Protein 8BVE (pdb70)

Foldseek 3Di:
DAALVVQQVVLLVLQDAFDKDKDFLVVQAQFFFAAWDWFAFAPPNAKWFQAWAKFAALVLQVCQKAFADEEFEAPDDDAAADDHRHIYTYHHNTGRHPPTFEGQHCVQWPNDPGIIHGNHTDRGNYRMDGTRNVHHGGDTLDHGGDGQHPVSSVSCVSSPHRIGIGRAQFEEEEEEEFPQEDDPVDDRDPSHDYQPALVVLQVVCVVLGHNYDRPYYQDDFLVSSLVVVVVVVVRGLEYEYEPCWDDPRNPSVVVSQVVFWPKAQQFYQAPPQRGWIWTQGHPSGRIYIYGYSPRVNRVVCCLSRVSSSSCSNSVDDDDRFDKDKAFEAAKDFAAAQGKYWFFWAWDADPVPRGIHIYTQRVRVVVSVPRGQWTFIHDNHDGMDHGGDITIIGGNDD/DAALVVQQVVQQVLFDFDDKDKFFLVVQAQFFFAAFDFFPAAVVNAKWQQAWAKFAALVQQCQCVVCAKAFADEEFEAPDDDAAADDHRHIHTYHHNTHHHHPTFEGQHCVQWPNDPGIIGGNDGDHGNYRMCGTRNPHDGGHGLDHGGDGQHPVSSVSCVSRPNRIGIGRAQFEEEEEEEAPQEDDPVDDRDPSHDYQPALVVLQVVCVVLRHNYDRPYYQDDFLVSSLVVVVVVVVPGLEYEYEPCWDDPRNVSVVVSLVVFWAKAQQFYQAPPQRGWIWTQGHPSGRIYTYGYSDRLNRVVCCLSRVSLSSCVSSVHDDSHFDKDKAFEAAKDFDAAQGKYWFFWAWDQDPVPRGIYIYGFVSCTSPDDGQWTFTHDNHGTMDHGGDITIIGGND

Structure (mmCIF, N/CA/C/O backbone):
data_8BVE
#
_entry.id   8BVE
#
_cell.length_a   94.443
_cell.length_b   94.443
_cell.length_c   230.564
_cell.angle_alpha   90.00
_cell.angle_beta   90.00
_cell.angle_gamma   90.00
#
_symmetry.space_group_name_H-M   'P 43 21 2'
#
loop_
_entity.id
_entity.type
_entity.pdbx_description
1 polymer 'Molybdopterin molybdenumtransferase'
2 non-polymer 'SODIUM ION'
3 non-polymer 'CITRIC ACID'
4 water water
#
loop_
_atom_site.group_PDB
_atom_site.id
_atom_site.type_symbol
_atom_site.label_atom_id
_atom_site.label_alt_id
_atom_site.label_comp_id
_atom_site.label_asym_id
_atom_site.label_entity_id
_atom_site.label_seq_id
_atom_site.pdbx_PDB_ins_code
_atom_site.Cartn_x
_atom_site.Cartn_y
_atom_site.Cartn_z
_atom_site.occupancy
_atom_site.B_iso_or_equiv
_atom_site.auth_seq_id
_atom_site.auth_comp_id
_atom_site.auth_asym_id
_atom_site.auth_atom_id
_atom_site.pdbx_PDB_model_num
ATOM 1 N N . MET A 1 1 ? 5.984 13.016 25.899 1.00 59.54 1 MET A N 1
ATOM 2 C CA . MET A 1 1 ? 6.727 13.809 26.871 1.00 58.23 1 MET A CA 1
ATOM 3 C C . MET A 1 1 ? 6.194 15.237 26.915 1.00 58.77 1 MET A C 1
ATOM 4 O O . MET A 1 1 ? 6.058 15.890 25.882 1.00 58.94 1 MET A O 1
ATOM 6 N N . ARG A 1 2 ? 5.886 15.716 28.115 1.00 55.96 2 ARG A N 1
ATOM 7 C CA . ARG A 1 2 ? 5.458 17.090 28.313 1.00 54.94 2 ARG A CA 1
ATOM 8 C C . ARG A 1 2 ? 6.531 17.852 29.079 1.00 53.19 2 ARG A C 1
ATOM 9 O O . ARG A 1 2 ? 7.380 17.268 29.757 1.00 53.96 2 ARG A O 1
ATOM 17 N N . SER A 1 3 ? 6.494 19.170 28.948 1.00 53.89 3 SER A N 1
ATOM 18 C CA . SER A 1 3 ? 7.480 20.019 29.586 1.00 51.26 3 SER A CA 1
ATOM 19 C C . SER A 1 3 ? 7.221 20.135 31.085 1.00 50.84 3 SER A C 1
ATOM 20 O O . SER A 1 3 ? 6.156 19.774 31.597 1.00 46.55 3 SER A O 1
ATOM 23 N N . VAL A 1 4 ? 8.223 20.673 31.785 1.00 49.59 4 VAL A N 1
ATOM 24 C CA . VAL A 1 4 ? 8.078 20.974 33.206 1.00 50.07 4 VAL A CA 1
ATOM 25 C C . VAL A 1 4 ? 6.953 21.979 33.425 1.00 50.36 4 VAL A C 1
ATOM 26 O O . VAL A 1 4 ? 6.116 21.816 34.324 1.00 45.93 4 VAL A O 1
ATOM 30 N N . GLU A 1 5 ? 6.906 23.023 32.591 1.00 48.55 5 GLU A N 1
ATOM 31 C CA . GLU A 1 5 ? 5.868 24.042 32.713 1.00 51.24 5 GLU A CA 1
ATOM 32 C C . GLU A 1 5 ? 4.476 23.439 32.557 1.00 49.34 5 GLU A C 1
ATOM 33 O O . GLU A 1 5 ? 3.568 23.745 33.339 1.00 48.25 5 GLU A O 1
ATOM 39 N N . GLN A 1 6 ? 4.296 22.561 31.566 1.00 50.16 6 GLN A N 1
ATOM 40 C CA . GLN A 1 6 ? 2.985 21.961 31.339 1.00 48.71 6 GLN A CA 1
ATOM 41 C C . GLN A 1 6 ? 2.565 21.079 32.511 1.00 48.95 6 GLN A C 1
ATOM 42 O O . GLN A 1 6 ? 1.406 21.121 32.940 1.00 48.11 6 GLN A O 1
ATOM 48 N N . GLN A 1 7 ? 3.491 20.283 33.054 1.00 48.19 7 GLN A N 1
ATOM 49 C CA . GLN A 1 7 ? 3.147 19.438 34.195 1.00 47.03 7 GLN A CA 1
ATOM 50 C C . GLN A 1 7 ? 2.862 20.275 35.437 1.00 45.42 7 GLN A C 1
ATOM 51 O O . GLN A 1 7 ? 1.912 19.995 36.177 1.00 42.87 7 GLN A O 1
ATOM 57 N N . LEU A 1 8 ? 3.671 21.311 35.676 1.00 45.51 8 LEU A N 1
ATOM 58 C CA . LEU A 1 8 ? 3.437 22.181 36.823 1.00 45.92 8 LEU A CA 1
ATOM 59 C C . LEU A 1 8 ? 2.097 22.892 36.698 1.00 47.19 8 LEU A C 1
ATOM 60 O O . LEU A 1 8 ? 1.373 23.060 37.687 1.00 44.11 8 LEU A O 1
ATOM 65 N N . SER A 1 9 ? 1.746 23.301 35.478 1.00 46.13 9 SER A N 1
ATOM 66 C CA . SER A 1 9 ? 0.445 23.912 35.239 1.00 48.59 9 SER A CA 1
ATOM 67 C C . SER A 1 9 ? -0.684 22.930 35.540 1.00 47.68 9 SER A C 1
ATOM 68 O O . SER A 1 9 ? -1.702 23.304 36.139 1.00 46.02 9 SER A O 1
ATOM 71 N N . ILE A 1 10 ? -0.508 21.662 35.156 1.00 44.46 10 ILE A N 1
ATOM 72 C CA . ILE A 1 10 ? -1.548 20.656 35.370 1.00 44.74 10 ILE A CA 1
ATOM 73 C C . ILE A 1 10 ? -1.800 20.453 36.862 1.00 44.58 10 ILE A C 1
ATOM 74 O O . ILE A 1 10 ? -2.945 20.506 37.327 1.00 42.92 10 ILE A O 1
ATOM 79 N N . VAL A 1 11 ? -0.734 20.232 37.638 1.00 38.61 11 VAL A N 1
ATOM 80 C CA . VAL A 1 11 ? -0.927 19.904 39.049 1.00 42.27 11 VAL A CA 1
ATOM 81 C C . VAL A 1 11 ? -1.421 21.116 39.829 1.00 43.37 11 VAL A C 1
ATOM 82 O O . VAL A 1 11 ? -2.216 20.974 40.766 1.00 38.38 11 VAL A O 1
ATOM 86 N N . THR A 1 12 ? -0.984 22.322 39.452 1.00 43.28 12 THR A N 1
ATOM 87 C CA . THR A 1 12 ? -1.384 23.518 40.183 1.00 44.84 12 THR A CA 1
ATOM 88 C C . THR A 1 12 ? -2.879 23.771 40.043 1.00 45.97 12 THR A C 1
ATOM 89 O O . THR A 1 12 ? -3.549 24.118 41.023 1.00 45.29 12 THR A O 1
ATOM 93 N N . GLU A 1 13 ? -3.421 23.581 38.838 1.00 46.43 13 GLU A N 1
ATOM 94 C CA . GLU A 1 13 ? -4.844 23.797 38.604 1.00 50.67 13 GLU A CA 1
ATOM 95 C C . GLU A 1 13 ? -5.710 22.781 39.341 1.00 49.28 13 GLU A C 1
ATOM 96 O O . GLU A 1 13 ? -6.883 23.060 39.610 1.00 51.36 13 GLU A O 1
ATOM 102 N N . ALA A 1 14 ? -5.163 21.618 39.677 1.00 44.65 14 ALA A N 1
ATOM 103 C CA . ALA A 1 14 ? -5.911 20.574 40.361 1.00 46.49 14 ALA A CA 1
ATOM 104 C C . ALA A 1 14 ? -5.834 20.684 41.876 1.00 44.96 14 ALA A C 1
ATOM 105 O O . ALA A 1 14 ? -6.504 19.912 42.569 1.00 42.88 14 ALA A O 1
ATOM 107 N N . ALA A 1 15 ? -5.047 21.622 42.403 1.00 43.35 15 ALA A N 1
ATOM 108 C CA . ALA A 1 15 ? -4.870 21.727 43.845 1.00 43.87 15 ALA A CA 1
ATOM 109 C C . ALA A 1 15 ? -6.211 21.956 44.529 1.00 46.22 15 ALA A C 1
ATOM 110 O O . ALA A 1 15 ? -7.028 22.765 44.079 1.00 47.35 15 ALA A O 1
ATOM 112 N N . VAL A 1 16 ? -6.435 21.237 45.623 1.00 42.36 16 VAL A N 1
ATOM 113 C CA . VAL A 1 16 ? -7.698 21.281 46.350 1.00 43.42 16 VAL A CA 1
ATOM 114 C C . VAL A 1 16 ? -7.527 22.226 47.529 1.00 44.11 16 VAL A C 1
ATOM 115 O O . VAL A 1 16 ? -6.632 22.037 48.361 1.00 43.75 16 VAL A O 1
ATOM 119 N N . ALA A 1 17 ? -8.368 23.253 47.592 1.00 42.56 17 ALA A N 1
ATOM 120 C CA . ALA A 1 17 ? -8.341 24.174 48.721 1.00 44.60 17 ALA A CA 1
ATOM 121 C C . ALA A 1 17 ? -9.025 23.526 49.920 1.00 43.73 17 ALA A C 1
ATOM 122 O O . ALA A 1 17 ? -10.188 23.121 49.810 1.00 42.34 17 ALA A O 1
ATOM 124 N N . PRO A 1 18 ? -8.359 23.416 51.066 1.00 43.34 18 PRO A N 1
ATOM 125 C CA . PRO A 1 18 ? -8.998 22.784 52.228 1.00 41.74 18 PRO A CA 1
ATOM 126 C C . PRO A 1 18 ? -10.183 23.590 52.738 1.00 41.06 18 PRO A C 1
ATOM 127 O O . PRO A 1 18 ? -10.181 24.821 52.709 1.00 43.38 18 PRO A O 1
ATOM 131 N N . GLU A 1 19 ? -11.201 22.874 53.212 1.00 43.29 19 GLU A N 1
ATOM 132 C CA . GLU A 1 19 ? -12.349 23.518 53.832 1.00 43.98 19 GLU A CA 1
ATOM 133 C C . GLU A 1 19 ? -11.962 24.069 55.204 1.00 41.00 19 GLU A C 1
ATOM 134 O O . GLU A 1 19 ? -11.184 23.439 55.928 1.00 35.57 19 GLU A O 1
ATOM 140 N N . PRO A 1 20 ? -12.509 25.216 55.600 1.00 41.61 20 PRO A N 1
ATOM 141 C CA . PRO A 1 20 ? -12.197 25.765 56.925 1.00 39.78 20 PRO A CA 1
ATOM 142 C C . PRO A 1 20 ? -12.582 24.803 58.040 1.00 41.22 20 PRO A C 1
ATOM 143 O O . PRO A 1 20 ? -13.539 24.034 57.927 1.00 41.51 20 PRO A O 1
ATOM 147 N N . VAL A 1 21 ? -11.823 24.857 59.133 1.00 38.82 21 VAL A N 1
ATOM 148 C CA . VAL A 1 21 ? -12.096 24.046 60.312 1.00 39.79 21 VAL A CA 1
ATOM 149 C C . VAL A 1 21 ? -12.024 24.932 61.548 1.00 40.32 21 VAL A C 1
ATOM 150 O O . VAL A 1 21 ? -11.243 25.889 61.611 1.00 38.00 21 VAL A O 1
ATOM 154 N N . ARG A 1 22 ? -12.853 24.603 62.536 1.00 39.61 22 ARG A N 1
ATOM 155 C CA . ARG A 1 22 ? -12.882 25.286 63.824 1.00 42.09 22 ARG A CA 1
ATOM 156 C C . ARG A 1 22 ? -12.002 24.514 64.803 1.00 41.84 22 ARG A C 1
ATOM 157 O O . ARG A 1 22 ? -12.275 23.346 65.098 1.00 43.41 22 ARG A O 1
ATOM 165 N N . ILE A 1 23 ? -10.954 25.167 65.307 1.00 38.49 23 ILE A N 1
ATOM 166 C CA . ILE A 1 23 ? -9.953 24.517 66.144 1.00 42.01 23 ILE A CA 1
ATOM 167 C C . ILE A 1 23 ? -9.657 25.389 67.356 1.00 41.35 23 ILE A C 1
ATOM 168 O O . ILE A 1 23 ? -9.913 26.596 67.363 1.00 38.45 23 ILE A O 1
ATOM 173 N N . ALA A 1 24 ? -9.090 24.754 68.385 1.00 40.92 24 ALA A N 1
ATOM 174 C CA . ALA A 1 24 ? -8.618 25.479 69.560 1.00 41.94 24 ALA A CA 1
ATOM 175 C C . ALA A 1 24 ? -7.611 26.548 69.150 1.00 37.67 24 ALA A C 1
ATOM 176 O O . ALA A 1 24 ? -6.798 26.340 68.245 1.00 36.02 24 ALA A O 1
ATOM 178 N N . ILE A 1 25 ? -7.659 27.701 69.827 1.00 36.07 25 ILE A N 1
ATOM 179 C CA . ILE A 1 25 ? -6.891 28.852 69.347 1.00 38.62 25 ILE A CA 1
ATOM 180 C C . ILE A 1 25 ? -5.390 28.592 69.415 1.00 35.22 25 ILE A C 1
ATOM 181 O O . ILE A 1 25 ? -4.641 29.049 68.543 1.00 38.11 25 ILE A O 1
ATOM 186 N N . ALA A 1 26 ? -4.923 27.833 70.412 1.00 37.90 26 ALA A N 1
ATOM 187 C CA . ALA A 1 26 ? -3.487 27.565 70.498 1.00 38.03 26 ALA A CA 1
ATOM 188 C C . ALA A 1 26 ? -2.988 26.795 69.281 1.00 38.91 26 ALA A C 1
ATOM 189 O O . ALA A 1 26 ? -1.845 26.989 68.843 1.00 38.84 26 ALA A O 1
ATOM 191 N N . GLU A 1 27 ? -3.834 25.937 68.713 1.00 38.38 27 GLU A N 1
ATOM 192 C CA . GLU A 1 27 ? -3.469 25.147 67.545 1.00 39.18 27 GLU A CA 1
ATOM 193 C C . GLU A 1 27 ? -3.569 25.932 66.248 1.00 37.96 27 GLU A C 1
ATOM 194 O O . GLU A 1 27 ? -3.222 25.393 65.192 1.00 37.88 27 GLU A O 1
ATOM 200 N N . ALA A 1 28 ? -4.030 27.181 66.296 1.00 32.61 28 ALA A N 1
ATOM 201 C CA . ALA A 1 28 ? -4.215 27.980 65.092 1.00 36.62 28 ALA A CA 1
ATOM 202 C C . ALA A 1 28 ? -2.999 28.819 64.728 1.00 33.65 28 ALA A C 1
ATOM 203 O O . ALA A 1 28 ? -3.064 29.578 63.756 1.00 34.54 28 ALA A O 1
ATOM 205 N N . LEU A 1 29 ? -1.892 28.682 65.457 1.00 35.85 29 LEU A N 1
ATOM 206 C CA . LEU A 1 29 ? -0.731 29.539 65.244 1.00 34.16 29 LEU A CA 1
ATOM 207 C C . LEU A 1 29 ? -0.186 29.407 63.825 1.00 36.22 29 LEU A C 1
ATOM 208 O O . LEU A 1 29 ? 0.101 28.301 63.355 1.00 34.82 29 LEU A O 1
ATOM 213 N N . GLY A 1 30 ? -0.025 30.546 63.149 1.00 36.41 30 GLY A N 1
ATOM 214 C CA . GLY A 1 30 ? 0.511 30.560 61.803 1.00 33.25 30 GLY A CA 1
ATOM 215 C C . GLY A 1 30 ? -0.481 30.227 60.710 1.00 38.29 30 GLY A C 1
ATOM 216 O O . GLY A 1 30 ? -0.098 30.208 59.533 1.00 39.10 30 GLY A O 1
ATOM 217 N N . LEU A 1 31 ? -1.733 29.952 61.052 1.00 34.43 31 LEU A N 1
ATOM 218 C CA . LEU A 1 31 ? -2.762 29.670 60.064 1.00 36.01 31 LEU A CA 1
ATOM 219 C C . LEU A 1 31 ? -3.567 30.930 59.763 1.00 36.56 31 LEU A C 1
ATOM 220 O O . LEU A 1 31 ? -3.652 31.854 60.575 1.00 33.49 31 LEU A O 1
ATOM 225 N N . MET A 1 32 ? -4.165 30.949 58.575 1.00 33.74 32 MET A N 1
ATOM 226 C CA . MET A 1 32 ? -4.999 32.062 58.151 1.00 38.31 32 MET A CA 1
ATOM 227 C C . MET A 1 32 ? -6.382 31.947 58.781 1.00 37.19 32 MET A C 1
ATOM 228 O O . MET A 1 32 ? -7.032 30.903 58.684 1.00 36.59 32 MET A O 1
ATOM 233 N N . CYS A 1 33 ? -6.837 33.030 59.403 1.00 37.32 33 CYS A N 1
ATOM 234 C CA . CYS A 1 33 ? -8.162 33.059 60.006 1.00 37.44 33 CYS A CA 1
ATOM 235 C C . CYS A 1 33 ? -9.246 33.071 58.932 1.00 39.05 33 CYS A C 1
ATOM 236 O O . CYS A 1 33 ? -9.143 33.788 57.933 1.00 39.99 33 CYS A O 1
ATOM 239 N N . ALA A 1 34 ? -10.292 32.271 59.139 1.00 37.50 34 ALA A N 1
ATOM 240 C CA . ALA A 1 34 ? -11.360 32.120 58.157 1.00 37.25 34 ALA A CA 1
ATOM 241 C C . ALA A 1 34 ? -12.661 32.808 58.562 1.00 41.05 34 ALA A C 1
ATOM 242 O O . ALA A 1 34 ? -13.673 32.634 57.878 1.00 40.23 34 ALA A O 1
ATOM 244 N N . GLU A 1 35 ? -12.666 33.586 59.644 1.00 39.59 35 GLU A N 1
ATOM 245 C CA . GLU A 1 35 ? -13.883 34.247 60.095 1.00 42.47 35 GLU A CA 1
ATOM 246 C C . GLU A 1 35 ? -13.541 35.579 60.747 1.00 42.78 35 GLU A C 1
ATOM 247 O O . GLU A 1 35 ? -12.440 35.771 61.263 1.00 42.64 35 GLU A O 1
ATOM 253 N N . GLU A 1 36 ? -14.501 36.497 60.722 1.00 45.35 36 GLU A N 1
ATOM 254 C CA . GLU A 1 36 ? -14.393 37.713 61.514 1.00 46.56 36 GLU A CA 1
ATOM 255 C C . GLU A 1 36 ? -14.774 37.419 62.960 1.00 46.11 36 GLU A C 1
ATOM 256 O O . GLU A 1 36 ? -15.795 36.775 63.220 1.00 49.95 36 GLU A O 1
ATOM 262 N N . VAL A 1 37 ? -13.929 37.840 63.895 1.00 44.63 37 VAL A N 1
ATOM 263 C CA . VAL A 1 37 ? -14.155 37.646 65.325 1.00 47.07 37 VAL A CA 1
ATOM 264 C C . VAL A 1 37 ? -14.389 39.019 65.945 1.00 49.99 37 VAL A C 1
ATOM 265 O O . VAL A 1 37 ? -13.495 39.874 65.941 1.00 48.79 37 VAL A O 1
ATOM 269 N N . GLN A 1 38 ? -15.592 39.241 66.460 1.00 49.60 38 GLN A N 1
ATOM 270 C CA . GLN A 1 38 ? -15.943 40.485 67.130 1.00 52.57 38 GLN A CA 1
ATOM 271 C C . GLN A 1 38 ? -15.992 40.298 68.640 1.00 53.02 38 GLN A C 1
A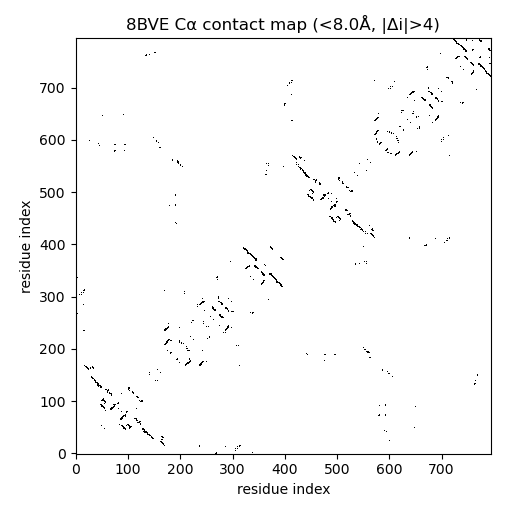TOM 272 O O . GLN A 1 38 ? -16.342 39.222 69.135 1.00 53.26 38 GLN A O 1
ATOM 278 N N . ALA A 1 39 ? -15.604 41.344 69.363 1.00 50.96 39 ALA A N 1
ATOM 279 C CA . ALA A 1 39 ? -15.793 41.372 70.804 1.00 53.85 39 ALA A CA 1
ATOM 280 C C . ALA A 1 39 ? -17.271 41.523 71.142 1.00 56.57 39 ALA A C 1
ATOM 281 O O . ALA A 1 39 ? -17.990 42.305 70.513 1.00 55.70 39 ALA A O 1
ATOM 283 N N . SER A 1 40 ? -17.730 40.766 72.139 1.00 55.27 40 SER A N 1
ATOM 284 C CA . SER A 1 40 ? -19.090 40.928 72.641 1.00 57.78 40 SER A CA 1
ATOM 285 C C . SER A 1 40 ? -19.167 41.664 73.973 1.00 59.69 40 SER A C 1
ATOM 286 O O . SER A 1 40 ? -20.258 42.097 74.355 1.00 60.58 40 SER A O 1
ATOM 289 N N . ARG A 1 41 ? -18.053 41.812 74.687 1.00 58.69 41 ARG A N 1
ATOM 290 C CA . ARG A 1 41 ? -18.027 42.482 75.979 1.00 59.34 41 ARG A CA 1
ATOM 291 C C . ARG A 1 41 ? -16.962 43.569 76.001 1.00 57.19 41 ARG A C 1
ATOM 292 O O . ARG A 1 41 ? -15.904 43.437 75.379 1.00 55.03 41 ARG A O 1
ATOM 300 N N . ALA A 1 42 ? -17.244 44.646 76.729 1.00 56.87 42 ALA A N 1
ATOM 301 C CA . ALA A 1 42 ? -16.239 45.684 76.904 1.00 56.59 42 ALA A CA 1
ATOM 302 C C . ALA A 1 42 ? -15.074 45.135 77.721 1.00 55.43 42 ALA A C 1
ATOM 303 O O . ALA A 1 42 ? -15.267 44.365 78.665 1.00 54.97 42 ALA A O 1
ATOM 305 N N . LEU A 1 43 ? -13.861 45.551 77.367 1.00 54.76 43 LEU A N 1
ATOM 306 C CA . LEU A 1 43 ? -12.647 45.126 78.059 1.00 55.91 43 LEU A CA 1
ATOM 307 C C . LEU A 1 43 ? -11.870 46.326 78.579 1.00 55.36 43 LEU A C 1
ATOM 308 O O . LEU A 1 43 ? -11.559 47.240 77.796 1.00 55.41 43 LEU A O 1
ATOM 313 N N . PRO A 1 44 ? -11.563 46.395 79.879 1.00 55.52 44 PRO A N 1
ATOM 314 C CA . PRO A 1 44 ? -11.989 45.476 80.945 1.00 54.80 44 PRO A CA 1
ATOM 315 C C . PRO A 1 44 ? -13.464 45.670 81.262 1.00 54.12 44 PRO A C 1
ATOM 316 O O . PRO A 1 44 ? -14.040 46.682 80.880 1.00 53.32 44 PRO A O 1
ATOM 320 N N . GLY A 1 45 ? -14.111 44.713 81.918 1.00 52.56 45 GLY A N 1
ATOM 321 C CA . GLY A 1 45 ? -15.508 44.845 82.276 1.00 52.47 45 GLY A CA 1
ATOM 322 C C . GLY A 1 45 ? -15.790 45.752 83.449 1.00 52.45 45 GLY A C 1
ATOM 323 O O . GLY A 1 45 ? -16.949 45.900 83.844 1.00 53.99 45 GLY A O 1
ATOM 324 N N . PHE A 1 46 ? -14.756 46.375 84.012 1.00 51.30 46 PHE A N 1
ATOM 325 C CA . PHE A 1 46 ? -14.876 47.171 85.224 1.00 51.12 46 PHE A CA 1
ATOM 326 C C . PHE A 1 46 ? -13.654 48.076 85.325 1.00 51.15 46 PHE A C 1
ATOM 327 O O . PHE A 1 46 ? -12.566 47.719 84.866 1.00 49.70 46 PHE A O 1
ATOM 335 N N . ALA A 1 47 ? -13.835 49.238 85.946 1.00 50.22 47 ALA A N 1
ATOM 336 C CA . ALA A 1 47 ? -12.706 50.132 86.177 1.00 51.29 47 ALA A CA 1
ATOM 337 C C . ALA A 1 47 ? -11.725 49.478 87.143 1.00 49.79 47 ALA A C 1
ATOM 338 O O . ALA A 1 47 ? -12.118 49.025 88.222 1.00 49.63 47 ALA A O 1
ATOM 340 N N . GLN A 1 48 ? -10.453 49.403 86.757 1.00 47.54 48 GLN A N 1
ATOM 341 C CA . GLN A 1 48 ? -9.454 48.766 87.604 1.00 49.34 48 GLN A CA 1
ATOM 342 C C . GLN A 1 48 ? -8.285 49.709 87.838 1.00 48.96 48 GLN A C 1
ATOM 343 O O . GLN A 1 48 ? -7.940 50.530 86.983 1.00 49.36 48 GLN A O 1
ATOM 349 N N . ALA A 1 49 ? -7.659 49.557 89.002 1.00 47.63 49 ALA A N 1
ATOM 350 C CA . ALA A 1 49 ? -6.429 50.280 89.286 1.00 47.89 49 ALA A CA 1
ATOM 351 C C . ALA A 1 49 ? -5.319 49.807 88.359 1.00 48.09 49 ALA A C 1
ATOM 352 O O . ALA A 1 49 ? -5.118 48.603 88.172 1.00 47.39 49 ALA A O 1
ATOM 354 N N . ALA A 1 50 ? -4.611 50.760 87.760 1.00 47.61 50 ALA A N 1
ATOM 355 C CA . ALA A 1 50 ? -3.491 50.442 86.889 1.00 48.57 50 ALA A CA 1
ATOM 356 C C . ALA A 1 50 ? -2.181 50.281 87.649 1.00 47.32 50 ALA A C 1
ATOM 357 O O . ALA A 1 50 ? -1.194 49.828 87.062 1.00 47.71 50 ALA A O 1
ATOM 359 N N . ILE A 1 51 ? -2.153 50.627 88.937 1.00 45.72 51 ILE A N 1
ATOM 360 C CA . ILE A 1 51 ? -0.933 50.605 89.736 1.00 48.06 51 ILE A CA 1
ATOM 361 C C . ILE A 1 51 ? -1.324 50.374 91.191 1.00 46.73 51 ILE A C 1
ATOM 362 O O . ILE A 1 51 ? -2.487 50.529 91.574 1.00 47.28 51 ILE A O 1
ATOM 367 N N . ASP A 1 52 ? -0.339 50.000 92.009 1.00 47.04 52 ASP A N 1
ATOM 368 C CA . ASP A 1 52 ? -0.525 49.983 93.454 1.00 47.98 52 ASP A CA 1
ATOM 369 C C . ASP A 1 52 ? -0.676 51.416 93.953 1.00 48.75 52 ASP A C 1
ATOM 370 O O . ASP A 1 52 ? 0.081 52.303 93.548 1.00 47.83 52 ASP A O 1
ATOM 375 N N . GLY A 1 53 ? -1.656 51.651 94.820 1.00 46.62 53 GLY A N 1
ATOM 376 C CA . GLY A 1 53 ? -1.824 52.991 95.363 1.00 47.07 53 GLY A CA 1
ATOM 377 C C . GLY A 1 53 ? -3.125 53.140 96.118 1.00 47.97 53 GLY A C 1
ATOM 378 O O . GLY A 1 53 ? -3.614 52.190 96.741 1.00 48.38 53 GLY A O 1
ATOM 379 N N . TYR A 1 54 ? -3.693 54.342 96.036 1.00 47.05 54 TYR A N 1
ATOM 380 C CA . TYR A 1 54 ? -4.902 54.691 96.772 1.00 48.05 54 TYR A CA 1
ATOM 381 C C . TYR A 1 54 ? -5.961 55.163 95.789 1.00 47.19 54 TYR A C 1
ATOM 382 O O . TYR A 1 54 ? -5.768 56.170 95.098 1.00 46.44 54 TYR A O 1
ATOM 391 N N . ALA A 1 55 ? -7.072 54.435 95.725 1.00 46.80 55 ALA A N 1
ATOM 392 C CA . ALA A 1 55 ? -8.220 54.895 94.962 1.00 48.69 55 ALA A CA 1
ATOM 393 C C . ALA A 1 55 ? -8.862 56.074 95.681 1.00 47.97 55 ALA A C 1
ATOM 394 O O . ALA A 1 55 ? -9.186 55.990 96.871 1.00 48.93 55 ALA A O 1
ATOM 396 N N . VAL A 1 56 ? -9.011 57.187 94.966 1.00 49.30 56 VAL A N 1
ATOM 397 C CA . VAL A 1 56 ? -9.538 58.429 95.518 1.00 51.19 56 VAL A CA 1
ATOM 398 C C . VAL A 1 56 ? -10.400 59.105 94.460 1.00 52.46 56 VAL A C 1
ATOM 399 O O . VAL A 1 56 ? -10.479 58.666 93.312 1.00 52.05 56 VAL A O 1
ATOM 403 N N . ARG A 1 57 ? -11.045 60.195 94.863 1.00 54.25 57 ARG A N 1
ATOM 404 C CA . ARG A 1 57 ? -11.480 61.209 93.915 1.00 56.29 57 ARG A CA 1
ATOM 405 C C . ARG A 1 57 ? -10.343 62.204 93.731 1.00 56.18 57 ARG A C 1
ATOM 406 O O . ARG A 1 57 ? -9.752 62.660 94.714 1.00 54.92 57 ARG A O 1
ATOM 414 N N . ALA A 1 58 ? -10.024 62.515 92.472 1.00 57.16 58 ALA A N 1
ATOM 415 C CA . ALA A 1 58 ? -8.908 63.412 92.187 1.00 57.24 58 ALA A CA 1
ATOM 416 C C . ALA A 1 58 ? -9.042 64.735 92.930 1.00 57.72 58 ALA A C 1
ATOM 417 O O . ALA A 1 58 ? -8.046 65.287 93.416 1.00 57.30 58 ALA A O 1
ATOM 419 N N . VAL A 1 59 ? -10.270 65.254 93.042 1.00 59.40 59 VAL A N 1
ATOM 420 C CA . VAL A 1 59 ? -10.481 66.540 93.704 1.00 58.60 59 VAL A CA 1
ATOM 421 C C . VAL A 1 59 ? -10.056 66.482 95.165 1.00 57.31 59 VAL A C 1
ATOM 422 O O . VAL A 1 59 ? -9.652 67.500 95.741 1.00 57.14 59 VAL A O 1
ATOM 426 N N . ASP A 1 60 ? -10.110 65.300 95.783 1.00 57.35 60 ASP A N 1
ATOM 427 C CA . ASP A 1 60 ? -9.752 65.166 97.189 1.00 56.75 60 ASP A CA 1
ATOM 428 C C . ASP A 1 60 ? -8.247 65.184 97.428 1.00 55.11 60 ASP A C 1
ATOM 429 O O . ASP A 1 60 ? -7.822 65.288 98.584 1.00 53.56 60 ASP A O 1
ATOM 434 N N . VAL A 1 61 ? -7.432 65.088 96.379 1.00 55.48 61 VAL A N 1
ATOM 435 C CA . VAL A 1 61 ? -5.983 65.150 96.540 1.00 54.25 61 VAL A CA 1
ATOM 436 C C . VAL A 1 61 ? -5.432 66.308 95.715 1.00 56.84 61 VAL A C 1
ATOM 437 O O . VAL A 1 61 ? -4.292 66.261 95.240 1.00 56.35 61 VAL A O 1
ATOM 441 N N . GLY A 1 62 ? -6.233 67.360 95.554 1.00 56.49 62 GLY A N 1
ATOM 442 C CA . GLY A 1 62 ? -5.787 68.560 94.874 1.00 58.81 62 GLY A CA 1
ATOM 443 C C . GLY A 1 62 ? -5.860 68.517 93.366 1.00 60.24 62 GLY A C 1
ATOM 444 O O . GLY A 1 62 ? -5.274 69.386 92.710 1.0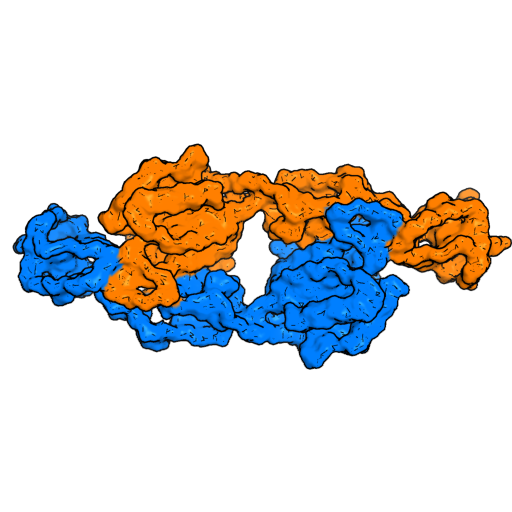0 64.83 62 GLY A O 1
ATOM 445 N N . GLY A 1 63 ? -6.567 67.547 92.794 1.00 59.84 63 GLY A N 1
ATOM 446 C CA . GLY A 1 63 ? -6.620 67.379 91.352 1.00 61.82 63 GLY A CA 1
ATOM 447 C C . GLY A 1 63 ? -7.332 68.498 90.620 1.00 66.65 63 GLY A C 1
ATOM 448 O O . GLY A 1 63 ? -7.316 68.543 89.389 1.00 70.56 63 GLY A O 1
ATOM 449 N N . LYS A 1 78 ? -3.954 68.202 103.160 1.00 79.78 78 LYS A N 1
ATOM 450 C CA . LYS A 1 78 ? -5.140 67.557 103.707 1.00 78.36 78 LYS A CA 1
ATOM 451 C C . LYS A 1 78 ? -5.049 66.043 103.534 1.00 78.68 78 LYS A C 1
ATOM 452 O O . LYS A 1 78 ? -5.058 65.536 102.412 1.00 85.13 78 LYS A O 1
ATOM 454 N N . SER A 1 79 ? -4.957 65.329 104.652 1.00 71.38 79 SER A N 1
ATOM 455 C CA . SER A 1 79 ? -4.808 63.881 104.647 1.00 66.72 79 SER A CA 1
ATOM 456 C C . SER A 1 79 ? -6.169 63.191 104.614 1.00 64.60 79 SER A C 1
ATOM 457 O O . SER A 1 79 ? -7.175 63.729 105.086 1.00 64.81 79 SER A O 1
ATOM 460 N N . LEU A 1 80 ? -6.193 61.989 104.032 1.00 62.81 80 LEU A N 1
ATOM 461 C CA . LEU A 1 80 ? -7.422 61.232 103.893 1.00 60.94 80 LEU A CA 1
ATOM 462 C C . LEU A 1 80 ? -7.353 59.930 104.683 1.00 61.43 80 LEU A C 1
ATOM 463 O O . LEU A 1 80 ? -6.312 59.264 104.693 1.00 60.90 80 LEU A O 1
ATOM 468 N N . PRO A 1 81 ? -8.435 59.545 105.355 1.00 60.07 81 PRO A N 1
ATOM 469 C CA . PRO A 1 81 ? -8.440 58.254 106.048 1.00 59.94 81 PRO A CA 1
ATOM 470 C C . PRO A 1 81 ? -8.455 57.109 105.050 1.00 57.98 81 PRO A C 1
ATOM 471 O O . PRO A 1 81 ? -9.122 57.168 104.014 1.00 56.37 81 PRO A O 1
ATOM 475 N N . VAL A 1 82 ? -7.693 56.068 105.366 1.00 59.27 82 VAL A N 1
ATOM 476 C CA . VAL A 1 82 ? -7.676 54.842 104.578 1.00 57.90 82 VAL A CA 1
ATOM 477 C C . VAL A 1 82 ? -8.698 53.893 105.195 1.00 57.72 82 VAL A C 1
ATOM 478 O O . VAL A 1 82 ? -8.542 53.461 106.340 1.00 59.65 82 VAL A O 1
ATOM 482 N N . VAL A 1 83 ? -9.762 53.591 104.452 1.00 56.28 83 VAL A N 1
ATOM 483 C CA . VAL A 1 83 ? -10.891 52.836 104.982 1.00 57.39 83 VAL A CA 1
ATOM 484 C C . VAL A 1 83 ? -10.995 51.450 104.358 1.00 59.50 83 VAL A C 1
ATOM 485 O O . VAL A 1 83 ? -12.008 50.766 104.545 1.00 62.65 83 VAL A O 1
ATOM 489 N N . GLY A 1 84 ? -9.978 51.010 103.629 1.00 58.92 84 GLY A N 1
ATOM 490 C CA . GLY A 1 84 ? -10.008 49.664 103.087 1.00 60.23 84 GLY A CA 1
ATOM 491 C C . GLY A 1 84 ? -8.818 49.398 102.196 1.00 59.62 84 GLY A C 1
ATOM 492 O O . GLY A 1 84 ? -8.057 50.304 101.838 1.00 57.72 84 GLY A O 1
ATOM 493 N N . GLU A 1 85 ? -8.673 48.123 101.840 1.00 61.62 85 GLU A N 1
ATOM 494 C CA . GLU A 1 85 ? -7.641 47.663 100.922 1.00 58.20 85 GLU A CA 1
ATOM 495 C C . GLU A 1 85 ? -8.245 46.614 100.002 1.00 56.97 85 GLU A C 1
ATOM 496 O O . GLU A 1 85 ? -8.877 45.664 100.473 1.00 59.77 85 GLU A O 1
ATOM 502 N N . VAL A 1 86 ? -8.059 46.793 98.696 1.00 52.93 86 VAL A N 1
ATOM 503 C CA . VAL A 1 86 ? -8.641 45.925 97.679 1.00 52.89 86 VAL A CA 1
ATOM 504 C C . VAL A 1 86 ? -7.507 45.311 96.871 1.00 51.84 86 VAL A C 1
ATOM 505 O O . VAL A 1 86 ? -6.671 46.033 96.317 1.00 51.21 86 VAL A O 1
ATOM 509 N N . ALA A 1 87 ? -7.491 43.986 96.788 1.00 47.29 87 ALA A N 1
ATOM 510 C CA . ALA A 1 87 ? -6.502 43.271 95.998 1.00 48.97 87 ALA A CA 1
ATOM 511 C C . ALA A 1 87 ? -7.097 42.822 94.672 1.00 48.59 87 ALA A C 1
ATOM 512 O O . ALA A 1 87 ? -8.317 42.799 94.484 1.00 48.27 87 ALA A O 1
ATOM 514 N N . ALA A 1 88 ? -6.208 42.473 93.744 1.00 47.57 88 ALA A N 1
ATOM 515 C CA . ALA A 1 88 ? -6.637 41.943 92.459 1.00 47.83 88 ALA A CA 1
ATOM 516 C C . ALA A 1 88 ? -7.475 40.690 92.668 1.00 47.07 88 ALA A C 1
ATOM 517 O O . ALA A 1 88 ? -7.170 39.855 93.523 1.00 46.64 88 ALA A O 1
ATOM 519 N N . GLY A 1 89 ? -8.549 40.571 91.892 1.00 46.32 89 GLY A N 1
ATOM 520 C CA . GLY A 1 89 ? -9.449 39.444 92.014 1.00 47.78 89 GLY A CA 1
ATOM 521 C C . GLY A 1 89 ? -10.591 39.626 92.992 1.00 50.42 89 GLY A C 1
ATOM 522 O O . GLY A 1 89 ? -11.419 38.715 93.126 1.00 51.18 89 GLY A O 1
ATOM 523 N N . SER A 1 90 ? -10.658 40.755 93.691 1.00 49.69 90 SER A N 1
ATOM 524 C CA . SER A 1 90 ? -11.789 40.997 94.576 1.00 52.84 90 SER A CA 1
ATOM 525 C C . SER A 1 90 ? -13.067 41.042 93.755 1.00 54.27 90 SER A C 1
ATOM 526 O O . SER A 1 90 ? -13.142 41.742 92.741 1.00 51.67 90 SER A O 1
ATOM 529 N N . GLN A 1 91 ? -14.069 40.283 94.188 1.00 55.56 91 GLN A N 1
ATOM 530 C CA . GLN A 1 91 ? -15.333 40.211 93.478 1.00 58.79 91 GLN A CA 1
ATOM 531 C C . GLN A 1 91 ? -16.453 40.969 94.172 1.00 58.26 91 GLN A C 1
ATOM 532 O O . GLN A 1 91 ? -17.603 40.888 93.728 1.00 63.17 91 GLN A O 1
ATOM 538 N N . GLN A 1 92 ? -16.166 41.676 95.261 1.00 59.44 92 GLN A N 1
ATOM 539 C CA . GLN A 1 92 ? -17.302 42.385 95.818 1.00 60.14 92 GLN A CA 1
ATOM 540 C C . GLN A 1 92 ? -17.168 43.888 95.605 1.00 58.47 92 GLN A C 1
ATOM 541 O O . GLN A 1 92 ? -16.084 44.453 95.799 1.00 56.58 92 GLN A O 1
ATOM 547 N N . PRO A 1 93 ? -18.253 44.557 95.224 1.00 57.30 93 PRO A N 1
ATOM 548 C CA . PRO A 1 93 ? -18.208 46.014 95.078 1.00 55.77 93 PRO A CA 1
ATOM 549 C C . PRO A 1 93 ? -17.960 46.698 96.413 1.00 55.39 93 PRO A C 1
ATOM 550 O O . PRO A 1 93 ? -18.310 46.189 97.481 1.00 54.53 93 PRO A O 1
ATOM 554 N N . LEU A 1 94 ? -17.309 47.854 96.335 1.00 55.91 94 LEU A N 1
ATOM 555 C CA . LEU A 1 94 ? -16.946 48.661 97.487 1.00 56.97 94 LEU A CA 1
ATOM 556 C C . LEU A 1 94 ? -17.243 50.115 97.152 1.00 59.03 94 LEU A C 1
ATOM 557 O O . LEU A 1 94 ? -16.977 50.568 96.036 1.00 59.98 94 LEU A O 1
ATOM 562 N N . ARG A 1 95 ? -17.824 50.832 98.103 1.00 56.07 95 ARG A N 1
ATOM 563 C CA . ARG A 1 95 ? -18.244 52.209 97.890 1.00 59.47 95 ARG A CA 1
ATOM 564 C C . ARG A 1 95 ? -17.324 53.144 98.664 1.00 58.54 95 ARG A C 1
ATOM 565 O O . ARG A 1 95 ? -17.167 53.002 99.882 1.00 57.82 95 ARG A O 1
ATOM 573 N N . LEU A 1 96 ? -16.734 54.102 97.954 1.00 60.32 96 LEU A N 1
ATOM 574 C CA . LEU A 1 96 ? -15.863 55.109 98.545 1.00 61.50 96 LEU A CA 1
ATOM 575 C C . LEU A 1 96 ? -16.705 56.314 98.946 1.00 63.60 96 LEU A C 1
ATOM 576 O O . LEU A 1 96 ? -17.437 56.869 98.119 1.00 62.62 96 LEU A O 1
ATOM 581 N N . GLN A 1 97 ? -16.616 56.704 100.210 1.00 67.09 97 GLN A N 1
ATOM 582 C CA . GLN A 1 97 ? -17.297 57.900 100.687 1.00 67.66 97 GLN A CA 1
ATOM 583 C C . GLN A 1 97 ? -16.436 59.131 100.420 1.00 71.84 97 GLN A C 1
ATOM 584 O O . GLN A 1 97 ? -15.233 59.012 100.162 1.00 66.71 97 GLN A O 1
ATOM 590 N N . PRO A 1 98 ? -17.025 60.330 100.461 1.00 69.18 98 PRO A N 1
ATOM 591 C CA . PRO A 1 98 ? -16.232 61.552 100.278 1.00 66.30 98 PRO A CA 1
ATOM 592 C C . PRO A 1 98 ? -15.047 61.645 101.229 1.00 63.42 98 PRO A C 1
ATOM 593 O O . PRO A 1 98 ? -15.109 61.200 102.378 1.00 61.78 98 PRO A O 1
ATOM 597 N N . LYS A 1 99 ? -13.948 62.208 100.719 1.00 62.51 99 LYS A N 1
ATOM 598 C CA . LYS A 1 99 ? -12.755 62.501 101.518 1.00 60.49 99 LYS A CA 1
ATOM 599 C C . LYS A 1 99 ? -12.204 61.239 102.175 1.00 58.21 99 LYS A C 1
ATOM 600 O O . LYS A 1 99 ? -11.727 61.261 103.312 1.00 57.61 99 LYS A O 1
ATOM 606 N N . GLN A 1 100 ? -12.289 60.124 101.458 1.00 56.34 100 GLN A N 1
ATOM 607 C CA . GLN A 1 100 ? -11.753 58.853 101.911 1.00 57.63 100 GLN A CA 1
ATOM 608 C C . GLN A 1 100 ? -10.855 58.274 100.831 1.00 52.85 100 GLN A C 1
ATOM 609 O O . GLN A 1 100 ? -10.948 58.636 99.655 1.00 51.63 100 GLN A O 1
ATOM 615 N N . ALA A 1 101 ? -9.993 57.354 101.244 1.00 52.00 101 ALA A N 1
ATOM 616 C CA . ALA A 1 101 ? -9.103 56.656 100.333 1.00 52.75 101 ALA A CA 1
ATOM 617 C C . ALA A 1 101 ? -9.150 55.167 100.636 1.00 51.35 101 ALA A C 1
ATOM 618 O O . ALA A 1 101 ? -9.371 54.756 101.777 1.00 52.59 101 ALA A O 1
ATOM 620 N N . VAL A 1 102 ? -8.953 54.363 99.596 1.00 49.94 102 VAL A N 1
ATOM 621 C CA . VAL A 1 102 ? -8.908 52.912 99.717 1.00 52.09 102 VAL A CA 1
ATOM 622 C C . VAL A 1 102 ? -7.666 52.420 98.988 1.00 50.50 102 VAL A C 1
ATOM 623 O O . VAL A 1 102 ? -7.462 52.747 97.813 1.00 48.98 102 VAL A O 1
ATOM 627 N N . MET A 1 103 ? -6.831 51.657 99.688 1.00 50.97 103 MET A N 1
ATOM 628 C CA . MET A 1 103 ? -5.649 51.074 99.067 1.00 51.58 103 MET A CA 1
ATOM 629 C C . MET A 1 103 ? -6.060 50.049 98.021 1.00 50.01 103 MET A C 1
ATOM 630 O O . MET A 1 103 ? -6.975 49.248 98.237 1.00 50.89 103 MET A O 1
ATOM 635 N N . VAL A 1 104 ? -5.384 50.081 96.876 1.00 45.11 104 VAL A N 1
ATOM 636 C CA . VAL A 1 104 ? -5.686 49.175 95.777 1.00 47.41 104 VAL A CA 1
ATOM 637 C C . VAL A 1 104 ? -4.389 48.572 95.261 1.00 49.96 104 VAL A C 1
ATOM 638 O O . VAL A 1 104 ? -3.333 49.216 95.263 1.00 46.21 104 VAL A O 1
ATOM 642 N N . HIS A 1 105 ? -4.472 47.319 94.828 1.00 45.82 105 HIS A N 1
ATOM 643 C CA . HIS A 1 105 ? -3.383 46.675 94.115 1.00 48.87 105 HIS A CA 1
ATOM 644 C C . HIS A 1 105 ? -3.629 46.794 92.620 1.00 47.45 105 HIS A C 1
ATOM 645 O O . HIS A 1 105 ? -4.766 46.957 92.171 1.00 45.74 105 HIS A O 1
ATOM 652 N N . THR A 1 106 ? -2.546 46.704 91.850 1.00 46.30 106 THR A N 1
ATOM 653 C CA . THR A 1 106 ? -2.661 46.703 90.397 1.00 47.39 106 THR A CA 1
ATOM 654 C C . THR A 1 106 ? -3.663 45.643 89.961 1.00 45.25 106 THR A C 1
ATOM 655 O O . THR A 1 106 ? -3.594 44.492 90.398 1.00 45.03 106 THR A O 1
ATOM 659 N N . GLY A 1 107 ? -4.616 46.047 89.123 1.00 46.17 107 GLY A N 1
ATOM 660 C CA . GLY A 1 107 ? -5.643 45.153 88.638 1.00 46.32 107 GLY A CA 1
ATOM 661 C C . GLY A 1 107 ? -6.864 45.027 89.525 1.00 46.61 107 GLY A C 1
ATOM 662 O O . GLY A 1 107 ? -7.851 44.408 89.105 1.00 46.82 107 GLY A O 1
ATOM 663 N N . ALA A 1 108 ? -6.831 45.584 90.734 1.00 46.49 108 ALA A N 1
ATOM 664 C CA . ALA A 1 108 ? -7.976 45.502 91.623 1.00 47.75 108 ALA A CA 1
ATOM 665 C C . ALA A 1 108 ? -9.139 46.325 91.070 1.00 47.04 108 ALA A C 1
ATOM 666 O O . ALA A 1 108 ? -8.929 47.347 90.411 1.00 46.55 108 ALA A O 1
ATOM 668 N N . PRO A 1 109 ? -10.376 45.897 91.318 1.00 47.31 109 PRO A N 1
ATOM 669 C CA . PRO A 1 109 ? -11.526 46.706 90.896 1.00 48.01 109 PRO A CA 1
ATOM 670 C C . PRO A 1 109 ? -11.557 48.020 91.663 1.00 49.81 109 PRO A C 1
ATOM 671 O O . PRO A 1 109 ? -11.443 48.040 92.891 1.00 48.13 109 PRO A O 1
ATOM 675 N N . LEU A 1 110 ? -11.678 49.117 90.923 1.00 49.25 110 LEU A N 1
ATOM 676 C CA . LEU A 1 110 ? -11.747 50.432 91.544 1.00 49.78 110 LEU A CA 1
ATOM 677 C C . LEU A 1 110 ? -13.026 50.554 92.362 1.00 51.51 110 LEU A C 1
ATOM 678 O O . LEU A 1 110 ? -14.099 50.181 91.877 1.00 51.40 110 LEU A O 1
ATOM 683 N N . PRO A 1 111 ? -12.961 51.061 93.592 1.00 53.54 111 PRO A N 1
ATOM 684 C CA . PRO A 1 111 ? -14.199 51.337 94.329 1.00 56.65 111 PRO A CA 1
ATOM 685 C C . PRO A 1 111 ? -15.087 52.314 93.574 1.00 57.64 111 PRO A C 1
ATOM 686 O O . PRO A 1 111 ? -14.611 53.259 92.940 1.00 55.60 111 PRO A O 1
ATOM 690 N N . MET A 1 112 ? -16.392 52.062 93.643 1.00 57.84 112 MET A N 1
ATOM 691 C CA . MET A 1 112 ? -17.367 52.985 93.085 1.00 62.18 112 MET A CA 1
ATOM 692 C C . MET A 1 112 ? -17.214 54.364 93.715 1.00 62.43 112 MET A C 1
ATOM 693 O O . MET A 1 112 ? -16.989 54.490 94.923 1.00 58.44 112 MET A O 1
ATOM 698 N N . LEU A 1 113 ? -17.366 55.396 92.883 1.00 60.56 113 LEU A N 1
ATOM 699 C CA . LEU A 1 113 ? -17.292 56.829 93.188 1.00 60.97 113 LEU A CA 1
ATOM 700 C C . LEU A 1 113 ? -15.843 57.307 93.308 1.00 59.37 113 LEU A C 1
ATOM 701 O O . LEU A 1 113 ? -15.623 58.499 93.550 1.00 59.96 113 LEU A O 1
ATOM 706 N N . ALA A 1 114 ? -14.853 56.433 93.144 1.00 58.19 114 ALA A N 1
ATOM 707 C CA . ALA A 1 114 ? -13.476 56.865 92.958 1.00 56.97 114 ALA A CA 1
ATOM 708 C C . ALA A 1 114 ? -13.224 57.103 91.476 1.00 56.44 114 ALA A C 1
ATOM 709 O O . ALA A 1 114 ? -13.872 56.499 90.618 1.0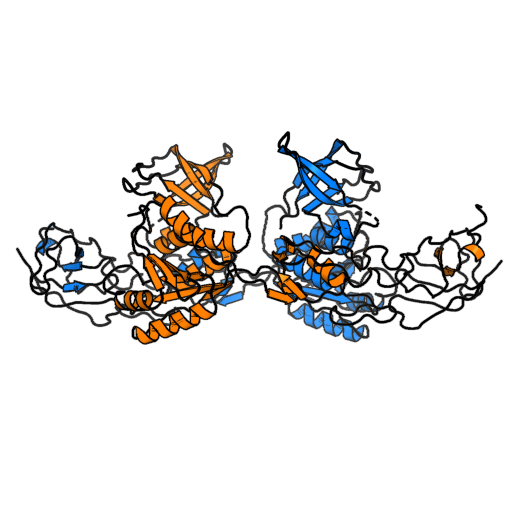0 56.44 114 ALA A O 1
ATOM 711 N N . ASP A 1 115 ? -12.269 57.983 91.173 1.00 53.74 115 ASP A N 1
ATOM 712 C CA . ASP A 1 115 ? -11.953 58.254 89.778 1.00 54.67 115 ASP A CA 1
ATOM 713 C C . ASP A 1 115 ? -10.463 58.293 89.471 1.00 54.18 115 ASP A C 1
ATOM 714 O O . ASP A 1 115 ? -10.097 58.564 88.323 1.00 53.71 115 ASP A O 1
ATOM 719 N N . ALA A 1 116 ? -9.596 58.013 90.439 1.00 53.68 116 ALA A N 1
ATOM 720 C CA . ALA A 1 116 ? -8.163 58.060 90.197 1.00 51.48 116 ALA A CA 1
ATOM 721 C C . ALA A 1 11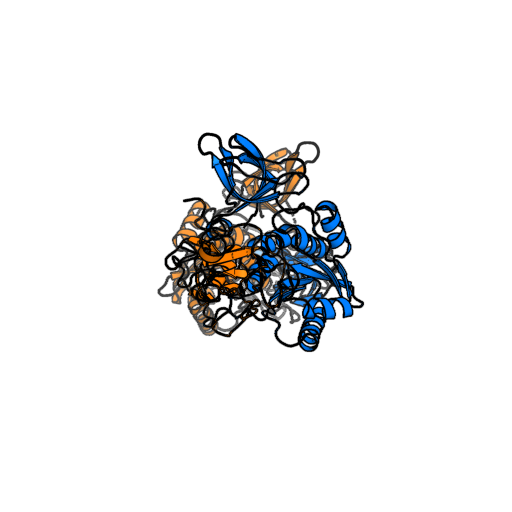6 ? -7.468 57.171 91.214 1.00 49.03 116 ALA A C 1
ATOM 722 O O . ALA A 1 116 ? -8.041 56.804 92.243 1.00 48.15 116 ALA A O 1
ATOM 724 N N . VAL A 1 117 ? -6.219 56.833 90.911 1.00 47.29 117 VAL A N 1
ATOM 725 C CA . VAL A 1 117 ? -5.368 56.084 91.824 1.00 46.76 117 VAL A CA 1
ATOM 726 C C . VAL A 1 117 ? -4.120 56.915 92.071 1.00 46.66 117 VAL A C 1
ATOM 727 O O . VAL A 1 117 ? -3.380 57.231 91.131 1.00 43.63 117 VAL A O 1
ATOM 731 N N . LEU A 1 118 ? -3.905 57.287 93.323 1.00 46.26 118 LEU A N 1
ATOM 732 C CA . LEU A 1 118 ? -2.673 57.951 93.711 1.00 46.68 118 LEU A CA 1
ATOM 733 C C . LEU A 1 118 ? -1.586 56.899 93.896 1.00 46.02 118 LEU A C 1
ATOM 734 O O . LEU A 1 118 ? -1.737 56.017 94.746 1.00 45.61 118 LEU A O 1
ATOM 739 N N . PRO A 1 119 ? -0.496 56.946 93.129 1.00 47.00 119 PRO A N 1
ATOM 740 C CA . PRO A 1 119 ? 0.548 55.922 93.270 1.00 48.61 119 PRO A CA 1
ATOM 741 C C . PRO A 1 119 ? 1.119 55.885 94.681 1.00 48.43 119 PRO A C 1
ATOM 742 O O . PRO A 1 119 ? 1.208 56.908 95.364 1.00 48.83 119 PRO A O 1
ATOM 746 N N . MET A 1 120 ? 1.483 54.674 95.117 1.00 49.08 120 MET A N 1
ATOM 747 C CA . MET A 1 120 ? 2.117 54.495 96.423 1.00 53.11 120 MET A CA 1
ATOM 748 C C . MET A 1 120 ? 3.289 55.452 96.609 1.00 54.05 120 MET A C 1
ATOM 749 O O . MET A 1 120 ? 3.433 56.075 97.666 1.00 55.89 120 MET A O 1
ATOM 754 N N . ALA A 1 121 ? 4.135 55.588 95.584 1.00 52.65 121 ALA A N 1
ATOM 755 C CA . ALA A 1 121 ? 5.332 56.415 95.702 1.00 56.05 121 ALA A CA 1
ATOM 756 C C . ALA A 1 121 ? 5.014 57.903 95.766 1.00 53.29 121 ALA A C 1
ATOM 757 O O . ALA A 1 121 ? 5.881 58.690 96.156 1.00 52.00 121 ALA A O 1
ATOM 759 N N . TRP A 1 122 ? 3.801 58.306 95.388 1.00 52.46 122 TRP A N 1
ATOM 760 C CA . TRP A 1 122 ? 3.375 59.696 95.463 1.00 52.16 122 TRP A CA 1
ATOM 761 C C . TRP A 1 122 ? 2.590 59.987 96.737 1.00 52.28 122 TRP A C 1
ATOM 762 O O . TRP A 1 122 ? 1.753 60.897 96.751 1.00 52.83 122 TRP A O 1
ATOM 773 N N . SER A 1 123 ? 2.818 59.210 97.794 1.00 53.45 123 SER A N 1
ATOM 774 C CA . SER A 1 123 ? 2.127 59.382 99.064 1.00 56.24 123 SER A CA 1
ATOM 775 C C . SER A 1 123 ? 3.111 59.145 100.201 1.00 57.54 123 SER A C 1
ATOM 776 O O . SER A 1 123 ? 4.252 58.730 99.986 1.00 57.25 123 SER A O 1
ATOM 779 N N . ASP A 1 124 ? 2.653 59.400 101.427 1.00 57.99 124 ASP A N 1
ATOM 780 C CA . ASP A 1 124 ? 3.433 59.055 102.611 1.00 60.78 124 ASP A CA 1
ATOM 781 C C . ASP A 1 124 ? 3.265 57.592 103.015 1.00 63.57 124 ASP A C 1
ATOM 782 O O . ASP A 1 124 ? 3.777 57.192 104.066 1.00 63.96 124 ASP A O 1
ATOM 787 N N . ARG A 1 125 ? 2.550 56.806 102.206 1.00 66.29 125 ARG A N 1
ATOM 788 C CA . ARG A 1 125 ? 2.347 55.371 102.407 1.00 64.90 125 ARG A CA 1
ATOM 789 C C . ARG A 1 125 ? 1.605 55.059 103.705 1.00 69.06 125 ARG A C 1
ATOM 790 O O . ARG A 1 125 ? 1.712 53.946 104.232 1.00 65.53 125 ARG A O 1
ATOM 798 N N . GLY A 1 126 ? 0.838 56.018 104.220 1.00 65.89 126 GLY A N 1
ATOM 799 C CA . GLY A 1 126 ? 0.115 55.786 105.458 1.00 67.84 126 GLY A CA 1
ATOM 800 C C . GLY A 1 126 ? -0.914 54.677 105.308 1.00 69.38 126 GLY A C 1
ATOM 801 O O . GLY A 1 126 ? -1.595 54.564 104.286 1.00 67.09 126 GLY A O 1
ATOM 802 N N . ARG A 1 127 ? -1.008 53.838 106.338 1.00 73.45 127 ARG A N 1
ATOM 803 C CA . ARG A 1 127 ? -1.955 52.731 106.348 1.00 71.66 127 ARG A CA 1
ATOM 804 C C . ARG A 1 127 ? -3.318 53.130 106.899 1.00 68.67 127 ARG A C 1
ATOM 805 O O . ARG A 1 127 ? -4.334 52.567 106.478 1.00 73.07 127 ARG A O 1
ATOM 809 N N . LYS A 1 128 ? -3.362 54.068 107.846 1.00 68.14 128 LYS A N 1
ATOM 810 C CA . LYS A 1 128 ? -4.609 54.559 108.423 1.00 66.79 128 LYS A CA 1
ATOM 811 C C . LYS A 1 128 ? -5.003 55.931 107.894 1.00 65.82 128 LYS A C 1
ATOM 812 O O . LYS A 1 128 ? -6.193 56.196 107.692 1.00 63.46 128 LYS A O 1
ATOM 814 N N . ARG A 1 129 ? -4.030 56.811 107.669 1.00 64.82 129 ARG A N 1
ATOM 815 C CA . ARG A 1 129 ? -4.243 58.091 107.012 1.00 62.76 129 ARG A CA 1
ATOM 816 C C . ARG A 1 129 ? -3.145 58.288 105.979 1.00 62.30 129 ARG A C 1
ATOM 817 O O . ARG A 1 129 ? -1.972 58.019 106.256 1.00 65.20 129 ARG A O 1
ATOM 825 N N . VAL A 1 130 ? -3.521 58.752 104.790 1.00 62.00 130 VAL A N 1
ATOM 826 C CA . VAL A 1 130 ? -2.591 58.898 103.677 1.00 60.64 130 VAL A CA 1
ATOM 827 C C . VAL A 1 130 ? -2.517 60.368 103.288 1.00 58.84 130 VAL A C 1
ATOM 828 O O . VAL A 1 130 ? -3.546 61.047 103.183 1.00 59.28 130 VAL A O 1
ATOM 832 N N . THR A 1 131 ? -1.300 60.857 103.084 1.00 56.97 131 THR A N 1
ATOM 833 C CA . THR A 1 131 ? -1.059 62.218 102.629 1.00 56.12 131 THR A CA 1
ATOM 834 C C . THR A 1 131 ? -0.508 62.158 101.212 1.00 55.03 131 THR A C 1
ATOM 835 O O . THR A 1 131 ? 0.501 61.488 100.960 1.00 55.47 131 THR A O 1
ATOM 839 N N . ALA A 1 132 ? -1.172 62.849 100.293 1.00 52.79 132 ALA A N 1
ATOM 840 C CA . ALA A 1 132 ? -0.719 62.894 98.912 1.00 53.76 132 ALA A CA 1
ATOM 841 C C . ALA A 1 132 ? 0.434 63.878 98.798 1.00 54.74 132 ALA A C 1
ATOM 842 O O . ALA A 1 132 ? 0.342 65.010 99.281 1.00 54.27 132 ALA A O 1
ATOM 844 N N . GLN A 1 133 ? 1.532 63.442 98.177 1.00 53.00 133 GLN A N 1
ATOM 845 C CA . GLN A 1 133 ? 2.658 64.344 97.993 1.00 54.57 133 GLN A CA 1
ATOM 846 C C . GLN A 1 133 ? 2.482 65.223 96.765 1.00 54.77 133 GLN A C 1
ATOM 847 O O . GLN A 1 133 ? 3.048 66.319 96.711 1.00 55.05 133 GLN A O 1
ATOM 849 N N . ARG A 1 134 ? 1.692 64.775 95.799 1.00 54.67 134 ARG A N 1
ATOM 850 C CA . ARG A 1 134 ? 1.345 65.558 94.624 1.00 54.69 134 ARG A CA 1
ATOM 851 C C . ARG A 1 134 ? -0.034 65.100 94.156 1.00 53.90 134 ARG A C 1
ATOM 852 O O . ARG A 1 134 ? -0.471 64.003 94.502 1.00 53.61 134 ARG A O 1
ATOM 860 N N . PRO A 1 135 ? -0.738 65.940 93.406 1.00 53.81 135 PRO A N 1
ATOM 861 C CA . PRO A 1 135 ? -2.082 65.557 92.948 1.00 53.83 135 PRO A CA 1
ATOM 862 C C . PRO A 1 135 ? -2.070 64.598 91.768 1.00 54.85 135 PRO A C 1
ATOM 863 O O . PRO A 1 135 ? -1.108 64.507 91.003 1.00 54.08 135 PRO A O 1
ATOM 867 N N . VAL A 1 136 ? -3.165 63.849 91.653 1.00 53.38 136 VAL A N 1
ATOM 868 C CA . VAL A 1 136 ? -3.483 63.090 90.452 1.00 55.72 136 VAL A CA 1
ATOM 869 C C . VAL A 1 136 ? -4.808 63.616 89.924 1.00 57.73 136 VAL A C 1
ATOM 870 O O . VAL A 1 136 ? -5.660 64.082 90.688 1.00 57.75 136 VAL A O 1
ATOM 874 N N . ARG A 1 137 ? -4.961 63.579 88.606 1.00 58.31 137 ARG A N 1
ATOM 875 C CA . ARG A 1 137 ? -6.163 64.075 87.958 1.00 61.87 137 ARG A CA 1
ATOM 876 C C . ARG A 1 137 ? -7.157 62.942 87.723 1.00 59.78 137 ARG A C 1
ATOM 877 O O . ARG A 1 137 ? -6.815 61.756 87.775 1.00 57.65 137 ARG A O 1
ATOM 885 N N . SER A 1 138 ? -8.402 63.327 87.450 1.00 59.76 138 SER A N 1
ATOM 886 C CA . SER A 1 138 ? -9.463 62.349 87.254 1.00 59.19 138 SER A CA 1
ATOM 887 C C . SER A 1 138 ? -9.115 61.418 86.101 1.00 57.89 138 SER A C 1
ATOM 888 O O . SER A 1 138 ? -8.773 61.869 85.005 1.00 58.69 138 SER A O 1
ATOM 891 N N . GLY A 1 139 ? -9.191 60.113 86.360 1.00 56.61 139 GLY A N 1
ATOM 892 C CA . GLY A 1 139 ? -8.860 59.113 85.371 1.00 55.71 139 GLY A CA 1
ATOM 893 C C . GLY A 1 139 ? -7.424 58.632 85.394 1.00 54.01 139 GLY A C 1
ATOM 894 O O . GLY A 1 139 ? -7.124 57.607 84.769 1.00 53.76 139 GLY A O 1
ATOM 895 N N . GLU A 1 140 ? -6.529 59.330 86.090 1.00 53.60 140 GLU A N 1
ATOM 896 C CA . GLU A 1 140 ? -5.121 58.959 86.063 1.00 53.07 140 GLU A CA 1
ATOM 897 C C . GLU A 1 140 ? -4.894 57.637 86.787 1.00 50.78 140 GLU A C 1
ATOM 898 O O . GLU A 1 140 ? -5.434 57.403 87.873 1.00 49.89 140 GLU A O 1
ATOM 904 N N . PHE A 1 141 ? -4.078 56.777 86.173 1.00 49.98 141 PHE A N 1
ATOM 905 C CA . PHE A 1 141 ? -3.725 55.467 86.725 1.00 49.78 141 PHE A CA 1
ATOM 906 C C . PHE A 1 141 ? -4.952 54.578 86.900 1.00 49.66 141 PHE A C 1
ATOM 907 O O . PHE A 1 141 ? -4.967 53.670 87.737 1.00 47.21 141 PHE A O 1
ATOM 915 N N . VAL A 1 142 ? -5.988 54.824 86.103 1.00 50.19 142 VAL A N 1
ATOM 916 C CA . VAL A 1 142 ? -7.199 54.014 86.102 1.00 50.22 142 VAL A CA 1
ATOM 917 C C . VAL A 1 142 ? -7.396 53.444 84.708 1.00 52.44 142 VAL A C 1
ATOM 918 O O . VAL A 1 142 ? -7.309 54.177 83.716 1.00 52.64 142 VAL A O 1
ATOM 922 N N . ARG A 1 143 ? -7.651 52.139 84.633 1.00 51.88 143 ARG A N 1
ATOM 923 C CA . ARG A 1 143 ? -8.061 51.486 83.394 1.00 54.28 143 ARG A CA 1
ATOM 924 C C . ARG A 1 143 ? -9.582 51.405 83.427 1.00 54.02 143 ARG A C 1
ATOM 925 O O . ARG A 1 143 ? -10.154 50.574 84.136 1.00 52.09 143 ARG A O 1
ATOM 933 N N . LYS A 1 144 ? -10.233 52.287 82.675 1.00 55.09 144 LYS A N 1
ATOM 934 C CA . LYS A 1 144 ? -11.684 52.365 82.694 1.00 55.95 144 LYS A CA 1
ATOM 935 C C . LYS A 1 144 ? -12.297 51.214 81.902 1.00 56.02 144 LYS A C 1
ATOM 936 O O . LYS A 1 144 ? -11.654 50.597 81.046 1.00 55.54 144 LYS A O 1
ATOM 942 N N . GLU A 1 145 ? -13.562 50.929 82.202 1.00 54.39 145 GLU A N 1
ATOM 943 C CA . GLU A 1 145 ? -14.281 49.879 81.494 1.00 55.38 145 GLU A CA 1
ATOM 944 C C . GLU A 1 145 ? -14.325 50.187 80.001 1.00 56.39 145 GLU A C 1
ATOM 945 O O . GLU A 1 145 ? -14.712 51.285 79.594 1.00 56.23 145 GLU A O 1
ATOM 951 N N . GLY A 1 146 ? -13.906 49.220 79.186 1.00 56.01 146 GLY A N 1
ATOM 952 C CA . GLY A 1 146 ? -13.905 49.405 77.748 1.00 58.01 146 GLY A CA 1
ATOM 953 C C . GLY A 1 146 ? -12.697 50.121 77.185 1.00 59.31 146 GLY A C 1
ATOM 954 O O . GLY A 1 146 ? -12.681 50.419 75.984 1.00 59.72 146 GLY A O 1
ATOM 955 N N . ASP A 1 147 ? -11.686 50.409 78.013 1.00 57.98 147 ASP A N 1
ATOM 956 C CA . ASP A 1 147 ? -10.479 51.073 77.525 1.00 60.22 147 ASP A CA 1
ATOM 957 C C . ASP A 1 147 ? -9.746 50.214 76.498 1.00 62.15 147 ASP A C 1
ATOM 958 O O . ASP A 1 147 ? -9.204 50.734 75.516 1.00 67.27 147 ASP A O 1
ATOM 963 N N . ASP A 1 148 ? -9.721 48.897 76.708 1.00 61.45 148 ASP A N 1
ATOM 964 C CA . ASP A 1 148 ? -8.984 47.989 75.835 1.00 63.36 148 ASP A CA 1
ATOM 965 C C . ASP A 1 148 ? -9.797 47.521 74.633 1.00 61.89 148 ASP A C 1
ATOM 966 O O . ASP A 1 148 ? -9.268 47.460 73.518 1.00 63.54 148 ASP A O 1
ATOM 971 N N . ILE A 1 149 ? -11.061 47.159 74.840 1.00 58.64 149 ILE A N 1
ATOM 972 C CA . ILE A 1 149 ? -11.900 46.616 73.777 1.00 57.77 149 ILE A CA 1
ATOM 973 C C . ILE A 1 149 ? -13.350 46.991 74.054 1.00 57.23 149 ILE A C 1
ATOM 974 O O . ILE A 1 149 ? -13.808 46.943 75.200 1.00 56.85 149 ILE A O 1
ATOM 979 N N . GLN A 1 150 ? -14.075 47.381 72.994 1.00 55.94 150 GLN A N 1
ATOM 980 C CA . GLN A 1 150 ? -15.497 47.674 73.089 1.00 57.28 150 GLN A CA 1
ATOM 981 C C . GLN A 1 150 ? -16.317 46.629 72.331 1.00 57.19 150 GLN A C 1
ATOM 982 O O . GLN A 1 150 ? -15.815 46.003 71.392 1.00 55.24 150 GLN A O 1
ATOM 988 N N . PRO A 1 151 ? -17.580 46.417 72.710 1.00 56.72 151 PRO A N 1
ATOM 989 C CA . PRO A 1 151 ? -18.431 45.499 71.942 1.00 55.97 151 PRO A CA 1
ATOM 990 C C . PRO A 1 151 ? -18.516 45.923 70.483 1.00 56.44 151 PRO A C 1
ATOM 991 O O . PRO A 1 151 ? -18.600 47.111 70.167 1.00 58.11 151 PRO A O 1
ATOM 995 N N . GLY A 1 152 ? -18.455 44.941 69.585 1.00 56.19 152 GLY A N 1
ATOM 996 C CA . GLY A 1 152 ? -18.463 45.213 68.167 1.00 55.36 152 GLY A CA 1
ATOM 997 C C . GLY A 1 152 ? -17.097 45.445 67.555 1.00 56.34 152 GLY A C 1
ATOM 998 O O . GLY A 1 152 ? -16.973 45.422 66.326 1.00 60.29 152 GLY A O 1
ATOM 999 N N . ASP A 1 153 ? -16.077 45.696 68.373 1.00 54.96 153 ASP A N 1
ATOM 1000 C CA . ASP A 1 153 ? -14.723 45.832 67.855 1.00 56.47 153 ASP A CA 1
ATOM 1001 C C . ASP A 1 153 ? -14.273 44.543 67.183 1.00 56.12 153 ASP A C 1
ATOM 1002 O O . ASP A 1 153 ? -14.510 43.441 67.685 1.00 53.55 153 ASP A O 1
ATOM 1007 N N . ILE A 1 154 ? -13.612 44.691 66.040 1.00 55.57 154 ILE A N 1
ATOM 1008 C CA . ILE A 1 154 ? -13.067 43.555 65.310 1.00 54.76 154 ILE A CA 1
ATOM 1009 C C . ILE A 1 154 ? -11.769 43.142 65.994 1.00 53.88 154 ILE A C 1
ATOM 1010 O O . ILE A 1 154 ? -10.776 43.874 65.955 1.00 55.64 154 ILE A O 1
ATOM 1015 N N . ALA A 1 155 ? -11.774 41.969 66.627 1.00 52.01 155 ALA A N 1
ATOM 1016 C CA . ALA A 1 155 ? -10.549 41.465 67.234 1.00 50.88 155 ALA A CA 1
ATOM 1017 C C . ALA A 1 155 ? -9.623 40.872 66.180 1.00 50.41 155 ALA A C 1
ATOM 1018 O O . ALA A 1 155 ? -8.425 41.173 66.154 1.00 52.47 155 ALA A O 1
ATOM 1020 N N . VAL A 1 156 ? -10.158 40.016 65.310 1.00 49.22 156 VAL A N 1
ATOM 1021 C CA . VAL A 1 156 ? -9.395 39.415 64.221 1.00 47.30 156 VAL A CA 1
ATOM 1022 C C . VAL A 1 156 ? -10.252 39.442 62.963 1.00 47.71 156 VAL A C 1
ATOM 1023 O O . VAL A 1 156 ? -11.435 39.086 63.000 1.00 45.90 156 VAL A O 1
ATOM 1027 N N . SER A 1 157 ? -9.662 39.873 61.854 1.00 47.88 157 SER A N 1
ATOM 1028 C CA . SER A 1 157 ? -10.348 39.886 60.573 1.00 48.20 157 SER A CA 1
ATOM 1029 C C . SER A 1 157 ? -10.130 38.574 59.830 1.00 45.89 157 SER A C 1
ATOM 1030 O O . SER A 1 157 ? -9.102 37.909 59.988 1.00 42.08 157 SER A O 1
ATOM 1033 N N . ALA A 1 158 ? -11.116 38.207 59.012 1.00 45.11 158 ALA A N 1
ATOM 1034 C CA . ALA A 1 158 ? -10.959 37.060 58.130 1.00 43.78 158 ALA A CA 1
ATOM 1035 C C . ALA A 1 158 ? -9.809 37.313 57.163 1.00 43.01 158 ALA A C 1
ATOM 1036 O O . ALA A 1 158 ? -9.676 38.404 56.606 1.00 43.36 158 ALA A O 1
ATOM 1038 N N . GLY A 1 159 ? -8.965 36.302 56.971 1.00 42.30 159 GLY A N 1
ATOM 1039 C CA . GLY A 1 159 ? -7.811 36.445 56.111 1.00 41.94 159 GLY A CA 1
ATOM 1040 C C . GLY A 1 159 ? -6.531 36.836 56.817 1.00 42.38 159 GLY A C 1
ATOM 1041 O O . GLY A 1 159 ? -5.467 36.837 56.181 1.00 44.05 159 GLY A O 1
ATOM 1042 N N . ALA A 1 160 ? -6.596 37.187 58.097 1.00 39.32 160 ALA A N 1
ATOM 1043 C CA . ALA A 1 160 ? -5.397 37.509 58.856 1.00 43.81 160 ALA A CA 1
ATOM 1044 C C . ALA A 1 160 ? -4.687 36.231 59.280 1.00 40.76 160 ALA A C 1
ATOM 1045 O O . ALA A 1 160 ? -5.329 35.242 59.642 1.00 37.97 160 ALA A O 1
ATOM 1047 N N . VAL A 1 161 ? -3.360 36.244 59.207 1.00 40.69 161 VAL A N 1
ATOM 1048 C CA . VAL A 1 161 ? -2.559 35.149 59.748 1.00 38.29 161 VAL A CA 1
ATOM 1049 C C . VAL A 1 161 ? -2.520 35.286 61.264 1.00 36.50 161 VAL A C 1
ATOM 1050 O O . VAL A 1 161 ? -2.279 36.376 61.793 1.00 39.62 161 VAL A O 1
ATOM 1054 N N . LEU A 1 162 ? -2.753 34.184 61.967 1.00 37.61 162 LEU A N 1
ATOM 1055 C CA . LEU A 1 162 ? -2.876 34.210 63.422 1.00 37.68 162 LEU A CA 1
ATOM 1056 C C . LEU A 1 162 ? -1.496 34.016 64.040 1.00 36.48 162 LEU A C 1
ATOM 1057 O O . LEU A 1 162 ? -1.020 32.887 64.183 1.00 38.50 162 LEU A O 1
ATOM 1062 N N . GLY A 1 163 ? -0.864 35.121 64.432 1.00 34.00 163 GLY A N 1
ATOM 1063 C CA . GLY A 1 163 ? 0.382 35.079 65.160 1.00 33.23 163 GLY A CA 1
ATOM 1064 C C . GLY A 1 163 ? 0.110 35.149 66.650 1.00 33.30 163 GLY A C 1
ATOM 1065 O O . GLY A 1 163 ? -1.046 35.155 67.085 1.00 33.91 163 GLY A O 1
ATOM 1066 N N . PRO A 1 164 ? 1.169 35.209 67.464 1.00 33.30 164 PRO A N 1
ATOM 1067 C CA . PRO A 1 164 ? 0.960 35.224 68.924 1.00 34.73 164 PRO A CA 1
ATOM 1068 C C . PRO A 1 164 ? 0.084 36.368 69.417 1.00 35.33 164 PRO A C 1
ATOM 1069 O O . PRO A 1 164 ? -0.736 36.153 70.318 1.00 34.92 164 PRO A O 1
ATOM 1073 N N . ALA A 1 165 ? 0.222 37.571 68.853 1.00 36.15 165 ALA A N 1
ATOM 1074 C CA . ALA A 1 165 ? -0.609 38.687 69.303 1.00 38.98 165 ALA A CA 1
ATOM 1075 C C . ALA A 1 165 ? -2.083 38.446 68.996 1.00 37.37 165 ALA A C 1
ATOM 1076 O O . ALA A 1 165 ? -2.952 38.773 69.812 1.00 37.07 165 ALA A O 1
ATOM 1078 N N . GLN A 1 166 ? -2.382 37.874 67.826 1.00 37.37 166 GLN A N 1
ATOM 1079 C CA . GLN A 1 166 ? -3.768 37.581 67.474 1.00 37.32 166 GLN A CA 1
ATOM 1080 C C . GLN A 1 166 ? -4.342 36.467 68.341 1.00 34.73 166 GLN A C 1
ATOM 1081 O O . GLN A 1 166 ? -5.535 36.489 68.661 1.00 36.33 166 GLN A O 1
ATOM 1087 N N . ILE A 1 167 ? -3.523 35.479 68.713 1.00 37.11 167 ILE A N 1
ATOM 1088 C CA . ILE A 1 167 ? -3.977 34.459 69.655 1.00 35.02 167 ILE A CA 1
ATOM 1089 C C . ILE A 1 167 ? -4.308 35.102 70.997 1.00 36.15 167 ILE A C 1
ATOM 1090 O O . ILE A 1 167 ? -5.312 34.764 71.635 1.00 35.11 167 ILE A O 1
ATOM 1095 N N . GLY A 1 168 ? -3.475 36.045 71.442 1.00 33.40 168 GLY A N 1
ATOM 1096 C CA . GLY A 1 168 ? -3.789 36.764 72.665 1.00 36.67 168 GLY A CA 1
ATOM 1097 C C . GLY A 1 168 ? -5.092 37.534 72.566 1.00 35.01 168 GLY A C 1
ATOM 1098 O O . GLY A 1 168 ? -5.896 37.529 73.500 1.00 35.27 168 GLY A O 1
ATOM 1099 N N . LEU A 1 169 ? -5.335 38.178 71.419 1.00 33.71 169 LEU A N 1
ATOM 1100 C CA . LEU A 1 169 ? -6.589 38.902 71.226 1.00 37.27 169 LEU A CA 1
ATOM 1101 C C . LEU A 1 169 ? -7.789 37.962 71.273 1.00 38.40 169 LEU A C 1
ATOM 1102 O O . LEU A 1 169 ? -8.817 38.291 71.877 1.00 37.30 169 LEU A O 1
ATOM 1107 N N . LEU A 1 170 ? -7.683 36.791 70.633 1.00 35.29 170 LEU A N 1
ATOM 1108 C CA . LEU A 1 170 ? -8.775 35.821 70.686 1.00 36.46 170 LEU A CA 1
ATOM 1109 C C . LEU A 1 170 ? -9.068 35.409 72.122 1.00 37.49 170 LEU A C 1
ATOM 1110 O O . LEU A 1 170 ? -10.234 35.274 72.510 1.00 38.46 170 LEU A O 1
ATOM 1115 N N . ALA A 1 171 ? -8.020 35.183 72.920 1.00 36.46 171 ALA A N 1
ATOM 1116 C CA . ALA A 1 171 ? -8.227 34.852 74.325 1.00 39.30 171 ALA A CA 1
ATOM 1117 C C . ALA A 1 171 ? -8.819 36.025 75.101 1.00 38.16 171 ALA A C 1
ATOM 1118 O O . ALA A 1 171 ? -9.608 35.812 76.030 1.00 37.89 171 ALA A O 1
ATOM 1120 N N . ALA A 1 172 ? -8.457 37.263 74.735 1.00 35.44 172 ALA A N 1
ATOM 1121 C CA . ALA A 1 172 ? -8.946 38.434 75.461 1.00 40.27 172 ALA A CA 1
ATOM 1122 C C . ALA A 1 172 ? -10.447 38.636 75.281 1.00 39.47 172 ALA A C 1
ATOM 1123 O O . ALA A 1 172 ? -11.098 39.227 76.150 1.00 39.04 172 ALA A O 1
ATOM 1125 N N . VAL A 1 173 ? -11.014 38.178 74.165 1.00 38.96 173 VAL A N 1
ATOM 1126 C CA . VAL A 1 173 ? -12.454 38.258 73.952 1.00 42.13 173 VAL A CA 1
ATOM 1127 C C . VAL A 1 173 ? -13.143 36.940 74.283 1.00 43.83 173 VAL A C 1
ATOM 1128 O O . VAL A 1 173 ? -14.314 36.756 73.946 1.00 44.28 173 VAL A O 1
ATOM 1132 N N . GLY A 1 174 ? -12.436 36.012 74.928 1.00 42.41 174 GLY A N 1
ATOM 1133 C CA . GLY A 1 174 ? -13.064 34.803 75.416 1.00 43.96 174 GLY A CA 1
ATOM 1134 C C . GLY A 1 174 ? -13.358 33.751 74.374 1.00 43.56 174 GLY A C 1
ATOM 1135 O O . GLY A 1 174 ? -14.248 32.925 74.585 1.00 42.82 174 GLY A O 1
ATOM 1136 N N . ARG A 1 175 ? -12.636 33.744 73.259 1.00 41.56 175 ARG A N 1
ATOM 1137 C CA . ARG A 1 175 ? -12.842 32.752 72.208 1.00 43.91 175 ARG A CA 1
ATOM 1138 C C . ARG A 1 175 ? -11.877 31.588 72.418 1.00 42.76 175 ARG A C 1
ATOM 1139 O O . ARG A 1 175 ? -10.656 31.758 72.329 1.00 40.95 175 ARG A O 1
ATOM 1147 N N . SER A 1 176 ? -12.426 30.408 72.716 1.00 42.14 176 SER A N 1
ATOM 1148 C CA . SER A 1 176 ? -11.608 29.209 72.861 1.00 42.75 176 SER A CA 1
ATOM 1149 C C . SER A 1 176 ? -11.293 28.550 71.526 1.00 41.47 176 SER A C 1
ATOM 1150 O O . SER A 1 176 ? -10.314 27.803 71.439 1.00 41.15 176 SER A O 1
ATOM 1153 N N . LYS A 1 177 ? -12.109 28.784 70.499 1.00 41.04 177 LYS A N 1
ATOM 1154 C CA . LYS A 1 177 ? -11.899 28.180 69.192 1.00 40.63 177 LYS A CA 1
ATOM 1155 C C . LYS A 1 177 ? -12.095 29.231 68.110 1.00 40.43 177 LYS A C 1
ATOM 1156 O O . LYS A 1 177 ? -12.775 30.241 68.309 1.00 40.71 177 LYS A O 1
ATOM 1162 N N . VAL A 1 178 ? -11.486 28.983 66.956 1.00 40.67 178 VAL A N 1
ATOM 1163 C CA . VAL A 1 178 ? -11.538 29.918 65.841 1.00 38.53 178 VAL A CA 1
ATOM 1164 C C . VAL A 1 178 ? -11.534 29.120 64.544 1.00 40.64 178 VAL A C 1
ATOM 1165 O O . VAL A 1 178 ? -10.897 28.066 64.447 1.00 37.92 178 VAL A O 1
ATOM 1169 N N . LEU A 1 179 ? -12.263 29.622 63.553 1.00 40.05 179 LEU A N 1
ATOM 1170 C CA . LEU A 1 179 ? -12.291 29.010 62.233 1.00 41.14 179 LEU A CA 1
ATOM 1171 C C . LEU A 1 179 ? -11.066 29.443 61.432 1.00 39.76 179 LEU A C 1
ATOM 1172 O O . LEU A 1 179 ? -10.787 30.640 61.301 1.00 35.84 179 LEU A O 1
ATOM 1177 N N . VAL A 1 180 ? -10.325 28.464 60.909 1.00 36.07 180 VAL A N 1
ATOM 1178 C CA . VAL A 1 180 ? -9.103 28.726 60.162 1.00 35.18 180 VAL A CA 1
ATOM 1179 C C . VAL A 1 180 ? -9.129 27.932 58.864 1.00 36.44 180 VAL A C 1
ATOM 1180 O O . VAL A 1 180 ? -9.891 26.979 58.704 1.00 37.01 180 VAL A O 1
ATOM 1184 N N . TYR A 1 181 ? -8.273 28.343 57.931 1.00 36.99 181 TYR A N 1
ATOM 1185 C CA . TYR A 1 181 ? -7.987 27.551 56.746 1.00 36.44 181 TYR A CA 1
ATOM 1186 C C . TYR A 1 181 ? -6.857 26.590 57.097 1.00 36.92 181 TYR A C 1
ATOM 1187 O O . TYR A 1 181 ? -5.725 27.051 57.314 1.00 37.22 181 TYR A O 1
ATOM 1196 N N . PRO A 1 182 ? -7.110 25.292 57.185 1.00 35.22 182 PRO A N 1
ATOM 1197 C CA . PRO A 1 182 ? -6.082 24.366 57.671 1.00 35.53 182 PRO A CA 1
ATOM 1198 C C . PRO A 1 182 ? -5.016 24.077 56.626 1.00 35.99 182 PRO A C 1
ATOM 1199 O O . PRO A 1 182 ? -5.173 24.338 55.432 1.00 36.36 182 PRO A O 1
ATOM 1203 N N . ARG A 1 183 ? -3.916 23.519 57.109 1.00 33.98 183 ARG A N 1
ATOM 1204 C CA . ARG A 1 183 ? -2.877 23.043 56.212 1.00 34.59 183 ARG A CA 1
ATOM 1205 C C . ARG A 1 183 ? -3.415 21.881 55.381 1.00 34.66 183 ARG A C 1
ATOM 1206 O O . ARG A 1 183 ? -4.191 21.062 55.888 1.00 35.29 183 ARG A O 1
ATOM 1214 N N . PRO A 1 184 ? -3.031 21.784 54.110 1.00 34.81 184 PRO A N 1
ATOM 1215 C CA . PRO A 1 184 ? -3.475 20.647 53.296 1.00 34.81 184 PRO A CA 1
ATOM 1216 C C . PRO A 1 184 ? -2.929 19.342 53.849 1.00 34.33 184 PRO A C 1
ATOM 1217 O O . PRO A 1 184 ? -1.764 19.253 54.237 1.00 32.20 184 PRO A O 1
ATOM 1221 N N . ARG A 1 185 ? -3.787 18.327 53.884 1.00 32.28 185 ARG A N 1
ATOM 1222 C CA . ARG A 1 185 ? -3.421 17.024 54.418 1.00 33.08 185 ARG A CA 1
ATOM 1223 C C . ARG A 1 185 ? -2.776 16.174 53.332 1.00 30.26 185 ARG A C 1
ATOM 1224 O O . ARG A 1 185 ? -3.352 15.985 52.257 1.00 32.81 185 ARG A O 1
ATOM 1232 N N . MET A 1 186 ? -1.588 15.658 53.615 1.00 29.88 186 MET A N 1
ATOM 1233 C CA . MET A 1 186 ? -0.847 14.854 52.657 1.00 30.01 186 MET A CA 1
ATOM 1234 C C . MET A 1 186 ? -0.582 13.471 53.231 1.00 31.58 186 MET A C 1
ATOM 1235 O O . MET A 1 186 ? -0.105 13.335 54.364 1.00 31.62 186 MET A O 1
ATOM 1240 N N . SER A 1 187 ? -0.894 12.452 52.443 1.00 28.47 187 SER A N 1
ATOM 1241 C CA . SER A 1 187 ? -0.596 11.071 52.777 1.00 29.97 187 SER A CA 1
ATOM 1242 C C . SER A 1 187 ? 0.566 10.614 51.909 1.00 29.49 187 SER A C 1
ATOM 1243 O O . SER A 1 187 ? 0.560 10.839 50.693 1.00 28.16 187 SER A O 1
ATOM 1246 N N . VAL A 1 188 ? 1.584 10.027 52.537 1.00 27.05 188 VAL A N 1
ATOM 1247 C CA . VAL A 1 188 ? 2.770 9.542 51.834 1.00 28.74 188 VAL A CA 1
ATOM 1248 C C . VAL A 1 188 ? 2.773 8.018 51.909 1.00 30.66 188 VAL A C 1
ATOM 1249 O O . VAL A 1 188 ? 2.756 7.443 53.005 1.00 30.67 188 VAL A O 1
ATOM 1253 N N . ILE A 1 189 ? 2.811 7.366 50.748 1.00 30.10 189 ILE A N 1
ATOM 1254 C CA . ILE A 1 189 ? 2.711 5.913 50.647 1.00 28.49 189 ILE A CA 1
ATOM 1255 C C . ILE A 1 189 ? 3.889 5.385 49.835 1.00 31.33 189 ILE A C 1
ATOM 1256 O O . ILE A 1 189 ? 4.263 5.968 48.811 1.00 32.60 189 ILE A O 1
ATOM 1261 N N . SER A 1 190 ? 4.456 4.266 50.285 1.00 29.25 190 SER A N 1
ATOM 1262 C CA . SER A 1 190 ? 5.500 3.543 49.565 1.00 33.55 190 SER A CA 1
ATOM 1263 C C . SER A 1 190 ? 4.986 2.172 49.162 1.00 32.58 190 SER A C 1
ATOM 1264 O O . SER A 1 190 ? 4.326 1.493 49.954 1.00 35.00 190 SER A O 1
ATOM 1267 N N . VAL A 1 191 ? 5.305 1.759 47.937 1.00 32.73 191 VAL A N 1
ATOM 1268 C CA . VAL A 1 191 ? 4.826 0.499 47.383 1.00 33.39 191 VAL A CA 1
ATOM 1269 C C . VAL A 1 191 ? 6.000 -0.273 46.795 1.00 36.48 191 VAL A C 1
ATOM 1270 O O . VAL A 1 191 ? 6.848 0.303 46.106 1.00 38.43 191 VAL A O 1
ATOM 1274 N N . GLY A 1 192 ? 6.033 -1.583 47.039 1.00 36.51 192 GLY A N 1
ATOM 1275 C CA . GLY A 1 192 ? 7.068 -2.422 46.468 1.00 38.28 192 GLY A CA 1
ATOM 1276 C C . GLY A 1 192 ? 7.355 -3.648 47.306 1.00 38.77 192 GLY A C 1
ATOM 1277 O O . GLY A 1 192 ? 7.564 -3.548 48.520 1.00 35.84 192 GLY A O 1
ATOM 1278 N N . ALA A 1 193 ? 7.366 -4.815 46.660 1.00 39.39 193 ALA A N 1
ATOM 1279 C CA . ALA A 1 193 ? 7.619 -6.061 47.369 1.00 39.85 193 ALA A CA 1
ATOM 1280 C C . ALA A 1 193 ? 8.991 -6.090 48.026 1.00 38.73 193 ALA A C 1
ATOM 1281 O O . ALA A 1 193 ? 9.188 -6.841 48.985 1.00 39.37 193 ALA A O 1
ATOM 1283 N N . GLU A 1 194 ? 9.937 -5.283 47.546 1.00 37.64 194 GLU A N 1
ATOM 1284 C CA . GLU A 1 194 ? 11.277 -5.273 48.114 1.00 40.93 194 GLU A CA 1
ATOM 1285 C C . GLU A 1 194 ? 11.386 -4.449 49.395 1.00 39.74 194 GLU A C 1
ATOM 1286 O O . GLU A 1 194 ? 12.386 -4.582 50.108 1.00 37.84 194 GLU A O 1
ATOM 1292 N N . LEU A 1 195 ? 10.386 -3.634 49.722 1.00 34.65 195 LEU A N 1
ATOM 1293 C CA . LEU A 1 195 ? 10.540 -2.643 50.779 1.00 36.35 195 LEU A CA 1
ATOM 1294 C C . LEU A 1 195 ? 10.357 -3.259 52.160 1.00 37.38 195 LEU A C 1
ATOM 1295 O O . LEU A 1 195 ? 9.468 -4.088 52.375 1.00 33.69 195 LEU A O 1
ATOM 1300 N N . VAL A 1 196 ? 11.220 -2.854 53.095 1.00 33.26 196 VAL A N 1
ATOM 1301 C CA . VAL A 1 196 ? 11.061 -3.162 54.509 1.00 36.61 196 VAL A CA 1
ATOM 1302 C C . VAL A 1 196 ? 11.257 -1.876 55.295 1.00 36.88 196 VAL A C 1
ATOM 1303 O O . VAL A 1 196 ? 11.970 -0.965 54.858 1.00 34.43 196 VAL A O 1
ATOM 1307 N N . ASP A 1 197 ? 10.619 -1.802 56.462 1.00 36.73 197 ASP A N 1
ATOM 1308 C CA . ASP A 1 197 ? 10.793 -0.636 57.313 1.00 40.28 197 ASP A CA 1
ATOM 1309 C C . ASP A 1 197 ? 12.190 -0.645 57.933 1.00 42.82 197 ASP A C 1
ATOM 1310 O O . ASP A 1 197 ? 12.901 -1.653 57.926 1.00 39.10 197 ASP A O 1
ATOM 1315 N N . ILE A 1 198 ? 12.574 0.504 58.493 1.00 42.23 198 ILE A N 1
ATOM 1316 C CA . ILE A 1 198 ? 13.966 0.725 58.878 1.00 42.08 198 ILE A CA 1
ATOM 1317 C C . ILE A 1 198 ? 14.346 0.120 60.217 1.00 46.46 198 ILE A C 1
ATOM 1318 O O . ILE A 1 198 ? 15.534 0.113 60.562 1.00 48.80 198 ILE A O 1
ATOM 1323 N N . ASP A 1 199 ? 13.390 -0.397 60.980 1.00 46.92 199 ASP A N 1
ATOM 1324 C CA . ASP A 1 199 ? 13.706 -1.121 62.205 1.00 52.66 199 ASP A CA 1
ATOM 1325 C C . ASP A 1 199 ? 13.925 -2.604 61.961 1.00 54.55 199 ASP A C 1
ATOM 1326 O O . ASP A 1 199 ? 14.247 -3.333 62.903 1.00 63.09 199 ASP A O 1
ATOM 1331 N N . ARG A 1 200 ? 13.766 -3.061 60.728 1.00 53.58 200 ARG A N 1
ATOM 1332 C CA . ARG A 1 200 ? 13.940 -4.462 60.389 1.00 55.88 200 ARG A CA 1
ATOM 1333 C C . ARG A 1 200 ? 15.344 -4.691 59.848 1.00 55.18 200 ARG A C 1
ATOM 1334 O O . ARG A 1 200 ? 16.038 -3.761 59.431 1.00 52.61 200 ARG A O 1
ATOM 1342 N N . GLN A 1 201 ? 15.749 -5.955 59.852 1.00 56.24 201 GLN A N 1
ATOM 1343 C CA . GLN A 1 201 ? 17.008 -6.365 59.257 1.00 57.21 201 GLN A CA 1
ATOM 1344 C C . GLN A 1 201 ? 16.694 -6.872 57.862 1.00 54.99 201 GLN A C 1
ATOM 1345 O O . GLN A 1 201 ? 16.033 -7.912 57.729 1.00 54.26 201 GLN A O 1
ATOM 1351 N N . PRO A 1 202 ? 17.104 -6.171 56.806 1.00 53.51 202 PRO A N 1
ATOM 1352 C CA . PRO A 1 202 ? 16.717 -6.584 55.451 1.00 51.86 202 PRO A CA 1
ATOM 1353 C C . PRO A 1 202 ? 17.261 -7.963 55.119 1.00 52.78 202 PRO A C 1
ATOM 1354 O O . PRO A 1 202 ? 18.439 -8.253 55.332 1.00 52.25 202 PRO A O 1
ATOM 1358 N N . GLY A 1 203 ? 16.383 -8.816 54.603 1.00 50.41 203 GLY A N 1
ATOM 1359 C CA . GLY A 1 203 ? 16.767 -10.116 54.107 1.00 53.07 203 GLY A CA 1
ATOM 1360 C C . GLY A 1 203 ? 17.162 -10.039 52.650 1.00 54.25 203 GLY A C 1
ATOM 1361 O O . GLY A 1 203 ? 17.432 -8.963 52.107 1.00 52.26 203 GLY A O 1
ATOM 1362 N N . LEU A 1 204 ? 17.187 -11.204 52.009 1.00 53.50 204 LEU A N 1
ATOM 1363 C CA . LEU A 1 204 ? 17.528 -11.272 50.594 1.00 56.08 204 LEU A CA 1
ATOM 1364 C C . LEU A 1 204 ? 16.532 -10.481 49.755 1.00 52.45 204 LEU A C 1
ATOM 1365 O O . LEU A 1 204 ? 15.315 -10.639 49.894 1.00 53.37 204 LEU A O 1
ATOM 1370 N N . GLY A 1 205 ? 17.055 -9.600 48.905 1.00 49.06 205 GLY A N 1
ATOM 1371 C CA . GLY A 1 205 ? 16.218 -8.834 48.009 1.00 48.35 205 GLY A CA 1
ATOM 1372 C C . GLY A 1 205 ? 15.508 -7.652 48.626 1.00 44.38 205 GLY A C 1
ATOM 1373 O O . GLY A 1 205 ? 14.768 -6.962 47.917 1.00 43.89 205 GLY A O 1
ATOM 1374 N N . GLN A 1 206 ? 15.732 -7.364 49.902 1.00 42.22 206 GLN A N 1
ATOM 1375 C CA . GLN A 1 206 ? 14.952 -6.349 50.591 1.00 45.92 206 GLN A CA 1
ATOM 1376 C C . GLN A 1 206 ? 15.739 -5.050 50.707 1.00 40.95 206 GLN A C 1
ATOM 1377 O O . GLN A 1 206 ? 16.959 -5.048 50.891 1.00 41.35 206 GLN A O 1
ATOM 1383 N N . VAL A 1 207 ? 15.005 -3.944 50.615 1.00 41.16 207 VAL A N 1
ATOM 1384 C CA . VAL A 1 207 ? 15.550 -2.595 50.528 1.00 38.17 207 VAL A CA 1
ATOM 1385 C C . VAL A 1 207 ? 14.820 -1.733 51.549 1.00 38.45 207 VAL A C 1
ATOM 1386 O O . VAL A 1 207 ? 13.600 -1.849 51.705 1.00 35.98 207 VAL A O 1
ATOM 1390 N N . TYR A 1 208 ? 15.561 -0.872 52.248 1.00 36.13 208 TYR A N 1
ATOM 1391 C CA . TYR A 1 208 ? 14.938 0.036 53.203 1.00 37.25 208 TYR A CA 1
ATOM 1392 C C . TYR A 1 208 ? 13.995 1.002 52.499 1.00 37.27 208 TYR A C 1
ATOM 1393 O O . TYR A 1 208 ? 14.301 1.518 51.420 1.00 36.96 208 TYR A O 1
ATOM 1402 N N . ASP A 1 209 ? 12.852 1.269 53.133 1.00 30.92 209 ASP A N 1
ATOM 1403 C CA . ASP A 1 209 ? 11.883 2.249 52.639 1.00 32.77 209 ASP A CA 1
ATOM 1404 C C . ASP A 1 209 ? 12.394 3.658 52.947 1.00 35.10 209 ASP A C 1
ATOM 1405 O O . ASP A 1 209 ? 12.074 4.251 53.980 1.00 32.39 209 ASP A O 1
ATOM 1410 N N . VAL A 1 210 ? 13.187 4.210 52.023 1.00 32.77 210 VAL A N 1
ATOM 1411 C CA . VAL A 1 210 ? 13.738 5.551 52.209 1.00 34.07 210 VAL A CA 1
ATOM 1412 C C . VAL A 1 210 ? 12.680 6.619 51.966 1.00 33.96 210 VAL A C 1
ATOM 1413 O O . VAL A 1 210 ? 12.591 7.605 52.710 1.00 31.44 210 VAL A O 1
ATOM 1417 N N . ASN A 1 211 ? 11.875 6.448 50.914 1.00 31.02 211 ASN A N 1
ATOM 1418 C CA . ASN A 1 211 ? 11.113 7.566 50.369 1.00 32.62 211 ASN A CA 1
ATOM 1419 C C . ASN A 1 211 ? 9.969 8.007 51.270 1.00 32.98 211 ASN A C 1
ATOM 1420 O O . ASN A 1 211 ? 9.630 9.196 51.289 1.00 32.55 211 ASN A O 1
ATOM 1425 N N . SER A 1 212 ? 9.322 7.087 51.983 1.00 28.97 212 SER A N 1
ATOM 1426 C CA . SER A 1 212 ? 8.217 7.539 52.821 1.00 33.90 212 SER A CA 1
ATOM 1427 C C . SER A 1 212 ? 8.715 8.481 53.912 1.00 31.02 212 SER A C 1
ATOM 1428 O O . SER A 1 212 ? 8.022 9.441 54.260 1.00 29.96 212 SER A O 1
ATOM 1431 N N . TYR A 1 213 ? 9.937 8.264 54.416 1.00 30.42 213 TYR A N 1
ATOM 1432 C CA . TYR A 1 213 ? 10.475 9.150 55.444 1.00 31.01 213 TYR A CA 1
ATOM 1433 C C . TYR A 1 213 ? 10.924 10.484 54.859 1.00 30.60 213 TYR A C 1
ATOM 1434 O O . TYR A 1 213 ? 10.607 11.545 55.405 1.00 30.87 213 TYR A O 1
ATOM 1443 N N . SER A 1 214 ? 11.666 10.454 53.749 1.00 29.36 214 SER A N 1
ATOM 1444 C CA . SER A 1 214 ? 12.202 11.696 53.197 1.00 33.46 214 SER A CA 1
ATOM 1445 C C . SER A 1 214 ? 11.094 12.570 52.625 1.00 32.79 214 SER A C 1
ATOM 1446 O O . SER A 1 214 ? 11.137 13.798 52.748 1.00 33.44 214 SER A O 1
ATOM 1449 N N . LEU A 1 215 ? 10.094 11.958 51.992 1.00 29.79 215 LEU A N 1
ATOM 1450 C CA . LEU A 1 215 ? 9.029 12.741 51.381 1.00 32.51 215 LEU A CA 1
ATOM 1451 C C . LEU A 1 215 ? 8.020 13.238 52.408 1.00 30.36 215 LEU A C 1
ATOM 1452 O O . LEU A 1 215 ? 7.454 14.324 52.233 1.00 31.02 215 LEU A O 1
ATOM 1457 N N . ALA A 1 216 ? 7.779 12.477 53.479 1.00 31.73 216 ALA A N 1
ATOM 1458 C CA . ALA A 1 216 ? 6.976 13.018 54.570 1.00 30.55 216 ALA A CA 1
ATOM 1459 C C . ALA A 1 216 ? 7.649 14.243 55.171 1.00 31.79 216 ALA A C 1
ATOM 1460 O O . ALA A 1 216 ? 6.996 15.267 55.402 1.00 31.61 216 ALA A O 1
ATOM 1462 N N . ALA A 1 217 ? 8.966 14.168 55.395 1.00 32.42 217 ALA A N 1
ATOM 1463 C CA . ALA A 1 217 ? 9.692 15.317 55.928 1.00 33.83 217 ALA A CA 1
ATOM 1464 C C . ALA A 1 217 ? 9.630 16.497 54.968 1.00 31.28 217 ALA A C 1
ATOM 1465 O O . ALA A 1 217 ? 9.423 17.639 55.389 1.00 32.05 217 ALA A O 1
ATOM 1467 N N . ALA A 1 218 ? 9.791 16.240 53.668 1.00 34.07 218 ALA A N 1
ATOM 1468 C CA . ALA A 1 218 ? 9.683 17.325 52.697 1.00 34.92 218 ALA A CA 1
ATOM 1469 C C . ALA A 1 218 ? 8.283 17.924 52.692 1.00 33.45 218 ALA A C 1
ATOM 1470 O O . ALA A 1 218 ? 8.124 19.137 52.520 1.00 33.85 218 ALA A O 1
ATOM 1472 N N . GLY A 1 219 ? 7.260 17.096 52.912 1.00 33.82 219 GLY A N 1
ATOM 1473 C CA . GLY A 1 219 ? 5.904 17.615 52.986 1.00 30.87 219 GLY A CA 1
ATOM 1474 C C . GLY A 1 219 ? 5.693 18.524 54.180 1.00 30.69 219 GLY A C 1
ATOM 1475 O O . GLY A 1 219 ? 4.993 19.536 54.082 1.00 31.78 219 GLY A O 1
ATOM 1476 N N . ARG A 1 220 ? 6.299 18.185 55.321 1.00 30.49 220 ARG A N 1
ATOM 1477 C CA . ARG A 1 220 ? 6.179 19.056 56.487 1.00 34.24 220 ARG A CA 1
ATOM 1478 C C . ARG A 1 220 ? 6.892 20.386 56.252 1.00 33.60 220 ARG A C 1
ATOM 1479 O O . ARG A 1 220 ? 6.335 21.451 56.548 1.00 32.55 220 ARG A O 1
ATOM 1487 N N . GLU A 1 221 ? 8.104 20.350 55.682 1.00 34.37 221 GLU A N 1
ATOM 1488 C CA . GLU A 1 221 ? 8.819 21.590 55.386 1.00 35.32 221 GLU A CA 1
ATOM 1489 C C . GLU A 1 221 ? 8.065 22.439 54.373 1.00 36.40 221 GLU A C 1
ATOM 1490 O O . GLU A 1 221 ? 8.149 23.671 54.411 1.00 35.25 221 GLU A O 1
ATOM 1496 N N . ALA A 1 222 ? 7.328 21.802 53.457 1.00 35.40 222 ALA A N 1
ATOM 1497 C CA . ALA A 1 222 ? 6.533 22.546 52.489 1.00 35.84 222 ALA A CA 1
ATOM 1498 C C . ALA A 1 222 ? 5.312 23.207 53.120 1.00 35.53 222 ALA A C 1
ATOM 1499 O O . ALA A 1 222 ? 4.742 24.124 52.517 1.00 33.72 222 ALA A O 1
ATOM 1501 N N . GLY A 1 223 ? 4.899 22.770 54.308 1.00 34.92 223 GLY A N 1
ATOM 1502 C CA . GLY A 1 223 ? 3.755 23.346 54.990 1.00 33.57 223 GLY A CA 1
ATOM 1503 C C . GLY A 1 223 ? 2.521 22.466 55.054 1.00 33.46 223 GLY A C 1
ATOM 1504 O O . GLY A 1 223 ? 1.463 22.945 55.478 1.00 35.97 223 GLY A O 1
ATOM 1505 N N . ALA A 1 224 ? 2.621 21.203 54.663 1.00 31.81 224 ALA A N 1
ATOM 1506 C CA . ALA A 1 224 ? 1.489 20.291 54.686 1.00 33.84 224 ALA A CA 1
ATOM 1507 C C . ALA A 1 224 ? 1.314 19.662 56.068 1.00 35.14 224 ALA A C 1
ATOM 1508 O O . ALA A 1 224 ? 2.217 19.665 56.910 1.00 32.16 224 ALA A O 1
ATOM 1510 N N . ASP A 1 225 ? 0.111 19.149 56.296 1.00 33.31 225 ASP A N 1
ATOM 1511 C CA . ASP A 1 225 ? -0.219 18.319 57.452 1.00 33.96 225 ASP A CA 1
ATOM 1512 C C . ASP A 1 225 ? -0.044 16.872 56.999 1.00 33.35 225 ASP A C 1
ATOM 1513 O O . ASP A 1 225 ? -0.900 16.318 56.301 1.00 31.13 225 ASP A O 1
ATOM 1518 N N . VAL A 1 226 ? 1.077 16.260 57.373 1.00 28.54 226 VAL A N 1
ATOM 1519 C CA . VAL A 1 226 ? 1.544 15.036 56.729 1.00 33.16 226 VAL A CA 1
ATOM 1520 C C . VAL A 1 226 ? 1.241 13.829 57.601 1.00 31.74 226 VAL A C 1
ATOM 1521 O O . VAL A 1 226 ? 1.548 13.821 58.799 1.00 31.12 226 VAL A O 1
ATOM 1525 N N . TYR A 1 227 ? 0.665 12.797 56.992 1.00 30.09 227 TYR A N 1
ATOM 1526 C CA . TYR A 1 227 ? 0.587 11.472 57.591 1.00 32.12 227 TYR A CA 1
ATOM 1527 C C . TYR A 1 227 ? 1.377 10.522 56.706 1.00 30.11 227 TYR A C 1
ATOM 1528 O O . TYR A 1 227 ? 1.056 10.358 55.523 1.00 31.08 227 TYR A O 1
ATOM 1537 N N . ARG A 1 228 ? 2.429 9.927 57.264 1.00 28.97 228 ARG A N 1
ATOM 1538 C CA . ARG A 1 228 ? 3.253 8.967 56.536 1.00 28.58 228 ARG A CA 1
ATOM 1539 C C . ARG A 1 228 ? 2.618 7.597 56.730 1.00 29.12 228 ARG A C 1
ATOM 1540 O O . ARG A 1 228 ? 2.739 6.991 57.799 1.00 26.44 228 ARG A O 1
ATOM 1548 N N . TYR A 1 229 ? 1.917 7.105 55.704 1.00 28.18 229 TYR A N 1
ATOM 1549 C CA . TYR A 1 229 ? 1.339 5.773 55.841 1.00 32.02 229 TYR A CA 1
ATOM 1550 C C . TYR A 1 229 ? 2.435 4.719 55.918 1.00 29.72 229 TYR A C 1
ATOM 1551 O O . TYR A 1 229 ? 2.309 3.735 56.659 1.00 28.61 229 TYR A O 1
ATOM 1560 N N . GLY A 1 230 ? 3.524 4.917 55.179 1.00 29.40 230 GLY A N 1
ATOM 1561 C CA . GLY A 1 230 ? 4.582 3.930 55.117 1.00 29.56 230 GLY A CA 1
ATOM 1562 C C . GLY A 1 230 ? 4.358 2.951 53.987 1.00 30.66 230 GLY A C 1
ATOM 1563 O O . GLY A 1 230 ? 3.806 3.325 52.946 1.00 30.51 230 GLY A O 1
ATOM 1564 N N . ILE A 1 231 ? 4.764 1.698 54.174 1.00 28.58 231 ILE A N 1
ATOM 1565 C CA . ILE A 1 231 ? 4.683 0.710 53.103 1.00 31.78 231 ILE A CA 1
ATOM 1566 C C . ILE A 1 231 ? 3.260 0.179 53.010 1.00 32.06 231 ILE A C 1
ATOM 1567 O O . ILE A 1 231 ? 2.694 -0.305 54.000 1.00 29.40 231 ILE A O 1
ATOM 1572 N N . ALA A 1 232 ? 2.690 0.239 51.812 1.00 28.85 232 ALA A N 1
ATOM 1573 C CA . ALA A 1 232 ? 1.409 -0.391 51.518 1.00 32.57 232 ALA A CA 1
ATOM 1574 C C . ALA A 1 232 ? 1.709 -1.729 50.859 1.00 34.91 232 ALA A C 1
ATOM 1575 O O . ALA A 1 232 ? 2.232 -1.774 49.741 1.00 34.05 232 ALA A O 1
ATOM 1577 N N . ALA A 1 233 ? 1.402 -2.813 51.563 1.00 32.38 233 ALA A N 1
ATOM 1578 C CA . ALA A 1 233 ? 1.722 -4.157 51.111 1.00 38.49 233 ALA A CA 1
ATOM 1579 C C . ALA A 1 233 ? 0.446 -4.953 50.867 1.00 38.62 233 ALA A C 1
ATOM 1580 O O . ALA A 1 233 ? -0.622 -4.642 51.405 1.00 37.81 233 ALA A O 1
ATOM 1582 N N . GLY A 1 234 ? 0.575 -5.982 50.037 1.00 39.33 234 GLY A N 1
ATOM 1583 C CA . GLY A 1 234 ? -0.494 -6.910 49.731 1.00 39.42 234 GLY A CA 1
ATOM 1584 C C . GLY A 1 234 ? -0.801 -6.947 48.247 1.00 42.04 234 GLY A C 1
ATOM 1585 O O . GLY A 1 234 ? -0.114 -6.340 47.419 1.00 42.49 234 GLY A O 1
ATOM 1586 N N . GLU A 1 235 ? -1.860 -7.680 47.913 1.00 40.46 235 GLU A N 1
ATOM 1587 C CA . GLU A 1 235 ? -2.357 -7.745 46.549 1.00 44.79 235 GLU A CA 1
ATOM 1588 C C . GLU A 1 235 ? -2.970 -6.403 46.146 1.00 44.01 235 GLU A C 1
ATOM 1589 O O . GLU A 1 235 ? -3.234 -5.554 47.001 1.00 42.82 235 GLU A O 1
ATOM 1595 N N . PRO A 1 236 ? -3.174 -6.171 44.839 1.00 45.65 236 PRO A N 1
ATOM 1596 C CA . PRO A 1 236 ? -3.723 -4.869 44.407 1.00 44.38 236 PRO A CA 1
ATOM 1597 C C . PRO A 1 236 ? -5.024 -4.463 45.093 1.00 41.53 236 PRO A C 1
ATOM 1598 O O . PRO A 1 236 ? -5.193 -3.282 45.417 1.00 41.61 236 PRO A O 1
ATOM 1602 N N . ARG A 1 237 ? -5.943 -5.400 45.340 1.00 44.31 237 ARG A N 1
ATOM 1603 C CA . ARG A 1 237 ? -7.195 -5.025 45.991 1.00 43.17 237 ARG A CA 1
ATOM 1604 C C . ARG A 1 237 ? -6.955 -4.527 47.414 1.00 40.81 237 ARG A C 1
ATOM 1605 O O . ARG A 1 237 ? -7.648 -3.613 47.875 1.00 37.49 237 ARG A O 1
ATOM 1609 N N . ARG A 1 238 ? -5.969 -5.093 48.117 1.00 40.37 238 ARG A N 1
ATOM 1610 C CA . ARG A 1 238 ? -5.631 -4.570 49.439 1.00 36.81 238 ARG A CA 1
ATOM 1611 C C . ARG A 1 238 ? -4.983 -3.192 49.339 1.00 38.73 238 ARG A C 1
ATOM 1612 O O . ARG A 1 238 ? -5.280 -2.305 50.150 1.00 34.24 238 ARG A O 1
ATOM 1620 N N . ILE A 1 239 ? -4.110 -2.987 48.346 1.00 35.14 239 ILE A N 1
ATOM 1621 C CA . ILE A 1 239 ? -3.508 -1.670 48.148 1.00 37.89 239 ILE A CA 1
ATOM 1622 C C . ILE A 1 239 ? -4.584 -0.630 47.866 1.00 34.98 239 ILE A C 1
ATOM 1623 O O . ILE A 1 239 ? -4.530 0.497 48.377 1.00 31.61 239 ILE A O 1
ATOM 1628 N N . LYS A 1 240 ? -5.568 -0.988 47.039 1.00 36.94 240 LYS A N 1
ATOM 1629 C CA . LYS A 1 240 ? -6.668 -0.076 46.746 1.00 38.32 240 LYS A CA 1
ATOM 1630 C C . LYS A 1 240 ? -7.426 0.288 48.015 1.00 37.54 240 LYS A C 1
ATOM 1631 O O . LYS A 1 240 ? -7.770 1.458 48.232 1.00 37.36 240 LYS A O 1
ATOM 1637 N N . GLU A 1 241 ? -7.695 -0.709 48.859 1.00 34.09 241 GLU A N 1
ATOM 1638 C CA . GLU A 1 241 ? -8.328 -0.467 50.149 1.00 38.06 241 GLU A CA 1
ATOM 1639 C C . GLU A 1 241 ? -7.548 0.560 50.958 1.00 34.67 241 GLU A C 1
ATOM 1640 O O . GLU A 1 241 ? -8.134 1.460 51.571 1.00 32.83 241 GLU A O 1
ATOM 1646 N N . ILE A 1 242 ? -6.217 0.435 50.967 1.00 32.50 242 ILE A N 1
ATOM 1647 C CA . ILE A 1 242 ? -5.375 1.357 51.720 1.00 31.33 242 ILE A CA 1
ATOM 1648 C C . ILE A 1 242 ? -5.450 2.754 51.123 1.00 34.06 242 ILE A C 1
ATOM 1649 O O . ILE A 1 242 ? -5.602 3.747 51.845 1.00 30.73 242 ILE A O 1
ATOM 1654 N N . ILE A 1 243 ? -5.329 2.855 49.796 1.00 33.01 243 ILE A N 1
ATOM 1655 C CA . ILE A 1 243 ? -5.371 4.164 49.153 1.00 33.92 243 ILE A CA 1
ATOM 1656 C C . ILE A 1 243 ? -6.721 4.830 49.390 1.00 34.35 243 ILE A C 1
ATOM 1657 O O . ILE A 1 243 ? -6.791 6.031 49.682 1.00 33.61 243 ILE A O 1
ATOM 1662 N N . GLU A 1 244 ? -7.812 4.056 49.312 1.00 33.74 244 GLU A N 1
ATOM 1663 C CA . GLU A 1 244 ? -9.138 4.631 49.517 1.00 37.43 244 GLU A CA 1
ATOM 1664 C C . GLU A 1 244 ? -9.284 5.199 50.922 1.00 34.33 244 GLU A C 1
ATOM 1665 O O . GLU A 1 244 ? -9.921 6.239 51.112 1.00 31.97 244 GLU A O 1
ATOM 1671 N N . SER A 1 245 ? -8.703 4.534 51.921 1.00 33.46 245 SER A N 1
ATOM 1672 C CA . SER A 1 245 ? -8.745 5.080 53.274 1.00 34.79 245 SER A CA 1
ATOM 1673 C C . SER A 1 245 ? -7.962 6.384 53.364 1.00 34.54 245 SER A C 1
ATOM 1674 O O . SER A 1 245 ? -8.365 7.308 54.079 1.00 31.36 245 SER A O 1
ATOM 1677 N N . GLN A 1 246 ? -6.846 6.481 52.638 1.00 31.52 246 GLN A N 1
ATOM 1678 C CA . GLN A 1 246 ? -6.070 7.716 52.658 1.00 33.22 246 GLN A CA 1
ATOM 1679 C C . GLN A 1 246 ? -6.793 8.847 51.933 1.00 34.58 246 GLN A C 1
ATOM 1680 O O . GLN A 1 246 ? -6.630 10.015 52.302 1.00 36.88 246 GLN A O 1
ATOM 1686 N N . MET A 1 247 ? -7.616 8.526 50.926 1.00 33.38 247 MET A N 1
ATOM 1687 C CA . MET A 1 247 ? -8.364 9.567 50.226 1.00 36.44 247 MET A CA 1
ATOM 1688 C C . MET A 1 247 ? -9.384 10.251 51.131 1.00 37.26 247 MET A C 1
ATOM 1689 O O . MET A 1 247 ? -9.738 11.411 50.891 1.00 36.87 247 MET A O 1
ATOM 1694 N N . LEU A 1 248 ? -9.875 9.560 52.162 1.00 34.89 248 LEU A N 1
ATOM 1695 C CA . LEU A 1 248 ? -10.879 10.157 53.034 1.00 37.65 248 LEU A CA 1
ATOM 1696 C C . LEU A 1 248 ? -10.329 11.314 53.858 1.00 35.19 248 LEU A C 1
ATOM 1697 O O . LEU A 1 248 ? -11.112 12.120 54.370 1.00 37.69 248 LEU A O 1
ATOM 1702 N N . ARG A 1 249 ? -9.009 11.415 53.995 1.00 36.27 249 ARG A N 1
ATOM 1703 C CA . ARG A 1 249 ? -8.384 12.346 54.928 1.00 37.31 249 ARG A CA 1
ATOM 1704 C C . ARG A 1 249 ? -7.265 13.149 54.275 1.00 35.21 249 ARG A C 1
ATOM 1705 O O . ARG A 1 249 ? -6.341 13.583 54.969 1.00 36.77 249 ARG A O 1
ATOM 1709 N N . SER A 1 250 ? -7.298 13.324 52.954 1.00 32.65 250 SER A N 1
ATOM 1710 C CA . SER A 1 250 ? -6.175 13.926 52.256 1.00 33.81 250 SER A CA 1
ATOM 1711 C C . SER A 1 250 ? -6.633 14.916 51.197 1.00 35.75 250 SER A C 1
ATOM 1712 O O . SER A 1 250 ? -7.621 14.688 50.493 1.00 29.77 250 SER A O 1
ATOM 1715 N N . GLU A 1 251 ? -5.891 16.018 51.092 1.00 31.86 251 GLU A N 1
ATOM 1716 C CA . GLU A 1 251 ? -5.938 16.872 49.916 1.00 33.86 251 GLU A CA 1
ATOM 1717 C C . GLU A 1 251 ? -4.882 16.491 48.889 1.00 30.70 251 GLU A C 1
ATOM 1718 O O . GLU A 1 251 ? -5.013 16.859 47.714 1.00 32.12 251 GLU A O 1
ATOM 1724 N N . ILE A 1 252 ? -3.838 15.775 49.308 1.00 31.63 252 ILE A N 1
ATOM 1725 C CA . ILE A 1 252 ? -2.740 15.362 48.437 1.00 33.20 252 ILE A CA 1
ATOM 1726 C C . ILE A 1 252 ? -2.306 13.959 48.830 1.00 31.62 252 ILE A C 1
ATOM 1727 O O . ILE A 1 252 ? -2.155 13.652 50.017 1.00 32.57 252 ILE A O 1
ATOM 1732 N N . ILE A 1 253 ? -2.067 13.114 47.837 1.00 28.79 253 ILE A N 1
ATOM 1733 C CA . ILE A 1 253 ? -1.527 11.783 48.069 1.00 30.89 253 ILE A CA 1
ATOM 1734 C C . ILE A 1 253 ? -0.250 11.644 47.253 1.00 32.79 253 ILE A C 1
ATOM 1735 O O . ILE A 1 253 ? -0.207 12.051 46.085 1.00 31.03 253 ILE A O 1
ATOM 1740 N N . VAL A 1 254 ? 0.793 11.099 47.876 1.00 28.78 254 VAL A N 1
ATOM 1741 C CA . VAL A 1 254 ? 2.088 10.893 47.237 1.00 30.33 254 VAL A CA 1
ATOM 1742 C C . VAL A 1 254 ? 2.451 9.421 47.381 1.00 32.40 254 VAL A C 1
ATOM 1743 O O . VAL A 1 254 ? 2.537 8.911 48.505 1.00 29.91 254 VAL A O 1
ATOM 1747 N N . ILE A 1 255 ? 2.676 8.745 46.254 1.00 28.69 255 ILE A N 1
ATOM 1748 C CA . ILE A 1 255 ? 2.978 7.317 46.233 1.00 29.25 255 ILE A CA 1
ATOM 1749 C C . ILE A 1 255 ? 4.271 7.105 45.460 1.00 33.69 255 ILE A C 1
ATOM 1750 O O . ILE A 1 255 ? 4.349 7.455 44.276 1.00 33.12 255 ILE A O 1
ATOM 1755 N N . THR A 1 256 ? 5.263 6.487 46.102 1.00 33.55 256 THR A N 1
ATOM 1756 C CA . THR A 1 256 ? 6.466 6.054 45.402 1.00 35.83 256 THR A CA 1
ATOM 1757 C C . THR A 1 256 ? 6.365 4.573 45.074 1.00 38.75 256 THR A C 1
ATOM 1758 O O . THR A 1 256 ? 5.621 3.819 45.705 1.00 38.02 256 THR A O 1
ATOM 1762 N N . GLY A 1 257 ? 7.125 4.162 44.065 1.00 40.79 257 GLY A N 1
ATOM 1763 C CA . GLY A 1 257 ? 7.097 2.783 43.641 1.00 42.25 257 GLY A CA 1
ATOM 1764 C C . GLY A 1 257 ? 5.960 2.433 42.713 1.00 46.91 257 GLY A C 1
ATOM 1765 O O . GLY A 1 257 ? 5.792 1.253 42.392 1.00 50.92 257 GLY A O 1
ATOM 1766 N N . ALA A 1 258 ? 5.157 3.412 42.295 1.00 45.27 258 ALA A N 1
ATOM 1767 C CA . ALA A 1 258 ? 4.067 3.179 41.357 1.00 49.46 258 ALA A CA 1
ATOM 1768 C C . ALA A 1 258 ? 4.471 3.413 39.905 1.00 52.41 258 ALA A C 1
ATOM 1769 O O . ALA A 1 258 ? 3.666 3.151 39.007 1.00 53.36 258 ALA A O 1
ATOM 1771 N N . VAL A 1 259 ? 5.676 3.924 39.652 1.00 50.97 259 VAL A N 1
ATOM 1772 C CA . VAL A 1 259 ? 6.226 4.010 38.305 1.00 54.26 259 VAL A CA 1
ATOM 1773 C C . VAL A 1 259 ? 7.632 3.431 38.342 1.00 58.38 259 VAL A C 1
ATOM 1774 O O . VAL A 1 259 ? 8.348 3.554 39.342 1.00 59.80 259 VAL A O 1
ATOM 1778 N N . GLY A 1 260 ? 8.034 2.803 37.242 1.00 61.99 260 GLY A N 1
ATOM 1779 C CA . GLY A 1 260 ? 9.349 2.192 37.196 1.00 69.29 260 GLY A CA 1
ATOM 1780 C C . GLY A 1 260 ? 9.434 0.921 36.377 1.00 78.36 260 GLY A C 1
ATOM 1781 O O . GLY A 1 260 ? 10.356 0.761 35.571 1.00 91.23 260 GLY A O 1
ATOM 1782 N N . GLY A 1 261 ? 8.482 0.010 36.563 1.00 72.22 261 GLY A N 1
ATOM 1783 C CA . GLY A 1 261 ? 8.515 -1.239 35.818 1.00 73.40 261 GLY A CA 1
ATOM 1784 C C . GLY A 1 261 ? 7.436 -2.202 36.269 1.00 71.92 261 GLY A C 1
ATOM 1785 O O . GLY A 1 261 ? 6.391 -1.792 36.791 1.00 69.68 261 GLY A O 1
ATOM 1786 N N . ALA A 1 262 ? 7.713 -3.495 36.069 1.00 70.82 262 ALA A N 1
ATOM 1787 C CA . ALA A 1 262 ? 6.713 -4.526 36.332 1.00 70.90 262 ALA A CA 1
ATOM 1788 C C . ALA A 1 262 ? 6.320 -4.586 37.802 1.00 70.49 262 ALA A C 1
ATOM 1789 O O . ALA A 1 262 ? 5.217 -5.041 38.130 1.00 69.01 262 ALA A O 1
ATOM 1791 N N . GLY A 1 263 ? 7.202 -4.140 38.698 1.00 70.83 263 GLY A N 1
ATOM 1792 C CA . GLY A 1 263 ? 6.916 -4.185 40.121 1.00 71.52 263 GLY A CA 1
ATOM 1793 C C . GLY A 1 263 ? 5.712 -3.368 40.547 1.00 73.04 263 GLY A C 1
ATOM 1794 O O . GLY A 1 263 ? 5.170 -3.601 41.632 1.00 82.14 263 GLY A O 1
ATOM 1795 N N . SER A 1 264 ? 5.284 -2.409 39.724 1.00 70.01 264 SER A N 1
ATOM 1796 C CA . SER A 1 264 ? 4.176 -1.527 40.066 1.00 63.79 264 SER A CA 1
ATOM 1797 C C . SER A 1 264 ? 2.944 -1.740 39.192 1.00 60.32 264 SER A C 1
ATOM 1798 O O . SER A 1 264 ? 2.055 -0.882 39.171 1.00 57.70 264 SER A O 1
ATOM 1801 N N . ALA A 1 265 ? 2.860 -2.867 38.484 1.00 61.98 265 ALA A N 1
ATOM 1802 C CA . ALA A 1 265 ? 1.727 -3.083 37.589 1.00 60.19 265 ALA A CA 1
ATOM 1803 C C . ALA A 1 265 ? 0.414 -3.173 38.361 1.00 55.85 265 ALA A C 1
ATOM 1804 O O . ALA A 1 265 ? -0.622 -2.678 37.899 1.00 54.19 265 ALA A O 1
ATOM 1806 N N . GLY A 1 266 ? 0.439 -3.788 39.543 1.00 54.56 266 GLY A N 1
ATOM 1807 C CA . GLY A 1 266 ? -0.789 -3.940 40.308 1.00 52.14 266 GLY A CA 1
ATOM 1808 C C . GLY A 1 266 ? -1.318 -2.621 40.838 1.00 50.33 266 GLY A C 1
ATOM 1809 O O . GLY A 1 266 ? -2.516 -2.335 40.745 1.00 49.28 266 GLY A O 1
ATOM 1810 N N . VAL A 1 267 ? -0.431 -1.796 41.393 1.00 50.15 267 VAL A N 1
ATOM 1811 C CA . VAL A 1 267 ? -0.863 -0.534 41.983 1.00 48.80 267 VAL A CA 1
ATOM 1812 C C . VAL A 1 267 ? -1.367 0.423 40.910 1.00 48.48 267 VAL A C 1
ATOM 1813 O O . VAL A 1 267 ? -2.337 1.159 41.126 1.00 45.74 267 VAL A O 1
ATOM 1817 N N . ARG A 1 268 ? -0.742 0.413 39.730 1.00 48.01 268 ARG A N 1
ATOM 1818 C CA . ARG A 1 268 ? -1.245 1.251 38.645 1.00 49.82 268 ARG A CA 1
ATOM 1819 C C . ARG A 1 268 ? -2.625 0.798 38.183 1.00 48.36 268 ARG A C 1
ATOM 1820 O O . ARG A 1 268 ? -3.460 1.635 37.820 1.00 48.12 268 ARG A O 1
ATOM 1828 N N . GLN A 1 269 ? -2.892 -0.510 38.213 1.00 46.84 269 GLN A N 1
ATOM 1829 C CA . GLN A 1 269 ? -4.217 -1.000 37.844 1.00 49.89 269 GLN A CA 1
ATOM 1830 C C . GLN A 1 269 ? -5.290 -0.464 38.788 1.00 48.73 269 GLN A C 1
ATOM 1831 O O . GLN A 1 269 ? -6.333 0.027 38.341 1.00 47.20 269 GLN A O 1
ATOM 1837 N N . VAL A 1 270 ? -5.053 -0.543 40.101 1.00 46.24 270 VAL A N 1
ATOM 1838 C CA . VAL A 1 270 ? -6.069 -0.073 41.040 1.00 47.25 270 VAL A CA 1
ATOM 1839 C C . VAL A 1 270 ? -6.149 1.449 41.041 1.00 46.16 270 VAL A C 1
ATOM 1840 O O . VAL A 1 270 ? -7.229 2.016 41.247 1.00 45.24 270 VAL A O 1
ATOM 1844 N N . LEU A 1 271 ? -5.026 2.138 40.822 1.00 44.85 271 LEU A N 1
ATOM 1845 C CA . LEU A 1 271 ? -5.078 3.592 40.711 1.00 46.09 271 LEU A CA 1
ATOM 1846 C C . LEU A 1 271 ? -5.936 4.018 39.526 1.00 46.44 271 LEU A C 1
ATOM 1847 O O . LEU A 1 271 ? -6.685 4.998 39.612 1.00 45.02 271 LEU A O 1
ATOM 1852 N N . ASN A 1 272 ? -5.858 3.282 38.414 1.00 44.98 272 ASN A N 1
ATOM 1853 C CA . ASN A 1 272 ? -6.700 3.590 37.266 1.00 47.58 272 ASN A CA 1
ATOM 1854 C C . ASN A 1 272 ? -8.171 3.310 37.547 1.00 47.46 272 ASN A C 1
ATOM 1855 O O . ASN A 1 272 ? -9.035 3.872 36.868 1.00 46.44 272 ASN A O 1
ATOM 1860 N N . GLU A 1 273 ? -8.474 2.434 38.509 1.00 46.24 273 GLU A N 1
ATOM 1861 C CA . GLU A 1 273 ? -9.850 2.224 38.943 1.00 47.06 273 GLU A CA 1
ATOM 1862 C C . GLU A 1 273 ? -10.362 3.347 39.839 1.00 46.69 273 GLU A C 1
ATOM 1863 O O . GLU A 1 273 ? -11.581 3.508 39.970 1.00 46.36 273 GLU A O 1
ATOM 1869 N N . LEU A 1 274 ? -9.468 4.121 40.458 1.00 45.63 274 LEU A N 1
ATOM 1870 C CA . LEU A 1 274 ? -9.871 5.202 41.349 1.00 45.03 274 LEU A CA 1
ATOM 1871 C C . LEU A 1 274 ? -9.877 6.566 40.672 1.00 44.60 274 LEU A C 1
ATOM 1872 O O . LEU A 1 274 ? -10.509 7.493 41.187 1.00 45.41 274 LEU A O 1
ATOM 1877 N N . GLY A 1 275 ? -9.208 6.709 39.537 1.00 45.07 275 GLY A N 1
ATOM 1878 C CA . GLY A 1 275 ? -9.226 7.974 38.832 1.00 47.40 275 GLY A CA 1
ATOM 1879 C C . GLY A 1 275 ? -8.493 7.859 37.516 1.00 51.79 275 GLY A C 1
ATOM 1880 O O . GLY A 1 275 ? -8.059 6.778 37.112 1.00 50.86 275 GLY A O 1
ATOM 1881 N N . ASP A 1 276 ? -8.342 9.003 36.857 1.00 52.40 276 ASP A N 1
ATOM 1882 C CA . ASP A 1 276 ? -7.644 9.076 35.580 1.00 54.58 276 ASP A CA 1
ATOM 1883 C C . ASP A 1 276 ? -6.174 9.337 35.870 1.00 50.69 276 ASP A C 1
ATOM 1884 O O . ASP A 1 276 ? -5.814 10.397 36.392 1.00 49.43 276 ASP A O 1
ATOM 1889 N N . ILE A 1 277 ? -5.327 8.370 35.541 1.00 50.08 277 ILE A N 1
ATOM 1890 C CA . ILE A 1 277 ? -3.910 8.420 35.866 1.00 48.71 277 ILE A CA 1
ATOM 1891 C C . ILE A 1 277 ? -3.142 8.709 34.589 1.00 48.59 277 ILE A C 1
ATOM 1892 O O . ILE A 1 277 ? -3.350 8.047 33.566 1.00 49.66 277 ILE A O 1
ATOM 1897 N N . ASP A 1 278 ? -2.255 9.692 34.656 1.00 47.40 278 ASP A N 1
ATOM 1898 C CA . ASP A 1 278 ? -1.399 10.078 33.546 1.00 48.05 278 ASP A CA 1
ATOM 1899 C C . ASP A 1 278 ? 0.035 9.756 33.940 1.00 47.52 278 ASP A C 1
ATOM 1900 O O . ASP A 1 278 ? 0.505 10.203 34.991 1.00 48.37 278 ASP A O 1
ATOM 1905 N N . THR A 1 279 ? 0.715 8.958 33.120 1.00 48.19 279 THR A N 1
ATOM 1906 C CA . THR A 1 279 ? 2.107 8.597 33.366 1.00 49.96 279 THR A CA 1
ATOM 1907 C C . THR A 1 279 ? 3.007 9.038 32.216 1.00 51.88 279 THR A C 1
ATOM 1908 O O . THR A 1 279 ? 4.042 8.423 31.957 1.00 52.17 279 THR A O 1
ATOM 1912 N N . GLU A 1 280 ? 2.634 10.110 31.523 1.00 51.62 280 GLU A N 1
ATOM 1913 C CA . GLU A 1 280 ? 3.504 10.650 30.490 1.00 53.83 280 GLU A CA 1
ATOM 1914 C C . GLU A 1 280 ? 4.755 11.237 31.124 1.00 53.43 280 GLU A C 1
ATOM 1915 O O . GLU A 1 280 ? 4.690 11.919 32.151 1.00 52.01 280 GLU A O 1
ATOM 1921 N N . ARG A 1 281 ? 5.902 10.948 30.518 1.00 54.45 281 ARG A N 1
ATOM 1922 C CA . ARG A 1 281 ? 7.169 11.430 31.039 1.00 53.77 281 ARG A CA 1
ATOM 1923 C C . ARG A 1 281 ? 7.239 12.954 30.954 1.00 52.58 281 ARG A C 1
ATOM 1924 O O . ARG A 1 281 ? 6.550 13.594 30.155 1.00 53.57 281 ARG A O 1
ATOM 1928 N N . VAL A 1 282 ? 8.095 13.532 31.790 1.00 52.01 282 VAL A N 1
ATOM 1929 C CA . VAL A 1 282 ? 8.331 14.971 31.820 1.00 51.89 282 VAL A CA 1
ATOM 1930 C C . VAL A 1 282 ? 9.738 15.245 31.302 1.00 53.72 282 VAL A C 1
ATOM 1931 O O . VAL A 1 282 ? 10.678 14.498 31.600 1.00 53.32 282 VAL A O 1
ATOM 1935 N N . ALA A 1 283 ? 9.876 16.309 30.507 1.00 52.50 283 ALA A N 1
ATOM 1936 C CA . ALA A 1 283 ? 11.158 16.679 29.903 1.00 56.64 283 ALA A CA 1
ATOM 1937 C C . ALA A 1 283 ? 12.053 17.339 30.953 1.00 57.27 283 ALA A C 1
ATOM 1938 O O . ALA A 1 283 ? 12.315 18.546 30.943 1.00 56.49 283 ALA A O 1
ATOM 1940 N N . MET A 1 284 ? 12.532 16.509 31.878 1.00 56.32 284 MET A N 1
ATOM 1941 C CA . MET A 1 284 ? 13.394 16.967 32.956 1.00 56.22 284 MET A CA 1
ATOM 1942 C C . MET A 1 284 ? 14.355 15.851 33.337 1.00 55.71 284 MET A C 1
ATOM 1943 O O . MET A 1 284 ? 14.137 14.679 33.015 1.00 55.66 284 MET A O 1
ATOM 1948 N N . HIS A 1 285 ? 15.432 16.230 34.032 1.00 54.86 285 HIS A N 1
ATOM 1949 C CA . HIS A 1 285 ? 16.350 15.245 34.577 1.00 55.81 285 HIS A CA 1
ATOM 1950 C C . HIS A 1 285 ? 16.970 15.796 35.854 1.00 54.71 285 HIS A C 1
ATOM 1951 O O . HIS A 1 285 ? 17.360 16.975 35.881 1.00 53.53 285 HIS A O 1
ATOM 1958 N N . PRO A 1 286 ? 17.030 14.999 36.931 1.00 52.55 286 PRO A N 1
ATOM 1959 C CA . PRO A 1 286 ? 16.424 13.669 37.083 1.00 50.99 286 PRO A CA 1
ATOM 1960 C C . PRO A 1 286 ? 14.917 13.801 37.270 1.00 50.88 286 PRO A C 1
ATOM 1961 O O . PRO A 1 286 ? 14.406 14.913 37.388 1.00 49.57 286 PRO A O 1
ATOM 1965 N N . GLY A 1 287 ? 14.181 12.697 37.283 1.00 49.03 287 GLY A N 1
ATOM 1966 C CA . GLY A 1 287 ? 12.760 12.728 37.546 1.00 47.00 287 GLY A CA 1
ATOM 1967 C C . GLY A 1 287 ? 11.857 12.725 36.332 1.00 48.30 287 GLY A C 1
ATOM 1968 O O . GLY A 1 287 ? 10.693 13.131 36.452 1.00 45.71 287 GLY A O 1
ATOM 1969 N N . SER A 1 288 ? 12.347 12.280 35.171 1.00 47.04 288 SER A N 1
ATOM 1970 C CA . SER A 1 288 ? 11.494 12.219 33.988 1.00 49.52 288 SER A CA 1
ATOM 1971 C C . SER A 1 288 ? 10.356 11.223 34.169 1.00 48.23 288 SER A C 1
ATOM 1972 O O . SER A 1 288 ? 9.254 11.441 33.652 1.00 48.51 288 SER A O 1
ATOM 1975 N N . VAL A 1 289 ? 10.603 10.128 34.885 1.00 45.61 289 VAL A N 1
ATOM 1976 C CA . VAL A 1 289 ? 9.607 9.081 35.085 1.00 46.48 289 VAL A CA 1
ATOM 1977 C C . VAL A 1 289 ? 8.771 9.424 36.312 1.00 44.74 289 VAL A C 1
ATOM 1978 O O . VAL A 1 289 ? 9.284 9.463 37.436 1.00 43.91 289 VAL A O 1
ATOM 1982 N N . GLN A 1 290 ? 7.483 9.666 36.097 1.00 44.45 290 GLN A N 1
ATOM 1983 C CA . GLN A 1 290 ? 6.572 10.107 37.147 1.00 43.25 290 GLN A CA 1
ATOM 1984 C C . GLN A 1 290 ? 5.152 9.993 36.605 1.00 44.60 290 GLN A C 1
ATOM 1985 O O . GLN A 1 290 ? 4.938 9.685 35.428 1.00 43.88 290 GLN A O 1
ATOM 1991 N N . GLY A 1 291 ? 4.180 10.264 37.471 1.00 42.28 291 GLY A N 1
ATOM 1992 C CA . GLY A 1 291 ? 2.789 10.228 37.061 1.00 42.58 291 GLY A CA 1
ATOM 1993 C C . GLY A 1 291 ? 1.952 11.110 37.957 1.00 41.81 291 GLY A C 1
ATOM 1994 O O . GLY A 1 291 ? 2.378 11.516 39.041 1.00 39.81 291 GLY A O 1
ATOM 1995 N N . PHE A 1 292 ? 0.728 11.375 37.499 1.00 39.09 292 PHE A N 1
ATOM 1996 C CA . PHE A 1 292 ? -0.190 12.242 38.227 1.00 40.89 292 PHE A CA 1
ATOM 1997 C C . PHE A 1 292 ? -1.621 11.856 37.894 1.00 41.68 292 PHE A C 1
ATOM 1998 O O . PHE A 1 292 ? -1.956 11.652 36.722 1.00 41.09 292 PHE A O 1
ATOM 2006 N N . GLY A 1 293 ? -2.445 11.731 38.932 1.00 39.23 293 GLY A N 1
ATOM 2007 C CA . GLY A 1 293 ? -3.845 11.408 38.759 1.00 41.01 293 GLY A CA 1
ATOM 2008 C C . GLY A 1 293 ? -4.694 12.144 39.776 1.00 39.64 293 GLY A C 1
ATOM 2009 O O . GLY A 1 293 ? -4.198 12.647 40.786 1.00 39.12 293 GLY A O 1
ATOM 2010 N N . LEU A 1 294 ? -5.997 12.172 39.502 1.00 36.71 294 LEU A N 1
ATOM 2011 C CA . LEU A 1 294 ? -7.000 12.757 40.386 1.00 39.08 294 LEU A CA 1
ATOM 2012 C C . LEU A 1 294 ? -7.941 11.640 40.809 1.00 40.91 294 LEU A C 1
ATOM 2013 O O . LEU A 1 294 ? -8.588 11.022 39.957 1.00 39.82 294 LEU A O 1
ATOM 2018 N N . LEU A 1 295 ? -8.009 11.368 42.113 1.00 35.53 295 LEU A N 1
ATOM 2019 C CA . LEU A 1 295 ? -8.660 10.162 42.611 1.00 39.75 295 LEU A CA 1
ATOM 2020 C C . LEU A 1 295 ? -10.040 10.468 43.183 1.00 41.32 295 LEU A C 1
ATOM 2021 O O . LEU A 1 295 ? -10.219 11.435 43.930 1.00 39.58 295 LEU A O 1
ATOM 2026 N N . GLY A 1 296 ? -11.013 9.626 42.833 1.00 41.06 296 GLY A N 1
ATOM 2027 C CA . GLY A 1 296 ? -12.336 9.704 43.425 1.00 43.29 296 GLY A CA 1
ATOM 2028 C C . GLY A 1 296 ? -13.129 10.908 42.936 1.00 45.85 296 GLY A C 1
ATOM 2029 O O . GLY A 1 296 ? -12.685 11.701 42.107 1.00 44.48 296 GLY A O 1
ATOM 2030 N N . GLU A 1 297 ? -14.341 11.040 43.486 1.00 47.31 297 GLU A N 1
ATOM 2031 C CA . GLU A 1 297 ? -15.226 12.126 43.075 1.00 49.92 297 GLU A CA 1
ATOM 2032 C C . GLU A 1 297 ? -14.730 13.483 43.556 1.00 49.04 297 GLU A C 1
ATOM 2033 O O . GLU A 1 297 ? -15.124 14.509 42.994 1.00 49.89 297 GLU A O 1
ATOM 2039 N N . ASN A 1 298 ? -13.863 13.514 44.563 1.00 48.15 298 ASN A N 1
ATOM 2040 C CA . ASN A 1 298 ? -13.297 14.769 45.033 1.00 47.98 298 ASN A CA 1
ATOM 2041 C C . ASN A 1 298 ? -12.004 15.133 44.315 1.00 44.71 298 ASN A C 1
ATOM 2042 O O . ASN A 1 298 ? -11.370 16.127 44.683 1.00 45.43 298 ASN A O 1
ATOM 2047 N N . LYS A 1 299 ? -11.591 14.336 43.327 1.00 43.91 299 LYS A N 1
ATOM 2048 C CA . LYS A 1 299 ? -10.456 14.646 42.456 1.00 42.94 299 LYS A CA 1
ATOM 2049 C C . LYS A 1 299 ? -9.216 15.001 43.271 1.00 41.06 299 LYS A C 1
ATOM 2050 O O . LYS A 1 299 ? -8.601 16.056 43.095 1.00 40.52 299 LYS A O 1
ATOM 2056 N N . ILE A 1 300 ? -8.856 14.110 44.178 1.00 37.28 300 ILE A N 1
ATOM 2057 C CA . ILE A 1 300 ? -7.704 14.367 45.047 1.00 36.58 300 ILE A CA 1
ATOM 2058 C C . ILE A 1 300 ? -6.419 14.194 44.246 1.00 37.61 300 ILE A C 1
ATOM 2059 O O . ILE A 1 300 ? -6.224 13.140 43.616 1.00 36.99 300 ILE A O 1
ATOM 2064 N N . PRO A 1 301 ? -5.528 15.185 44.233 1.00 36.14 301 PRO A N 1
ATOM 2065 C CA . PRO A 1 301 ? -4.248 15.025 43.532 1.00 34.27 301 PRO A CA 1
ATOM 2066 C C . PRO A 1 301 ? -3.453 13.850 44.077 1.00 36.29 301 PRO A C 1
ATOM 2067 O O . PRO A 1 301 ? -3.271 13.709 45.289 1.00 33.28 301 PRO A O 1
ATOM 2071 N N . CYS A 1 302 ? -2.958 13.014 43.163 1.00 35.59 302 CYS A N 1
ATOM 2072 C CA . CYS A 1 302 ? -2.143 11.855 43.511 1.00 33.22 302 CYS A CA 1
ATOM 2073 C C . CYS A 1 302 ? -0.887 11.869 42.651 1.00 34.10 302 CYS A C 1
ATOM 2074 O O . CYS A 1 302 ? -0.970 11.739 41.423 1.00 36.88 302 CYS A O 1
ATOM 2077 N N . PHE A 1 303 ? 0.263 12.089 43.286 1.00 35.27 303 PHE A N 1
ATOM 2078 C CA . PHE A 1 303 ? 1.554 12.087 42.608 1.00 34.01 303 PHE A CA 1
ATOM 2079 C C . PHE A 1 303 ? 2.157 10.684 42.640 1.00 35.43 303 PHE A C 1
ATOM 2080 O O . PHE A 1 303 ? 2.225 10.058 43.701 1.00 35.11 303 PHE A O 1
ATOM 2088 N N . LEU A 1 304 ? 2.584 10.192 41.477 1.00 34.04 304 LEU A N 1
ATOM 2089 C CA . LEU A 1 304 ? 3.242 8.891 41.354 1.00 38.59 304 LEU A CA 1
ATOM 2090 C C . LEU A 1 304 ? 4.736 9.141 41.157 1.00 38.52 304 LEU A C 1
ATOM 2091 O O . LEU A 1 304 ? 5.154 9.630 40.103 1.00 40.17 304 LEU A O 1
ATOM 2096 N N . LEU A 1 305 ? 5.536 8.819 42.167 1.00 35.70 305 LEU A N 1
ATOM 2097 C CA . LEU A 1 305 ? 6.966 9.092 42.143 1.00 38.60 305 LEU A CA 1
ATOM 2098 C C . LEU A 1 305 ? 7.766 7.798 41.996 1.00 39.33 305 LEU A C 1
ATOM 2099 O O . LEU A 1 305 ? 7.274 6.711 42.315 1.00 38.77 305 LEU A O 1
ATOM 2104 N N . PRO A 1 306 ? 8.994 7.872 41.490 1.00 42.64 306 PRO A N 1
ATOM 2105 C CA . PRO A 1 306 ? 9.798 6.661 41.294 1.00 42.62 306 PRO A CA 1
ATOM 2106 C C . PRO A 1 306 ? 10.461 6.231 42.598 1.00 42.13 306 PRO A C 1
ATOM 2107 O O . PRO A 1 306 ? 10.370 6.901 43.626 1.00 40.96 306 PRO A O 1
ATOM 2111 N N . SER A 1 307 ? 11.147 5.088 42.531 1.00 44.40 307 SER A N 1
ATOM 2112 C CA . SER A 1 307 ? 11.846 4.552 43.694 1.00 43.92 307 SER A CA 1
ATOM 2113 C C . SER A 1 307 ? 13.146 5.289 43.981 1.00 43.34 307 SER A C 1
ATOM 2114 O O . SER A 1 307 ? 13.566 5.353 45.140 1.00 41.57 307 SER A O 1
ATOM 2117 N N . ASN A 1 308 ? 13.787 5.840 42.952 1.00 40.90 308 ASN A N 1
ATOM 2118 C CA . ASN A 1 308 ? 15.028 6.585 43.119 1.00 44.39 308 ASN A CA 1
ATOM 2119 C C . ASN A 1 308 ? 14.825 7.734 44.101 1.00 43.22 308 ASN A C 1
ATOM 2120 O O . ASN A 1 308 ? 13.970 8.599 43.864 1.00 42.21 308 ASN A O 1
ATOM 2125 N N . PRO A 1 309 ? 15.564 7.771 45.214 1.00 43.98 309 PRO A N 1
ATOM 2126 C CA . PRO A 1 309 ? 15.299 8.803 46.233 1.00 42.42 309 PRO A CA 1
ATOM 2127 C C . PRO A 1 309 ? 15.690 10.204 45.797 1.00 42.19 309 PRO A C 1
ATOM 2128 O O . PRO A 1 309 ? 15.020 11.169 46.190 1.00 38.33 309 PRO A O 1
ATOM 2132 N N . VAL A 1 310 ? 16.755 10.353 45.010 1.00 41.87 310 VAL A N 1
ATOM 2133 C CA . VAL A 1 310 ? 17.147 11.679 44.543 1.00 42.68 310 VAL A CA 1
ATOM 2134 C C . VAL A 1 310 ? 16.111 12.220 43.565 1.00 42.28 310 VAL A C 1
ATOM 2135 O O . VAL A 1 310 ? 15.648 13.360 43.690 1.00 38.69 310 VAL A O 1
ATOM 2139 N N . ALA A 1 311 ? 15.709 11.396 42.594 1.00 42.73 311 ALA A N 1
ATOM 2140 C CA . ALA A 1 311 ? 14.680 11.814 41.646 1.00 41.55 311 ALA A CA 1
ATOM 2141 C C . ALA A 1 311 ? 13.372 12.144 42.358 1.00 41.49 311 ALA A C 1
ATOM 2142 O O . ALA A 1 311 ? 12.682 13.104 41.993 1.00 39.55 311 ALA A O 1
ATOM 2144 N N . SER A 1 312 ? 13.021 11.368 43.385 1.00 38.51 312 SER A N 1
ATOM 2145 C CA . SER A 1 312 ? 11.771 11.607 44.101 1.00 40.34 312 SER A CA 1
ATOM 2146 C C . SER A 1 312 ? 11.791 12.947 44.827 1.00 37.74 312 SER A C 1
ATOM 2147 O O . SER A 1 312 ? 10.783 13.663 44.847 1.00 38.36 312 SER A O 1
ATOM 2150 N N . LEU A 1 313 ? 12.925 13.303 45.434 1.00 37.80 313 LEU A N 1
ATOM 2151 C CA . LEU A 1 313 ? 13.024 14.601 46.098 1.00 39.65 313 LEU A CA 1
ATOM 2152 C C . LEU A 1 313 ? 12.941 15.745 45.093 1.00 38.61 313 LEU A C 1
ATOM 2153 O O . LEU A 1 313 ? 12.342 16.787 45.382 1.00 36.23 313 LEU A O 1
ATOM 2158 N N . VAL A 1 314 ? 13.520 15.560 43.903 1.00 38.44 314 VAL A N 1
ATOM 2159 C CA . VAL A 1 314 ? 13.477 16.596 42.875 1.00 37.78 314 VAL A CA 1
ATOM 2160 C C . VAL A 1 314 ? 12.054 16.789 42.362 1.00 41.16 314 VAL A C 1
ATOM 2161 O O . VAL A 1 314 ? 11.588 17.924 42.199 1.00 38.57 314 VAL A O 1
ATOM 2165 N N . ILE A 1 315 ? 11.345 15.688 42.090 1.00 38.31 315 ILE A N 1
ATOM 2166 C CA . ILE A 1 315 ? 9.957 15.789 41.651 1.00 39.02 315 ILE A CA 1
ATOM 2167 C C . ILE A 1 315 ? 9.100 16.425 42.739 1.00 37.86 315 ILE A C 1
ATOM 2168 O O . ILE A 1 315 ? 8.262 17.289 42.463 1.00 35.80 315 ILE A O 1
ATOM 2173 N N . PHE A 1 316 ? 9.293 16.002 43.991 1.00 37.50 316 PHE A N 1
ATOM 2174 C CA . PHE A 1 316 ? 8.533 16.582 45.096 1.00 37.28 316 PHE A CA 1
ATOM 2175 C C . PHE A 1 316 ? 8.741 18.089 45.168 1.00 36.49 316 PHE A C 1
ATOM 2176 O O . PHE A 1 316 ? 7.778 18.860 45.262 1.00 38.60 316 PHE A O 1
ATOM 2184 N N . GLU A 1 317 ? 10.000 18.527 45.111 1.00 35.91 317 GLU A N 1
ATOM 2185 C CA . GLU A 1 317 ? 10.296 19.954 45.162 1.00 40.43 317 GLU A CA 1
ATOM 2186 C C . GLU A 1 317 ? 9.698 20.689 43.968 1.00 41.02 317 GLU A C 1
ATOM 2187 O O . GLU A 1 317 ? 9.198 21.813 44.108 1.00 42.16 317 GLU A O 1
ATOM 2193 N N . THR A 1 318 ? 9.728 20.067 42.787 1.00 39.63 318 THR A N 1
ATOM 2194 C CA . THR A 1 318 ? 9.348 20.769 41.564 1.00 42.62 318 THR A CA 1
ATOM 2195 C C . THR A 1 318 ? 7.837 20.847 41.373 1.00 38.53 318 THR A C 1
ATOM 2196 O O . THR A 1 318 ? 7.344 21.835 40.820 1.00 38.04 318 THR A O 1
ATOM 2200 N N . PHE A 1 319 ? 7.089 19.829 41.799 1.00 39.95 319 PHE A N 1
ATOM 2201 C CA . PHE A 1 319 ? 5.659 19.769 41.516 1.00 38.01 319 PHE A CA 1
ATOM 2202 C C . PHE A 1 319 ? 4.784 19.618 42.752 1.00 39.68 319 PHE A C 1
ATOM 2203 O O . PHE A 1 319 ? 3.681 20.166 42.782 1.00 37.92 319 PHE A O 1
ATOM 2211 N N . VAL A 1 320 ? 5.225 18.881 43.771 1.00 37.71 320 VAL A N 1
ATOM 2212 C CA . VAL A 1 320 ? 4.375 18.666 44.941 1.00 36.82 320 VAL A CA 1
ATOM 2213 C C . VAL A 1 320 ? 4.391 19.886 45.853 1.00 36.45 320 VAL A C 1
ATOM 2214 O O . VAL A 1 320 ? 3.346 20.321 46.350 1.00 37.24 320 VAL A O 1
ATOM 2218 N N . ARG A 1 321 ? 5.579 20.429 46.116 1.00 35.48 321 ARG A N 1
ATOM 2219 C CA . ARG A 1 321 ? 5.685 21.610 46.971 1.00 40.60 321 ARG A CA 1
ATOM 2220 C C . ARG A 1 321 ? 4.838 22.771 46.469 1.00 39.78 321 ARG A C 1
ATOM 2221 O O . ARG A 1 321 ? 4.131 23.384 47.289 1.00 37.88 321 ARG A O 1
ATOM 2229 N N . PRO A 1 322 ? 4.837 23.124 45.176 1.00 37.85 322 PRO A N 1
ATOM 2230 C CA . PRO A 1 322 ? 3.926 24.192 44.733 1.00 41.90 322 PRO A CA 1
ATOM 2231 C C . PRO A 1 322 ? 2.461 23.877 44.987 1.00 42.65 322 PRO A C 1
ATOM 2232 O O . PRO A 1 322 ? 1.688 24.796 45.282 1.00 43.26 322 PRO A O 1
ATOM 2236 N N . VAL A 1 323 ? 2.049 22.610 44.884 1.00 39.69 323 VAL A N 1
ATOM 2237 C CA . VAL A 1 323 ? 0.657 22.272 45.175 1.00 41.85 323 VAL A CA 1
ATOM 2238 C C . VAL A 1 323 ? 0.351 22.485 46.655 1.00 42.04 323 VAL A C 1
ATOM 2239 O O . VAL A 1 323 ? -0.727 22.976 47.014 1.00 39.26 323 VAL A O 1
ATOM 2243 N N . VAL A 1 324 ? 1.292 22.130 47.538 1.00 39.34 324 VAL A N 1
ATOM 2244 C CA . VAL A 1 324 ? 1.114 22.416 48.962 1.00 40.49 324 VAL A CA 1
ATOM 2245 C C . VAL A 1 324 ? 0.949 23.913 49.172 1.00 43.77 324 VAL A C 1
ATOM 2246 O O . VAL A 1 324 ? 0.017 24.370 49.847 1.00 41.52 324 VAL A O 1
ATOM 2250 N N . ARG A 1 325 ? 1.844 24.703 48.576 1.00 41.64 325 ARG A N 1
ATOM 2251 C CA . ARG A 1 325 ? 1.774 26.150 48.742 1.00 48.47 325 ARG A CA 1
ATOM 2252 C C . ARG A 1 325 ? 0.519 26.713 48.088 1.00 50.06 325 ARG A C 1
ATOM 2253 O O . ARG A 1 325 ? -0.069 27.671 48.603 1.00 54.42 325 ARG A O 1
ATOM 2261 N N . MET A 1 326 ? 0.084 26.123 46.970 1.00 46.20 326 MET A N 1
ATOM 2262 C CA . MET A 1 326 ? -1.162 26.553 46.346 1.00 51.27 326 MET A CA 1
ATOM 2263 C C . MET A 1 326 ? -2.358 26.207 47.225 1.00 51.47 326 MET A C 1
ATOM 2264 O O . MET A 1 326 ? -3.300 27.000 47.340 1.00 52.16 326 MET A O 1
ATOM 2269 N N . SER A 1 327 ? -2.325 25.034 47.873 1.00 47.10 327 SER A N 1
ATOM 2270 C CA . SER A 1 327 ? -3.388 24.653 48.798 1.00 46.56 327 SER A CA 1
ATOM 2271 C C . SER A 1 327 ? -3.426 25.557 50.025 1.00 48.79 327 SER A C 1
ATOM 2272 O O . SER A 1 327 ? -4.486 25.718 50.640 1.00 51.88 327 SER A O 1
ATOM 2275 N N . LEU A 1 328 ? -2.289 26.130 50.412 1.00 48.96 328 LEU A N 1
ATOM 2276 C CA . LEU A 1 328 ? -2.266 27.081 51.514 1.00 51.47 328 LEU A CA 1
ATOM 2277 C C . LEU A 1 328 ? -2.716 28.470 51.086 1.00 55.57 328 LEU A C 1
ATOM 2278 O O . LEU A 1 328 ? -2.927 29.329 51.949 1.00 55.32 328 LEU A O 1
ATOM 2283 N N . GLY A 1 329 ? -2.864 28.707 49.782 1.00 61.04 329 GLY A N 1
ATOM 2284 C CA . GLY A 1 329 ? -3.213 30.021 49.284 1.00 61.97 329 GLY A CA 1
ATOM 2285 C C . GLY A 1 329 ? -2.062 30.991 49.151 1.00 69.79 329 GLY A C 1
ATOM 2286 O O . GLY A 1 329 ? -2.292 32.205 49.120 1.00 69.18 329 GLY A O 1
ATOM 2287 N N . LYS A 1 330 ? -0.827 30.502 49.078 1.00 68.40 330 LYS A N 1
ATOM 2288 C CA . LYS A 1 330 ? 0.317 31.393 48.948 1.00 76.67 330 LYS A CA 1
ATOM 2289 C C . LYS A 1 330 ? 0.512 31.828 47.500 1.00 83.51 330 LYS A C 1
ATOM 2290 O O . LYS A 1 330 ? 0.291 31.054 46.564 1.00 78.38 330 LYS A O 1
ATOM 2296 N N . SER A 1 331 ? 0.907 33.093 47.327 1.00 91.84 331 SER A N 1
ATOM 2297 C CA . SER A 1 331 ? 1.162 33.686 46.021 1.00 97.25 331 SER A CA 1
ATOM 2298 C C . SER A 1 331 ? 2.632 33.963 45.741 1.00 99.69 331 SER A C 1
ATOM 2299 O O . SER A 1 331 ? 3.007 34.089 44.572 1.00 98.18 331 SER A O 1
ATOM 2302 N N . ASN A 1 332 ? 3.460 34.058 46.777 1.00 110.80 332 ASN A N 1
ATOM 2303 C CA . ASN A 1 332 ? 4.880 34.327 46.607 1.00 101.65 332 ASN A CA 1
ATOM 2304 C C . ASN A 1 332 ? 5.569 33.166 45.906 1.00 94.72 332 ASN A C 1
ATOM 2305 O O . ASN A 1 332 ? 5.179 32.002 46.046 1.00 95.63 332 ASN A O 1
ATOM 2310 N N . ALA A 1 333 ? 6.580 33.505 45.108 1.00 91.60 333 ALA A N 1
ATOM 2311 C CA . ALA A 1 333 ? 7.311 32.494 44.365 1.00 87.99 333 ALA A CA 1
ATOM 2312 C C . ALA A 1 333 ? 7.858 31.431 45.309 1.00 86.68 333 ALA A C 1
ATOM 2313 O O . ALA A 1 333 ? 8.003 31.642 46.516 1.00 86.13 333 ALA A O 1
ATOM 2315 N N . ALA A 1 334 ? 8.192 30.282 44.728 1.00 84.79 334 ALA A N 1
ATOM 2316 C CA . ALA A 1 334 ? 8.498 29.089 45.502 1.00 89.10 334 ALA A CA 1
ATOM 2317 C C . ALA A 1 334 ? 9.783 29.310 46.279 1.00 84.52 334 ALA A C 1
ATOM 2318 O O . ALA A 1 334 ? 9.746 29.605 47.479 1.00 91.11 334 ALA A O 1
ATOM 2320 N N . ARG A 1 335 ? 10.919 29.143 45.621 1.00 76.25 335 ARG A N 1
ATOM 2321 C CA . ARG A 1 335 ? 12.204 29.392 46.244 1.00 72.13 335 ARG A CA 1
ATOM 2322 C C . ARG A 1 335 ? 12.847 30.642 45.661 1.00 72.66 335 ARG A C 1
ATOM 2323 O O . ARG A 1 335 ? 12.497 31.106 44.572 1.00 74.47 335 ARG A O 1
ATOM 2331 N N . ARG A 1 336 ? 13.796 31.187 46.413 1.00 70.69 336 ARG A N 1
ATOM 2332 C CA . ARG A 1 336 ? 14.645 32.244 45.892 1.00 71.17 336 ARG A CA 1
ATOM 2333 C C . ARG A 1 336 ? 15.645 31.657 44.904 1.00 73.19 336 ARG A C 1
ATOM 2334 O O . ARG A 1 336 ? 16.220 30.589 45.136 1.00 71.08 336 ARG A O 1
ATOM 2336 N N . VAL A 1 337 ? 15.841 32.354 43.789 1.00 74.53 337 VAL A N 1
ATOM 2337 C CA . VAL A 1 337 ? 16.784 31.947 42.755 1.00 74.11 337 VAL A CA 1
ATOM 2338 C C . VAL A 1 337 ? 17.898 32.983 42.704 1.00 76.63 337 VAL A C 1
ATOM 2339 O O . VAL A 1 337 ? 17.640 34.175 42.492 1.00 76.86 337 VAL A O 1
ATOM 2343 N N . VAL A 1 338 ? 19.134 32.530 42.890 1.00 77.30 338 VAL A N 1
ATOM 2344 C CA . VAL A 1 338 ? 20.296 33.406 42.855 1.00 80.27 338 VAL A CA 1
ATOM 2345 C C . VAL A 1 338 ? 21.213 32.952 41.731 1.00 79.80 338 VAL A C 1
ATOM 2346 O O . VAL A 1 338 ? 21.279 31.766 41.390 1.00 78.19 338 VAL A O 1
ATOM 2350 N N . ARG A 1 339 ? 21.915 33.915 41.144 1.00 81.56 339 ARG A N 1
ATOM 2351 C CA . ARG A 1 339 ? 22.904 33.629 40.117 1.00 81.66 339 ARG A CA 1
ATOM 2352 C C . ARG A 1 339 ? 24.241 33.337 40.781 1.00 81.83 339 ARG A C 1
ATOM 2353 O O . ARG A 1 339 ? 24.686 34.090 41.653 1.00 85.03 339 ARG A O 1
ATOM 2361 N N . ALA A 1 340 ? 24.867 32.235 40.381 1.00 81.10 340 ALA A N 1
ATOM 2362 C CA . ALA A 1 340 ? 26.116 31.802 40.982 1.00 82.18 340 ALA A CA 1
ATOM 2363 C C . ALA A 1 340 ? 27.066 31.345 39.886 1.00 81.56 340 ALA A C 1
ATOM 2364 O O . ALA A 1 340 ? 26.650 30.993 38.779 1.00 80.69 340 ALA A O 1
ATOM 2366 N N . ARG A 1 341 ? 28.356 31.361 40.212 1.00 81.83 341 ARG A N 1
ATOM 2367 C CA . ARG A 1 341 ? 29.394 30.928 39.288 1.00 83.01 341 ARG A CA 1
ATOM 2368 C C . ARG A 1 341 ? 29.622 29.430 39.444 1.00 81.83 341 ARG A C 1
ATOM 2369 O O . ARG A 1 341 ? 29.894 28.948 40.549 1.00 81.41 341 ARG A O 1
ATOM 2377 N N . ALA A 1 342 ? 29.509 28.699 38.338 1.00 83.73 342 ALA A N 1
ATOM 2378 C CA . ALA A 1 342 ? 29.689 27.255 38.374 1.00 83.10 342 ALA A CA 1
ATOM 2379 C C . ALA A 1 342 ? 31.131 26.907 38.722 1.00 85.38 342 ALA A C 1
ATOM 2380 O O . ALA A 1 342 ? 32.077 27.523 38.224 1.00 87.11 342 ALA A O 1
ATOM 2382 N N . LEU A 1 343 ? 31.292 25.907 39.586 1.00 82.14 343 LEU A N 1
ATOM 2383 C CA . LEU A 1 343 ? 32.605 25.474 40.041 1.00 82.78 343 LEU A CA 1
ATOM 2384 C C . LEU A 1 343 ? 33.127 24.248 39.306 1.00 84.79 343 LEU A C 1
ATOM 2385 O O . LEU A 1 343 ? 34.347 24.093 39.175 1.00 84.85 343 LEU A O 1
ATOM 2390 N N . ASN A 1 344 ? 32.238 23.391 38.800 1.00 84.41 344 ASN A N 1
ATOM 2391 C CA . ASN A 1 344 ? 32.631 22.164 38.123 1.00 84.24 344 ASN A CA 1
ATOM 2392 C C . ASN A 1 344 ? 31.746 21.963 36.898 1.00 86.64 344 ASN A C 1
ATOM 2393 O O . ASN A 1 344 ? 30.812 22.730 36.642 1.00 86.58 344 ASN A O 1
ATOM 2398 N N . HIS A 1 345 ? 32.055 20.919 36.133 1.00 91.17 345 HIS A N 1
ATOM 2399 C CA . HIS A 1 345 ? 31.337 20.613 34.904 1.00 88.19 345 HIS A CA 1
ATOM 2400 C C . HIS A 1 345 ? 30.057 19.837 35.204 1.00 84.24 345 HIS A C 1
ATOM 2401 O O . HIS A 1 345 ? 30.038 18.953 36.063 1.00 87.67 345 HIS A O 1
ATOM 2408 N N . VAL A 1 346 ? 28.985 20.177 34.487 1.00 85.85 346 VAL A N 1
ATOM 2409 C CA . VAL A 1 346 ? 27.705 19.482 34.577 1.00 82.44 346 VAL A CA 1
ATOM 2410 C C . VAL A 1 346 ? 27.232 19.177 33.162 1.00 82.46 346 VAL A C 1
ATOM 2411 O O . VAL A 1 346 ? 27.378 20.008 32.258 1.00 84.34 346 VAL A O 1
ATOM 2415 N N . VAL A 1 347 ? 26.649 17.994 32.974 1.00 76.45 347 VAL A N 1
ATOM 2416 C CA . VAL A 1 347 ? 26.132 17.581 31.675 1.00 76.66 347 VAL A CA 1
ATOM 2417 C C . VAL A 1 347 ? 24.611 17.620 31.711 1.00 73.52 347 VAL A C 1
ATOM 2418 O O . VAL A 1 347 ? 23.986 17.395 32.755 1.00 70.62 347 VAL A O 1
ATOM 2422 N N . SER A 1 348 ? 24.013 17.918 30.558 1.00 76.69 348 SER A N 1
ATOM 2423 C CA . SER A 1 348 ? 22.566 17.980 30.436 1.00 76.70 348 SER A CA 1
ATOM 2424 C C . SER A 1 348 ? 22.165 17.578 29.024 1.00 80.24 348 SER A C 1
ATOM 2425 O O . SER A 1 348 ? 22.919 17.776 28.069 1.00 81.55 348 SER A O 1
ATOM 2428 N N . VAL A 1 349 ? 20.986 16.983 28.909 1.00 89.41 349 VAL A N 1
ATOM 2429 C CA . VAL A 1 349 ? 20.437 16.604 27.613 1.00 86.41 349 VAL A CA 1
ATOM 2430 C C . VAL A 1 349 ? 19.714 17.799 27.003 1.00 87.86 349 VAL A C 1
ATOM 2431 O O . VAL A 1 349 ? 19.006 18.539 27.698 1.00 84.19 349 VAL A O 1
ATOM 2435 N N . ALA A 1 350 ? 19.906 18.007 25.703 1.00 81.60 350 ALA A N 1
ATOM 2436 C CA . ALA A 1 350 ? 19.195 19.063 24.994 1.00 78.45 350 ALA A CA 1
ATOM 2437 C C . ALA A 1 350 ? 17.704 18.750 24.965 1.00 77.07 350 ALA A C 1
ATOM 2438 O O . ALA A 1 350 ? 17.297 17.660 24.548 1.00 78.37 350 ALA A O 1
ATOM 2440 N N . GLY A 1 351 ? 16.891 19.691 25.443 1.00 73.88 351 GLY A N 1
ATOM 2441 C CA . GLY A 1 351 ? 15.451 19.552 25.421 1.00 71.64 351 GLY A CA 1
ATOM 2442 C C . GLY A 1 351 ? 14.818 19.107 26.720 1.00 69.45 351 GLY A C 1
ATOM 2443 O O . GLY A 1 351 ? 13.598 18.902 26.755 1.00 67.55 351 GLY A O 1
ATOM 2444 N N . ARG A 1 352 ? 15.597 18.941 27.784 1.00 68.45 352 ARG A N 1
ATOM 2445 C CA . ARG A 1 352 ? 15.067 18.544 29.079 1.00 64.62 352 ARG A CA 1
ATOM 2446 C C . ARG A 1 352 ? 15.676 19.426 30.159 1.00 63.11 352 ARG A C 1
ATOM 2447 O O . ARG A 1 352 ? 16.883 19.686 30.158 1.00 63.00 352 ARG A O 1
ATOM 2455 N N . LYS A 1 353 ? 14.826 19.897 31.069 1.00 60.42 353 LYS A N 1
ATOM 2456 C CA . LYS A 1 353 ? 15.244 20.819 32.119 1.00 60.37 353 LYS A CA 1
ATOM 2457 C C . LYS A 1 353 ? 16.001 20.080 33.216 1.00 58.68 353 LYS A C 1
ATOM 2458 O O . LYS A 1 353 ? 15.533 19.057 33.725 1.00 57.23 353 LYS A O 1
ATOM 2464 N N . GLY A 1 354 ? 17.169 20.596 33.581 1.00 58.35 354 GLY A N 1
ATOM 2465 C CA . GLY A 1 354 ? 18.013 19.972 34.588 1.00 57.87 354 GLY A CA 1
ATOM 2466 C C . GLY A 1 354 ? 17.787 20.574 35.963 1.00 56.80 354 GLY A C 1
ATOM 2467 O O . GLY A 1 354 ? 17.661 21.791 36.108 1.00 56.75 354 GLY A O 1
ATOM 2468 N N . PHE A 1 355 ? 17.730 19.702 36.973 1.00 53.39 355 PHE A N 1
ATOM 2469 C CA . PHE A 1 355 ? 17.617 20.092 38.381 1.00 54.51 355 PHE A CA 1
ATOM 2470 C C . PHE A 1 355 ? 18.704 19.334 39.138 1.00 55.68 355 PHE A C 1
ATOM 2471 O O . PHE A 1 355 ? 18.496 18.193 39.560 1.00 52.45 355 PHE A O 1
ATOM 2479 N N . ILE A 1 356 ? 19.857 19.972 39.318 1.00 56.77 356 ILE A N 1
ATOM 2480 C CA . ILE A 1 356 ? 21.058 19.315 39.825 1.00 56.97 356 ILE A CA 1
ATOM 2481 C C . ILE A 1 356 ? 21.285 19.764 41.263 1.00 58.51 356 ILE A C 1
ATOM 2482 O O . ILE A 1 356 ? 21.614 20.930 41.512 1.00 58.65 356 ILE A O 1
ATOM 2487 N N . ARG A 1 357 ? 21.125 18.837 42.208 1.00 57.94 357 ARG A N 1
ATOM 2488 C CA . ARG A 1 357 ? 21.394 19.137 43.609 1.00 59.18 357 ARG A CA 1
ATOM 2489 C C . ARG A 1 357 ? 22.834 19.608 43.780 1.00 61.60 357 ARG A C 1
ATOM 2490 O O . ARG A 1 357 ? 23.770 18.980 43.274 1.00 63.06 357 ARG A O 1
ATOM 2498 N N . SER A 1 358 ? 23.008 20.723 44.487 1.00 63.39 358 SER A N 1
ATOM 2499 C CA . SER A 1 358 ? 24.289 21.409 44.509 1.00 66.29 358 SER A CA 1
ATOM 2500 C C . SER A 1 358 ? 24.486 22.085 45.858 1.00 68.44 358 SER A C 1
ATOM 2501 O O . SER A 1 358 ? 23.557 22.207 46.659 1.00 67.62 358 SER A O 1
ATOM 2504 N N . ARG A 1 359 ? 25.717 22.531 46.095 1.00 70.28 359 ARG A N 1
ATOM 2505 C CA . ARG A 1 359 ? 26.079 23.284 47.290 1.00 73.39 359 ARG A CA 1
ATOM 2506 C C . ARG A 1 359 ? 26.393 24.719 46.888 1.00 74.32 359 ARG A C 1
ATOM 2507 O O . ARG A 1 359 ? 27.334 24.961 46.125 1.00 73.78 359 ARG A O 1
ATOM 2515 N N . LEU A 1 360 ? 25.608 25.662 47.400 1.00 75.31 360 LEU A N 1
ATOM 2516 C CA . LEU A 1 360 ? 25.773 27.078 47.105 1.00 78.78 360 LEU A CA 1
ATOM 2517 C C . LEU A 1 360 ? 26.565 27.746 48.221 1.00 81.24 360 LEU A C 1
ATOM 2518 O O . LEU A 1 360 ? 26.273 27.541 49.403 1.00 81.53 360 LEU A O 1
ATOM 2523 N N . MET A 1 361 ? 27.572 28.528 47.841 1.00 84.78 361 MET A N 1
ATOM 2524 C CA . MET A 1 361 ? 28.461 29.173 48.796 1.00 90.64 361 MET A CA 1
ATOM 2525 C C . MET A 1 361 ? 28.739 30.601 48.344 1.00 93.03 361 MET A C 1
ATOM 2526 O O . MET A 1 361 ? 28.518 30.965 47.186 1.00 92.14 361 MET A O 1
ATOM 2531 N N . ARG A 1 362 ? 29.216 31.413 49.283 1.00 98.44 362 ARG A N 1
ATOM 2532 C CA . ARG A 1 362 ? 29.615 32.790 49.018 1.00 105.37 362 ARG A CA 1
ATOM 2533 C C . ARG A 1 362 ? 31.135 32.896 49.006 1.00 109.15 362 ARG A C 1
ATOM 2534 O O . ARG A 1 362 ? 31.802 32.421 49.932 1.00 109.33 362 ARG A O 1
ATOM 2538 N N . ASP A 1 363 ? 31.678 33.515 47.959 1.00 111.47 363 ASP A N 1
ATOM 2539 C CA . ASP A 1 363 ? 33.123 33.681 47.843 1.00 120.53 363 ASP A CA 1
ATOM 2540 C C . ASP A 1 363 ? 33.594 34.760 48.811 1.00 123.93 363 ASP A C 1
ATOM 2541 O O . ASP A 1 363 ? 33.194 35.923 48.696 1.00 125.14 363 ASP A O 1
ATOM 2543 N N . ALA A 1 364 ? 34.455 34.375 49.758 1.00 122.57 364 ALA A N 1
ATOM 2544 C CA . ALA A 1 364 ? 34.872 35.301 50.806 1.00 125.02 364 ALA A CA 1
ATOM 2545 C C . ALA A 1 364 ? 35.571 36.529 50.240 1.00 128.30 364 ALA A C 1
ATOM 2546 O O . ALA A 1 364 ? 35.458 37.622 50.807 1.00 129.80 364 ALA A O 1
ATOM 2548 N N . GLU A 1 365 ? 36.291 36.376 49.128 1.00 131.78 365 GLU A N 1
ATOM 2549 C CA . GLU A 1 365 ? 37.066 37.482 48.581 1.00 135.33 365 GLU A CA 1
ATOM 2550 C C . GLU A 1 365 ? 36.214 38.509 47.845 1.00 135.91 365 GLU A C 1
ATOM 2551 O O . GLU A 1 365 ? 36.688 39.626 47.609 1.00 138.69 365 GLU A O 1
ATOM 2553 N N . THR A 1 366 ? 34.975 38.170 47.480 1.00 133.83 366 THR A N 1
ATOM 2554 C CA . THR A 1 366 ? 34.141 39.101 46.731 1.00 132.66 366 THR A CA 1
ATOM 2555 C C . THR A 1 366 ? 32.661 39.048 47.082 1.00 128.46 366 THR A C 1
ATOM 2556 O O . THR A 1 366 ? 31.878 39.760 46.445 1.00 127.33 366 THR A O 1
ATOM 2558 N N . GLN A 1 367 ? 32.250 38.237 48.055 1.00 126.44 367 GLN A N 1
ATOM 2559 C CA . GLN A 1 367 ? 30.850 38.029 48.416 1.00 122.67 367 GLN A CA 1
ATOM 2560 C C . GLN A 1 367 ? 30.011 37.504 47.254 1.00 124.08 367 GLN A C 1
ATOM 2561 O O . GLN A 1 367 ? 28.775 37.516 47.333 1.00 123.24 367 GLN A O 1
ATOM 2563 N N . ASP A 1 368 ? 30.646 37.040 46.180 1.00 124.41 368 ASP A N 1
ATOM 2564 C CA . ASP A 1 368 ? 29.928 36.498 45.037 1.00 117.24 368 ASP A CA 1
ATOM 2565 C C . ASP A 1 368 ? 29.477 35.070 45.321 1.00 107.74 368 ASP A C 1
ATOM 2566 O O . ASP A 1 368 ? 30.134 34.322 46.050 1.00 106.93 368 ASP A O 1
ATOM 2568 N N . TYR A 1 369 ? 28.341 34.699 44.735 1.00 102.97 369 TYR A N 1
ATOM 2569 C CA . TYR A 1 369 ? 27.792 33.360 44.915 1.00 96.97 369 TYR A CA 1
ATOM 2570 C C . TYR A 1 369 ? 28.526 32.350 44.040 1.00 90.19 369 TYR A C 1
ATOM 2571 O O . TYR A 1 369 ? 28.704 32.565 42.837 1.00 87.85 369 TYR A O 1
ATOM 2580 N N . LEU A 1 370 ? 28.955 31.249 44.652 1.00 89.49 370 LEU A N 1
ATOM 2581 C CA . LEU A 1 370 ? 29.531 30.117 43.943 1.00 85.54 370 LEU A CA 1
ATOM 2582 C C . LEU A 1 370 ? 28.675 28.883 44.198 1.00 82.57 370 LEU A C 1
ATOM 2583 O O . LEU A 1 370 ? 28.043 28.755 45.251 1.00 82.82 370 LEU A O 1
ATOM 2588 N N . VAL A 1 371 ? 28.647 27.976 43.224 1.00 79.99 371 VAL A N 1
ATOM 2589 C CA . VAL A 1 371 ? 27.838 26.766 43.324 1.00 77.15 371 VAL A CA 1
ATOM 2590 C C . VAL A 1 371 ? 28.660 25.578 42.840 1.00 77.06 371 VAL A C 1
ATOM 2591 O O . VAL A 1 371 ? 29.329 25.655 41.804 1.00 78.65 371 VAL A O 1
ATOM 2595 N N . GLU A 1 372 ? 28.616 24.483 43.595 1.00 74.28 372 GLU A N 1
ATOM 2596 C CA . GLU A 1 372 ? 29.295 23.242 43.246 1.00 74.38 372 GLU A CA 1
ATOM 2597 C C . GLU A 1 372 ? 28.237 22.167 43.052 1.00 71.52 372 GLU A C 1
ATOM 2598 O O . GLU A 1 372 ? 27.463 21.880 43.972 1.00 69.66 372 GLU A O 1
ATOM 2604 N N . ALA A 1 373 ? 28.192 21.588 41.855 1.00 72.98 373 ALA A N 1
ATOM 2605 C CA . ALA A 1 373 ? 27.229 20.536 41.561 1.00 71.37 373 ALA A CA 1
ATOM 2606 C C . ALA A 1 373 ? 27.669 19.212 42.174 1.00 73.03 373 ALA A C 1
ATOM 2607 O O . ALA A 1 373 ? 28.840 18.832 42.086 1.00 73.85 373 ALA A O 1
ATOM 2609 N N . LEU A 1 374 ? 26.725 18.519 42.811 1.00 71.06 374 LEU A N 1
ATOM 2610 C CA . LEU A 1 374 ? 26.957 17.201 43.386 1.00 75.59 374 LEU A CA 1
ATOM 2611 C C . LEU A 1 374 ? 26.330 16.090 42.549 1.00 82.63 374 LEU A C 1
ATOM 2612 O O . LEU A 1 374 ? 25.935 15.052 43.090 1.00 84.38 374 LEU A O 1
ATOM 2617 N N . GLY A 1 375 ? 26.218 16.293 41.240 1.00 82.83 375 GLY A N 1
ATOM 2618 C CA . GLY A 1 375 ? 25.628 15.300 40.362 1.00 86.33 375 GLY A CA 1
ATOM 2619 C C . GLY A 1 375 ? 26.052 15.457 38.914 1.00 85.08 375 GLY A C 1
ATOM 2620 O O . GLY A 1 375 ? 26.022 16.560 38.365 1.00 74.14 375 GLY A O 1
ATOM 2621 N N . SER A 1 382 ? 30.004 7.262 42.179 1.00 92.68 382 SER A N 1
ATOM 2622 C CA . SER A 1 382 ? 28.626 7.543 42.564 1.00 88.92 382 SER A CA 1
ATOM 2623 C C . SER A 1 382 ? 28.491 8.977 43.067 1.00 93.81 382 SER A C 1
ATOM 2624 O O . SER A 1 382 ? 29.477 9.708 43.167 1.00 99.04 382 SER A O 1
ATOM 2627 N N . HIS A 1 383 ? 27.260 9.375 43.384 1.00 92.17 383 HIS A N 1
ATOM 2628 C CA . HIS A 1 383 ? 26.978 10.763 43.732 1.00 93.59 383 HIS A CA 1
ATOM 2629 C C . HIS A 1 383 ? 25.856 10.890 44.752 1.00 93.42 383 HIS A C 1
ATOM 2630 O O . HIS A 1 383 ? 25.668 11.964 45.332 1.00 86.87 383 HIS A O 1
ATOM 2637 N N . LEU A 1 384 ? 25.110 9.805 44.975 1.00 77.40 384 LEU A N 1
ATOM 2638 C CA . LEU A 1 384 ? 23.936 9.881 45.842 1.00 69.81 384 LEU A CA 1
ATOM 2639 C C . LEU A 1 384 ? 24.299 10.293 47.267 1.00 67.02 384 LEU A C 1
ATOM 2640 O O . LEU A 1 384 ? 23.606 11.122 47.871 1.00 64.54 384 LEU A O 1
ATOM 2645 N N . LEU A 1 385 ? 25.384 9.739 47.820 1.00 66.12 385 LEU A N 1
ATOM 2646 C CA . LEU A 1 385 ? 25.766 10.093 49.186 1.00 63.79 385 LEU A CA 1
ATOM 2647 C C . LEU A 1 385 ? 26.101 11.577 49.301 1.00 66.80 385 LEU A C 1
ATOM 2648 O O . LEU A 1 385 ? 25.666 12.249 50.244 1.00 64.54 385 LEU A O 1
ATOM 2653 N N . ALA A 1 386 ? 26.862 12.108 48.339 1.00 69.79 386 ALA A N 1
ATOM 2654 C CA . ALA A 1 386 ? 27.195 13.529 48.359 1.00 71.01 386 ALA A CA 1
ATOM 2655 C C . ALA A 1 386 ? 25.980 14.384 48.022 1.00 73.48 386 ALA A C 1
ATOM 2656 O O . ALA A 1 386 ? 25.787 15.456 48.609 1.00 73.88 386 ALA A O 1
ATOM 2658 N N . GLY A 1 387 ? 25.145 13.919 47.089 1.00 75.04 387 GLY A N 1
ATOM 2659 C CA . GLY A 1 387 ? 24.005 14.714 46.666 1.00 78.28 387 GLY A CA 1
ATOM 2660 C C . GLY A 1 387 ? 22.996 14.935 47.776 1.00 77.28 387 GLY A C 1
ATOM 2661 O O . GLY A 1 387 ? 22.439 16.027 47.911 1.00 72.65 387 GLY A O 1
ATOM 2662 N N . LEU A 1 388 ? 22.755 13.912 48.595 1.00 68.12 388 LEU A N 1
ATOM 2663 C CA . LEU A 1 388 ? 21.829 14.069 49.706 1.00 63.80 388 LEU A CA 1
ATOM 2664 C C . LEU A 1 388 ? 22.501 14.626 50.953 1.00 64.80 388 LEU A C 1
ATOM 2665 O O . LEU A 1 388 ? 21.803 15.010 51.895 1.00 61.35 388 LEU A O 1
ATOM 2670 N N . SER A 1 389 ? 23.826 14.731 50.965 1.00 65.41 389 SER A N 1
ATOM 2671 C CA . SER A 1 389 ? 24.514 15.227 52.148 1.00 69.87 389 SER A CA 1
ATOM 2672 C C . SER A 1 389 ? 24.632 16.742 52.127 1.00 73.21 389 SER A C 1
ATOM 2673 O O . SER A 1 389 ? 23.795 17.449 52.693 1.00 77.10 389 SER A O 1
ATOM 2676 N N . GLU A 1 390 ? 25.684 17.247 51.490 1.00 79.78 390 GLU A N 1
ATOM 2677 C CA . GLU A 1 390 ? 26.010 18.671 51.541 1.00 82.08 390 GLU A CA 1
ATOM 2678 C C . GLU A 1 390 ? 25.357 19.402 50.365 1.00 80.27 390 GLU A C 1
ATOM 2679 O O . GLU A 1 390 ? 26.018 19.956 49.486 1.00 96.23 390 GLU A O 1
ATOM 2685 N N . ALA A 1 391 ? 24.027 19.440 50.382 1.00 77.74 391 ALA A N 1
ATOM 2686 C CA . ALA A 1 391 ? 23.260 20.106 49.334 1.00 73.68 391 ALA A CA 1
ATOM 2687 C C . ALA A 1 391 ? 22.344 21.139 49.966 1.00 70.26 391 ALA A C 1
ATOM 2688 O O . ALA A 1 391 ? 21.559 20.808 50.861 1.00 68.31 391 ALA A O 1
ATOM 2690 N N . ASN A 1 392 ? 22.460 22.392 49.514 1.00 69.31 392 ASN A N 1
ATOM 2691 C CA . ASN A 1 392 ? 21.529 23.446 49.890 1.00 67.35 392 ASN A CA 1
ATOM 2692 C C . ASN A 1 392 ? 20.901 24.123 48.676 1.00 65.60 392 ASN A C 1
ATOM 2693 O O . ASN A 1 392 ? 20.246 25.161 48.832 1.00 64.80 392 ASN A O 1
ATOM 2698 N N . GLY A 1 393 ? 21.093 23.580 47.475 1.00 64.80 393 GLY A N 1
ATOM 2699 C CA . GLY A 1 393 ? 20.585 24.219 46.275 1.00 63.42 393 GLY A CA 1
ATOM 2700 C C . GLY A 1 393 ? 20.398 23.242 45.136 1.00 61.42 393 GLY A C 1
ATOM 2701 O O . GLY A 1 393 ? 20.786 22.074 45.212 1.00 60.82 393 GLY A O 1
ATOM 2702 N N . MET A 1 394 ? 19.767 23.741 44.074 1.00 60.07 394 MET A N 1
ATOM 2703 C CA . MET A 1 394 ? 19.613 23.004 42.824 1.00 59.64 394 MET A CA 1
ATOM 2704 C C . MET A 1 394 ? 19.927 23.928 41.657 1.00 61.45 394 MET A C 1
ATOM 2705 O O . MET A 1 394 ? 19.285 24.973 41.501 1.00 62.98 394 MET A O 1
ATOM 2710 N N . ILE A 1 395 ? 20.928 23.558 40.855 1.00 60.09 395 ILE A N 1
ATOM 2711 C CA . ILE A 1 395 ? 21.175 24.259 39.601 1.00 61.77 395 ILE A CA 1
ATOM 2712 C C . ILE A 1 395 ? 20.038 23.950 38.638 1.00 61.09 395 ILE A C 1
ATOM 2713 O O . ILE A 1 395 ? 19.723 22.780 38.380 1.00 59.90 395 ILE A O 1
ATOM 2718 N N . ARG A 1 396 ? 19.416 24.995 38.097 1.00 62.18 396 ARG A N 1
ATOM 2719 C CA . ARG A 1 396 ? 18.313 24.858 37.149 1.00 61.65 396 ARG A CA 1
ATOM 2720 C C . ARG A 1 396 ? 18.860 25.070 35.741 1.00 62.93 396 ARG A C 1
ATOM 2721 O O . ARG A 1 396 ? 19.197 26.197 35.365 1.00 63.56 396 ARG A O 1
ATOM 2729 N N . ILE A 1 397 ? 18.948 23.993 34.969 1.00 63.02 397 ILE A N 1
ATOM 2730 C CA . ILE A 1 397 ? 19.550 24.012 33.638 1.00 63.06 397 ILE A CA 1
ATOM 2731 C C . ILE A 1 397 ? 18.433 24.152 32.611 1.00 63.52 397 ILE A C 1
ATOM 2732 O O . ILE A 1 397 ? 17.545 23.287 32.561 1.00 60.11 397 ILE A O 1
ATOM 2737 N N . PRO A 1 398 ? 18.443 25.186 31.768 1.00 65.74 398 PRO A N 1
ATOM 2738 C CA . PRO A 1 398 ? 17.399 25.320 30.747 1.00 67.02 398 PRO A CA 1
ATOM 2739 C C . PRO A 1 398 ? 17.400 24.149 29.773 1.00 68.27 398 PRO A C 1
ATOM 2740 O O . PRO A 1 398 ? 18.401 23.448 29.593 1.00 66.29 398 PRO A O 1
ATOM 2744 N N . GLU A 1 399 ? 16.239 23.946 29.141 1.00 66.77 399 GLU A N 1
ATOM 2745 C CA . GLU A 1 399 ? 16.068 22.833 28.213 1.00 67.94 399 GLU A CA 1
ATOM 2746 C C . GLU A 1 399 ? 17.128 22.852 27.120 1.00 73.07 399 GLU A C 1
ATOM 2747 O O . GLU A 1 399 ? 17.719 21.813 26.803 1.00 73.31 399 GLU A O 1
ATOM 2753 N N . ASP A 1 400 ? 17.394 24.026 26.543 1.00 72.80 400 ASP A N 1
ATOM 2754 C CA . ASP A 1 400 ? 18.296 24.125 25.402 1.00 78.64 400 ASP A CA 1
ATOM 2755 C C . ASP A 1 400 ? 19.768 24.099 25.795 1.00 81.83 400 ASP A C 1
ATOM 2756 O O . ASP A 1 400 ? 20.623 23.959 24.912 1.00 85.70 400 ASP A O 1
ATOM 2761 N N . VAL A 1 401 ? 20.087 24.239 27.076 1.00 77.96 401 VAL A N 1
ATOM 2762 C CA . VAL A 1 401 ? 21.473 24.164 27.526 1.00 78.51 401 VAL A CA 1
ATOM 2763 C C . VAL A 1 401 ? 21.857 22.700 27.684 1.00 78.63 401 VAL A C 1
ATOM 2764 O O . VAL A 1 401 ? 21.130 21.918 28.308 1.00 77.81 401 VAL A O 1
ATOM 2768 N N . THR A 1 402 ? 23.008 22.321 27.125 1.00 82.36 402 THR A N 1
ATOM 2769 C CA . THR A 1 402 ? 23.449 20.935 27.177 1.00 82.20 402 THR A CA 1
ATOM 2770 C C . THR A 1 402 ? 24.656 20.707 28.073 1.00 82.78 402 THR A C 1
ATOM 2771 O O . THR A 1 402 ? 24.917 19.559 28.445 1.00 80.57 402 THR A O 1
ATOM 2775 N N . GLU A 1 403 ? 25.393 21.754 28.426 1.00 89.79 403 GLU A N 1
ATOM 2776 C CA . GLU A 1 403 ? 26.572 21.594 29.261 1.00 90.77 403 GLU A CA 1
ATOM 2777 C C . GLU A 1 403 ? 26.791 22.862 30.074 1.00 92.01 403 GLU A C 1
ATOM 2778 O O . GLU A 1 403 ? 26.574 23.972 29.579 1.00 94.75 403 GLU A O 1
ATOM 2784 N N . ILE A 1 404 ? 27.189 22.687 31.331 1.00 89.81 404 ILE A N 1
ATOM 2785 C CA . ILE A 1 404 ? 27.690 23.773 32.165 1.00 89.21 404 ILE A CA 1
ATOM 2786 C C . ILE A 1 404 ? 29.163 23.508 32.437 1.00 92.51 404 ILE A C 1
ATOM 2787 O O . ILE A 1 404 ? 29.537 22.399 32.836 1.00 92.08 404 ILE A O 1
ATOM 2792 N N . ARG A 1 405 ? 29.996 24.515 32.218 1.00 96.33 405 ARG A N 1
ATOM 2793 C CA . ARG A 1 405 ? 31.423 24.416 32.467 1.00 101.65 405 ARG A CA 1
ATOM 2794 C C . ARG A 1 405 ? 31.828 25.389 33.567 1.00 98.08 405 ARG A C 1
ATOM 2795 O O . ARG A 1 405 ? 31.138 26.388 33.808 1.00 93.30 405 ARG A O 1
ATOM 2803 N N . PRO A 1 406 ? 32.927 25.115 34.272 1.00 95.76 406 PRO A N 1
ATOM 2804 C CA . PRO A 1 406 ? 33.377 26.029 35.329 1.00 92.42 406 PRO A CA 1
ATOM 2805 C C . PRO A 1 406 ? 33.529 27.456 34.820 1.00 96.08 406 PRO A C 1
ATOM 2806 O O . PRO A 1 406 ? 34.066 27.698 33.737 1.00 98.82 406 PRO A O 1
ATOM 2810 N N . GLY A 1 407 ? 33.043 28.405 35.618 1.00 91.76 407 GLY A N 1
ATOM 2811 C CA . GLY A 1 407 ? 33.011 29.803 35.248 1.00 91.03 407 GLY A CA 1
ATOM 2812 C C . GLY A 1 407 ? 31.683 30.280 34.699 1.00 93.55 407 GLY A C 1
ATOM 2813 O O . GLY A 1 407 ? 31.473 31.495 34.602 1.00 95.99 407 GLY A O 1
ATOM 2814 N N . ASP A 1 408 ? 30.789 29.363 34.333 1.00 91.96 408 ASP A N 1
ATOM 2815 C CA . ASP A 1 408 ? 29.470 29.742 33.845 1.00 91.43 408 ASP A CA 1
ATOM 2816 C C . ASP A 1 408 ? 28.606 30.287 34.978 1.00 87.39 408 ASP A C 1
ATOM 2817 O O . ASP A 1 408 ? 28.623 29.770 36.099 1.00 85.27 408 ASP A O 1
ATOM 2822 N N . VAL A 1 409 ? 27.846 31.337 34.683 1.00 85.76 409 VAL A N 1
ATOM 2823 C CA . VAL A 1 409 ? 26.875 31.880 35.626 1.00 82.81 409 VAL A CA 1
ATOM 2824 C C . VAL A 1 409 ? 25.544 31.180 35.382 1.00 81.42 409 VAL A C 1
ATOM 2825 O O . VAL A 1 409 ? 25.010 31.213 34.268 1.00 81.82 409 VAL A O 1
ATOM 2829 N N . VAL A 1 410 ? 25.005 30.545 36.423 1.00 79.60 410 VAL A N 1
ATOM 2830 C CA . VAL A 1 410 ? 23.818 29.713 36.293 1.00 78.25 410 VAL A CA 1
ATOM 2831 C C . VAL A 1 410 ? 22.799 30.100 37.356 1.00 77.51 410 VAL A C 1
ATOM 2832 O O . VAL A 1 410 ? 23.124 30.711 38.377 1.00 77.71 410 VAL A O 1
ATOM 2836 N N . ASP A 1 411 ? 21.545 29.737 37.094 1.00 74.59 411 ASP A N 1
ATOM 2837 C CA . ASP A 1 411 ? 20.481 29.900 38.074 1.00 73.01 411 ASP A CA 1
ATOM 2838 C C . ASP A 1 411 ? 20.527 28.759 39.081 1.00 69.84 411 ASP A C 1
ATOM 2839 O O . ASP A 1 411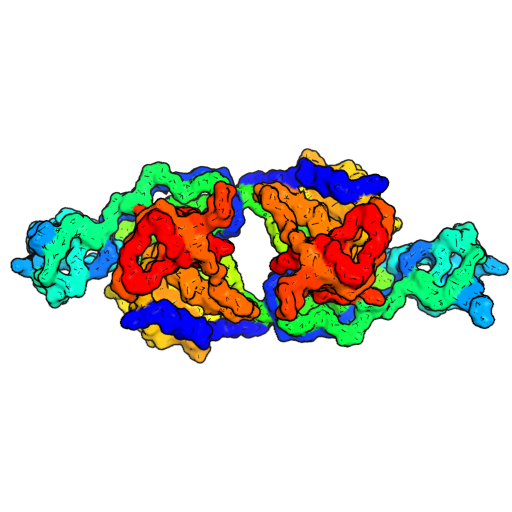 ? 20.545 27.584 38.700 1.00 67.84 411 ASP A O 1
ATOM 2844 N N . VAL A 1 412 ? 20.528 29.101 40.365 1.00 70.46 412 VAL A N 1
ATOM 2845 C CA . VAL A 1 412 ? 20.548 28.113 41.435 1.00 68.59 412 VAL A CA 1
ATOM 2846 C C . VAL A 1 412 ? 19.318 28.336 42.298 1.00 68.01 412 VAL A C 1
ATOM 2847 O O . VAL A 1 412 ? 19.160 29.406 42.901 1.00 69.88 412 VAL A O 1
ATOM 2851 N N . ILE A 1 413 ? 18.449 27.329 42.356 1.00 65.31 413 ILE A N 1
ATOM 2852 C CA . ILE A 1 413 ? 17.309 27.363 43.262 1.00 65.27 413 ILE A CA 1
ATOM 2853 C C . ILE A 1 413 ? 17.821 27.149 44.680 1.00 64.58 413 ILE A C 1
ATOM 2854 O O . ILE A 1 413 ? 18.457 26.130 44.976 1.00 64.26 413 ILE A O 1
ATOM 2859 N N . PHE A 1 414 ? 17.557 28.111 45.561 1.00 65.23 414 PHE A N 1
ATOM 2860 C CA . PHE A 1 414 ? 18.067 28.070 46.929 1.00 66.28 414 PHE A CA 1
ATOM 2861 C C . PHE A 1 414 ? 17.105 27.263 47.792 1.00 65.17 414 PHE A C 1
ATOM 2862 O O . PHE A 1 414 ? 15.967 27.682 48.030 1.00 65.74 414 PHE A O 1
ATOM 2870 N N . LEU A 1 415 ? 17.573 26.111 48.274 1.00 65.66 415 LEU A N 1
ATOM 2871 C CA . LEU A 1 415 ? 16.764 25.226 49.111 1.00 65.94 415 LEU A CA 1
ATOM 2872 C C . LEU A 1 415 ? 16.947 25.641 50.566 1.00 69.13 415 LEU A C 1
ATOM 2873 O O . LEU A 1 415 ? 17.754 25.084 51.313 1.00 70.35 415 LEU A O 1
ATOM 2878 N N . ALA A 1 416 ? 16.166 26.641 50.971 1.00 69.90 416 ALA A N 1
ATOM 2879 C CA . ALA A 1 416 ? 16.263 27.172 52.323 1.00 74.71 416 ALA A CA 1
ATOM 2880 C C . ALA A 1 416 ? 15.780 26.148 53.342 1.00 81.15 416 ALA A C 1
ATOM 2881 O O . ALA A 1 416 ? 14.761 25.480 53.144 1.00 77.32 416 ALA A O 1
ATOM 2883 N N . GLN A 1 417 ? 16.523 26.027 54.438 1.00 91.62 417 GLN A N 1
ATOM 2884 C CA . GLN A 1 417 ? 16.206 25.054 55.479 1.00 94.29 417 GLN A CA 1
ATOM 2885 C C . GLN A 1 417 ? 14.984 25.478 56.289 1.00 89.24 417 GLN A C 1
ATOM 2886 O O . GLN A 1 417 ? 13.970 24.774 56.313 1.00 83.71 417 GLN A O 1
ATOM 2892 N N . MET B 1 1 ? 18.269 50.292 88.028 1.00 48.84 1 MET B N 1
ATOM 2893 C CA . MET B 1 1 ? 17.876 50.167 86.628 1.00 47.30 1 MET B CA 1
ATOM 2894 C C . MET B 1 1 ? 19.074 49.782 85.777 1.00 47.53 1 MET B C 1
ATOM 2895 O O . MET B 1 1 ? 20.120 50.421 85.849 1.00 48.59 1 MET B O 1
ATOM 2897 N N . ARG B 1 2 ? 18.914 48.746 84.960 1.00 44.20 2 ARG B N 1
ATOM 2898 C CA . ARG B 1 2 ? 19.951 48.313 84.040 1.00 44.44 2 ARG B CA 1
ATOM 2899 C C . ARG B 1 2 ? 19.533 48.618 82.606 1.00 42.51 2 ARG B C 1
ATOM 2900 O O . ARG B 1 2 ? 18.347 48.764 82.297 1.00 43.17 2 ARG B O 1
ATOM 2908 N N . SER B 1 3 ? 20.524 48.719 81.728 1.00 41.58 3 SER B N 1
ATOM 2909 C CA . SER B 1 3 ? 20.247 48.962 80.324 1.00 43.46 3 SER B CA 1
ATOM 2910 C C . SER B 1 3 ? 19.743 47.678 79.666 1.00 39.31 3 SER B C 1
ATOM 2911 O O . SER B 1 3 ? 19.820 46.586 80.236 1.00 40.97 3 SER B O 1
ATOM 2914 N N . VAL B 1 4 ? 19.213 47.817 78.449 1.00 38.41 4 VAL B N 1
ATOM 2915 C CA . VAL B 1 4 ? 18.811 46.640 77.681 1.00 39.72 4 VAL B CA 1
ATOM 2916 C C . VAL B 1 4 ? 20.011 45.736 77.430 1.00 40.70 4 VAL B C 1
ATOM 2917 O O . VAL B 1 4 ? 19.920 44.509 77.554 1.00 40.75 4 VAL B O 1
ATOM 2921 N N . GLU B 1 5 ? 21.156 46.331 77.080 1.00 42.31 5 GLU B N 1
ATOM 2922 C CA . GLU B 1 5 ? 22.360 45.551 76.804 1.00 43.92 5 GLU B CA 1
ATOM 2923 C C . GLU B 1 5 ? 22.788 44.727 78.015 1.00 40.75 5 GLU B C 1
ATOM 2924 O O . GLU B 1 5 ? 23.135 43.549 77.882 1.00 40.29 5 GLU B O 1
ATOM 2930 N N . GLN B 1 6 ? 22.776 45.333 79.204 1.00 42.32 6 GLN B N 1
ATOM 2931 C CA . GLN B 1 6 ? 23.185 44.611 80.404 1.00 42.44 6 GLN B CA 1
ATOM 2932 C C . GLN B 1 6 ? 22.220 43.477 80.723 1.00 41.50 6 GLN B C 1
ATOM 2933 O O . GLN B 1 6 ? 22.645 42.389 81.126 1.00 42.34 6 GLN B O 1
ATOM 2939 N N . GLN B 1 7 ? 20.915 43.714 80.566 1.00 41.07 7 GLN B N 1
ATOM 2940 C CA . GLN B 1 7 ? 19.944 42.656 80.834 1.00 39.86 7 GLN B CA 1
ATOM 2941 C C . GLN B 1 7 ? 20.069 41.521 79.827 1.00 38.50 7 GLN B C 1
ATOM 2942 O O . GLN B 1 7 ? 19.972 40.345 80.194 1.00 38.94 7 GLN B O 1
ATOM 2948 N N . LEU B 1 8 ? 20.279 41.851 78.551 1.00 38.41 8 LEU B N 1
ATOM 2949 C CA . LEU B 1 8 ? 20.441 40.809 77.544 1.00 40.57 8 LEU B CA 1
ATOM 2950 C C . LEU B 1 8 ? 21.674 39.963 77.831 1.00 39.48 8 LEU B C 1
ATOM 2951 O O . LEU B 1 8 ? 21.660 38.742 77.635 1.00 40.42 8 LEU B O 1
ATOM 2956 N N . SER B 1 9 ? 22.749 40.597 78.307 1.00 39.54 9 SER B N 1
ATOM 2957 C CA . SER B 1 9 ? 23.946 39.848 78.668 1.00 42.98 9 SER B CA 1
ATOM 2958 C C . SER B 1 9 ? 23.661 38.875 79.807 1.00 42.70 9 SER B C 1
ATOM 2959 O O . SER B 1 9 ? 24.099 37.720 79.770 1.00 42.23 9 SER B O 1
ATOM 2962 N N . ILE B 1 10 ? 22.885 39.310 80.802 1.00 41.46 10 ILE B N 1
ATOM 2963 C CA . ILE B 1 10 ? 22.596 38.458 81.953 1.00 43.92 10 ILE B CA 1
ATOM 2964 C C . ILE B 1 10 ? 21.828 37.212 81.522 1.00 41.75 10 ILE B C 1
ATOM 2965 O O . ILE B 1 10 ? 22.214 36.083 81.846 1.00 38.04 10 ILE B O 1
ATOM 2970 N N . VAL B 1 11 ? 20.739 37.394 80.769 1.00 37.70 11 VAL B N 1
ATOM 2971 C CA . VAL B 1 11 ? 19.878 36.254 80.460 1.00 39.75 11 VAL B CA 1
ATOM 2972 C C . VAL B 1 11 ? 20.556 35.304 79.477 1.00 39.46 11 VAL B C 1
ATOM 2973 O O . VAL B 1 11 ? 20.431 34.080 79.598 1.00 37.33 11 VAL B O 1
ATOM 2977 N N . THR B 1 12 ? 21.298 35.837 78.501 1.00 39.23 12 THR B N 1
ATOM 2978 C CA . THR B 1 12 ? 21.951 34.965 77.524 1.00 42.24 12 THR B CA 1
ATOM 2979 C C . THR B 1 12 ? 23.075 34.159 78.167 1.00 42.21 12 THR B C 1
ATOM 2980 O O . THR B 1 12 ? 23.284 32.990 77.823 1.00 42.62 12 THR B O 1
ATOM 2984 N N . GLU B 1 13 ? 23.816 34.768 79.095 1.00 42.58 13 GLU B N 1
ATOM 2985 C CA . GLU B 1 13 ? 24.896 34.054 79.767 1.00 42.21 13 GLU B CA 1
ATOM 2986 C C . GLU B 1 13 ? 24.381 32.906 80.626 1.00 42.28 13 GLU B C 1
ATOM 2987 O O . GLU B 1 13 ? 25.126 31.954 80.878 1.00 42.74 13 GLU B O 1
ATOM 2993 N N . ALA B 1 14 ? 23.129 32.973 81.073 1.00 43.37 14 ALA B N 1
ATOM 2994 C CA . ALA B 1 14 ? 22.534 31.949 81.922 1.00 41.94 14 ALA B CA 1
ATOM 2995 C C . ALA B 1 14 ? 21.814 30.853 81.142 1.00 39.45 14 ALA B C 1
ATOM 2996 O O . ALA B 1 14 ? 21.350 29.888 81.758 1.00 40.87 14 ALA B O 1
ATOM 2998 N N . ALA B 1 15 ? 21.724 30.969 79.815 1.00 39.00 15 ALA B N 1
ATOM 2999 C CA . ALA B 1 15 ? 20.942 30.029 79.018 1.00 40.54 15 ALA B CA 1
ATOM 3000 C C . ALA B 1 15 ? 21.421 28.595 79.204 1.00 41.05 15 ALA B C 1
ATOM 3001 O O . ALA B 1 15 ? 22.624 28.320 79.237 1.00 40.37 15 ALA B O 1
ATOM 3003 N N . VAL B 1 16 ? 20.463 27.681 79.346 1.00 40.58 16 VAL B N 1
ATOM 3004 C CA . VAL B 1 16 ? 20.737 26.266 79.577 1.00 39.98 16 VAL B CA 1
ATOM 3005 C C . VAL B 1 16 ? 20.579 25.523 78.257 1.00 41.60 16 VAL B C 1
ATOM 3006 O O . VAL B 1 16 ? 19.504 25.545 77.646 1.00 41.94 16 VAL B O 1
ATOM 3010 N N . ALA B 1 17 ? 21.636 24.868 77.819 1.00 42.99 17 ALA B N 1
ATOM 3011 C CA . ALA B 1 17 ? 21.559 24.053 76.615 1.00 44.74 17 ALA B CA 1
ATOM 3012 C C . ALA B 1 17 ? 20.884 22.727 76.940 1.00 43.73 17 ALA B C 1
ATOM 3013 O O . ALA B 1 17 ? 21.298 22.047 77.884 1.00 44.02 17 ALA B O 1
ATOM 3015 N N . PRO B 1 18 ? 19.838 22.340 76.211 1.00 43.89 18 PRO B N 1
ATOM 3016 C CA . PRO B 1 18 ? 19.189 21.051 76.491 1.00 44.67 18 PRO B CA 1
ATOM 3017 C C . PRO B 1 18 ? 20.142 19.893 76.229 1.00 44.90 18 PRO B C 1
ATOM 3018 O O . PRO B 1 18 ? 21.013 19.955 75.359 1.00 42.90 18 PRO B O 1
ATOM 3022 N N . GLU B 1 19 ? 19.984 18.836 77.015 1.00 46.92 19 GLU B N 1
ATOM 3023 C CA . GLU B 1 19 ? 20.803 17.653 76.818 1.00 47.86 19 GLU B CA 1
ATOM 3024 C C . GLU B 1 19 ? 20.397 16.951 75.525 1.00 45.47 19 GLU B C 1
ATOM 3025 O O . GLU B 1 19 ? 19.207 16.892 75.196 1.00 42.99 19 GLU B O 1
ATOM 3031 N N . PRO B 1 20 ? 21.352 16.408 74.776 1.00 46.64 20 PRO B N 1
ATOM 3032 C CA . PRO B 1 20 ? 20.993 15.675 73.557 1.00 44.33 20 PRO B CA 1
ATOM 3033 C C . PRO B 1 20 ? 20.079 14.503 73.881 1.00 43.08 20 PRO B C 1
ATOM 3034 O O . PRO B 1 20 ? 20.115 13.942 74.977 1.00 45.20 20 PRO B O 1
ATOM 3038 N N . VAL B 1 21 ? 19.214 14.170 72.927 1.00 42.31 21 VAL B N 1
ATOM 3039 C CA . VAL B 1 21 ? 18.307 13.037 73.059 1.00 43.36 21 VAL B CA 1
ATOM 3040 C C . VAL B 1 21 ? 18.365 12.215 71.780 1.00 40.90 21 VAL B C 1
ATOM 3041 O O . VAL B 1 21 ? 18.574 12.746 70.684 1.00 41.27 21 VAL B O 1
ATOM 3045 N N . ARG B 1 22 ? 18.190 10.906 71.934 1.00 40.28 22 ARG B N 1
ATOM 3046 C CA . ARG B 1 22 ? 18.100 9.975 70.817 1.00 42.88 22 ARG B CA 1
ATOM 3047 C C . ARG B 1 22 ? 16.623 9.761 70.500 1.00 41.78 22 ARG B C 1
ATOM 3048 O O . ARG B 1 22 ? 15.859 9.313 71.362 1.00 42.44 22 ARG B O 1
ATOM 3056 N N . ILE B 1 23 ? 16.217 10.104 69.276 1.00 40.74 23 ILE B N 1
ATOM 3057 C CA . ILE B 1 23 ? 14.813 10.080 68.883 1.00 42.43 23 ILE B CA 1
ATOM 3058 C C . ILE B 1 23 ? 14.677 9.422 67.516 1.00 40.49 23 ILE B C 1
ATOM 3059 O O . ILE B 1 23 ? 15.638 9.316 66.752 1.00 38.12 23 ILE B O 1
ATOM 3064 N N . ALA B 1 24 ? 13.454 8.980 67.218 1.00 41.06 24 ALA B N 1
ATOM 3065 C CA . ALA B 1 24 ? 13.136 8.467 65.891 1.00 40.31 24 ALA B CA 1
ATOM 3066 C C . ALA B 1 24 ? 13.452 9.519 64.837 1.00 39.36 24 ALA B C 1
ATOM 3067 O O . ALA B 1 24 ? 13.267 10.721 65.059 1.00 34.61 24 ALA B O 1
ATOM 3069 N N . ILE B 1 25 ? 13.937 9.063 63.680 1.00 39.43 25 ILE B N 1
ATOM 3070 C CA . ILE B 1 25 ? 14.500 10.001 62.709 1.00 37.65 25 ILE B CA 1
ATOM 3071 C C . ILE B 1 25 ? 13.446 10.962 62.171 1.00 35.25 25 ILE B C 1
ATOM 3072 O O . ILE B 1 25 ? 13.759 12.121 61.876 1.00 38.76 25 ILE B O 1
ATOM 3077 N N . ALA B 1 26 ? 12.187 10.521 62.052 1.00 33.62 26 ALA B N 1
ATOM 3078 C CA . ALA B 1 26 ? 11.150 11.415 61.539 1.00 34.68 26 ALA B CA 1
ATOM 3079 C C . ALA B 1 26 ? 10.938 12.621 62.447 1.00 37.12 26 ALA B C 1
ATOM 3080 O O . ALA B 1 26 ? 10.605 13.708 61.964 1.00 36.06 26 ALA B O 1
ATOM 3082 N N . GLU B 1 27 ? 11.120 12.455 63.753 1.00 37.40 27 GLU B N 1
ATOM 3083 C CA . GLU B 1 27 ? 10.940 13.549 64.698 1.00 37.95 27 GLU B CA 1
ATOM 3084 C C . GLU B 1 27 ? 12.145 14.480 64.767 1.00 38.28 27 GLU B C 1
ATOM 3085 O O . GLU B 1 27 ? 12.071 15.516 65.435 1.00 37.69 27 GLU B O 1
ATOM 3091 N N . ALA B 1 28 ? 13.230 14.162 64.067 1.00 35.69 28 ALA B N 1
ATOM 3092 C CA . ALA B 1 28 ? 14.447 14.957 64.112 1.00 36.21 28 ALA B CA 1
ATOM 3093 C C . ALA B 1 28 ? 14.481 16.048 63.053 1.00 37.55 28 ALA B C 1
ATOM 3094 O O . ALA B 1 28 ? 15.487 16.759 62.955 1.00 37.71 28 ALA B O 1
ATOM 3096 N N . LEU B 1 29 ? 13.407 16.208 62.282 1.00 35.02 29 LEU B N 1
ATOM 3097 C CA . LEU B 1 29 ? 13.394 17.161 61.179 1.00 37.47 29 LEU B CA 1
ATOM 3098 C C . LEU B 1 29 ? 13.628 18.581 61.678 1.00 38.63 29 LEU B C 1
ATOM 3099 O O . LEU B 1 29 ? 12.943 19.054 62.590 1.00 38.64 29 LEU B O 1
ATOM 3104 N N . GLY B 1 30 ? 14.598 19.264 61.069 1.00 38.33 30 GLY B N 1
ATOM 3105 C CA . GLY B 1 30 ? 14.915 20.629 61.431 1.00 38.57 30 GLY B CA 1
ATOM 3106 C C . GLY B 1 30 ? 15.778 20.775 62.665 1.00 41.43 30 GLY B C 1
ATOM 3107 O O . GLY B 1 30 ? 16.099 21.908 63.046 1.00 39.10 30 GLY B O 1
ATOM 3108 N N . LEU B 1 31 ? 16.153 19.676 63.309 1.00 36.87 31 LEU B N 1
ATOM 3109 C CA . LEU B 1 31 ? 17.017 19.711 64.476 1.00 37.08 31 LEU B CA 1
ATOM 3110 C C . LEU B 1 31 ? 18.462 19.436 64.075 1.00 40.64 31 LEU B C 1
ATOM 3111 O O . LEU B 1 31 ? 18.742 18.803 63.051 1.00 36.86 31 LEU B O 1
ATOM 3116 N N . MET B 1 32 ? 19.379 19.925 64.906 1.00 37.92 32 MET B N 1
ATOM 3117 C CA . MET B 1 32 ? 20.805 19.742 64.677 1.00 40.14 32 MET B CA 1
ATOM 3118 C C . MET B 1 32 ? 21.232 18.365 65.172 1.00 39.71 32 MET B C 1
ATOM 3119 O O . MET B 1 32 ? 20.905 17.964 66.295 1.00 37.40 32 MET B O 1
ATOM 3124 N N . CYS B 1 33 ? 21.952 17.635 64.327 1.00 38.90 33 CYS B N 1
ATOM 3125 C CA . CYS B 1 33 ? 22.443 16.320 64.707 1.00 40.18 33 CYS B CA 1
ATOM 3126 C C . CYS B 1 33 ? 23.540 16.461 65.762 1.00 41.51 33 CYS B C 1
ATOM 3127 O O . CYS B 1 33 ? 24.425 17.314 65.650 1.00 40.53 33 CYS B O 1
ATOM 3130 N N . ALA B 1 34 ? 23.480 15.619 66.793 1.00 40.16 34 ALA B N 1
ATOM 3131 C CA . ALA B 1 34 ? 24.406 15.694 67.919 1.00 42.07 34 ALA B CA 1
ATOM 3132 C C . ALA B 1 34 ? 25.467 14.601 67.888 1.00 44.49 34 ALA B C 1
ATOM 3133 O O . ALA B 1 34 ? 26.219 14.447 68.856 1.00 44.29 34 ALA B O 1
ATOM 3135 N N . GLU B 1 35 ? 25.541 13.834 66.808 1.00 43.67 35 GLU B N 1
ATOM 3136 C CA . GLU B 1 35 ? 26.509 12.756 66.718 1.00 44.00 35 GLU B CA 1
ATOM 3137 C C . GLU B 1 35 ? 26.931 12.595 65.269 1.00 44.79 35 GLU B C 1
ATOM 3138 O O . GLU B 1 35 ? 26.190 12.939 64.344 1.00 45.58 35 GLU B O 1
ATOM 3144 N N . GLU B 1 36 ? 28.123 12.058 65.077 1.00 46.26 36 GLU B N 1
ATOM 3145 C CA . GLU B 1 36 ? 28.525 11.634 63.752 1.00 47.11 36 GLU B CA 1
ATOM 3146 C C . GLU B 1 36 ? 27.852 10.301 63.461 1.00 47.26 36 GLU B C 1
ATOM 3147 O O . GLU B 1 36 ? 27.923 9.373 64.272 1.00 48.79 36 GLU B O 1
ATOM 3153 N N . VAL B 1 37 ? 27.188 10.204 62.315 1.00 43.90 37 VAL B N 1
ATOM 3154 C CA . VAL B 1 37 ? 26.479 8.987 61.938 1.00 47.83 37 VAL B CA 1
ATOM 3155 C C . VAL B 1 37 ? 27.249 8.318 60.811 1.00 48.46 37 VAL B C 1
ATOM 3156 O O . VAL B 1 37 ? 27.374 8.875 59.713 1.00 48.31 37 VAL B O 1
ATOM 3160 N N . GLN B 1 38 ? 27.768 7.128 61.087 1.00 48.37 38 GLN B N 1
ATOM 3161 C CA . GLN B 1 38 ? 28.429 6.317 60.080 1.00 50.89 38 GLN B CA 1
ATOM 3162 C C . GLN B 1 38 ? 27.453 5.245 59.622 1.00 50.60 38 GLN B C 1
ATOM 3163 O O . GLN B 1 38 ? 26.683 4.709 60.424 1.00 50.69 38 GLN B O 1
ATOM 3169 N N . ALA B 1 39 ? 27.503 4.922 58.336 1.00 52.23 39 ALA B N 1
ATOM 3170 C CA . ALA B 1 39 ? 26.684 3.839 57.823 1.00 55.37 39 ALA B CA 1
ATOM 3171 C C . ALA B 1 39 ? 27.153 2.505 58.381 1.00 58.73 39 ALA B C 1
ATOM 3172 O O . ALA B 1 39 ? 28.353 2.226 58.454 1.00 57.86 39 ALA B O 1
ATOM 3174 N N . SER B 1 40 ? 26.191 1.682 58.794 1.00 65.61 40 SER B N 1
ATOM 3175 C CA . SER B 1 40 ? 26.473 0.311 59.191 1.00 69.44 40 SER B CA 1
ATOM 3176 C C . SER B 1 40 ? 26.073 -0.696 58.123 1.00 67.79 40 SER B C 1
ATOM 3177 O O . SER B 1 40 ? 26.512 -1.848 58.184 1.00 72.33 40 SER B O 1
ATOM 3180 N N . ARG B 1 41 ? 25.258 -0.283 57.151 1.00 63.37 41 ARG B N 1
ATOM 3181 C CA . ARG B 1 41 ? 24.835 -1.134 56.050 1.00 64.16 41 ARG B CA 1
ATOM 3182 C C . ARG B 1 41 ? 25.146 -0.430 54.737 1.00 58.93 41 ARG B C 1
ATOM 3183 O O . ARG B 1 41 ? 24.980 0.787 54.616 1.00 53.45 41 ARG B O 1
ATOM 3191 N N . ALA B 1 42 ? 25.588 -1.209 53.757 1.00 54.59 42 ALA B N 1
ATOM 3192 C CA . ALA B 1 42 ? 25.860 -0.702 52.422 1.00 50.45 42 ALA B CA 1
ATOM 3193 C C . ALA B 1 42 ? 24.580 -0.299 51.698 1.00 48.32 42 ALA B C 1
ATOM 3194 O O . ALA B 1 42 ? 23.509 -0.868 51.918 1.00 42.02 42 ALA B O 1
ATOM 3196 N N . LEU B 1 43 ? 24.695 0.713 50.842 1.00 44.37 43 LEU B N 1
ATOM 3197 C CA . LEU B 1 43 ? 23.603 1.096 49.954 1.00 44.86 43 LEU B CA 1
ATOM 3198 C C . LEU B 1 43 ? 24.117 1.020 48.521 1.00 45.58 43 LEU B C 1
ATOM 3199 O O . LEU B 1 43 ? 25.087 1.720 48.179 1.00 44.22 43 LEU B O 1
ATOM 3204 N N . PRO B 1 44 ? 23.530 0.176 47.661 1.00 42.78 44 PRO B N 1
ATOM 3205 C CA . PRO B 1 44 ? 22.467 -0.790 47.972 1.00 42.66 44 PRO B CA 1
ATOM 3206 C C . PRO B 1 44 ? 23.012 -1.914 48.850 1.00 43.32 44 PRO B C 1
ATOM 3207 O O . PRO B 1 44 ? 24.226 -2.103 48.931 1.00 38.83 44 PRO B O 1
ATOM 3211 N N . GLY B 1 45 ? 22.154 -2.654 49.547 1.00 41.25 45 GLY B N 1
ATOM 3212 C CA . GLY B 1 45 ? 22.651 -3.708 50.403 1.00 43.20 45 GLY B CA 1
ATOM 3213 C C . GLY B 1 45 ? 23.103 -4.956 49.693 1.00 42.68 45 GLY B C 1
ATOM 3214 O O . GLY B 1 45 ? 23.568 -5.896 50.346 1.00 39.99 45 GLY B O 1
ATOM 3215 N N . PHE B 1 46 ? 23.007 -4.978 48.366 1.00 39.84 46 PHE B N 1
ATOM 3216 C CA . PHE B 1 46 ? 23.324 -6.152 47.568 1.00 42.44 46 PHE B CA 1
ATOM 3217 C C . PHE B 1 46 ? 23.526 -5.692 46.132 1.00 42.29 46 PHE B C 1
ATOM 3218 O O . PHE B 1 46 ? 23.021 -4.642 45.730 1.00 40.52 46 PHE B O 1
ATOM 3226 N N . ALA B 1 47 ? 24.300 -6.468 45.378 1.00 38.86 47 ALA B N 1
ATOM 3227 C CA . ALA B 1 47 ? 24.502 -6.175 43.966 1.00 42.04 47 ALA B CA 1
ATOM 3228 C C . ALA B 1 47 ? 23.181 -6.277 43.216 1.00 37.41 47 ALA B C 1
ATOM 3229 O O . ALA B 1 47 ? 22.441 -7.255 43.365 1.00 40.81 47 ALA B O 1
ATOM 3231 N N . GLN B 1 48 ? 22.876 -5.255 42.422 1.00 38.74 48 GLN B N 1
ATOM 3232 C CA . GLN B 1 48 ? 21.618 -5.176 41.698 1.00 42.59 48 GLN B CA 1
ATOM 3233 C C . GLN B 1 48 ? 21.862 -5.014 40.206 1.00 41.69 48 GLN B C 1
ATOM 3234 O O . GLN B 1 48 ? 22.877 -4.452 39.782 1.00 40.89 48 GLN B O 1
ATOM 3240 N N . ALA B 1 49 ? 20.921 -5.528 39.416 1.00 40.51 49 ALA B N 1
ATOM 3241 C CA . ALA B 1 49 ? 20.903 -5.225 37.994 1.00 42.55 49 ALA B CA 1
ATOM 3242 C C . ALA B 1 49 ? 20.566 -3.752 37.814 1.00 43.53 49 ALA B C 1
ATOM 3243 O O . ALA B 1 49 ? 19.619 -3.248 38.425 1.00 42.42 49 ALA B O 1
ATOM 3245 N N . ALA B 1 50 ? 21.353 -3.052 36.999 1.00 41.64 50 ALA B N 1
ATOM 3246 C CA . ALA B 1 50 ? 21.086 -1.645 36.737 1.00 43.90 50 ALA B CA 1
ATOM 3247 C C . ALA B 1 50 ? 20.126 -1.426 35.576 1.00 44.70 50 ALA B C 1
ATOM 3248 O O . ALA B 1 50 ? 19.688 -0.290 35.368 1.00 44.73 50 ALA B O 1
ATOM 3250 N N . ILE B 1 51 ? 19.793 -2.476 34.823 1.00 43.69 51 ILE B N 1
ATOM 3251 C CA . ILE B 1 51 ? 18.941 -2.404 33.638 1.00 45.11 51 ILE B CA 1
ATOM 3252 C C . ILE B 1 51 ? 18.237 -3.747 33.488 1.00 45.80 51 ILE B C 1
ATOM 3253 O O . ILE B 1 51 ? 18.601 -4.737 34.126 1.00 47.33 51 ILE B O 1
ATOM 3258 N N . ASP B 1 52 ? 17.212 -3.778 32.639 1.00 44.31 52 ASP B N 1
ATOM 3259 C CA . ASP B 1 52 ? 16.612 -5.041 32.229 1.00 46.92 52 ASP B CA 1
ATOM 3260 C C . ASP B 1 52 ? 17.589 -5.806 31.339 1.00 46.32 52 ASP B C 1
ATOM 3261 O O . ASP B 1 52 ? 18.187 -5.235 30.423 1.00 45.33 52 ASP B O 1
ATOM 3266 N N . GLY B 1 53 ? 17.751 -7.099 31.597 1.00 44.12 53 GLY B N 1
ATOM 3267 C CA . GLY B 1 53 ? 18.664 -7.877 30.772 1.00 43.55 53 GLY B CA 1
ATOM 3268 C C . GLY B 1 53 ? 18.936 -9.247 31.357 1.00 43.62 53 GLY B C 1
ATOM 3269 O O . GLY B 1 53 ? 18.045 -9.882 31.937 1.00 42.37 53 GLY B O 1
ATOM 3270 N N . TYR B 1 54 ? 20.175 -9.706 31.173 1.00 41.18 54 TYR B N 1
ATOM 3271 C CA . TYR B 1 54 ? 20.591 -11.035 31.600 1.00 41.54 54 TYR B CA 1
ATOM 3272 C C . TYR B 1 54 ? 21.836 -10.921 32.464 1.00 40.18 54 TYR B C 1
ATOM 3273 O O . TYR B 1 54 ? 22.877 -10.444 31.999 1.00 38.85 54 TYR B O 1
ATOM 3282 N N . ALA B 1 55 ? 21.735 -11.366 33.711 1.00 38.44 55 ALA B N 1
ATOM 3283 C CA . ALA B 1 55 ? 22.920 -11.485 34.546 1.00 38.96 55 ALA B CA 1
ATOM 3284 C C . ALA B 1 55 ? 23.791 -12.616 34.013 1.00 39.17 55 ALA B C 1
ATOM 3285 O O . ALA B 1 55 ? 23.307 -13.728 33.788 1.00 34.41 55 ALA B O 1
ATOM 3287 N N . VAL B 1 56 ? 25.071 -12.322 33.774 1.00 37.05 56 VAL B N 1
ATOM 3288 C CA . VAL B 1 56 ? 26.007 -13.276 33.189 1.00 36.70 56 VAL B CA 1
ATOM 3289 C C . VAL B 1 56 ? 27.362 -13.115 33.860 1.00 37.79 56 VAL B C 1
ATOM 3290 O O . VAL B 1 56 ? 27.578 -12.220 34.680 1.00 39.34 56 VAL B O 1
ATOM 3294 N N . ARG B 1 57 ? 28.278 -14.008 33.499 1.00 35.06 57 ARG B N 1
ATOM 3295 C CA . ARG B 1 57 ? 29.699 -13.742 33.642 1.00 39.73 57 ARG B CA 1
ATOM 3296 C C . ARG B 1 57 ? 30.162 -13.059 32.362 1.00 39.15 57 ARG B C 1
ATOM 3297 O O . ARG B 1 57 ? 29.941 -13.583 31.266 1.00 39.41 57 ARG B O 1
ATOM 3305 N N . ALA B 1 58 ? 30.814 -11.902 32.503 1.00 34.52 58 ALA B N 1
ATOM 3306 C CA . ALA B 1 58 ? 31.209 -11.129 31.328 1.00 40.68 58 ALA B CA 1
ATOM 3307 C C . ALA B 1 58 ? 32.046 -11.956 30.362 1.00 41.17 58 ALA B C 1
ATOM 3308 O O . ALA B 1 58 ? 31.888 -11.841 29.140 1.00 40.02 58 ALA B O 1
ATOM 3310 N N . VAL B 1 59 ? 32.926 -12.813 30.887 1.00 39.20 59 VAL B N 1
ATOM 3311 C CA . VAL B 1 59 ? 33.797 -13.598 30.018 1.00 42.14 59 VAL B CA 1
ATOM 3312 C C . VAL B 1 59 ? 32.983 -14.498 29.091 1.00 41.61 59 VAL B C 1
ATOM 3313 O O . VAL B 1 59 ? 33.415 -14.797 27.970 1.00 40.62 59 VAL B O 1
ATOM 3317 N N . ASP B 1 60 ? 31.782 -14.913 29.513 1.00 40.37 60 ASP B N 1
ATOM 3318 C CA . ASP B 1 60 ? 30.958 -15.782 28.676 1.00 40.99 60 ASP B CA 1
ATOM 3319 C C . ASP B 1 60 ? 30.238 -15.035 27.558 1.00 41.62 60 ASP B C 1
ATOM 3320 O O . ASP B 1 60 ? 29.698 -15.682 26.658 1.00 42.72 60 ASP B O 1
ATOM 3325 N N . VAL B 1 61 ? 30.217 -13.704 27.580 1.00 42.26 61 VAL B N 1
ATOM 3326 C CA . VAL B 1 61 ? 29.572 -12.939 26.517 1.00 43.27 61 VAL B CA 1
ATOM 3327 C C . VAL B 1 61 ? 30.581 -11.997 25.867 1.00 45.21 61 VAL B C 1
ATOM 3328 O O . VAL B 1 61 ? 30.236 -10.878 25.471 1.00 45.95 61 VAL B O 1
ATOM 3332 N N . GLY B 1 62 ? 31.840 -12.427 25.787 1.00 46.52 62 GLY B N 1
ATOM 3333 C CA . GLY B 1 62 ? 32.853 -11.660 25.088 1.00 46.14 62 GLY B CA 1
ATOM 3334 C C . GLY B 1 62 ? 33.495 -10.549 25.881 1.00 49.12 62 GLY B C 1
ATOM 3335 O O . GLY B 1 62 ? 34.172 -9.697 25.293 1.00 50.71 62 GLY B O 1
ATOM 3336 N N . GLY B 1 63 ? 33.329 -10.541 27.205 1.00 46.60 63 GLY B N 1
ATOM 3337 C CA . GLY B 1 63 ? 33.825 -9.452 28.034 1.00 48.75 63 GLY B CA 1
ATOM 3338 C C . GLY B 1 63 ? 35.333 -9.326 28.121 1.00 51.83 63 GLY B C 1
ATOM 3339 O O . GLY B 1 63 ? 35.815 -8.331 28.675 1.00 50.94 63 GLY B O 1
ATOM 3340 N N . GLU B 1 64 ? 36.090 -10.296 27.603 1.00 52.99 64 GLU B N 1
ATOM 3341 C CA . GLU B 1 64 ? 37.546 -10.221 27.664 1.00 57.38 64 GLU B CA 1
ATOM 3342 C C . GLU B 1 64 ? 38.183 -10.271 26.281 1.00 60.46 64 GLU B C 1
ATOM 3343 O O . GLU B 1 64 ? 39.397 -10.470 26.166 1.00 62.50 64 GLU B O 1
ATOM 3349 N N . LYS B 1 65 ? 37.385 -10.087 25.227 1.00 59.32 65 LYS B N 1
ATOM 3350 C CA . LYS B 1 65 ? 37.932 -10.009 23.879 1.00 62.15 65 LYS B CA 1
ATOM 3351 C C . LYS B 1 65 ? 38.739 -8.737 23.659 1.00 65.75 65 LYS B C 1
ATOM 3352 O O . LYS B 1 65 ? 39.599 -8.710 22.772 1.00 69.15 65 LYS B O 1
ATOM 3354 N N . SER B 1 66 ? 38.492 -7.689 24.443 1.00 65.21 66 SER B N 1
ATOM 3355 C CA . SER B 1 66 ? 39.227 -6.439 24.295 1.00 66.71 66 SER B CA 1
ATOM 3356 C C . SER B 1 66 ? 40.583 -6.459 24.999 1.00 69.07 66 SER B C 1
ATOM 3357 O O . SER B 1 66 ? 41.191 -5.397 25.166 1.00 68.90 66 SER B O 1
ATOM 3360 N N . LEU B 1 67 ? 41.072 -7.633 25.394 1.00 76.74 67 LEU B N 1
ATOM 3361 C CA . LEU B 1 67 ? 42.352 -7.748 26.089 1.00 75.71 67 LEU B CA 1
ATOM 3362 C C . LEU B 1 67 ? 43.404 -8.433 25.219 1.00 71.35 67 LEU B C 1
ATOM 3363 O O . LEU B 1 67 ? 43.101 -9.377 24.489 1.00 71.20 67 LEU B O 1
ATOM 3368 N N . LYS B 1 78 ? 27.149 -20.666 20.813 1.00 55.82 78 LYS B N 1
ATOM 3369 C CA . LYS B 1 78 ? 27.242 -19.259 21.183 1.00 52.01 78 LYS B CA 1
ATOM 3370 C C . LYS B 1 78 ? 26.086 -18.860 22.105 1.00 51.62 78 LYS B C 1
ATOM 3371 O O . LYS B 1 78 ? 26.140 -17.829 22.769 1.00 50.53 78 LYS B O 1
ATOM 3373 N N . SER B 1 79 ? 25.054 -19.696 22.157 1.00 49.11 79 SER B N 1
ATOM 3374 C CA . SER B 1 79 ? 23.864 -19.420 22.949 1.00 47.54 79 SER B CA 1
ATOM 3375 C C . SER B 1 79 ? 24.041 -19.916 24.384 1.00 46.38 79 SER B C 1
ATOM 3376 O O . SER B 1 79 ? 24.722 -20.913 24.634 1.00 46.69 79 SER B O 1
ATOM 3379 N N . LEU B 1 80 ? 23.423 -19.200 25.334 1.00 44.32 80 LEU B N 1
ATOM 3380 C CA . LEU B 1 80 ? 23.526 -19.550 26.748 1.00 43.56 80 LEU B CA 1
ATOM 3381 C C . LEU B 1 80 ? 22.155 -19.882 27.327 1.00 44.43 80 LEU B C 1
ATOM 3382 O O . LEU B 1 80 ? 21.181 -19.177 27.044 1.00 44.08 80 LEU B O 1
ATOM 3387 N N . PRO B 1 81 ? 22.052 -20.913 28.168 1.00 42.24 81 PRO B N 1
ATOM 3388 C CA . PRO B 1 81 ? 20.756 -21.230 28.778 1.00 42.94 81 PRO B CA 1
ATOM 3389 C C . PRO B 1 81 ? 20.329 -20.161 29.772 1.00 42.56 81 PRO B C 1
ATOM 3390 O O . PRO B 1 81 ? 21.141 -19.632 30.536 1.00 37.27 81 PRO B O 1
ATOM 3394 N N . VAL B 1 82 ? 19.039 -19.845 29.744 1.00 42.69 82 VAL B N 1
ATOM 3395 C CA . VAL B 1 82 ? 18.430 -18.939 30.711 1.00 41.74 82 VAL B CA 1
ATOM 3396 C C . VAL B 1 82 ? 17.878 -19.807 31.834 1.00 42.41 82 VAL B C 1
ATOM 3397 O O . VAL B 1 82 ? 16.941 -20.579 31.627 1.00 42.85 82 VAL B O 1
ATOM 3401 N N . VAL B 1 83 ? 18.457 -19.685 33.027 1.00 43.21 83 VAL B N 1
ATOM 3402 C CA . VAL B 1 83 ? 18.190 -20.623 34.112 1.00 41.26 83 VAL B CA 1
ATOM 3403 C C . VAL B 1 83 ? 17.393 -19.985 35.242 1.00 44.37 83 VAL B C 1
ATOM 3404 O O . VAL B 1 83 ? 17.272 -20.576 36.321 1.00 45.57 83 VAL B O 1
ATOM 3408 N N . GLY B 1 84 ? 16.841 -18.799 35.026 1.00 43.42 84 GLY B N 1
ATOM 3409 C CA . GLY B 1 84 ? 16.002 -18.190 36.038 1.00 43.98 84 GLY B CA 1
ATOM 3410 C C . GLY B 1 84 ? 15.577 -16.808 35.606 1.00 44.40 84 GLY B C 1
ATOM 3411 O O . GLY B 1 84 ? 16.051 -16.269 34.600 1.00 41.26 84 GLY B O 1
ATOM 3412 N N . GLU B 1 85 ? 14.647 -16.250 36.377 1.00 45.41 85 GLU B N 1
ATOM 3413 C CA . GLU B 1 85 ? 14.201 -14.879 36.188 1.00 46.06 85 GLU B CA 1
ATOM 3414 C C . GLU B 1 85 ? 14.037 -14.252 37.561 1.00 48.11 85 GLU B C 1
ATOM 3415 O O . GLU B 1 85 ? 13.362 -14.819 38.427 1.00 47.47 85 GLU B O 1
ATOM 3421 N N . VAL B 1 86 ? 14.657 -13.091 37.757 1.00 46.96 86 VAL B N 1
ATOM 3422 C CA . VAL B 1 86 ? 14.683 -12.414 39.047 1.00 48.13 86 VAL B CA 1
ATOM 3423 C C . VAL B 1 86 ? 14.056 -11.035 38.893 1.00 49.39 86 VAL B C 1
ATOM 3424 O O . VAL B 1 86 ? 14.491 -10.237 38.052 1.00 48.69 86 VAL B O 1
ATOM 3428 N N . ALA B 1 87 ? 13.037 -10.761 39.698 1.00 48.91 87 ALA B N 1
ATOM 3429 C CA . ALA B 1 87 ? 12.427 -9.445 39.790 1.00 50.89 87 ALA B CA 1
ATOM 3430 C C . ALA B 1 87 ? 12.862 -8.767 41.085 1.00 49.58 87 ALA B C 1
ATOM 3431 O O . ALA B 1 87 ? 13.393 -9.404 41.999 1.00 48.34 87 ALA B O 1
ATOM 3433 N N . ALA B 1 88 ? 12.641 -7.458 41.152 1.00 49.96 88 ALA B N 1
ATOM 3434 C CA . ALA B 1 88 ? 12.926 -6.733 42.383 1.00 50.71 88 ALA B CA 1
ATOM 3435 C C . ALA B 1 88 ? 12.138 -7.341 43.538 1.00 48.87 88 ALA B C 1
ATOM 3436 O O . ALA B 1 88 ? 10.969 -7.705 43.389 1.00 47.89 88 ALA B O 1
ATOM 3438 N N . GLY B 1 89 ? 12.796 -7.480 44.688 1.00 47.13 89 GLY B N 1
ATOM 3439 C CA . GLY B 1 89 ? 12.167 -8.085 45.843 1.00 47.99 89 GLY B CA 1
ATOM 3440 C C . GLY B 1 89 ? 12.299 -9.590 45.940 1.00 53.03 89 GLY B C 1
ATOM 3441 O O . GLY B 1 89 ? 11.817 -10.173 46.922 1.00 52.16 89 GLY B O 1
ATOM 3442 N N . SER B 1 90 ? 12.954 -10.235 44.971 1.00 51.89 90 SER B N 1
ATOM 3443 C CA . SER B 1 90 ? 13.117 -11.684 45.000 1.00 55.55 90 SER B CA 1
ATOM 3444 C C . SER B 1 90 ? 13.860 -12.128 46.252 1.00 58.20 90 SER B C 1
ATOM 3445 O O . SER B 1 90 ? 14.911 -11.583 46.598 1.00 55.19 90 SER B O 1
ATOM 3448 N N . GLN B 1 91 ? 13.297 -13.121 46.935 1.00 60.84 91 GLN B N 1
ATOM 3449 C CA . GLN B 1 91 ? 13.848 -13.652 48.172 1.00 63.65 91 GLN B CA 1
ATOM 3450 C C . GLN B 1 91 ? 14.514 -15.003 47.971 1.00 67.25 91 GLN B C 1
ATOM 3451 O O . GLN B 1 91 ? 14.899 -15.646 48.952 1.00 80.25 91 GLN B O 1
ATOM 3457 N N . GLN B 1 92 ? 14.662 -15.446 46.727 1.00 68.20 92 GLN B N 1
ATOM 3458 C CA . GLN B 1 92 ? 15.281 -16.756 46.647 1.00 70.28 92 GLN B CA 1
ATOM 3459 C C . GLN B 1 92 ? 16.735 -16.634 46.222 1.00 71.92 92 GLN B C 1
ATOM 3460 O O . GLN B 1 92 ? 17.061 -15.836 45.334 1.00 67.56 92 GLN B O 1
ATO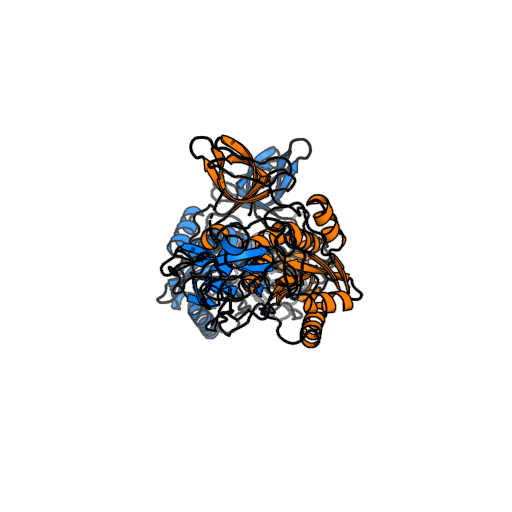M 3462 N N . PRO B 1 93 ? 17.632 -17.386 46.856 1.00 78.96 93 PRO B N 1
ATOM 3463 C CA . PRO B 1 93 ? 19.029 -17.361 46.421 1.00 74.08 93 PRO B CA 1
ATOM 3464 C C . PRO B 1 93 ? 19.167 -18.003 45.051 1.00 68.25 93 PRO B C 1
ATOM 3465 O O . PRO B 1 93 ? 18.483 -18.977 44.730 1.00 73.16 93 PRO B O 1
ATOM 3469 N N . LEU B 1 94 ? 20.055 -17.440 44.240 1.00 61.37 94 LEU B N 1
ATOM 3470 C CA . LEU B 1 94 ? 20.353 -17.970 42.918 1.00 56.64 94 LEU B CA 1
ATOM 3471 C C . LEU B 1 94 ? 21.846 -17.847 42.679 1.00 52.33 94 LEU B C 1
ATOM 3472 O O . LEU B 1 94 ? 22.418 -16.769 42.871 1.00 48.42 94 LEU B O 1
ATOM 3477 N N . ARG B 1 95 ? 22.468 -18.945 42.265 1.00 50.14 95 ARG B N 1
ATOM 3478 C CA . ARG B 1 95 ? 23.892 -18.999 41.965 1.00 48.00 95 ARG B CA 1
ATOM 3479 C C . ARG B 1 95 ? 24.056 -19.256 40.476 1.00 45.77 95 ARG B C 1
ATOM 3480 O O . ARG B 1 95 ? 23.447 -20.185 39.937 1.00 45.50 95 ARG B O 1
ATOM 3488 N N . LEU B 1 96 ? 24.855 -18.432 39.811 1.00 42.22 96 LEU B N 1
ATOM 3489 C CA . LEU B 1 96 ? 25.101 -18.592 38.385 1.00 41.13 96 LEU B CA 1
ATOM 3490 C C . LEU B 1 96 ? 26.289 -19.524 38.165 1.00 43.40 96 LEU B C 1
ATOM 3491 O O . LEU B 1 96 ? 27.387 -19.273 38.678 1.00 40.99 96 LEU B O 1
ATOM 3496 N N . GLN B 1 97 ? 26.067 -20.601 37.410 1.00 41.06 97 GLN B N 1
ATOM 3497 C CA . GLN B 1 97 ? 27.144 -21.492 37.013 1.00 41.91 97 GLN B CA 1
ATOM 3498 C C . GLN B 1 97 ? 27.800 -20.963 35.746 1.00 40.81 97 GLN B C 1
ATOM 3499 O O . GLN B 1 97 ? 27.226 -20.123 35.046 1.00 39.55 97 GLN B O 1
ATOM 3505 N N . PRO B 1 98 ? 29.012 -21.415 35.423 1.00 42.69 98 PRO B N 1
ATOM 3506 C CA . PRO B 1 98 ? 29.648 -20.967 34.179 1.00 40.81 98 PRO B CA 1
ATOM 3507 C C . PRO B 1 98 ? 28.743 -21.201 32.976 1.00 39.48 98 PRO B C 1
ATOM 3508 O O . PRO B 1 98 ? 28.033 -22.205 32.896 1.00 40.84 98 PRO B O 1
ATOM 3512 N N . LYS B 1 99 ? 28.784 -20.256 32.032 1.00 37.59 99 LYS B N 1
ATOM 3513 C CA . LYS B 1 99 ? 28.045 -20.340 30.768 1.00 41.20 99 LYS B CA 1
ATOM 3514 C C . LYS B 1 99 ? 26.534 -20.409 30.990 1.00 40.36 99 LYS B C 1
ATOM 3515 O O . LYS B 1 99 ? 25.811 -21.094 30.263 1.00 37.97 99 LYS B O 1
ATOM 3521 N N . GLN B 1 100 ? 26.047 -19.679 31.991 1.00 39.06 100 GLN B N 1
ATOM 3522 C CA . GLN B 1 100 ? 24.620 -19.570 32.249 1.00 38.39 100 GLN B CA 1
ATOM 3523 C C . GLN B 1 100 ? 24.227 -18.101 32.295 1.00 39.76 100 GLN B C 1
ATOM 3524 O O . GLN B 1 100 ? 25.060 -17.219 32.530 1.00 36.54 100 GLN B O 1
ATOM 3530 N N . ALA B 1 101 ? 22.935 -17.855 32.081 1.00 38.22 101 ALA B N 1
ATOM 3531 C CA . ALA B 1 101 ? 22.362 -16.520 32.138 1.00 38.22 101 ALA B CA 1
ATOM 3532 C C . ALA B 1 101 ? 21.071 -16.561 32.941 1.00 40.17 101 ALA B C 1
ATOM 3533 O O . ALA B 1 101 ? 20.374 -17.578 32.973 1.00 38.88 101 ALA B O 1
ATOM 3535 N N . VAL B 1 102 ? 20.766 -15.443 33.596 1.00 39.31 102 VAL B N 1
ATOM 3536 C CA . VAL B 1 102 ? 19.546 -15.284 34.377 1.00 41.37 102 VAL B CA 1
ATOM 3537 C C . VAL B 1 102 ? 18.898 -13.973 33.960 1.00 42.30 102 VAL B C 1
ATOM 3538 O O . VAL B 1 102 ? 19.544 -12.921 34.012 1.00 40.37 102 VAL B O 1
ATOM 3542 N N . MET B 1 103 ? 17.638 -14.034 33.528 1.00 40.28 103 MET B N 1
ATOM 3543 C CA A MET B 1 103 ? 16.914 -12.813 33.206 0.50 42.74 103 MET B CA 1
ATOM 3544 C CA B MET B 1 103 ? 16.897 -12.820 33.209 0.50 47.48 103 MET B CA 1
ATOM 3545 C C . MET B 1 103 ? 16.726 -11.972 34.463 1.00 45.04 103 MET B C 1
ATOM 3546 O O . MET B 1 103 ? 16.312 -12.479 35.511 1.00 44.95 103 MET B O 1
ATOM 3555 N N . VAL B 1 104 ? 17.040 -10.680 34.360 1.00 39.49 104 VAL B N 1
ATOM 3556 C CA . VAL B 1 104 ? 16.932 -9.769 35.494 1.00 44.82 104 VAL B CA 1
ATOM 3557 C C . VAL B 1 104 ? 16.212 -8.499 35.062 1.00 47.60 104 VAL B C 1
ATOM 3558 O O . VAL B 1 104 ? 16.362 -8.037 33.924 1.00 45.68 104 VAL B O 1
ATOM 3562 N N . HIS B 1 105 ? 15.406 -7.956 35.969 1.00 47.84 105 HIS B N 1
ATOM 3563 C CA . HIS B 1 105 ? 14.803 -6.641 35.831 1.00 50.46 105 HIS B CA 1
ATOM 3564 C C . HIS B 1 105 ? 15.595 -5.628 36.648 1.00 46.87 105 HIS B C 1
ATOM 3565 O O . HIS B 1 105 ? 16.271 -5.978 37.619 1.00 46.11 105 HIS B O 1
ATOM 3572 N N . THR B 1 106 ? 15.479 -4.358 36.260 1.00 46.67 106 THR B N 1
ATOM 3573 C CA . THR B 1 106 ? 16.164 -3.280 36.967 1.00 47.24 106 THR B CA 1
ATOM 3574 C C . THR B 1 106 ? 15.880 -3.341 38.462 1.00 46.10 106 THR B C 1
ATOM 3575 O O . THR B 1 106 ? 14.728 -3.462 38.885 1.00 44.99 106 THR B O 1
ATOM 3579 N N . GLY B 1 107 ? 16.947 -3.296 39.257 1.00 44.87 107 GLY B N 1
ATOM 3580 C CA . GLY B 1 107 ? 16.846 -3.368 40.696 1.00 44.31 107 GLY B CA 1
ATOM 3581 C C . GLY B 1 107 ? 16.827 -4.768 41.270 1.00 43.95 107 GLY B C 1
ATOM 3582 O O . GLY B 1 107 ? 16.907 -4.916 42.496 1.00 42.79 107 GLY B O 1
ATOM 3583 N N . ALA B 1 108 ? 16.731 -5.799 40.434 1.00 44.08 108 ALA B N 1
ATOM 3584 C CA . ALA B 1 108 ? 16.684 -7.161 40.940 1.00 44.25 108 ALA B CA 1
ATOM 3585 C C . ALA B 1 108 ? 18.018 -7.548 41.575 1.00 42.04 108 ALA B C 1
ATOM 3586 O O . ALA B 1 108 ? 19.080 -7.095 41.137 1.00 40.27 108 ALA B O 1
ATOM 3588 N N . PRO B 1 109 ? 17.991 -8.391 42.607 1.00 39.17 109 PRO B N 1
ATOM 3589 C CA . PRO B 1 109 ? 19.248 -8.869 43.190 1.00 41.63 109 PRO B CA 1
ATOM 3590 C C . PRO B 1 109 ? 20.003 -9.727 42.184 1.00 42.39 109 PRO B C 1
ATOM 3591 O O . PRO B 1 109 ? 19.453 -10.672 41.612 1.00 38.49 109 PRO B O 1
ATOM 3595 N N . LEU B 1 110 ? 21.264 -9.379 41.967 1.00 40.85 110 LEU B N 1
ATOM 3596 C CA . LEU B 1 110 ? 22.099 -10.131 41.048 1.00 39.76 110 LEU B CA 1
ATOM 3597 C C . LEU B 1 110 ? 22.335 -11.539 41.590 1.00 39.42 110 LEU B C 1
ATOM 3598 O O . LEU B 1 110 ? 22.576 -11.710 42.789 1.00 40.96 110 LEU B O 1
ATOM 3603 N N . PRO B 1 111 ? 22.233 -12.566 40.748 1.00 39.80 111 PRO B N 1
ATOM 3604 C CA . PRO B 1 111 ? 22.626 -13.913 41.181 1.00 42.38 111 PRO B CA 1
ATOM 3605 C C . PRO B 1 111 ? 24.069 -13.935 41.664 1.00 41.60 111 PRO B C 1
ATOM 3606 O O . PRO B 1 111 ? 24.926 -13.210 41.150 1.00 39.57 111 PRO B O 1
ATOM 3610 N N . MET B 1 112 ? 24.325 -14.746 42.689 1.00 38.60 112 MET B N 1
ATOM 3611 C CA . MET B 1 112 ? 25.698 -14.971 43.121 1.00 44.22 112 MET B CA 1
ATOM 3612 C C . MET B 1 112 ? 26.522 -15.528 41.969 1.00 41.76 112 MET B C 1
ATOM 3613 O O . MET B 1 112 ? 26.025 -16.314 41.157 1.00 39.28 112 MET B O 1
ATOM 3618 N N . LEU B 1 113 ? 27.783 -15.097 41.895 1.00 38.78 113 LEU B N 1
ATOM 3619 C CA . LEU B 1 113 ? 28.815 -15.515 40.944 1.00 39.93 113 LEU B CA 1
ATOM 3620 C C . LEU B 1 113 ? 28.642 -14.871 39.567 1.00 39.05 113 LEU B C 1
ATOM 3621 O O . LEU B 1 113 ? 29.451 -15.149 38.674 1.00 35.76 113 LEU B O 1
ATOM 3626 N N . ALA B 1 114 ? 27.641 -14.022 39.362 1.00 34.82 114 ALA B N 1
ATOM 3627 C CA . ALA B 1 114 ? 27.590 -13.185 38.172 1.00 38.46 114 ALA B CA 1
ATOM 3628 C C . ALA B 1 114 ? 28.395 -11.910 38.412 1.00 37.04 114 ALA B C 1
ATOM 3629 O O . ALA B 1 114 ? 28.616 -11.500 39.553 1.00 39.07 114 ALA B O 1
ATOM 3631 N N . ASP B 1 115 ? 28.869 -11.297 37.315 1.00 35.83 115 ASP B N 1
ATOM 3632 C CA . ASP B 1 115 ? 29.617 -10.049 37.446 1.00 37.41 115 ASP B CA 1
ATOM 3633 C C . ASP B 1 115 ? 29.206 -8.991 36.426 1.00 36.70 115 ASP B C 1
ATOM 3634 O O . ASP B 1 115 ? 29.844 -7.933 36.370 1.00 36.23 115 ASP B O 1
ATOM 3639 N N . ALA B 1 116 ? 28.178 -9.235 35.616 1.00 38.25 116 ALA B N 1
ATOM 3640 C CA . ALA B 1 116 ? 27.764 -8.276 34.598 1.00 39.26 116 ALA B CA 1
ATOM 3641 C C . ALA B 1 116 ? 26.310 -8.531 34.225 1.00 36.74 116 ALA B C 1
ATOM 3642 O O . ALA B 1 116 ? 25.746 -9.579 34.545 1.00 36.96 116 ALA B O 1
ATOM 3644 N N . VAL B 1 117 ? 25.703 -7.547 33.562 1.00 36.34 117 VAL B N 1
ATOM 3645 C CA . VAL B 1 117 ? 24.354 -7.673 33.011 1.00 40.51 117 VAL B CA 1
ATOM 3646 C C . VAL B 1 117 ? 24.408 -7.359 31.522 1.00 41.21 117 VAL B C 1
ATOM 3647 O O . VAL B 1 117 ? 24.812 -6.257 31.126 1.00 43.38 117 VAL B O 1
ATOM 3651 N N . LEU B 1 118 ? 24.001 -8.318 30.706 1.00 38.52 118 LEU B N 1
ATOM 3652 C CA . LEU B 1 118 ? 23.843 -8.092 29.275 1.00 41.88 118 LEU B CA 1
ATOM 3653 C C . LEU B 1 118 ? 22.522 -7.373 29.017 1.00 43.66 118 LEU B C 1
ATOM 3654 O O . LEU B 1 118 ? 21.466 -7.902 29.380 1.00 43.77 118 LEU B O 1
ATOM 3659 N N . PRO B 1 119 ? 22.534 -6.175 28.426 1.00 43.03 119 PRO B N 1
ATOM 3660 C CA . PRO B 1 119 ? 21.273 -5.460 28.184 1.00 44.94 119 PRO B CA 1
ATOM 3661 C C . PRO B 1 119 ? 20.333 -6.263 27.300 1.00 46.89 119 PRO B C 1
ATOM 3662 O O . PRO B 1 119 ? 20.757 -6.982 26.391 1.00 44.41 119 PRO B O 1
ATOM 3666 N N . MET B 1 120 ? 19.036 -6.125 27.587 1.00 46.92 120 MET B N 1
ATOM 3667 C CA . MET B 1 120 ? 18.009 -6.766 26.773 1.00 48.44 120 MET B CA 1
ATOM 3668 C C . MET B 1 120 ? 18.222 -6.465 25.294 1.00 50.07 120 MET B C 1
ATOM 3669 O O . MET B 1 120 ? 18.188 -7.370 24.451 1.00 50.30 120 MET B O 1
ATOM 3674 N N . ALA B 1 121 ? 18.492 -5.196 24.967 1.00 49.74 121 ALA B N 1
ATOM 3675 C CA . ALA B 1 121 ? 18.625 -4.786 23.572 1.00 50.75 121 ALA B CA 1
ATOM 3676 C C . ALA B 1 121 ? 19.892 -5.318 22.912 1.00 49.15 121 ALA B C 1
ATOM 3677 O O . ALA B 1 121 ? 19.976 -5.314 21.680 1.00 50.78 121 ALA B O 1
ATOM 3679 N N . TRP B 1 122 ? 20.875 -5.775 23.690 1.00 48.58 122 TRP B N 1
ATOM 3680 C CA . TRP B 1 122 ? 22.102 -6.347 23.145 1.00 48.93 122 TRP B CA 1
ATOM 3681 C C . TRP B 1 122 ? 22.047 -7.871 23.078 1.00 48.48 122 TRP B C 1
ATOM 3682 O O . TRP B 1 122 ? 23.091 -8.534 23.083 1.00 46.76 122 TRP B O 1
ATOM 3693 N N . SER B 1 123 ? 20.845 -8.438 22.999 1.00 49.52 123 SER B N 1
ATOM 3694 C CA . SER B 1 123 ? 20.653 -9.881 22.969 1.00 48.67 123 SER B CA 1
ATOM 3695 C C . SER B 1 123 ? 19.578 -10.208 21.946 1.00 49.08 123 SER B C 1
ATOM 3696 O O . SER B 1 123 ? 18.938 -9.316 21.387 1.00 46.93 123 SER B O 1
ATOM 3699 N N . ASP B 1 124 ? 19.388 -11.507 21.691 1.00 48.35 124 ASP B N 1
ATOM 3700 C CA . ASP B 1 124 ? 18.265 -11.942 20.869 1.00 49.61 124 ASP B CA 1
ATOM 3701 C C . ASP B 1 124 ? 16.978 -12.086 21.671 1.00 49.27 124 ASP B C 1
ATOM 3702 O O . ASP B 1 124 ? 15.974 -12.551 21.121 1.00 49.62 124 ASP B O 1
ATOM 3707 N N . ARG B 1 125 ? 16.991 -11.711 22.951 1.00 48.36 125 ARG B N 1
ATOM 3708 C CA . ARG B 1 125 ? 15.813 -11.720 23.816 1.00 50.87 125 ARG B CA 1
ATOM 3709 C C . ARG B 1 125 ? 15.244 -13.121 24.024 1.00 49.36 125 ARG B C 1
ATOM 3710 O O . ARG B 1 125 ? 14.063 -13.267 24.351 1.00 47.97 125 ARG B O 1
ATOM 3718 N N . GLY B 1 126 ? 16.067 -14.156 23.863 1.00 50.42 126 GLY B N 1
ATOM 3719 C CA . GLY B 1 126 ? 15.573 -15.512 24.040 1.00 49.71 126 GLY B CA 1
ATOM 3720 C C . GLY B 1 126 ? 15.093 -15.750 25.462 1.00 50.64 126 GLY B C 1
ATOM 3721 O O . GLY B 1 126 ? 15.702 -15.290 26.432 1.00 52.42 126 GLY B O 1
ATOM 3722 N N . ARG B 1 127 ? 13.985 -16.481 25.583 1.00 48.21 127 ARG B N 1
ATOM 3723 C CA . ARG B 1 127 ? 13.413 -16.770 26.891 1.00 48.96 127 ARG B CA 1
ATOM 3724 C C . ARG B 1 127 ? 14.038 -17.989 27.559 1.00 48.70 127 ARG B C 1
ATOM 3725 O O . ARG B 1 127 ? 14.210 -17.991 28.783 1.00 47.79 127 ARG B O 1
ATOM 3727 N N . LYS B 1 128 ? 14.415 -19.009 26.788 1.00 45.38 128 LYS B N 1
ATOM 3728 C CA . LYS B 1 128 ? 15.042 -20.207 27.337 1.00 45.11 128 LYS B CA 1
ATOM 3729 C C . LYS B 1 128 ? 16.545 -20.258 27.091 1.00 44.89 128 LYS B C 1
ATOM 3730 O O . LYS B 1 128 ? 17.288 -20.767 27.936 1.00 45.85 128 LYS B O 1
ATOM 3736 N N . ARG B 1 129 ? 17.010 -19.767 25.942 1.00 45.69 129 ARG B N 1
ATOM 3737 C CA . ARG B 1 129 ? 18.431 -19.606 25.659 1.00 44.82 129 ARG B CA 1
ATOM 3738 C C . ARG B 1 129 ? 18.656 -18.231 25.049 1.00 45.71 129 ARG B C 1
ATOM 3739 O O . ARG B 1 129 ? 17.881 -17.794 24.194 1.00 46.47 129 ARG B O 1
ATOM 3747 N N . VAL B 1 130 ? 19.708 -17.543 25.492 1.00 44.92 130 VAL B N 1
ATOM 3748 C CA . VAL B 1 130 ? 19.969 -16.171 25.070 1.00 46.35 130 VAL B CA 1
ATOM 3749 C C . VAL B 1 130 ? 21.319 -16.099 24.368 1.00 45.67 130 VAL B C 1
ATOM 3750 O O . VAL B 1 130 ? 22.307 -16.686 24.824 1.00 43.46 130 VAL B O 1
ATOM 3754 N N . THR B 1 131 ? 21.353 -15.381 23.248 1.00 46.19 131 THR B N 1
ATOM 3755 C CA . THR B 1 131 ? 22.570 -15.141 22.485 1.00 44.92 131 THR B CA 1
ATOM 3756 C C . THR B 1 131 ? 22.950 -13.674 22.615 1.00 45.39 131 THR B C 1
ATOM 3757 O O . THR B 1 131 ? 22.122 -12.791 22.366 1.00 45.18 131 THR B O 1
ATOM 3761 N N . ALA B 1 132 ? 24.190 -13.417 23.024 1.00 44.79 132 ALA B N 1
ATOM 3762 C CA . ALA B 1 132 ? 24.672 -12.050 23.156 1.00 44.64 132 ALA B CA 1
ATOM 3763 C C . ALA B 1 132 ? 25.047 -11.494 21.790 1.00 47.09 132 ALA B C 1
ATOM 3764 O O . ALA B 1 132 ? 25.834 -12.100 21.057 1.00 49.45 132 ALA B O 1
ATOM 3766 N N . GLN B 1 133 ? 24.464 -10.347 21.444 1.00 45.58 133 GLN B N 1
ATOM 3767 C CA . GLN B 1 133 ? 24.767 -9.654 20.197 1.00 48.46 133 GLN B CA 1
ATOM 3768 C C . GLN B 1 133 ? 25.913 -8.656 20.325 1.00 49.05 133 GLN B C 1
ATOM 3769 O O . GLN B 1 133 ? 26.502 -8.278 19.307 1.00 48.83 133 GLN B O 1
ATOM 3775 N N . ARG B 1 134 ? 26.237 -8.221 21.538 1.00 46.34 134 ARG B N 1
ATOM 3776 C CA . ARG B 1 134 ? 27.344 -7.315 21.801 1.00 48.22 134 ARG B CA 1
ATOM 3777 C C . ARG B 1 134 ? 27.976 -7.710 23.128 1.00 48.22 134 ARG B C 1
ATOM 3778 O O . ARG B 1 134 ? 27.309 -8.317 23.975 1.00 45.89 134 ARG B O 1
ATOM 3786 N N . PRO B 1 135 ? 29.259 -7.411 23.324 1.00 48.40 135 PRO B N 1
ATOM 3787 C CA . PRO B 1 135 ? 29.916 -7.788 24.579 1.00 47.73 135 PRO B CA 1
ATOM 3788 C C . PRO B 1 135 ? 29.650 -6.795 25.698 1.00 46.23 135 PRO B C 1
ATOM 3789 O O . PRO B 1 135 ? 29.451 -5.598 25.478 1.00 45.09 135 PRO B O 1
ATOM 3793 N N . VAL B 1 136 ? 29.665 -7.313 26.922 1.00 45.13 136 VAL B N 1
ATOM 3794 C CA . VAL B 1 136 ? 29.731 -6.473 28.109 1.00 44.36 136 VAL B CA 1
ATOM 3795 C C . VAL B 1 136 ? 30.952 -6.890 28.914 1.00 46.22 136 VAL B C 1
ATOM 3796 O O . VAL B 1 136 ? 31.312 -8.071 28.965 1.00 44.20 136 VAL B O 1
ATOM 3800 N N . ARG B 1 137 ? 31.585 -5.915 29.554 1.00 44.12 137 ARG B N 1
ATOM 3801 C CA . ARG B 1 137 ? 32.764 -6.198 30.355 1.00 43.94 137 ARG B CA 1
ATOM 3802 C C . ARG B 1 137 ? 32.367 -6.393 31.817 1.00 42.83 137 ARG B C 1
ATOM 3803 O O . ARG B 1 137 ? 31.253 -6.063 32.234 1.00 41.38 137 ARG B O 1
ATOM 3807 N N . SER B 1 138 ? 33.294 -6.956 32.588 1.00 40.27 138 SER B N 1
ATOM 3808 C CA . SER B 1 138 ? 33.028 -7.276 33.984 1.00 40.23 138 SER B CA 1
ATOM 3809 C C . SER B 1 138 ? 32.636 -6.027 34.765 1.00 38.45 138 SER B C 1
ATOM 3810 O O . SER B 1 138 ? 33.331 -5.007 34.723 1.00 42.62 138 SER B O 1
ATOM 3813 N N . GLY B 1 139 ? 31.514 -6.114 35.476 1.00 39.73 139 GLY B N 1
ATOM 3814 C CA . GLY B 1 139 ? 30.994 -5.009 36.253 1.00 39.44 139 GLY B CA 1
ATOM 3815 C C . GLY B 1 139 ? 29.998 -4.127 35.530 1.00 42.06 139 GLY B C 1
ATOM 3816 O O . GLY B 1 139 ? 29.291 -3.352 36.189 1.00 40.22 139 GLY B O 1
ATOM 3817 N N . GLU B 1 140 ? 29.899 -4.234 34.206 1.00 41.35 140 GLU B N 1
ATOM 3818 C CA . GLU B 1 140 ? 29.042 -3.337 33.439 1.00 42.10 140 GLU B CA 1
ATOM 3819 C C . GLU B 1 140 ? 27.569 -3.597 33.723 1.00 42.06 140 GLU B C 1
ATOM 3820 O O . GLU B 1 140 ? 27.131 -4.748 33.832 1.00 39.35 140 GLU B O 1
ATOM 3826 N N . PHE B 1 141 ? 26.807 -2.504 33.852 1.00 40.39 141 PHE B N 1
ATOM 3827 C CA . PHE B 1 141 ? 25.359 -2.540 34.063 1.00 42.10 141 PHE B CA 1
ATOM 3828 C C . PHE B 1 141 ? 24.982 -3.247 35.363 1.00 41.23 141 PHE B C 1
ATOM 3829 O O . PHE B 1 141 ? 23.878 -3.780 35.501 1.00 41.53 141 PHE B O 1
ATOM 3837 N N . VAL B 1 142 ? 25.891 -3.225 36.331 1.00 38.23 142 VAL B N 1
ATOM 3838 C CA . VAL B 1 142 ? 25.659 -3.756 37.666 1.00 40.76 142 VAL B CA 1
ATOM 3839 C C . VAL B 1 142 ? 25.822 -2.608 38.650 1.00 42.76 142 VAL B C 1
ATOM 3840 O O . VAL B 1 142 ? 26.782 -1.836 38.557 1.00 40.86 142 VAL B O 1
ATOM 3844 N N . ARG B 1 143 ? 24.876 -2.478 39.567 1.00 41.64 143 ARG B N 1
ATOM 3845 C CA . ARG B 1 143 ? 25.001 -1.550 40.686 1.00 43.09 143 ARG B CA 1
ATOM 3846 C C . ARG B 1 143 ? 25.520 -2.383 41.854 1.00 41.90 143 ARG B C 1
ATOM 3847 O O . ARG B 1 143 ? 24.765 -3.130 42.482 1.00 42.38 143 ARG B O 1
ATOM 3855 N N . LYS B 1 144 ? 26.820 -2.282 42.122 1.00 42.53 144 LYS B N 1
ATOM 3856 C CA . LYS B 1 144 ? 27.453 -3.186 43.071 1.00 44.23 144 LYS B CA 1
ATOM 3857 C C . LYS B 1 144 ? 27.028 -2.850 44.496 1.00 44.14 144 LYS B C 1
ATOM 3858 O O . LYS B 1 144 ? 26.598 -1.733 44.795 1.00 43.30 144 LYS B O 1
ATOM 3864 N N . GLU B 1 145 ? 27.139 -3.842 45.380 1.00 42.64 145 GLU B N 1
ATOM 3865 C CA . GLU B 1 145 ? 26.839 -3.612 46.788 1.00 43.90 145 GLU B CA 1
ATOM 3866 C C . GLU B 1 145 ? 27.750 -2.524 47.334 1.00 45.28 145 GLU B C 1
ATOM 3867 O O . GLU B 1 145 ? 28.970 -2.572 47.154 1.00 46.41 145 GLU B O 1
ATOM 3873 N N . GLY B 1 146 ? 27.152 -1.536 47.993 1.00 42.91 146 GLY B N 1
ATOM 3874 C CA . GLY B 1 146 ? 27.907 -0.422 48.522 1.00 47.05 146 GLY B CA 1
ATOM 3875 C C . GLY B 1 146 ? 28.312 0.611 47.499 1.00 46.09 146 GLY B C 1
ATOM 3876 O O . GLY B 1 146 ? 29.142 1.469 47.809 1.00 47.24 146 GLY B O 1
ATOM 3877 N N . ASP B 1 147 ? 27.742 0.559 46.293 1.00 46.24 147 ASP B N 1
ATOM 3878 C CA . ASP B 1 147 ? 28.112 1.503 45.243 1.00 48.18 147 ASP B CA 1
ATOM 3879 C C . ASP B 1 147 ? 27.876 2.944 45.679 1.00 50.69 147 ASP B C 1
ATOM 3880 O O . ASP B 1 147 ? 28.695 3.828 45.398 1.00 51.03 147 ASP B O 1
ATOM 3885 N N . ASP B 1 148 ? 26.767 3.201 46.374 1.00 49.24 148 ASP B N 1
ATOM 3886 C CA . ASP B 1 148 ? 26.434 4.553 46.806 1.00 51.11 148 ASP B CA 1
ATOM 3887 C C . ASP B 1 148 ? 27.004 4.879 48.181 1.00 49.44 148 ASP B C 1
ATOM 3888 O O . ASP B 1 148 ? 27.530 5.978 48.389 1.00 50.91 148 ASP B O 1
ATOM 3893 N N . ILE B 1 149 ? 26.913 3.943 49.124 1.00 47.71 149 ILE B N 1
ATOM 3894 C CA . ILE B 1 149 ? 27.363 4.149 50.495 1.00 48.47 149 ILE B CA 1
ATOM 3895 C C . ILE B 1 149 ? 27.946 2.838 50.997 1.00 47.24 149 ILE B C 1
ATOM 3896 O O . ILE B 1 149 ? 27.354 1.770 50.811 1.00 46.71 149 ILE B O 1
ATOM 3901 N N . GLN B 1 150 ? 29.092 2.919 51.648 1.00 48.26 150 GLN B N 1
ATOM 3902 C CA . GLN B 1 150 ? 29.718 1.762 52.254 1.00 50.48 150 GLN B CA 1
ATOM 3903 C C . GLN B 1 150 ? 29.693 1.891 53.767 1.00 52.46 150 GLN B C 1
ATOM 3904 O O . GLN B 1 150 ? 29.615 3.002 54.303 1.00 52.61 150 GLN B O 1
ATOM 3910 N N . PRO B 1 151 ? 29.746 0.775 54.495 1.00 52.63 151 PRO B N 1
ATOM 3911 C CA . PRO B 1 151 ? 29.840 0.866 55.955 1.00 54.84 151 PRO B CA 1
ATOM 3912 C C . PRO B 1 151 ? 31.058 1.679 56.369 1.00 54.93 151 PRO B C 1
ATOM 3913 O O . PRO B 1 151 ? 32.143 1.549 55.797 1.00 54.95 151 PRO B O 1
ATOM 3917 N N . GLY B 1 152 ? 30.864 2.527 57.376 1.00 54.57 152 GLY B N 1
ATOM 3918 C CA . GLY B 1 152 ? 31.880 3.450 57.824 1.00 53.53 152 GLY B CA 1
ATOM 3919 C C . GLY B 1 152 ? 31.845 4.810 57.156 1.00 53.91 152 GLY B C 1
ATOM 3920 O O . GLY B 1 152 ? 32.430 5.758 57.690 1.00 54.37 152 GLY B O 1
ATOM 3921 N N . ASP B 1 153 ? 31.174 4.934 56.010 1.00 52.23 153 ASP B N 1
ATOM 3922 C CA . ASP B 1 153 ? 30.973 6.236 55.390 1.00 51.05 153 ASP B CA 1
ATOM 3923 C C . ASP B 1 153 ? 30.160 7.131 56.316 1.00 53.23 153 ASP B C 1
ATOM 3924 O O . ASP B 1 153 ? 29.209 6.677 56.959 1.00 50.72 153 ASP B O 1
ATOM 3929 N N . ILE B 1 154 ? 30.522 8.410 56.368 1.00 52.32 154 ILE B N 1
ATOM 3930 C CA . ILE B 1 154 ? 29.800 9.381 57.186 1.00 51.46 154 ILE B CA 1
ATOM 3931 C C . ILE B 1 154 ? 28.501 9.728 56.468 1.00 50.52 154 ILE B C 1
ATOM 3932 O O . ILE B 1 154 ? 28.517 10.381 55.422 1.00 51.74 154 ILE B O 1
ATOM 3937 N N . ALA B 1 155 ? 27.370 9.297 57.030 1.00 49.77 155 ALA B N 1
ATOM 3938 C CA . ALA B 1 155 ? 26.076 9.665 56.465 1.00 48.47 155 ALA B CA 1
ATOM 3939 C C . ALA B 1 155 ? 25.678 11.079 56.873 1.00 50.03 155 ALA B C 1
ATOM 3940 O O . ALA B 1 155 ? 25.248 11.879 56.034 1.00 51.91 155 ALA B O 1
ATOM 3942 N N . VAL B 1 156 ? 25.802 11.398 58.160 1.00 48.21 156 VAL B N 1
ATOM 3943 C CA . VAL B 1 156 ? 25.483 12.719 58.691 1.00 47.39 156 VAL B CA 1
ATOM 3944 C C . VAL B 1 156 ? 26.594 13.121 59.649 1.00 48.05 156 VAL B C 1
ATOM 3945 O O . VAL B 1 156 ? 27.011 12.319 60.492 1.00 46.88 156 VAL B O 1
ATOM 3949 N N . SER B 1 157 ? 27.078 14.353 59.518 1.00 46.80 157 SER B N 1
ATOM 3950 C CA . SER B 1 157 ? 28.095 14.873 60.418 1.00 48.40 157 SER B CA 1
ATOM 3951 C C . SER B 1 157 ? 27.443 15.532 61.625 1.00 47.72 157 SER B C 1
ATOM 3952 O O . SER B 1 157 ? 26.315 16.029 61.555 1.00 43.43 157 SER B O 1
ATOM 3955 N N . ALA B 1 158 ? 28.163 15.515 62.745 1.00 47.24 158 ALA B N 1
ATOM 3956 C CA . ALA B 1 158 ? 27.716 16.239 63.924 1.00 45.38 158 ALA B CA 1
ATOM 3957 C C . ALA B 1 158 ? 27.627 17.728 63.614 1.00 45.41 158 ALA B C 1
ATOM 3958 O O . ALA B 1 158 ? 28.503 18.297 62.958 1.00 43.51 158 ALA B O 1
ATOM 3960 N N . GLY B 1 159 ? 26.543 18.355 64.063 1.00 42.91 159 GLY B N 1
ATOM 3961 C CA . GLY B 1 159 ? 26.326 19.761 63.814 1.00 44.17 159 GLY B CA 1
ATOM 3962 C C . GLY B 1 159 ? 25.505 20.073 62.582 1.00 43.89 159 GLY B C 1
ATOM 3963 O O . GLY B 1 159 ? 25.126 21.232 62.390 1.00 45.94 159 GLY B O 1
ATOM 3964 N N . ALA B 1 160 ? 25.219 19.085 61.741 1.00 41.70 160 ALA B N 1
ATOM 3965 C CA . ALA B 1 160 ? 24.399 19.314 60.562 1.00 44.42 160 ALA B CA 1
ATOM 3966 C C . ALA B 1 160 ? 22.921 19.363 60.933 1.00 42.49 160 ALA B C 1
ATOM 3967 O O . ALA B 1 160 ? 22.447 18.583 61.765 1.00 41.00 160 ALA B O 1
ATOM 3969 N N . VAL B 1 161 ? 22.193 20.287 60.305 1.00 42.24 161 VAL B N 1
ATOM 3970 C CA . VAL B 1 161 ? 20.743 20.333 60.454 1.00 42.34 161 VAL B CA 1
ATOM 3971 C C . VAL B 1 161 ? 20.130 19.192 59.655 1.00 42.50 161 VAL B C 1
ATOM 3972 O O . VAL B 1 161 ? 20.513 18.939 58.505 1.00 42.89 161 VAL B O 1
ATOM 3976 N N . LEU B 1 162 ? 19.184 18.485 60.265 1.00 39.52 162 LEU B N 1
ATOM 3977 C CA . LEU B 1 162 ? 18.594 17.292 59.658 1.00 39.51 162 LEU B CA 1
ATOM 3978 C C . LEU B 1 162 ? 17.392 17.706 58.815 1.00 41.40 162 LEU B C 1
ATOM 3979 O O . LEU B 1 162 ? 16.306 17.960 59.341 1.00 39.94 162 LEU B O 1
ATOM 3984 N N . GLY B 1 163 ? 17.598 17.797 57.500 1.00 39.99 163 GLY B N 1
ATOM 3985 C CA . GLY B 1 163 ? 16.528 18.046 56.560 1.00 39.77 163 GLY B CA 1
ATOM 3986 C C . GLY B 1 163 ? 15.986 16.758 55.962 1.00 39.80 163 GLY B C 1
ATOM 3987 O O . GLY B 1 163 ? 16.389 15.654 56.341 1.00 38.13 163 GLY B O 1
ATOM 3988 N N . PRO B 1 164 ? 15.060 16.879 55.005 1.00 38.65 164 PRO B N 1
ATOM 3989 C CA . PRO B 1 164 ? 14.462 15.669 54.408 1.00 37.83 164 PRO B CA 1
ATOM 3990 C C . PRO B 1 164 ? 15.479 14.725 53.786 1.00 40.13 164 PRO B C 1
ATOM 3991 O O . PRO B 1 164 ? 15.344 13.500 53.921 1.00 35.91 164 PRO B O 1
ATOM 3995 N N . ALA B 1 165 ? 16.499 15.257 53.110 1.00 39.23 165 ALA B N 1
ATOM 3996 C CA . ALA B 1 165 ? 17.518 14.395 52.517 1.00 41.26 165 ALA B CA 1
ATOM 3997 C C . ALA B 1 165 ? 18.317 13.656 53.586 1.00 40.46 165 ALA B C 1
ATOM 3998 O O . ALA B 1 165 ? 18.661 12.481 53.406 1.00 38.93 165 ALA B O 1
ATOM 4000 N N . GLN B 1 166 ? 18.628 14.323 54.705 1.00 34.80 166 GLN B N 1
ATOM 4001 C CA . GLN B 1 166 ? 19.378 13.648 55.762 1.00 38.92 166 GLN B CA 1
ATOM 4002 C C . GLN B 1 166 ? 18.542 12.560 56.424 1.00 38.44 166 GLN B C 1
ATOM 4003 O O . GLN B 1 166 ? 19.069 11.502 56.789 1.00 38.13 166 GLN B O 1
ATOM 4009 N N . ILE B 1 167 ? 17.241 12.803 56.593 1.00 36.47 167 ILE B N 1
ATOM 4010 C CA . ILE B 1 167 ? 16.363 11.771 57.128 1.00 37.08 167 ILE B CA 1
ATOM 4011 C C . ILE B 1 167 ? 16.303 10.586 56.172 1.00 37.26 167 ILE B C 1
ATOM 4012 O O . ILE B 1 167 ? 16.342 9.426 56.596 1.00 35.04 167 ILE B O 1
ATOM 4017 N N . GLY B 1 168 ? 16.223 10.862 54.867 1.00 35.24 168 GLY B N 1
ATOM 4018 C CA . GLY B 1 168 ? 16.274 9.785 53.893 1.00 35.51 168 GLY B CA 1
ATOM 4019 C C . GLY B 1 168 ? 17.577 9.011 53.961 1.00 34.92 168 GLY B C 1
ATOM 4020 O O . GLY B 1 168 ? 17.583 7.781 53.871 1.00 34.72 168 GLY B O 1
ATOM 4021 N N . LEU B 1 169 ? 18.695 9.722 54.144 1.00 38.64 169 LEU B N 1
ATOM 4022 C CA . LEU B 1 169 ? 19.994 9.065 54.267 1.00 37.85 169 LEU B CA 1
ATOM 4023 C C . LEU B 1 169 ? 20.045 8.168 55.495 1.00 37.98 169 LEU B C 1
ATOM 4024 O O . LEU B 1 169 ? 20.556 7.043 55.432 1.00 38.37 169 LEU B O 1
ATOM 4029 N N . LEU B 1 170 ? 19.523 8.649 56.625 1.00 32.10 170 LEU B N 1
ATOM 4030 C CA . LEU B 1 170 ? 19.496 7.823 57.826 1.00 35.27 170 LEU B CA 1
ATOM 4031 C C . LEU B 1 170 ? 18.704 6.545 57.591 1.00 39.20 170 LEU B C 1
ATOM 4032 O O . LEU B 1 170 ? 19.150 5.452 57.960 1.00 36.01 170 LEU B O 1
ATOM 4037 N N . ALA B 1 171 ? 17.545 6.657 56.935 1.00 36.15 171 ALA B N 1
ATOM 4038 C CA . ALA B 1 171 ? 16.750 5.473 56.639 1.00 39.16 171 ALA B CA 1
ATOM 4039 C C . ALA B 1 171 ? 17.465 4.541 55.670 1.00 37.43 171 ALA B C 1
ATOM 4040 O O . ALA B 1 171 ? 17.343 3.317 55.790 1.00 36.48 171 ALA B O 1
ATOM 4042 N N . ALA B 1 172 ? 18.224 5.097 54.721 1.00 34.44 172 ALA B N 1
ATOM 4043 C CA . ALA B 1 172 ? 18.899 4.271 53.722 1.00 38.97 172 ALA B CA 1
ATOM 4044 C C . ALA B 1 172 ? 20.000 3.414 54.332 1.00 40.11 172 ALA B C 1
ATOM 4045 O O . ALA B 1 172 ? 20.335 2.360 53.781 1.00 43.32 172 ALA B O 1
ATOM 4047 N N . VAL B 1 173 ? 20.604 3.857 55.434 1.00 39.02 173 VAL B N 1
ATOM 4048 C CA . VAL B 1 173 ? 21.640 3.075 56.097 1.00 43.57 173 VAL B CA 1
ATOM 4049 C C . VAL B 1 173 ? 21.100 2.332 57.316 1.00 44.51 173 VAL B C 1
ATOM 4050 O O . VAL B 1 173 ? 21.881 1.807 58.115 1.00 48.26 173 VAL B O 1
ATOM 4054 N N . GLY B 1 174 ? 19.781 2.271 57.471 1.00 43.03 174 GLY B N 1
ATOM 4055 C CA . GLY B 1 174 ? 19.174 1.477 58.521 1.00 43.25 174 GLY B CA 1
ATOM 4056 C C . GLY B 1 174 ? 19.202 2.075 59.905 1.00 44.08 174 GLY B C 1
ATOM 4057 O O . GLY B 1 174 ? 19.096 1.335 60.887 1.00 47.21 174 GLY B O 1
ATOM 4058 N N . ARG B 1 175 ? 19.334 3.390 60.022 1.00 41.83 175 ARG B N 1
ATOM 4059 C CA . ARG B 1 175 ? 19.289 4.055 61.315 1.00 42.77 175 ARG B CA 1
ATOM 4060 C C . ARG B 1 175 ? 17.858 4.532 61.539 1.00 42.88 175 ARG B C 1
ATOM 4061 O O . ARG B 1 175 ? 17.364 5.401 60.813 1.00 44.44 175 ARG B O 1
ATOM 4069 N N . SER B 1 176 ? 17.178 3.929 62.511 1.00 40.41 176 SER B N 1
ATOM 4070 C CA . SER B 1 176 ? 15.833 4.353 62.874 1.00 42.75 176 SER B CA 1
ATOM 4071 C C . SER B 1 176 ? 15.822 5.503 63.872 1.00 41.10 176 SER B C 1
ATOM 4072 O O . SER B 1 176 ? 14.818 6.219 63.956 1.00 42.74 176 SER B O 1
ATOM 4075 N N . LYS B 1 177 ? 16.906 5.702 64.624 1.00 38.79 177 LYS B N 1
ATOM 4076 C CA . LYS B 1 177 ? 16.977 6.758 65.623 1.00 39.65 177 LYS B CA 1
ATOM 4077 C C . LYS B 1 177 ? 18.298 7.505 65.484 1.00 42.85 177 LYS B C 1
ATOM 4078 O O . LYS B 1 177 ? 19.285 6.967 64.974 1.00 37.76 177 LYS B O 1
ATOM 4084 N N . VAL B 1 178 ? 18.305 8.757 65.943 1.00 35.31 178 VAL B N 1
ATOM 4085 C CA . VAL B 1 178 ? 19.469 9.630 65.805 1.00 39.40 178 VAL B CA 1
ATOM 4086 C C . VAL B 1 178 ? 19.540 10.564 67.012 1.00 42.82 178 VAL B C 1
ATOM 4087 O O . VAL B 1 178 ? 18.512 11.012 67.533 1.00 38.91 178 VAL B O 1
ATOM 4091 N N . LEU B 1 179 ? 20.766 10.852 67.456 1.00 40.73 179 LEU B N 1
ATOM 4092 C CA . LEU B 1 179 ? 20.987 11.787 68.554 1.00 41.50 179 LEU B CA 1
ATOM 4093 C C . LEU B 1 179 ? 20.973 13.223 68.036 1.00 41.63 179 LEU B C 1
ATOM 4094 O O . LEU B 1 179 ? 21.721 13.569 67.117 1.00 41.99 179 LEU B O 1
ATOM 4099 N N . VAL B 1 180 ? 20.129 14.064 68.635 1.00 39.90 180 VAL B N 1
ATOM 4100 C CA . VAL B 1 180 ? 19.967 15.442 68.196 1.00 39.39 180 VAL B CA 1
ATOM 4101 C C . VAL B 1 180 ? 20.052 16.380 69.392 1.00 41.21 180 VAL B C 1
ATOM 4102 O O . VAL B 1 180 ? 19.912 15.973 70.549 1.00 40.52 180 VAL B O 1
ATOM 4106 N N . TYR B 1 181 ? 20.283 17.658 69.090 1.00 37.96 181 TYR B N 1
ATOM 4107 C CA . TYR B 1 181 ? 20.130 18.715 70.077 1.00 41.40 181 TYR B CA 1
ATOM 4108 C C . TYR B 1 181 ? 18.673 19.155 70.055 1.00 37.50 181 TYR B C 1
ATOM 4109 O O . TYR B 1 181 ? 18.245 19.783 69.074 1.00 38.28 181 TYR B O 1
ATOM 4118 N N . PRO B 1 182 ? 17.888 18.856 71.082 1.00 37.91 182 PRO B N 1
ATOM 4119 C CA . PRO B 1 182 ? 16.449 19.125 71.028 1.00 37.69 182 PRO B CA 1
ATOM 4120 C C . PRO B 1 182 ? 16.146 20.604 71.225 1.00 38.50 182 PRO B C 1
ATOM 4121 O O . PRO B 1 182 ? 16.989 21.394 71.652 1.00 37.30 182 PRO B O 1
ATOM 4125 N N . ARG B 1 183 ? 14.910 20.967 70.897 1.00 34.82 183 ARG B N 1
ATOM 4126 C CA . ARG B 1 183 ? 14.454 22.317 71.174 1.00 38.89 183 ARG B CA 1
ATOM 4127 C C . ARG B 1 183 ? 14.411 22.539 72.684 1.00 38.57 183 ARG B C 1
ATOM 4128 O O . ARG B 1 183 ? 14.061 21.622 73.435 1.00 37.34 183 ARG B O 1
ATOM 4136 N N . PRO B 1 184 ? 14.775 23.731 73.157 1.00 36.15 184 PRO B N 1
ATOM 4137 C CA . PRO B 1 184 ? 14.675 24.005 74.594 1.00 38.49 184 PRO B CA 1
ATOM 4138 C C . PRO B 1 184 ? 13.225 23.952 75.048 1.00 37.06 184 PRO B C 1
ATOM 4139 O O . PRO B 1 184 ? 12.321 24.449 74.371 1.00 33.45 184 PRO B O 1
ATOM 4143 N N . ARG B 1 185 ? 13.008 23.332 76.202 1.00 36.42 185 ARG B N 1
ATOM 4144 C CA . ARG B 1 185 ? 11.671 23.163 76.751 1.00 35.28 185 ARG B CA 1
ATOM 4145 C C . ARG B 1 185 ? 11.293 24.387 77.574 1.00 37.72 185 ARG B C 1
ATOM 4146 O O . ARG B 1 185 ? 12.030 24.786 78.482 1.00 35.38 185 ARG B O 1
ATOM 4154 N N . MET B 1 186 ? 10.143 24.975 77.255 1.00 35.65 186 MET B N 1
ATOM 4155 C CA . MET B 1 186 ? 9.662 26.179 77.917 1.00 34.43 186 MET B CA 1
ATOM 4156 C C . MET B 1 186 ? 8.312 25.904 78.559 1.00 36.41 186 MET B C 1
ATOM 4157 O O . MET B 1 186 ? 7.416 25.342 77.921 1.00 35.33 186 MET B O 1
ATOM 4162 N N . SER B 1 187 ? 8.182 26.276 79.827 1.00 33.61 187 SER B N 1
ATOM 4163 C CA . SER B 1 187 ? 6.918 26.233 80.544 1.00 34.42 187 SER B CA 1
ATOM 4164 C C . SER B 1 187 ? 6.411 27.661 80.715 1.00 35.62 187 SER B C 1
ATOM 4165 O O . SER B 1 187 ? 7.149 28.534 81.187 1.00 34.40 187 SER B O 1
ATOM 4168 N N . VAL B 1 188 ? 5.162 27.900 80.326 1.00 33.49 188 VAL B N 1
ATOM 4169 C CA . VAL B 1 188 ? 4.545 29.220 80.402 1.00 36.06 188 VAL B CA 1
ATOM 4170 C C . VAL B 1 188 ? 3.463 29.172 81.473 1.00 36.50 188 VAL B C 1
ATOM 4171 O O . VAL B 1 188 ? 2.533 28.361 81.388 1.00 35.31 188 VAL B O 1
ATOM 4175 N N . ILE B 1 189 ? 3.576 30.051 82.467 1.00 34.74 189 ILE B N 1
ATOM 4176 C CA . ILE B 1 189 ? 2.693 30.067 83.626 1.00 35.24 189 ILE B CA 1
ATOM 4177 C C . ILE B 1 189 ? 2.123 31.469 83.800 1.00 37.08 189 ILE B C 1
ATOM 4178 O O . ILE B 1 189 ? 2.835 32.464 83.624 1.00 34.96 189 ILE B O 1
ATOM 4183 N N . SER B 1 190 ? 0.842 31.550 84.143 1.00 35.75 190 SER B N 1
ATOM 4184 C CA . SER B 1 190 ? 0.214 32.810 84.512 1.00 38.72 190 SER B CA 1
ATOM 4185 C C . SER B 1 190 ? -0.202 32.757 85.974 1.00 39.70 190 SER B C 1
ATOM 4186 O O . SER B 1 190 ? -0.746 31.751 86.438 1.00 41.89 190 SER B O 1
ATOM 4189 N N . VAL B 1 191 ? 0.035 33.853 86.684 1.00 40.18 191 VAL B N 1
ATOM 4190 C CA . VAL B 1 191 ? -0.216 33.948 88.116 1.00 41.23 191 VAL B CA 1
ATOM 4191 C C . VAL B 1 191 ? -1.067 35.185 88.378 1.00 41.71 191 VAL B C 1
ATOM 4192 O O . VAL B 1 191 ? -0.850 36.236 87.767 1.00 39.62 191 VAL B O 1
ATOM 4196 N N . GLY B 1 192 ? -2.062 35.047 89.254 1.00 43.52 192 GLY B N 1
ATOM 4197 C CA . GLY B 1 192 ? -2.904 36.167 89.637 1.00 42.30 192 GLY B CA 1
ATOM 4198 C C . GLY B 1 192 ? -4.309 35.745 90.022 1.00 44.74 192 GLY B C 1
ATOM 4199 O O . GLY B 1 192 ? -4.969 35.029 89.262 1.00 42.38 192 GLY B O 1
ATOM 4200 N N . ALA B 1 193 ? -4.783 36.188 91.194 1.00 41.77 193 ALA B N 1
ATOM 4201 C CA . ALA B 1 193 ? -6.124 35.838 91.655 1.00 44.03 193 ALA B CA 1
ATOM 4202 C C . ALA B 1 193 ? -7.216 36.349 90.722 1.00 45.25 193 ALA B C 1
ATOM 4203 O O . ALA B 1 193 ? -8.347 35.854 90.780 1.00 45.32 193 ALA B O 1
ATOM 4205 N N . GLU B 1 194 ? -6.915 37.339 89.885 1.00 44.23 194 GLU B N 1
ATOM 4206 C CA . GLU B 1 194 ? -7.911 37.893 88.981 1.00 44.43 194 GLU B CA 1
ATOM 4207 C C . GLU B 1 194 ? -8.150 37.024 87.753 1.00 44.98 194 GLU B C 1
ATOM 4208 O O . GLU B 1 194 ? -9.149 37.231 87.057 1.00 40.95 194 GLU B O 1
ATOM 4214 N N . LEU B 1 195 ? -7.286 36.044 87.494 1.00 41.68 195 LEU B N 1
ATOM 4215 C CA . LEU B 1 195 ? -7.281 35.344 86.217 1.00 42.17 195 LEU B CA 1
ATOM 4216 C C . LEU B 1 195 ? -8.336 34.245 86.152 1.00 43.00 195 LEU B C 1
ATOM 4217 O O . LEU B 1 195 ? -8.517 33.474 87.098 1.00 40.64 195 LEU B O 1
ATOM 4222 N N . VAL B 1 196 ? -9.015 34.164 85.007 1.00 42.54 196 VAL B N 1
ATOM 4223 C CA . VAL B 1 196 ? -9.882 33.042 84.670 1.00 44.14 196 VAL B CA 1
ATOM 4224 C C . VAL B 1 196 ? -9.528 32.572 83.265 1.00 44.50 196 VAL B C 1
ATOM 4225 O O . VAL B 1 196 ? -9.073 33.355 82.424 1.00 42.80 196 VAL B O 1
ATOM 4229 N N . ASP B 1 197 ? -9.731 31.280 83.016 1.00 44.92 197 ASP B N 1
ATOM 4230 C CA . ASP B 1 197 ? -9.497 30.730 81.691 1.00 46.12 197 ASP B CA 1
ATOM 4231 C C . ASP B 1 197 ? -10.599 31.177 80.728 1.00 47.26 197 ASP B C 1
ATOM 4232 O O . ASP B 1 197 ? -11.643 31.706 81.127 1.00 46.93 197 ASP B O 1
ATOM 4237 N N . ILE B 1 198 ? -10.358 30.939 79.435 1.00 43.79 198 ILE B N 1
ATOM 4238 C CA . ILE B 1 198 ? -11.197 31.529 78.396 1.00 46.53 198 ILE B CA 1
ATOM 4239 C C . ILE B 1 198 ? -12.512 30.793 78.196 1.00 49.52 198 ILE B C 1
ATOM 4240 O O . ILE B 1 198 ? -13.355 31.256 77.417 1.00 50.83 198 ILE B O 1
ATOM 4245 N N . ASP B 1 199 ? -12.722 29.667 78.873 1.00 48.58 199 ASP B N 1
ATOM 4246 C CA . ASP B 1 199 ? -14.016 28.999 78.855 1.00 51.82 199 ASP B CA 1
ATOM 4247 C C . ASP B 1 199 ? -14.950 29.499 79.951 1.00 54.25 199 ASP B C 1
ATOM 4248 O O . ASP B 1 199 ? -16.106 29.066 80.007 1.00 56.14 199 ASP B O 1
ATOM 4253 N N . ARG B 1 200 ? -14.481 30.394 80.813 1.00 54.81 200 ARG B N 1
ATOM 4254 C CA . ARG B 1 200 ? -15.269 30.942 81.905 1.00 55.33 200 ARG B CA 1
ATOM 4255 C C . ARG B 1 200 ? -15.820 32.318 81.541 1.00 56.76 200 ARG B C 1
ATOM 4256 O O . ARG B 1 200 ? -15.391 32.954 80.575 1.00 54.14 200 ARG B O 1
ATOM 4260 N N . GLN B 1 201 ? -16.817 32.755 82.311 1.00 57.80 201 GLN B N 1
ATOM 4261 C CA . GLN B 1 201 ? -17.362 34.097 82.166 1.00 58.60 201 GLN B CA 1
ATOM 4262 C C . GLN B 1 201 ? -16.790 34.989 83.259 1.00 57.05 201 GLN B C 1
ATOM 4263 O O . GLN B 1 201 ? -17.172 34.832 84.430 1.00 55.49 201 GLN B O 1
ATOM 4269 N N . PRO B 1 202 ? -15.892 35.924 82.946 1.00 56.54 202 PRO B N 1
ATOM 4270 C CA . PRO B 1 202 ? -15.299 36.758 84.002 1.00 55.08 202 PRO B CA 1
ATOM 4271 C C . PRO B 1 202 ? -16.345 37.639 84.671 1.00 56.04 202 PRO B C 1
ATOM 4272 O O . PRO B 1 202 ? -17.133 38.312 84.003 1.00 56.79 202 PRO B O 1
ATOM 4276 N N . GLY B 1 203 ? -16.362 37.611 85.999 1.00 54.07 203 GLY B N 1
ATOM 4277 C CA . GLY B 1 203 ? -17.173 38.516 86.787 1.00 56.34 203 GLY B CA 1
ATOM 4278 C C . GLY B 1 203 ? -16.408 39.770 87.160 1.00 55.82 203 GLY B C 1
ATOM 4279 O O . GLY B 1 203 ? -15.375 40.101 86.571 1.00 52.86 203 GLY B O 1
ATOM 4280 N N . LEU B 1 204 ? -16.930 40.476 88.163 1.00 56.84 204 LEU B N 1
ATOM 4281 C CA . LEU B 1 204 ? -16.250 41.654 88.690 1.00 55.27 204 LEU B CA 1
ATOM 4282 C C . LEU B 1 204 ? -14.885 41.263 89.243 1.00 53.05 204 LEU B C 1
ATOM 4283 O O . LEU B 1 204 ? -14.762 40.296 89.997 1.00 54.21 204 LEU B O 1
ATOM 4288 N N . GLY B 1 205 ? -13.856 42.006 88.851 1.00 51.57 205 GLY B N 1
ATOM 4289 C CA . GLY B 1 205 ? -12.505 41.745 89.298 1.00 48.49 205 GLY B CA 1
ATOM 4290 C C . GLY B 1 205 ? -11.782 40.648 88.550 1.00 49.14 205 GLY B C 1
ATOM 4291 O O . GLY B 1 205 ? -10.624 40.358 88.878 1.00 49.27 205 GLY B O 1
ATOM 4292 N N . GLN B 1 206 ? -12.419 40.024 87.564 1.00 49.62 206 GLN B N 1
ATOM 4293 C CA . GLN B 1 206 ? -11.842 38.897 86.847 1.00 47.92 206 GLN B CA 1
ATOM 4294 C C . GLN B 1 206 ? -11.462 39.291 85.425 1.00 47.76 206 GLN B C 1
ATOM 4295 O O . GLN B 1 206 ? -12.123 40.129 84.801 1.00 46.61 206 GLN B O 1
ATOM 4301 N N . VAL B 1 207 ? -10.366 38.709 84.943 1.00 44.65 207 VAL B N 1
ATOM 4302 C CA . VAL B 1 207 ? -9.803 38.985 83.625 1.00 44.45 207 VAL B CA 1
ATOM 4303 C C . VAL B 1 207 ? -9.394 37.660 82.994 1.00 43.16 207 VAL B C 1
ATOM 4304 O O . VAL B 1 207 ? -8.887 36.766 83.680 1.00 42.40 207 VAL B O 1
ATOM 4308 N N . TYR B 1 208 ? -9.606 37.536 81.686 1.00 40.87 208 TYR B N 1
ATOM 4309 C CA . TYR B 1 208 ? -9.151 36.353 80.965 1.00 42.68 208 TYR B CA 1
ATOM 4310 C C . TYR B 1 208 ? -7.632 36.231 81.036 1.00 41.28 208 TYR B C 1
ATOM 4311 O O . TYR B 1 208 ? -6.908 37.231 81.012 1.00 39.26 208 TYR B O 1
ATOM 4320 N N . ASP B 1 209 ? -7.149 34.995 81.139 1.00 39.44 209 ASP B N 1
ATOM 4321 C CA . ASP B 1 209 ? -5.714 34.707 81.104 1.00 38.98 209 ASP B CA 1
ATOM 4322 C C . ASP B 1 209 ? -5.243 34.822 79.659 1.00 38.25 209 ASP B C 1
ATOM 4323 O O . ASP B 1 209 ? -5.190 33.840 78.918 1.00 39.02 209 ASP B O 1
ATOM 4328 N N . VAL B 1 210 ? -4.869 36.040 79.264 1.00 34.37 210 VAL B N 1
ATOM 4329 C CA . VAL B 1 210 ? -4.407 36.278 77.901 1.00 35.05 210 VAL B CA 1
ATOM 4330 C C . VAL B 1 210 ? -2.986 35.761 77.705 1.00 37.09 210 VAL B C 1
ATOM 4331 O O . VAL B 1 210 ? -2.673 35.144 76.678 1.00 35.27 210 VAL B O 1
ATOM 4335 N N . ASN B 1 211 ? -2.112 35.992 78.690 1.00 34.98 211 ASN B N 1
ATOM 4336 C CA . ASN B 1 211 ? -0.674 35.899 78.455 1.00 36.56 211 ASN B CA 1
ATOM 4337 C C . ASN B 1 211 ? -0.196 34.472 78.229 1.00 34.40 211 ASN B C 1
ATOM 4338 O O . ASN B 1 211 ? 0.735 34.261 77.444 1.00 33.87 211 ASN B O 1
ATOM 4343 N N . SER B 1 212 ? -0.788 33.480 78.899 1.00 32.49 212 SER B N 1
ATOM 4344 C CA . SER B 1 212 ? -0.278 32.128 78.699 1.00 35.30 212 SER B CA 1
ATOM 4345 C C . SER B 1 212 ? -0.476 31.685 77.255 1.00 36.53 212 SER B C 1
ATOM 4346 O O . SER B 1 212 ? 0.379 30.988 76.698 1.00 33.84 212 SER B O 1
ATOM 4349 N N . TYR B 1 213 ? -1.556 32.132 76.612 1.00 33.74 213 TYR B N 1
ATOM 4350 C CA . TYR B 1 213 ? -1.786 31.763 75.219 1.00 34.61 213 TYR B CA 1
ATOM 4351 C C . TYR B 1 213 ? -0.859 32.525 74.281 1.00 33.14 213 TYR B C 1
ATOM 4352 O O . TYR B 1 213 ? -0.257 31.933 73.378 1.00 32.15 213 TYR B O 1
ATOM 4361 N N . SER B 1 214 ? -0.726 33.840 74.477 1.00 32.27 214 SER B N 1
ATOM 4362 C CA . SER B 1 214 ? 0.091 34.621 73.555 1.00 34.21 214 SER B CA 1
ATOM 4363 C C . SER B 1 214 ? 1.567 34.284 73.707 1.00 33.12 214 SER B C 1
ATOM 4364 O O . SER B 1 214 ? 2.288 34.168 72.710 1.00 33.24 214 SER B O 1
ATOM 4367 N N . LEU B 1 215 ? 2.032 34.089 74.941 1.00 32.03 215 LEU B N 1
ATOM 4368 C CA . LEU B 1 215 ? 3.455 33.825 75.141 1.00 34.63 215 LEU B CA 1
ATOM 4369 C C . LEU B 1 215 ? 3.827 32.391 74.795 1.00 32.49 215 LEU B C 1
ATOM 4370 O O . LEU B 1 215 ? 4.943 32.145 74.320 1.00 30.83 215 LEU B O 1
ATOM 4375 N N . ALA B 1 216 ? 2.917 31.435 75.004 1.00 33.31 216 ALA B N 1
ATOM 4376 C CA . ALA B 1 216 ? 3.169 30.090 74.496 1.00 35.34 216 ALA B CA 1
ATOM 4377 C C . ALA B 1 216 ? 3.323 30.113 72.982 1.00 35.81 216 ALA B C 1
ATOM 4378 O O . ALA B 1 216 ? 4.209 29.452 72.426 1.00 32.37 216 ALA B O 1
ATOM 4380 N N . ALA B 1 217 ? 2.467 30.873 72.298 1.00 30.37 217 ALA B N 1
ATOM 4381 C CA . ALA B 1 217 ? 2.583 30.981 70.849 1.00 33.54 217 ALA B CA 1
ATOM 4382 C C . ALA B 1 217 ? 3.897 31.642 70.452 1.00 33.43 217 ALA B C 1
ATOM 4383 O O . ALA B 1 217 ? 4.573 31.189 69.522 1.00 29.73 217 ALA B O 1
ATOM 4385 N N . ALA B 1 218 ? 4.285 32.709 71.156 1.00 34.82 218 ALA B N 1
ATOM 4386 C CA . ALA B 1 218 ? 5.553 33.360 70.850 1.00 33.82 218 ALA B CA 1
ATOM 4387 C C . ALA B 1 218 ? 6.725 32.426 71.110 1.00 33.03 218 ALA B C 1
ATOM 4388 O O . ALA B 1 218 ? 7.729 32.476 70.391 1.00 32.41 218 ALA B O 1
ATOM 4390 N N . GLY B 1 219 ? 6.611 31.566 72.124 1.00 33.25 219 GLY B N 1
ATOM 4391 C CA . GLY B 1 219 ? 7.655 30.586 72.375 1.00 33.82 219 GLY B CA 1
ATOM 4392 C C . GLY B 1 219 ? 7.764 29.548 71.274 1.00 32.99 219 GLY B C 1
ATOM 4393 O O . GLY B 1 219 ? 8.866 29.136 70.906 1.00 32.28 219 GLY B O 1
ATOM 4394 N N . ARG B 1 220 ? 6.627 29.105 70.734 1.00 31.90 220 ARG B N 1
ATOM 4395 C CA . ARG B 1 220 ? 6.684 28.144 69.637 1.00 35.78 220 ARG B CA 1
ATOM 4396 C C . ARG B 1 220 ? 7.299 28.777 68.395 1.00 33.98 220 ARG B C 1
ATOM 4397 O O . ARG B 1 220 ? 8.148 28.167 67.736 1.00 35.76 220 ARG B O 1
ATOM 4405 N N . GLU B 1 221 ? 6.907 30.016 68.081 1.00 32.74 221 GLU B N 1
ATOM 4406 C CA . GLU B 1 221 ? 7.479 30.706 66.928 1.00 36.19 221 GLU B CA 1
ATOM 4407 C C . GLU B 1 221 ? 8.978 30.934 67.091 1.00 36.13 221 GLU B C 1
ATOM 4408 O O . GLU B 1 221 ? 9.721 30.885 66.106 1.00 36.36 221 GLU B O 1
ATOM 4414 N N . ALA B 1 222 ? 9.448 31.137 68.326 1.00 33.31 222 ALA B N 1
ATOM 4415 C CA . ALA B 1 222 ? 10.877 31.306 68.570 1.00 37.83 222 ALA B CA 1
ATOM 4416 C C . ALA B 1 222 ? 11.657 30.006 68.408 1.00 39.12 222 ALA B C 1
ATOM 4417 O O . ALA B 1 222 ? 12.887 30.047 68.288 1.00 39.74 222 ALA B O 1
ATOM 4419 N N . GLY B 1 223 ? 10.983 28.859 68.418 1.00 38.48 223 GLY B N 1
ATOM 4420 C CA . GLY B 1 223 ? 11.648 27.585 68.254 1.00 37.34 223 GLY B CA 1
ATOM 4421 C C . GLY B 1 223 ? 11.721 26.721 69.494 1.00 35.65 223 GLY B C 1
ATOM 4422 O O . GLY B 1 223 ? 12.412 25.698 69.470 1.00 41.23 223 GLY B O 1
ATOM 4423 N N . ALA B 1 224 ? 11.037 27.090 70.568 1.00 34.30 224 ALA B N 1
ATOM 4424 C CA . ALA B 1 224 ? 11.049 26.309 71.792 1.00 35.33 224 ALA B CA 1
ATOM 4425 C C . ALA B 1 224 ? 10.003 25.203 71.736 1.00 37.59 224 ALA B C 1
ATOM 4426 O O . ALA B 1 224 ? 9.031 25.266 70.979 1.00 37.15 224 ALA B O 1
ATOM 4428 N N . ASP B 1 225 ? 10.216 24.189 72.572 1.00 34.78 225 ASP B N 1
ATOM 4429 C CA . ASP B 1 225 ? 9.254 23.116 72.814 1.00 35.84 225 ASP B CA 1
ATOM 4430 C C . ASP B 1 225 ? 8.430 23.563 74.016 1.00 37.69 225 ASP B C 1
ATOM 4431 O O . ASP B 1 225 ? 8.874 23.462 75.163 1.00 34.93 225 ASP B O 1
ATOM 4436 N N . VAL B 1 226 ? 7.233 24.087 73.755 1.00 35.57 226 VAL B N 1
ATOM 4437 C CA . VAL B 1 226 ? 6.489 24.874 74.734 1.00 37.58 226 VAL B CA 1
ATOM 4438 C C . VAL B 1 226 ? 5.395 24.025 75.360 1.00 37.84 226 VAL B C 1
ATOM 4439 O O . VAL B 1 226 ? 4.621 23.371 74.651 1.00 35.64 226 VAL B O 1
ATOM 4443 N N . TYR B 1 227 ? 5.313 24.060 76.687 1.00 35.35 227 TYR B N 1
ATOM 4444 C CA . TYR B 1 227 ? 4.172 23.538 77.426 1.00 38.49 227 TYR B CA 1
ATOM 4445 C C . TYR B 1 227 ? 3.503 24.707 78.134 1.00 38.34 227 TYR B C 1
ATOM 4446 O O . TYR B 1 227 ? 4.132 25.377 78.960 1.00 35.11 227 TYR B O 1
ATOM 4455 N N . ARG B 1 228 ? 2.242 24.965 77.789 1.00 36.12 228 ARG B N 1
ATOM 4456 C CA . ARG B 1 228 ? 1.468 26.041 78.407 1.00 37.95 228 ARG B CA 1
ATOM 4457 C C . ARG B 1 228 ? 0.780 25.476 79.643 1.00 38.68 228 ARG B C 1
ATOM 4458 O O . ARG B 1 228 ? -0.221 24.764 79.541 1.00 35.87 228 ARG B O 1
ATOM 4466 N N . TYR B 1 229 ? 1.327 25.772 80.822 1.00 38.75 229 TYR B N 1
ATOM 4467 C CA . TYR B 1 229 ? 0.666 25.324 82.041 1.00 39.53 229 TYR B CA 1
ATOM 4468 C C . TYR B 1 229 ? -0.648 26.064 82.249 1.00 39.27 229 TYR B C 1
ATOM 4469 O O . TYR B 1 229 ? -1.632 25.478 82.718 1.00 38.41 229 TYR B O 1
ATOM 4478 N N . GLY B 1 230 ? -0.687 27.348 81.902 1.00 37.82 230 GLY B N 1
ATOM 4479 C CA . GLY B 1 230 ? -1.868 28.142 82.166 1.00 39.11 230 GLY B CA 1
ATOM 4480 C C . GLY B 1 230 ? -1.812 28.807 83.526 1.00 39.40 230 GLY B C 1
ATOM 4481 O O . GLY B 1 230 ? -0.734 29.183 83.994 1.00 36.19 230 GLY B O 1
ATOM 4482 N N . ILE B 1 231 ? -2.964 28.933 84.179 1.00 41.48 231 ILE B N 1
ATOM 4483 C CA . ILE B 1 231 ? -3.065 29.652 85.445 1.00 41.29 231 ILE B CA 1
ATOM 4484 C C . ILE B 1 231 ? -2.568 28.768 86.580 1.00 43.82 231 ILE B C 1
ATOM 4485 O O . ILE B 1 231 ? -2.980 27.608 86.707 1.00 43.40 231 ILE B O 1
ATOM 4490 N N . ALA B 1 232 ? -1.653 29.303 87.389 1.00 42.92 232 ALA B N 1
ATOM 4491 C CA . ALA B 1 232 ? -1.245 28.681 88.645 1.00 45.66 232 ALA B CA 1
ATOM 4492 C C . ALA B 1 232 ? -1.950 29.412 89.784 1.00 48.23 232 ALA B C 1
ATOM 4493 O O . ALA B 1 232 ? -1.614 30.560 90.095 1.00 46.09 232 ALA B O 1
ATOM 4495 N N . ALA B 1 233 ? -2.913 28.747 90.413 1.00 48.67 233 ALA B N 1
ATOM 4496 C CA . ALA B 1 233 ? -3.725 29.358 91.454 1.00 51.41 233 ALA B CA 1
ATOM 4497 C C . ALA B 1 233 ? -3.521 28.636 92.780 1.00 53.75 233 ALA B C 1
ATOM 4498 O O . ALA B 1 233 ? -3.080 27.484 92.826 1.00 53.19 233 ALA B O 1
ATOM 4500 N N . GLY B 1 234 ? -3.844 29.331 93.862 1.00 57.39 234 GLY B N 1
ATOM 4501 C CA . GLY B 1 234 ? -3.788 28.772 95.197 1.00 61.06 234 GLY B CA 1
ATOM 4502 C C . GLY B 1 234 ? -2.876 29.574 96.101 1.00 65.31 234 GLY B C 1
ATOM 4503 O O . GLY B 1 234 ? -2.396 30.657 95.752 1.00 63.40 234 GLY B O 1
ATOM 4504 N N . GLU B 1 235 ? -2.653 29.030 97.295 1.00 66.38 235 GLU B N 1
ATOM 4505 C CA . GLU B 1 235 ? -1.730 29.629 98.243 1.00 69.02 235 GLU B CA 1
ATOM 4506 C C . GLU B 1 235 ? -0.293 29.499 97.738 1.00 65.37 235 GLU B C 1
ATOM 4507 O O . GLU B 1 235 ? -0.010 28.692 96.849 1.00 63.80 235 GLU B O 1
ATOM 4513 N N . PRO B 1 236 ? 0.635 30.292 98.290 1.00 66.32 236 PRO B N 1
ATOM 4514 C CA . PRO B 1 236 ? 2.030 30.226 97.816 1.00 63.84 236 PRO B CA 1
ATOM 4515 C C . PRO B 1 236 ? 2.625 28.824 97.801 1.00 61.17 236 PRO B C 1
ATOM 4516 O O . PRO B 1 236 ? 3.389 28.499 96.884 1.00 57.62 236 PRO B O 1
ATOM 4520 N N . ARG B 1 237 ? 2.297 27.981 98.784 1.00 62.62 237 ARG B N 1
ATOM 4521 C CA . ARG B 1 237 ? 2.843 26.626 98.801 1.00 62.26 237 ARG B CA 1
ATOM 4522 C C . ARG B 1 237 ? 2.342 25.813 97.612 1.00 59.29 237 ARG B C 1
ATOM 4523 O O . ARG B 1 237 ? 3.079 24.987 97.060 1.00 57.19 237 ARG B O 1
ATOM 4531 N N . ARG B 1 238 ? 1.091 26.036 97.201 1.00 60.22 238 ARG B N 1
ATOM 4532 C CA . ARG B 1 238 ? 0.587 25.376 96.003 1.00 58.06 238 ARG B CA 1
ATOM 4533 C C . ARG B 1 238 ? 1.264 25.928 94.755 1.00 54.89 238 ARG B C 1
ATOM 4534 O O . ARG B 1 238 ? 1.604 25.168 93.839 1.00 53.30 238 ARG B O 1
ATOM 4542 N N . ILE B 1 239 ? 1.480 27.247 94.710 1.00 55.29 239 ILE B N 1
ATOM 4543 C CA . ILE B 1 239 ? 2.209 27.857 93.601 1.00 54.13 239 ILE B CA 1
ATOM 4544 C C . ILE B 1 239 ? 3.625 27.302 93.530 1.00 51.19 239 ILE B C 1
ATOM 4545 O O . ILE B 1 239 ? 4.148 27.025 92.443 1.00 45.25 239 ILE B O 1
ATOM 4550 N N . LYS B 1 240 ? 4.271 27.148 94.688 1.00 52.45 240 LYS B N 1
ATOM 4551 C CA . LYS B 1 240 ? 5.609 26.569 94.723 1.00 50.84 240 LYS B CA 1
ATOM 4552 C C . LYS B 1 240 ? 5.607 25.154 94.168 1.00 49.60 240 LYS B C 1
ATOM 4553 O O . LYS B 1 240 ? 6.477 24.792 93.367 1.00 47.17 240 LYS B O 1
ATOM 4559 N N . GLU B 1 241 ? 4.627 24.345 94.578 1.00 49.46 241 GLU B N 1
ATOM 4560 C CA . GLU B 1 241 ? 4.488 22.995 94.044 1.00 50.37 241 GLU B CA 1
ATOM 4561 C C . GLU B 1 241 ? 4.404 23.009 92.525 1.00 48.57 241 GLU B C 1
ATOM 4562 O O . GLU B 1 241 ? 5.051 22.200 91.850 1.00 47.00 241 GLU B O 1
ATOM 4568 N N . ILE B 1 242 ? 3.623 23.937 91.973 1.00 47.44 242 ILE B N 1
ATOM 4569 C CA . ILE B 1 242 ? 3.453 24.014 90.527 1.00 45.98 242 ILE B CA 1
ATOM 4570 C C . ILE B 1 242 ? 4.765 24.396 89.852 1.00 45.13 242 ILE B C 1
ATOM 4571 O O . ILE B 1 242 ? 5.187 23.763 88.876 1.00 40.31 242 ILE B O 1
ATOM 4576 N N . ILE B 1 243 ? 5.437 25.430 90.368 1.00 44.39 243 ILE B N 1
ATOM 4577 C CA . ILE B 1 243 ? 6.686 25.875 89.758 1.00 42.71 243 ILE B CA 1
ATOM 4578 C C . ILE B 1 243 ? 7.731 24.770 89.820 1.00 42.72 243 ILE B C 1
ATOM 4579 O O . ILE B 1 243 ? 8.489 24.560 88.865 1.00 37.05 243 ILE B O 1
ATOM 4584 N N . GLU B 1 244 ? 7.781 24.038 90.938 1.00 42.40 244 GLU B N 1
ATOM 4585 C CA . GLU B 1 244 ? 8.753 22.956 91.062 1.00 45.05 244 GLU B CA 1
ATOM 4586 C C . GLU B 1 244 ? 8.506 21.867 90.027 1.00 44.56 244 GLU B C 1
ATOM 4587 O O . GLU B 1 244 ? 9.457 21.312 89.465 1.00 44.91 244 GLU B O 1
ATOM 4593 N N . SER B 1 245 ? 7.236 21.556 89.746 1.00 42.90 245 SER B N 1
ATOM 4594 C CA . SER B 1 245 ? 6.940 20.545 88.735 1.00 44.40 245 SER B CA 1
ATOM 4595 C C . SER B 1 245 ? 7.391 21.002 87.352 1.00 44.23 245 SER B C 1
ATOM 4596 O O . SER B 1 245 ? 7.849 20.189 86.544 1.00 43.95 245 SER B O 1
ATOM 4599 N N . GLN B 1 246 ? 7.266 22.298 87.058 1.00 42.16 246 GLN B N 1
ATOM 4600 C CA . GLN B 1 246 ? 7.716 22.801 85.763 1.00 43.02 246 GLN B CA 1
ATOM 4601 C C . GLN B 1 246 ? 9.236 22.853 85.670 1.00 42.65 246 GLN B C 1
ATOM 4602 O O . GLN B 1 246 ? 9.790 22.742 84.570 1.00 41.69 246 GLN B O 1
ATOM 4608 N N . MET B 1 247 ? 9.922 23.026 86.802 1.00 40.14 247 MET B N 1
ATOM 4609 C CA . MET B 1 247 ? 11.381 23.040 86.794 1.00 43.53 247 MET B CA 1
ATOM 4610 C C . MET B 1 247 ? 11.953 21.688 86.388 1.00 43.95 247 MET B C 1
ATOM 4611 O O . MET B 1 247 ? 13.049 21.623 85.820 1.00 44.16 247 MET B O 1
ATOM 4616 N N . LEU B 1 248 ? 11.232 20.601 86.669 1.00 42.77 248 LEU B N 1
ATOM 4617 C CA . LEU B 1 248 ? 11.715 19.270 86.318 1.00 46.61 248 LEU B CA 1
ATOM 4618 C C . LEU B 1 248 ? 11.735 19.031 84.815 1.00 44.87 248 LEU B C 1
ATOM 4619 O O . LEU B 1 248 ? 12.449 18.136 84.356 1.00 47.60 248 LEU B O 1
ATOM 4624 N N . ARG B 1 249 ? 10.998 19.832 84.038 1.00 44.28 249 ARG B N 1
ATOM 4625 C CA . ARG B 1 249 ? 10.768 19.546 82.626 1.00 43.95 249 ARG B CA 1
ATOM 4626 C C . ARG B 1 249 ? 11.102 20.736 81.733 1.00 42.64 249 ARG B C 1
ATOM 4627 O O . ARG B 1 249 ? 10.664 20.768 80.579 1.00 41.00 249 ARG B O 1
ATOM 4635 N N . SER B 1 250 ? 11.907 21.688 82.213 1.00 37.30 250 SER B N 1
ATOM 4636 C CA . SER B 1 250 ? 12.099 22.943 81.500 1.00 40.40 250 SER B CA 1
ATOM 4637 C C . SER B 1 250 ? 13.552 23.386 81.495 1.00 39.70 250 SER B C 1
ATOM 4638 O O . SER B 1 250 ? 14.266 23.244 82.494 1.00 38.11 250 SER B O 1
ATOM 4641 N N . GLU B 1 251 ? 13.974 23.931 80.354 1.00 37.98 251 GLU B N 1
ATOM 4642 C CA . GLU B 1 251 ? 15.173 24.753 80.275 1.00 37.42 251 GLU B CA 1
ATOM 4643 C C . GLU B 1 251 ? 14.869 26.236 80.445 1.00 37.23 251 GLU B C 1
ATOM 4644 O O . GLU B 1 251 ? 15.784 27.009 80.744 1.00 37.56 251 GLU B O 1
ATOM 4650 N N . ILE B 1 252 ? 13.616 26.647 80.235 1.00 33.85 252 ILE B N 1
ATOM 4651 C CA . ILE B 1 252 ? 13.187 28.039 80.355 1.00 37.11 252 ILE B CA 1
ATOM 4652 C C . ILE B 1 252 ? 11.804 28.064 80.990 1.00 36.37 252 ILE B C 1
ATOM 4653 O O . ILE B 1 252 ? 10.915 27.307 80.586 1.00 34.45 252 ILE B O 1
ATOM 4658 N N . ILE B 1 253 ? 11.602 28.964 81.946 1.00 34.03 253 ILE B N 1
ATOM 4659 C CA . ILE B 1 253 ? 10.299 29.174 82.561 1.00 34.79 253 ILE B CA 1
ATOM 4660 C C . ILE B 1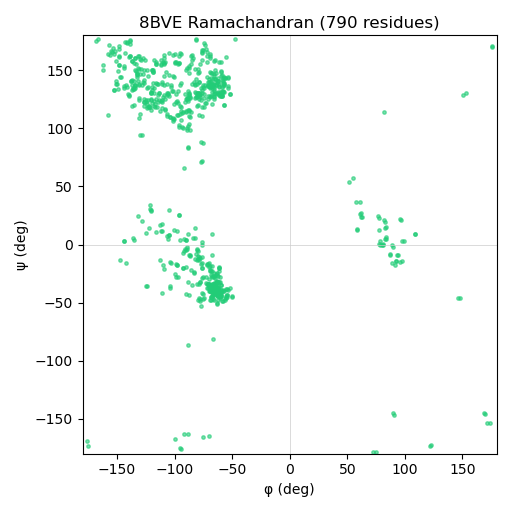 253 ? 9.921 30.638 82.379 1.00 34.65 253 ILE B C 1
ATOM 4661 O O . ILE B 1 253 ? 10.763 31.529 82.543 1.00 34.85 253 ILE B O 1
ATOM 4666 N N . VAL B 1 254 ? 8.672 30.881 81.993 1.00 31.78 254 VAL B N 1
ATOM 4667 C CA . VAL B 1 254 ? 8.154 32.228 81.785 1.00 35.43 254 VAL B CA 1
ATOM 4668 C C . VAL B 1 254 ? 6.887 32.373 82.616 1.00 33.82 254 VAL B C 1
ATOM 4669 O O . VAL B 1 254 ? 5.954 31.577 82.469 1.00 35.03 254 VAL B O 1
ATOM 4673 N N . ILE B 1 255 ? 6.866 33.365 83.507 1.00 33.52 255 ILE B N 1
ATOM 4674 C CA . ILE B 1 255 ? 5.747 33.591 84.416 1.00 34.86 255 ILE B CA 1
ATOM 4675 C C . ILE B 1 255 ? 5.291 35.038 84.285 1.00 36.87 255 ILE B C 1
ATOM 4676 O O . ILE B 1 255 ? 6.103 35.959 84.419 1.00 37.79 255 ILE B O 1
ATOM 4681 N N . THR B 1 256 ? 4.004 35.242 84.010 1.00 33.53 256 THR B N 1
ATOM 4682 C CA . THR B 1 256 ? 3.422 36.575 84.086 1.00 38.14 256 THR B CA 1
ATOM 4683 C C . THR B 1 256 ? 2.674 36.738 85.402 1.00 39.38 256 THR B C 1
ATOM 4684 O O . THR B 1 256 ? 2.221 35.765 86.014 1.00 39.04 256 THR B O 1
ATOM 4688 N N . GLY B 1 257 ? 2.533 37.993 85.819 1.00 39.95 257 GLY B N 1
ATOM 4689 C CA . GLY B 1 257 ? 1.871 38.326 87.061 1.00 42.16 257 GLY B CA 1
ATOM 4690 C C . GLY B 1 257 ? 2.735 38.234 88.298 1.00 43.91 257 GLY B C 1
ATOM 4691 O O . GLY B 1 257 ? 2.221 38.439 89.405 1.00 46.16 257 GLY B O 1
ATOM 4692 N N . ALA B 1 258 ? 4.029 37.951 88.151 1.00 40.35 258 ALA B N 1
ATOM 4693 C CA . ALA B 1 258 ? 4.939 37.871 89.286 1.00 44.64 258 ALA B CA 1
ATOM 4694 C C . ALA B 1 258 ? 5.629 39.194 89.593 1.00 47.87 258 ALA B C 1
ATOM 4695 O O . ALA B 1 258 ? 6.340 39.285 90.600 1.00 48.02 258 ALA B O 1
ATOM 4697 N N . VAL B 1 259 ? 5.441 40.215 88.758 1.00 46.55 259 VAL B N 1
ATOM 4698 C CA . VAL B 1 259 ? 5.935 41.561 89.023 1.00 51.38 259 VAL B CA 1
ATOM 4699 C C . VAL B 1 259 ? 4.782 42.537 88.840 1.00 55.83 259 VAL B C 1
ATOM 4700 O O . VAL B 1 259 ? 3.844 42.289 88.074 1.00 55.51 259 VAL B O 1
ATOM 4704 N N . GLY B 1 260 ? 4.841 43.644 89.571 1.00 66.58 260 GLY B N 1
ATOM 4705 C CA . GLY B 1 260 ? 3.785 44.631 89.504 1.00 70.21 260 GLY B CA 1
ATOM 4706 C C . GLY B 1 260 ? 3.571 45.356 90.814 1.00 81.62 260 GLY B C 1
ATOM 4707 O O . GLY B 1 260 ? 3.430 46.583 90.833 1.00 80.95 260 GLY B O 1
ATOM 4708 N N . GLY B 1 261 ? 3.529 44.611 91.914 1.00 64.53 261 GLY B N 1
ATOM 4709 C CA . GLY B 1 261 ? 3.335 45.242 93.210 1.00 62.02 261 GLY B CA 1
ATOM 4710 C C . GLY B 1 261 ? 3.112 44.221 94.302 1.00 60.91 261 GLY B C 1
ATOM 4711 O O . GLY B 1 261 ? 3.553 43.071 94.200 1.00 60.15 261 GLY B O 1
ATOM 4712 N N . ALA B 1 262 ? 2.398 44.659 95.344 1.00 58.95 262 ALA B N 1
ATOM 4713 C CA . ALA B 1 262 ? 2.185 43.824 96.522 1.00 58.89 262 ALA B CA 1
ATOM 4714 C C . ALA B 1 262 ? 1.377 42.572 96.205 1.00 58.50 262 ALA B C 1
ATOM 4715 O O . ALA B 1 262 ? 1.494 41.568 96.915 1.00 60.93 262 ALA B O 1
ATOM 4717 N N . GLY B 1 263 ? 0.555 42.608 95.154 1.00 57.17 263 GLY B N 1
ATOM 4718 C CA . GLY B 1 263 ? -0.264 41.458 94.812 1.00 56.65 263 GLY B CA 1
ATOM 4719 C C . GLY B 1 263 ? 0.529 40.212 94.474 1.00 60.56 263 GLY B C 1
ATOM 4720 O O . GLY B 1 263 ? -0.013 39.103 94.542 1.00 59.31 263 GLY B O 1
ATOM 4721 N N . SER B 1 264 ? 1.804 40.363 94.119 1.00 58.69 264 SER B N 1
ATOM 4722 C CA . SER B 1 264 ? 2.647 39.234 93.750 1.00 57.43 264 SER B CA 1
ATOM 4723 C C . SER B 1 264 ? 3.736 38.979 94.785 1.00 58.14 264 SER B C 1
ATOM 4724 O O . SER B 1 264 ? 4.725 38.303 94.487 1.00 56.44 264 SER B O 1
ATOM 4727 N N . ALA B 1 265 ? 3.578 39.519 95.997 1.00 58.79 265 ALA B N 1
ATOM 4728 C CA . ALA B 1 265 ? 4.593 39.330 97.026 1.00 60.42 265 ALA B CA 1
ATOM 4729 C C . ALA B 1 265 ? 4.714 37.862 97.413 1.00 59.68 265 ALA B C 1
ATOM 4730 O O . ALA B 1 265 ? 5.816 37.372 97.684 1.00 59.66 265 ALA B O 1
ATOM 4732 N N . GLY B 1 266 ? 3.590 37.143 97.435 1.00 58.48 266 GLY B N 1
ATOM 4733 C CA . GLY B 1 266 ? 3.632 35.741 97.817 1.00 58.49 266 GLY B CA 1
ATOM 4734 C C . GLY B 1 266 ? 4.352 34.889 96.791 1.00 56.97 266 GLY B C 1
ATOM 4735 O O . GLY B 1 266 ? 5.188 34.049 97.137 1.00 59.27 266 GLY B O 1
ATOM 4736 N N . VAL B 1 267 ? 4.045 35.102 95.510 1.00 55.74 267 VAL B N 1
ATOM 4737 C CA . VAL B 1 267 ? 4.684 34.316 94.462 1.00 54.76 267 VAL B CA 1
ATOM 4738 C C . VAL B 1 267 ? 6.166 34.650 94.382 1.00 53.05 267 VAL B C 1
ATOM 4739 O O . VAL B 1 267 ? 7.001 33.772 94.134 1.00 49.68 267 VAL B O 1
ATOM 4743 N N . ARG B 1 268 ? 6.519 35.920 94.596 1.00 52.18 268 ARG B N 1
ATOM 4744 C CA . ARG B 1 268 ? 7.930 36.286 94.626 1.00 53.81 268 ARG B CA 1
ATOM 4745 C C . ARG B 1 268 ? 8.635 35.685 95.833 1.00 52.44 268 ARG B C 1
ATOM 4746 O O . ARG B 1 268 ? 9.813 35.323 95.742 1.00 49.68 268 ARG B O 1
ATOM 4754 N N . GLN B 1 269 ? 7.934 35.562 96.963 1.00 54.60 269 GLN B N 1
ATOM 4755 C CA . GLN B 1 269 ? 8.518 34.898 98.123 1.00 57.83 269 GLN B CA 1
ATOM 4756 C C . GLN B 1 269 ? 8.850 33.448 97.804 1.00 55.24 269 GLN B C 1
ATOM 4757 O O . GLN B 1 269 ? 9.923 32.951 98.165 1.00 53.45 269 GLN B O 1
ATOM 4763 N N . VAL B 1 270 ? 7.936 32.756 97.123 1.00 53.95 270 VAL B N 1
ATOM 4764 C CA . VAL B 1 270 ? 8.154 31.354 96.792 1.00 52.42 270 VAL B CA 1
ATOM 4765 C C . VAL B 1 270 ? 9.255 31.217 95.745 1.00 49.01 270 VAL B C 1
ATOM 4766 O O . VAL B 1 270 ? 10.074 30.293 95.806 1.00 48.12 270 VAL B O 1
ATOM 4770 N N . LEU B 1 271 ? 9.322 32.154 94.797 1.00 48.18 271 LEU B N 1
ATOM 4771 C CA . LEU B 1 271 ? 10.412 32.144 93.825 1.00 47.38 271 LEU B CA 1
ATOM 4772 C C . LEU B 1 271 ? 11.763 32.359 94.503 1.00 46.98 271 LEU B C 1
ATOM 4773 O O . LEU B 1 271 ? 12.769 31.764 94.098 1.00 46.21 271 LEU B O 1
ATOM 4778 N N . ASN B 1 272 ? 11.805 33.210 95.536 1.00 47.13 272 ASN B N 1
ATOM 4779 C CA . ASN B 1 272 ? 13.042 33.424 96.281 1.00 47.82 272 ASN B CA 1
ATOM 4780 C C . ASN B 1 272 ? 13.451 32.188 97.073 1.00 48.27 272 ASN B C 1
ATOM 4781 O O . ASN B 1 272 ? 14.640 32.004 97.365 1.00 48.21 272 ASN B O 1
ATOM 4786 N N . GLU B 1 273 ? 12.488 31.343 97.440 1.00 47.35 273 GLU B N 1
ATOM 4787 C CA . GLU B 1 273 ? 12.812 30.079 98.088 1.00 50.07 273 GLU B CA 1
ATOM 4788 C C . GLU B 1 273 ? 13.336 29.047 97.102 1.00 47.60 273 GLU B C 1
ATOM 4789 O O . GLU B 1 273 ? 13.988 28.084 97.516 1.00 49.19 273 GLU B O 1
ATOM 4795 N N . LEU B 1 274 ? 13.055 29.222 95.813 1.00 47.73 274 LEU B N 1
ATOM 4796 C CA . LEU B 1 274 ? 13.463 28.273 94.788 1.00 45.55 274 LEU B CA 1
ATOM 4797 C C . LEU B 1 274 ? 14.724 28.680 94.040 1.00 45.41 274 LEU B C 1
ATOM 4798 O O . LEU B 1 274 ? 15.317 27.833 93.362 1.00 46.11 274 LEU B O 1
ATOM 4803 N N . GLY B 1 275 ? 15.140 29.939 94.122 1.00 44.78 275 GLY B N 1
ATOM 4804 C CA . GLY B 1 275 ? 16.326 30.356 93.401 1.00 44.86 275 GLY B CA 1
ATOM 4805 C C . GLY B 1 275 ? 16.686 31.797 93.692 1.00 45.34 275 GLY B C 1
ATOM 4806 O O . GLY B 1 275 ? 16.177 32.417 94.630 1.00 46.76 275 GLY B O 1
ATOM 4807 N N . ASP B 1 276 ? 17.620 32.304 92.890 1.00 43.88 276 ASP B N 1
ATOM 4808 C CA . ASP B 1 276 ? 18.080 33.688 92.980 1.00 45.74 276 ASP B CA 1
ATOM 4809 C C . ASP B 1 276 ? 17.214 34.543 92.065 1.00 43.77 276 ASP B C 1
ATOM 4810 O O . ASP B 1 276 ? 17.221 34.352 90.846 1.00 44.42 276 ASP B O 1
ATOM 4815 N N . ILE B 1 277 ? 16.444 35.461 92.646 1.00 41.46 277 ILE B N 1
ATOM 4816 C CA . ILE B 1 277 ? 15.490 36.279 91.902 1.00 44.33 277 ILE B CA 1
ATOM 4817 C C . ILE B 1 277 ? 15.994 37.716 91.850 1.00 43.21 277 ILE B C 1
ATOM 4818 O O . ILE B 1 277 ? 16.324 38.304 92.887 1.00 39.65 277 ILE B O 1
ATOM 4823 N N . ASP B 1 278 ? 16.047 38.279 90.644 1.00 41.44 278 ASP B N 1
ATOM 4824 C CA . ASP B 1 278 ? 16.439 39.667 90.418 1.00 42.12 278 ASP B CA 1
ATOM 4825 C C . ASP B 1 278 ? 15.262 40.407 89.795 1.00 42.72 278 ASP B C 1
ATOM 4826 O O . ASP B 1 278 ? 14.772 40.005 88.734 1.00 42.14 278 ASP B O 1
ATOM 4831 N N . THR B 1 279 ? 14.826 41.498 90.434 1.00 42.64 279 THR B N 1
ATOM 4832 C CA . THR B 1 279 ? 13.714 42.297 89.924 1.00 43.83 279 THR B CA 1
ATOM 4833 C C . THR B 1 279 ? 14.119 43.745 89.647 1.00 43.18 279 THR B C 1
ATOM 4834 O O . THR B 1 279 ? 13.291 44.655 89.746 1.00 41.24 279 THR B O 1
ATOM 4838 N N . GLU B 1 280 ? 15.383 43.979 89.305 1.00 42.56 280 GLU B N 1
ATOM 4839 C CA . GLU B 1 280 ? 15.795 45.314 88.894 1.00 45.54 280 GLU B CA 1
ATOM 4840 C C . GLU B 1 280 ? 15.190 45.660 87.536 1.00 44.89 280 GLU B C 1
ATOM 4841 O O . GLU B 1 280 ? 15.204 44.847 86.607 1.00 40.17 280 GLU B O 1
ATOM 4847 N N . ARG B 1 281 ? 14.665 46.880 87.429 1.00 42.50 281 ARG B N 1
ATOM 4848 C CA . ARG B 1 281 ? 14.021 47.373 86.215 1.00 43.21 281 ARG B CA 1
ATOM 4849 C C . ARG B 1 281 ? 15.016 47.490 85.059 1.00 41.32 281 ARG B C 1
ATOM 4850 O O . ARG B 1 281 ? 16.231 47.585 85.253 1.00 42.28 281 ARG B O 1
ATOM 4858 N N . VAL B 1 282 ? 14.475 47.499 83.838 1.00 39.79 282 VAL B N 1
ATOM 4859 C CA . VAL B 1 282 ? 15.248 47.693 82.614 1.00 39.15 282 VAL B CA 1
ATOM 4860 C C . VAL B 1 282 ? 14.884 49.050 82.018 1.00 40.53 282 VAL B C 1
ATOM 4861 O O . VAL B 1 282 ? 13.706 49.431 81.988 1.00 39.96 282 VAL B O 1
ATOM 4865 N N . ALA B 1 283 ? 15.899 49.782 81.544 1.00 38.35 283 ALA B N 1
ATOM 4866 C CA . ALA B 1 283 ? 15.707 51.113 80.958 1.00 38.92 283 ALA B CA 1
ATOM 4867 C C . ALA B 1 283 ? 15.161 50.970 79.535 1.00 38.39 283 ALA B C 1
ATOM 4868 O O . ALA B 1 283 ? 15.830 51.235 78.531 1.00 39.24 283 ALA B O 1
ATOM 4870 N N . MET B 1 284 ? 13.900 50.552 79.470 1.00 38.82 284 MET B N 1
ATOM 4871 C CA . MET B 1 284 ? 13.204 50.295 78.216 1.00 39.48 284 MET B CA 1
ATOM 4872 C C . MET B 1 284 ? 11.723 50.612 78.395 1.00 40.81 284 MET B C 1
ATOM 4873 O O . MET B 1 284 ? 11.228 50.729 79.520 1.00 40.40 284 MET B O 1
ATOM 4878 N N . HIS B 1 285 ? 11.026 50.797 77.268 1.00 37.63 285 HIS B N 1
ATOM 4879 C CA . HIS B 1 285 ? 9.582 50.982 77.283 1.00 38.57 285 HIS B CA 1
ATOM 4880 C C . HIS B 1 285 ? 8.993 50.456 75.981 1.00 38.31 285 HIS B C 1
ATOM 4881 O O . HIS B 1 285 ? 9.613 50.610 74.919 1.00 38.87 285 HIS B O 1
ATOM 4888 N N . PRO B 1 286 ? 7.864 49.748 76.047 1.00 36.47 286 PRO B N 1
ATOM 4889 C CA . PRO B 1 286 ? 7.186 49.314 77.270 1.00 39.69 286 PRO B CA 1
ATOM 4890 C C . PRO B 1 286 ? 7.969 48.182 77.915 1.00 39.55 286 PRO B C 1
ATOM 4891 O O . PRO B 1 286 ? 8.941 47.701 77.329 1.00 35.74 286 PRO B O 1
ATOM 4895 N N . GLY B 1 287 ? 7.610 47.756 79.119 1.00 38.55 287 GLY B N 1
ATOM 4896 C CA . GLY B 1 287 ? 8.239 46.601 79.728 1.00 40.01 287 GLY B CA 1
ATOM 4897 C C . GLY B 1 287 ? 9.386 46.877 80.674 1.00 39.99 287 GLY B C 1
ATOM 4898 O O . GLY B 1 287 ? 10.199 45.974 80.901 1.00 39.78 287 GLY B O 1
ATOM 4899 N N . SER B 1 288 ? 9.479 48.084 81.239 1.00 37.46 288 SER B N 1
ATOM 4900 C CA . SER B 1 288 ? 10.565 48.368 82.172 1.00 41.30 288 SER B CA 1
ATOM 4901 C C . SER B 1 288 ? 10.487 47.472 83.403 1.00 41.52 288 SER B C 1
ATOM 4902 O O . SER B 1 288 ? 11.518 47.023 83.920 1.00 39.90 288 SER B O 1
ATOM 4905 N N . VAL B 1 289 ? 9.276 47.179 83.866 1.00 39.23 289 VAL B N 1
ATOM 4906 C CA . VAL B 1 289 ? 9.068 46.375 85.063 1.00 42.30 289 VAL B CA 1
ATOM 4907 C C . VAL B 1 289 ? 9.038 44.908 84.660 1.00 40.62 289 VAL B C 1
ATOM 4908 O O . VAL B 1 289 ? 8.148 44.470 83.922 1.00 39.70 289 VAL B O 1
ATOM 4912 N N . GLN B 1 290 ? 10.009 44.151 85.151 1.00 39.78 290 GLN B N 1
ATOM 4913 C CA . GLN B 1 290 ? 10.209 42.760 84.771 1.00 39.32 290 GLN B CA 1
ATOM 4914 C C . GLN B 1 290 ? 11.182 42.162 85.776 1.00 39.07 290 GLN B C 1
ATOM 4915 O O . GLN B 1 290 ? 11.692 42.854 86.662 1.00 40.74 290 GLN B O 1
ATOM 4921 N N . GLY B 1 291 ? 11.441 40.866 85.632 1.00 37.83 291 GLY B N 1
ATOM 4922 C CA . GLY B 1 291 ? 12.345 40.193 86.541 1.00 39.70 291 GLY B CA 1
ATOM 4923 C C . GLY B 1 291 ? 12.981 38.994 85.881 1.00 38.74 291 GLY B C 1
ATOM 4924 O O . GLY B 1 291 ? 12.593 38.570 84.788 1.00 36.13 291 GLY B O 1
ATOM 4925 N N . PHE B 1 292 ? 13.988 38.457 86.558 1.00 38.09 292 PHE B N 1
ATOM 4926 C CA . PHE B 1 292 ? 14.711 37.308 86.036 1.00 38.81 292 PHE B CA 1
ATOM 4927 C C . PHE B 1 292 ? 15.273 36.524 87.209 1.00 40.06 292 PHE B C 1
ATOM 4928 O O . PHE B 1 292 ? 15.876 37.111 88.113 1.00 39.40 292 PHE B O 1
ATOM 4936 N N . GLY B 1 293 ? 15.093 35.205 87.187 1.00 37.41 293 GLY B N 1
ATOM 4937 C CA . GLY B 1 293 ? 15.596 34.370 88.255 1.00 39.90 293 GLY B CA 1
ATOM 4938 C C . GLY B 1 293 ? 16.211 33.094 87.718 1.00 38.20 293 GLY B C 1
ATOM 4939 O O . GLY B 1 293 ? 16.001 32.706 86.566 1.00 37.65 293 GLY B O 1
ATOM 4940 N N . LEU B 1 294 ? 17.011 32.462 88.574 1.00 37.98 294 LEU B N 1
ATOM 4941 C CA . LEU B 1 294 ? 17.639 31.179 88.279 1.00 38.14 294 LEU B CA 1
ATOM 4942 C C . LEU B 1 294 ? 17.188 30.176 89.333 1.00 40.36 294 LEU B C 1
ATOM 4943 O O . LEU B 1 294 ? 17.505 30.333 90.517 1.00 38.00 294 LEU B O 1
ATOM 4948 N N . LEU B 1 295 ? 16.451 29.152 88.903 1.00 36.75 295 LEU B N 1
ATOM 4949 C CA . LEU B 1 295 ? 15.721 28.262 89.798 1.00 39.00 295 LEU B CA 1
ATOM 4950 C C . LEU B 1 295 ? 16.388 26.898 89.909 1.00 40.34 295 LEU B C 1
ATOM 4951 O O . LEU B 1 295 ? 16.813 26.318 88.903 1.00 35.15 295 LEU B O 1
ATOM 4956 N N . GLY B 1 296 ? 16.441 26.377 91.132 1.00 39.09 296 GLY B N 1
ATOM 4957 C CA . GLY B 1 296 ? 16.916 25.025 91.359 1.00 40.73 296 GLY B CA 1
ATOM 4958 C C . GLY B 1 296 ? 18.422 24.904 91.227 1.00 40.24 296 GLY B C 1
ATOM 4959 O O . GLY B 1 296 ? 19.142 25.868 90.968 1.00 38.56 296 GLY B O 1
ATOM 4960 N N . GLU B 1 297 ? 18.896 23.664 91.390 1.00 40.25 297 GLU B N 1
ATOM 4961 C CA . GLU B 1 297 ? 20.330 23.398 91.394 1.00 40.54 297 GLU B CA 1
ATOM 4962 C C . GLU B 1 297 ? 20.972 23.593 90.027 1.00 40.33 297 GLU B C 1
ATOM 4963 O O . GLU B 1 297 ? 22.189 23.798 89.954 1.00 38.22 297 GLU B O 1
ATOM 4969 N N . ASN B 1 298 ? 20.196 23.537 88.947 1.00 38.57 298 ASN B N 1
ATOM 4970 C CA . ASN B 1 298 ? 20.713 23.809 87.613 1.00 39.75 298 ASN B CA 1
ATOM 4971 C C . ASN B 1 298 ? 20.492 25.249 87.167 1.00 38.62 298 ASN B C 1
ATOM 4972 O O . ASN B 1 298 ? 20.819 25.583 86.023 1.00 35.73 298 ASN B O 1
ATOM 4977 N N . LYS B 1 299 ? 19.943 26.103 88.031 1.00 38.07 299 LYS B N 1
ATOM 4978 C CA . LYS B 1 299 ? 19.811 27.534 87.762 1.00 37.33 299 LYS B CA 1
ATOM 4979 C C . LYS B 1 299 ? 19.069 27.793 86.446 1.00 39.23 299 LYS B C 1
ATOM 4980 O O . LYS B 1 299 ? 19.566 28.455 85.529 1.00 36.56 299 LYS B O 1
ATOM 4986 N N . ILE B 1 300 ? 17.855 27.260 86.379 1.00 36.64 300 ILE B N 1
ATOM 4987 C CA . ILE B 1 300 ? 17.024 27.354 85.169 1.00 38.25 300 ILE B CA 1
ATOM 4988 C C . ILE B 1 300 ? 16.533 28.788 85.002 1.00 37.71 300 ILE B C 1
ATOM 4989 O O . ILE B 1 300 ? 15.944 29.349 85.942 1.00 33.39 300 ILE B O 1
ATOM 4994 N N . PRO B 1 301 ? 16.733 29.410 83.841 1.00 36.56 301 PRO B N 1
ATOM 4995 C CA . PRO B 1 301 ? 16.220 30.770 83.627 1.00 35.50 301 PRO B CA 1
ATOM 4996 C C . PRO B 1 301 ? 14.714 30.848 83.832 1.00 38.60 301 PRO B C 1
ATOM 4997 O O . PRO B 1 301 ? 13.950 30.039 83.303 1.00 34.29 301 PRO B O 1
ATOM 5001 N N . CYS B 1 302 ? 14.290 31.838 84.617 1.00 35.42 302 CYS B N 1
ATOM 5002 C CA . CYS B 1 302 ? 12.876 32.075 84.884 1.00 36.57 302 CYS B CA 1
ATOM 5003 C C . CYS B 1 302 ? 12.589 33.551 84.651 1.00 36.51 302 CYS B C 1
ATOM 5004 O O . CYS B 1 302 ? 12.984 34.395 85.462 1.00 36.12 302 CYS B O 1
ATOM 5007 N N . PHE B 1 303 ? 11.862 33.858 83.578 1.00 33.76 303 PHE B N 1
ATOM 5008 C CA . PHE B 1 303 ? 11.538 35.236 83.235 1.00 35.54 303 PHE B CA 1
ATOM 5009 C C . PHE B 1 303 ? 10.257 35.649 83.943 1.00 35.94 303 PHE B C 1
ATOM 5010 O O . PHE B 1 303 ? 9.235 34.964 83.841 1.00 36.52 303 PHE B O 1
ATOM 5018 N N . LEU B 1 304 ? 10.313 36.778 84.640 1.00 33.31 304 LEU B N 1
ATOM 5019 C CA . LEU B 1 304 ? 9.163 37.334 85.336 1.00 35.88 304 LEU B CA 1
ATOM 5020 C C . LEU B 1 304 ? 8.648 38.508 84.513 1.00 39.17 304 LEU B C 1
ATOM 5021 O O . LEU B 1 304 ? 9.305 39.551 84.426 1.00 37.13 304 LEU B O 1
ATOM 5026 N N . LEU B 1 305 ? 7.486 38.325 83.901 1.00 36.20 305 LEU B N 1
ATOM 5027 C CA . LEU B 1 305 ? 6.863 39.293 83.016 1.00 38.10 305 LEU B CA 1
ATOM 5028 C C . LEU B 1 305 ? 5.641 39.917 83.681 1.00 39.63 305 LEU B C 1
ATOM 5029 O O . LEU B 1 305 ? 5.067 39.339 84.609 1.00 41.47 305 LEU B O 1
ATOM 5034 N N . PRO B 1 306 ? 5.227 41.107 83.254 1.00 39.75 306 PRO B N 1
ATOM 5035 C CA . PRO B 1 306 ? 4.077 41.771 83.869 1.00 42.41 306 PRO B CA 1
ATOM 5036 C C . PRO B 1 306 ? 2.764 41.224 83.315 1.00 42.71 306 PRO B C 1
ATOM 5037 O O . PRO B 1 306 ? 2.733 40.398 82.409 1.00 39.23 306 PRO B O 1
ATOM 5041 N N . SER B 1 307 ? 1.663 41.729 83.872 1.00 42.12 307 SER B N 1
ATOM 5042 C CA . SER B 1 307 ? 0.337 41.321 83.428 1.00 43.61 307 SER B CA 1
ATOM 5043 C C . SER B 1 307 ? -0.040 41.953 82.093 1.00 43.12 307 SER B C 1
ATOM 5044 O O . SER B 1 307 ? -0.831 41.374 81.344 1.00 42.76 307 SER B O 1
ATOM 5047 N N . ASN B 1 308 ? 0.504 43.125 81.789 1.00 42.57 308 ASN B N 1
ATOM 5048 C CA . ASN B 1 308 ? 0.246 43.821 80.533 1.00 42.80 308 ASN B CA 1
ATOM 5049 C C . ASN B 1 308 ? 0.620 42.947 79.336 1.00 42.00 308 ASN B C 1
ATOM 5050 O O . ASN B 1 308 ? 1.795 42.578 79.193 1.00 41.64 308 ASN B O 1
ATOM 5055 N N . PRO B 1 309 ? -0.323 42.624 78.446 1.00 41.63 309 PRO B N 1
ATOM 5056 C CA . PRO B 1 309 ? -0.003 41.691 77.354 1.00 41.04 309 PRO B CA 1
ATOM 5057 C C . PRO B 1 309 ? 0.928 42.272 76.307 1.00 39.98 309 PRO B C 1
ATOM 5058 O O . PRO B 1 309 ? 1.730 41.526 75.731 1.00 37.28 309 PRO B O 1
ATOM 5062 N N . VAL B 1 310 ? 0.828 43.572 76.019 1.00 40.35 310 VAL B N 1
ATOM 5063 C CA . VAL B 1 310 ? 1.718 44.187 75.040 1.00 40.51 310 VAL B CA 1
ATOM 5064 C C . VAL B 1 310 ? 3.140 44.246 75.583 1.00 39.21 310 VAL B C 1
ATOM 5065 O O . VAL B 1 310 ? 4.101 43.867 74.902 1.00 33.76 310 VAL B O 1
ATOM 5069 N N . ALA B 1 311 ? 3.293 44.713 76.824 1.00 37.46 311 ALA B N 1
ATOM 5070 C CA . ALA B 1 311 ? 4.617 44.767 77.433 1.00 39.97 311 ALA B CA 1
ATOM 5071 C C . ALA B 1 311 ? 5.243 43.380 77.518 1.00 37.49 311 ALA B C 1
ATOM 5072 O O . ALA B 1 311 ? 6.445 43.216 77.271 1.00 33.19 311 ALA B O 1
ATOM 5074 N N . SER B 1 312 ? 4.438 42.363 77.834 1.00 36.83 312 SER B N 1
ATOM 5075 C CA . SER B 1 312 ? 4.972 41.009 77.948 1.00 37.94 312 SER B CA 1
ATOM 5076 C C . SER B 1 312 ? 5.499 40.508 76.609 1.00 36.00 312 SER B C 1
ATOM 5077 O O . SER B 1 312 ? 6.565 39.882 76.548 1.00 34.57 312 SER B O 1
ATOM 5080 N N . LEU B 1 313 ? 4.777 40.791 75.522 1.00 37.68 313 LEU B N 1
ATOM 5081 C CA . LEU B 1 313 ? 5.244 40.379 74.202 1.00 36.42 313 LEU B CA 1
ATOM 5082 C C . LEU B 1 313 ? 6.536 41.093 73.826 1.00 34.90 313 LEU B C 1
ATOM 5083 O O . LEU B 1 313 ? 7.422 40.496 73.200 1.00 34.88 313 LEU B O 1
ATOM 5088 N N . VAL B 1 314 ? 6.667 42.365 74.208 1.00 32.20 314 VAL B N 1
ATOM 5089 C CA . VAL B 1 314 ? 7.890 43.106 73.913 1.00 33.13 314 VAL B CA 1
ATOM 5090 C C . VAL B 1 314 ? 9.063 42.540 74.709 1.00 34.24 314 VAL B C 1
ATOM 5091 O O . VAL B 1 314 ? 10.163 42.346 74.174 1.00 33.59 314 VAL B O 1
ATOM 5095 N N . ILE B 1 315 ? 8.849 42.265 75.998 1.00 34.19 315 ILE B N 1
ATOM 5096 C CA . ILE B 1 315 ? 9.900 41.663 76.814 1.00 34.92 315 ILE B CA 1
ATOM 5097 C C . ILE B 1 315 ? 10.268 40.286 76.278 1.00 35.31 315 ILE B C 1
ATOM 5098 O O . ILE B 1 315 ? 11.451 39.943 76.158 1.00 33.56 315 ILE B O 1
ATOM 5103 N N . PHE B 1 316 ? 9.260 39.481 75.931 1.00 35.93 316 PHE B N 1
ATOM 5104 C CA . PHE B 1 316 ? 9.521 38.152 75.387 1.00 33.75 316 PHE B CA 1
ATOM 5105 C C . PHE B 1 316 ? 10.405 38.232 74.146 1.00 32.93 316 PHE B C 1
ATOM 5106 O O . PHE B 1 316 ? 11.392 37.496 74.022 1.00 32.94 316 PHE B O 1
ATOM 5114 N N . GLU B 1 317 ? 10.064 39.125 73.215 1.00 32.22 317 GLU B N 1
ATOM 5115 C CA . GLU B 1 317 ? 10.859 39.279 71.999 1.00 34.38 317 GLU B CA 1
ATOM 5116 C C . GLU B 1 317 ? 12.276 39.757 72.307 1.00 36.13 317 GLU B C 1
ATOM 5117 O O . GLU B 1 317 ? 13.242 39.320 71.667 1.00 34.30 317 GLU B O 1
ATOM 5123 N N . THR B 1 318 ? 12.423 40.655 73.282 1.00 34.36 318 THR B N 1
ATOM 5124 C CA . THR B 1 318 ? 13.715 41.299 73.505 1.00 37.65 318 THR B CA 1
ATOM 5125 C C . THR B 1 318 ? 14.682 40.401 74.269 1.00 33.13 318 THR B C 1
ATOM 5126 O O . THR B 1 318 ? 15.886 40.424 73.995 1.00 36.17 318 THR B O 1
ATOM 5130 N N . PHE B 1 319 ? 14.184 39.585 75.189 1.00 33.93 319 PHE B N 1
ATOM 5131 C CA . PHE B 1 319 ? 15.056 38.811 76.067 1.00 34.78 319 PHE B CA 1
ATOM 5132 C C . PHE B 1 319 ? 14.816 37.312 76.023 1.00 34.02 319 PHE B C 1
ATOM 5133 O O . PHE B 1 319 ? 15.777 36.545 76.123 1.00 36.08 319 PHE B O 1
ATOM 5141 N N . VAL B 1 320 ? 13.569 36.858 75.877 1.00 31.44 320 VAL B N 1
ATOM 5142 C CA . VAL B 1 320 ? 13.324 35.418 75.911 1.00 36.09 320 VAL B CA 1
ATOM 5143 C C . VAL B 1 320 ? 13.712 34.773 74.587 1.00 34.51 320 VAL B C 1
ATOM 5144 O O . VAL B 1 320 ? 14.412 33.755 74.561 1.00 35.79 320 VAL B O 1
ATOM 5148 N N . ARG B 1 321 ? 13.282 35.365 73.470 1.00 35.67 321 ARG B N 1
ATOM 5149 C CA . ARG B 1 321 ? 13.603 34.803 72.160 1.00 37.17 321 ARG B CA 1
ATOM 5150 C C . ARG B 1 321 ? 15.100 34.615 71.936 1.00 38.41 321 ARG B C 1
ATOM 5151 O O . ARG B 1 321 ? 15.493 33.539 71.454 1.00 37.55 321 ARG B O 1
ATOM 5159 N N . PRO B 1 322 ? 15.976 35.578 72.253 1.00 37.53 322 PRO B N 1
ATOM 5160 C CA . PRO B 1 322 ? 17.415 35.314 72.074 1.00 42.06 322 PRO B CA 1
ATOM 5161 C C . PRO B 1 322 ? 17.915 34.130 72.881 1.00 42.23 322 PRO B C 1
ATOM 5162 O O . PRO B 1 322 ? 18.801 33.406 72.412 1.00 39.49 322 PRO B O 1
ATOM 5166 N N . VAL B 1 323 ? 17.374 33.904 74.081 1.00 39.32 323 VAL B N 1
ATOM 5167 C CA . VAL B 1 323 ? 17.788 32.746 74.865 1.00 40.66 323 VAL B CA 1
ATOM 5168 C C . VAL B 1 323 ? 17.352 31.459 74.175 1.00 43.86 323 VAL B C 1
ATOM 5169 O O . VAL B 1 323 ? 18.100 30.475 74.137 1.00 40.65 323 VAL B O 1
ATOM 5173 N N . VAL B 1 324 ? 16.143 31.454 73.602 1.00 39.20 324 VAL B N 1
ATOM 5174 C CA . VAL B 1 324 ? 15.669 30.300 72.843 1.00 42.48 324 VAL B CA 1
ATOM 5175 C C . VAL B 1 324 ? 16.589 30.017 71.661 1.00 45.12 324 VAL B C 1
ATOM 5176 O O . VAL B 1 324 ? 16.969 28.866 71.413 1.00 43.86 324 VAL B O 1
ATOM 5180 N N . ARG B 1 325 ? 16.958 31.065 70.913 1.00 44.30 325 ARG B N 1
ATOM 5181 C CA . ARG B 1 325 ? 17.721 30.869 69.680 1.00 49.66 325 ARG B CA 1
ATOM 5182 C C . ARG B 1 325 ? 19.115 30.317 69.946 1.00 53.33 325 ARG B C 1
ATOM 5183 O O . ARG B 1 325 ? 19.604 29.470 69.189 1.00 55.86 325 ARG B O 1
ATOM 5191 N N . MET B 1 326 ? 19.781 30.790 70.998 1.00 48.78 326 MET B N 1
ATOM 5192 C CA . MET B 1 326 ? 21.099 30.250 71.311 1.00 53.43 326 MET B CA 1
ATOM 5193 C C . MET B 1 326 ? 21.006 28.839 71.875 1.00 53.36 326 MET B C 1
ATOM 5194 O O . MET B 1 326 ? 21.885 28.011 71.612 1.00 52.21 326 MET B O 1
ATOM 5199 N N . SER B 1 327 ? 19.943 28.543 72.630 1.00 52.85 327 SER B N 1
ATOM 5200 C CA . SER B 1 327 ? 19.731 27.190 73.132 1.00 51.34 327 SER B CA 1
ATOM 5201 C C . SER B 1 327 ? 19.526 26.202 71.992 1.00 51.07 327 SER B C 1
ATOM 5202 O O . SER B 1 327 ? 19.804 25.008 72.143 1.00 53.02 327 SER B O 1
ATOM 5205 N N . LEU B 1 328 ? 19.038 26.681 70.849 1.00 53.49 328 LEU B N 1
ATOM 5206 C CA . LEU B 1 328 ? 18.837 25.854 69.669 1.00 55.38 328 LEU B CA 1
ATOM 5207 C C . LEU B 1 328 ? 20.118 25.592 68.895 1.00 59.54 328 LEU B C 1
ATOM 5208 O O . LEU B 1 328 ? 20.112 24.749 67.991 1.00 64.91 328 LEU B O 1
ATOM 5213 N N . GLY B 1 329 ? 21.205 26.282 69.222 1.00 61.34 329 GLY B N 1
ATOM 5214 C CA . GLY B 1 329 ? 22.411 26.175 68.430 1.00 69.30 329 GLY B CA 1
ATOM 5215 C C . GLY B 1 329 ? 22.407 27.051 67.201 1.00 77.11 329 GLY B C 1
ATOM 5216 O O . GLY B 1 329 ? 23.182 26.805 66.270 1.00 74.36 329 GLY B O 1
ATOM 5217 N N . LYS B 1 330 ? 21.558 28.075 67.176 1.00 72.30 330 LYS B N 1
ATOM 5218 C CA . LYS B 1 330 ? 21.498 29.008 66.063 1.00 79.30 330 LYS B CA 1
ATOM 5219 C C . LYS B 1 330 ? 22.635 30.007 66.189 1.00 86.93 330 LYS B C 1
ATOM 5220 O O . LYS B 1 330 ? 23.089 30.324 67.293 1.00 83.15 330 LYS B O 1
ATOM 5226 N N . SER B 1 331 ? 23.101 30.509 65.048 1.00 92.28 331 SER B N 1
ATOM 5227 C CA . SER B 1 331 ? 24.231 31.425 65.083 1.00 99.27 331 SER B CA 1
ATOM 5228 C C . SER B 1 331 ? 23.815 32.886 65.039 1.00 102.44 331 SER B C 1
ATOM 5229 O O . SER B 1 331 ? 24.542 33.733 65.569 1.00 105.83 331 SER B O 1
ATOM 5232 N N . ASN B 1 332 ? 22.676 33.217 64.433 1.00 101.85 332 ASN B N 1
ATOM 5233 C CA . ASN B 1 332 ? 22.123 34.562 64.532 1.00 101.92 332 ASN B CA 1
ATOM 5234 C C . ASN B 1 332 ? 21.119 34.559 65.682 1.00 97.92 332 ASN B C 1
ATOM 5235 O O . ASN B 1 332 ? 20.018 34.013 65.549 1.00 95.66 332 ASN B O 1
ATOM 5237 N N . ALA B 1 333 ? 21.487 35.177 66.803 1.00 101.41 333 ALA B N 1
ATOM 5238 C CA . ALA B 1 333 ? 20.556 35.272 67.921 1.00 88.35 333 ALA B CA 1
ATOM 5239 C C . ALA B 1 333 ? 19.510 36.349 67.668 1.00 91.36 333 ALA B C 1
ATOM 5240 O O . ALA B 1 333 ? 18.305 36.098 67.781 1.00 97.05 333 ALA B O 1
ATOM 5242 N N . ALA B 1 334 ? 19.960 37.560 67.348 1.00 82.66 334 ALA B N 1
ATOM 5243 C CA . ALA B 1 334 ? 19.088 38.722 67.270 1.00 73.94 334 ALA B CA 1
ATOM 5244 C C . ALA B 1 334 ? 18.236 38.684 65.999 1.00 69.03 334 ALA B C 1
ATOM 5245 O O . ALA B 1 334 ? 18.159 37.677 65.289 1.00 76.01 334 ALA B O 1
ATOM 5247 N N . ARG B 1 335 ? 17.634 39.824 65.674 1.00 65.21 335 ARG B N 1
ATOM 5248 C CA . ARG B 1 335 ? 16.818 40.020 64.488 1.00 60.04 335 ARG B CA 1
ATOM 5249 C C . ARG B 1 335 ? 17.554 40.919 63.504 1.00 59.73 335 ARG B C 1
ATOM 5250 O O . ARG B 1 335 ? 18.509 41.615 63.858 1.00 60.24 335 ARG B O 1
ATOM 5258 N N . ARG B 1 336 ? 17.097 40.899 62.256 1.00 58.67 336 ARG B N 1
ATOM 5259 C CA . ARG B 1 336 ? 17.581 41.870 61.287 1.00 60.35 336 ARG B CA 1
ATOM 5260 C C . ARG B 1 336 ? 17.029 43.251 61.619 1.00 57.97 336 ARG B C 1
ATOM 5261 O O . ARG B 1 336 ? 15.853 43.402 61.966 1.00 54.43 336 ARG B O 1
ATOM 5269 N N . VAL B 1 337 ? 17.897 44.257 61.543 1.00 59.33 337 VAL B N 1
ATOM 5270 C CA . VAL B 1 337 ? 17.536 45.649 61.794 1.00 58.46 337 VAL B CA 1
ATOM 5271 C C . VAL B 1 337 ? 17.727 46.425 60.498 1.00 59.51 337 VAL B C 1
ATOM 5272 O O . VAL B 1 337 ? 18.812 46.390 59.904 1.00 60.93 337 VAL B O 1
ATOM 5276 N N . VAL B 1 338 ? 16.674 47.105 60.050 1.00 58.53 338 VAL B N 1
ATOM 5277 C CA . VAL B 1 338 ? 16.716 47.913 58.837 1.00 60.66 338 VAL B CA 1
ATOM 5278 C C . VAL B 1 338 ? 16.398 49.365 59.180 1.00 61.74 338 VAL B C 1
ATOM 5279 O O . VAL B 1 338 ? 15.679 49.656 60.143 1.00 57.36 338 VAL B O 1
ATOM 5283 N N . ARG B 1 339 ? 16.968 50.282 58.396 1.00 57.57 339 ARG B N 1
ATOM 5284 C CA . ARG B 1 339 ? 16.677 51.706 58.525 1.00 56.00 339 ARG B CA 1
ATOM 5285 C C . ARG B 1 339 ? 15.457 52.055 57.681 1.00 55.74 339 ARG B C 1
ATOM 5286 O O . ARG B 1 339 ? 15.404 51.723 56.492 1.00 57.25 339 ARG B O 1
ATOM 5294 N N . ALA B 1 340 ? 14.490 52.738 58.290 1.00 53.37 340 ALA B N 1
ATOM 5295 C CA . ALA B 1 340 ? 13.243 53.064 57.615 1.00 54.03 340 ALA B CA 1
ATOM 5296 C C . ALA B 1 340 ? 12.847 54.501 57.926 1.00 52.55 340 ALA B C 1
ATOM 5297 O O . ALA B 1 340 ? 13.267 55.084 58.928 1.00 49.96 340 ALA B O 1
ATOM 5299 N N . ARG B 1 341 ? 12.024 55.065 57.046 1.00 51.14 341 ARG B N 1
ATOM 5300 C CA . ARG B 1 341 ? 11.518 56.420 57.208 1.00 52.15 341 ARG B CA 1
ATOM 5301 C C . ARG B 1 341 ? 10.228 56.385 58.019 1.00 50.84 341 ARG B C 1
ATOM 5302 O O . ARG B 1 341 ? 9.291 55.654 57.678 1.00 50.88 341 ARG B O 1
ATOM 5310 N N . ALA B 1 342 ? 10.190 57.160 59.098 1.00 49.97 342 ALA B N 1
ATOM 5311 C CA . ALA B 1 342 ? 9.008 57.206 59.944 1.00 49.37 342 ALA B CA 1
ATOM 5312 C C . ALA B 1 342 ? 7.836 57.826 59.195 1.00 50.61 342 ALA B C 1
ATOM 5313 O O . ALA B 1 342 ? 7.992 58.804 58.459 1.00 51.51 342 ALA B O 1
ATOM 5315 N N . LEU B 1 343 ? 6.659 57.234 59.368 1.00 47.66 343 LEU B N 1
ATOM 5316 C CA . LEU B 1 343 ? 5.447 57.731 58.735 1.00 47.67 343 LEU B CA 1
ATOM 5317 C C . LEU B 1 343 ? 4.590 58.565 59.670 1.00 47.93 343 LEU B C 1
ATOM 5318 O O . LEU B 1 343 ? 3.821 59.406 59.197 1.00 47.62 343 LEU B O 1
ATOM 5323 N N . ASN B 1 344 ? 4.691 58.354 60.980 1.00 46.36 344 ASN B N 1
ATOM 5324 C CA . ASN B 1 344 ? 3.869 59.092 61.928 1.00 47.25 344 ASN B CA 1
ATOM 5325 C C . ASN B 1 344 ? 4.711 59.490 63.135 1.00 46.58 344 ASN B C 1
ATOM 5326 O O . ASN B 1 344 ? 5.881 59.121 63.258 1.00 46.53 344 ASN B O 1
ATOM 5331 N N . HIS B 1 345 ? 4.097 60.266 64.026 1.00 46.74 345 HIS B N 1
ATOM 5332 C CA . HIS B 1 345 ? 4.788 60.776 65.199 1.00 46.98 345 HIS B CA 1
ATOM 5333 C C . HIS B 1 345 ? 4.810 59.728 66.299 1.00 45.83 345 HIS B C 1
ATOM 5334 O O . HIS B 1 345 ? 3.817 59.033 66.534 1.00 44.58 345 HIS B O 1
ATOM 5341 N N . VAL B 1 346 ? 5.956 59.604 66.963 1.00 43.92 346 VAL B N 1
ATOM 5342 C CA . VAL B 1 346 ? 6.107 58.736 68.125 1.00 43.97 346 VAL B CA 1
ATOM 5343 C C . VAL B 1 346 ? 6.876 59.498 69.196 1.00 43.76 346 VAL B C 1
ATOM 5344 O O . VAL B 1 346 ? 7.810 60.245 68.889 1.00 44.36 346 VAL B O 1
ATOM 5348 N N . VAL B 1 347 ? 6.473 59.321 70.452 1.00 43.26 347 VAL B N 1
ATOM 5349 C CA . VAL B 1 347 ? 7.170 59.896 71.596 1.00 42.86 347 VAL B CA 1
ATOM 5350 C C . VAL B 1 347 ? 7.845 58.759 72.353 1.00 41.69 347 VAL B C 1
ATOM 5351 O O . VAL B 1 347 ? 7.431 57.598 72.274 1.00 39.67 347 VAL B O 1
ATOM 5355 N N . SER B 1 348 ? 8.907 59.097 73.079 1.00 41.04 348 SER B N 1
ATOM 5356 C CA . SER B 1 348 ? 9.684 58.116 73.817 1.00 38.46 348 SER B CA 1
ATOM 5357 C C . SER B 1 348 ? 10.166 58.736 75.119 1.00 39.92 348 SER B C 1
ATOM 5358 O O . SER B 1 348 ? 10.392 59.946 75.203 1.00 40.07 348 SER B O 1
ATOM 5361 N N . VAL B 1 349 ? 10.367 57.890 76.124 1.00 37.13 349 VAL B N 1
ATOM 5362 C CA . VAL B 1 349 ? 10.791 58.364 77.437 1.00 37.61 349 VAL B CA 1
ATOM 5363 C C . VAL B 1 349 ? 12.267 58.723 77.376 1.00 39.19 349 VAL B C 1
ATOM 5364 O O . VAL B 1 349 ? 13.080 57.991 76.796 1.00 38.43 349 VAL B O 1
ATOM 5368 N N . ALA B 1 350 ? 12.616 59.873 77.950 1.00 37.88 350 ALA B N 1
ATOM 5369 C CA . ALA B 1 350 ? 14.016 60.266 78.029 1.00 40.00 350 ALA B CA 1
ATOM 5370 C C . ALA B 1 350 ? 14.751 59.323 78.973 1.00 40.86 350 ALA B C 1
ATOM 5371 O O . ALA B 1 350 ? 14.403 59.225 80.156 1.00 39.45 350 ALA B O 1
ATOM 5373 N N . GLY B 1 351 ? 15.774 58.644 78.457 1.00 41.49 351 GLY B N 1
ATOM 5374 C CA . GLY B 1 351 ? 16.584 57.752 79.256 1.00 40.39 351 GLY B CA 1
ATOM 5375 C C . GLY B 1 351 ? 16.213 56.286 79.163 1.00 42.46 351 GLY B C 1
ATOM 5376 O O . GLY B 1 351 ? 16.826 55.469 79.860 1.00 44.82 351 GLY B O 1
ATOM 5377 N N . ARG B 1 352 ? 15.237 55.921 78.332 1.00 40.42 352 ARG B N 1
ATOM 5378 C CA . ARG B 1 352 ? 14.826 54.529 78.187 1.00 42.89 352 ARG B CA 1
ATOM 5379 C C . ARG B 1 352 ? 14.679 54.172 76.716 1.00 40.48 352 ARG B C 1
ATOM 5380 O O . ARG B 1 352 ? 14.134 54.952 75.929 1.00 38.36 352 ARG B O 1
ATOM 5388 N N . LYS B 1 353 ? 15.172 52.992 76.352 1.00 40.81 353 LYS B N 1
ATOM 5389 C CA . LYS B 1 353 ? 15.131 52.566 74.960 1.00 41.04 353 LYS B CA 1
ATOM 5390 C C . LYS B 1 353 ? 13.710 52.160 74.599 1.00 38.23 353 LYS B C 1
ATOM 5391 O O . LYS B 1 353 ? 13.079 51.375 75.310 1.00 38.00 353 LYS B O 1
ATOM 5397 N N . GLY B 1 354 ? 13.200 52.703 73.497 1.00 38.47 354 GLY B N 1
ATOM 5398 C CA . GLY B 1 354 ? 11.832 52.444 73.084 1.00 37.97 354 GLY B CA 1
ATOM 5399 C C . GLY B 1 354 ? 11.754 51.300 72.086 1.00 39.09 354 GLY B C 1
ATOM 5400 O O . GLY B 1 354 ? 12.578 51.191 71.180 1.00 41.69 354 GLY B O 1
ATOM 5401 N N . PHE B 1 355 ? 10.740 50.448 72.265 1.00 34.08 355 PHE B N 1
ATOM 5402 C CA . PHE B 1 355 ? 10.460 49.316 71.375 1.00 36.09 355 PHE B CA 1
ATOM 5403 C C . PHE B 1 355 ? 8.991 49.416 70.976 1.00 39.32 355 PHE B C 1
ATOM 5404 O O . PHE B 1 355 ? 8.112 48.935 71.697 1.00 37.59 355 PHE B O 1
ATOM 5412 N N . ILE B 1 356 ? 8.724 50.042 69.834 1.00 36.83 356 ILE B N 1
ATOM 5413 C CA . ILE B 1 356 ? 7.367 50.405 69.436 1.00 39.41 356 ILE B CA 1
ATOM 5414 C C . ILE B 1 356 ? 6.934 49.466 68.321 1.00 39.52 356 ILE B C 1
ATOM 5415 O O . ILE B 1 356 ? 7.435 49.558 67.192 1.00 36.67 356 ILE B O 1
ATOM 5420 N N . ARG B 1 357 ? 5.983 48.584 68.627 1.00 39.30 357 ARG B N 1
ATOM 5421 C CA . ARG B 1 357 ? 5.448 47.676 67.621 1.00 40.96 357 ARG B CA 1
ATOM 5422 C C . ARG B 1 357 ? 4.876 48.475 66.456 1.00 41.93 357 ARG B C 1
ATOM 5423 O O . ARG B 1 357 ? 4.136 49.445 66.648 1.00 37.85 357 ARG B O 1
ATOM 5431 N N . SER B 1 358 ? 5.249 48.078 65.243 1.00 41.52 358 SER B N 1
ATOM 5432 C CA . SER B 1 358 ? 5.039 48.921 64.079 1.00 43.54 358 SER B CA 1
ATOM 5433 C C . SER B 1 358 ? 4.805 48.058 62.848 1.00 44.94 358 SER B C 1
ATOM 5434 O O . SER B 1 358 ? 5.000 46.841 62.864 1.00 43.14 358 SER B O 1
ATOM 5437 N N . ARG B 1 359 ? 4.406 48.717 61.766 1.00 43.12 359 ARG B N 1
ATOM 5438 C CA . ARG B 1 359 ? 4.223 48.079 60.472 1.00 47.71 359 ARG B CA 1
ATOM 5439 C C . ARG B 1 359 ? 5.341 48.545 59.549 1.00 48.02 359 ARG B C 1
ATOM 5440 O O . ARG B 1 359 ? 5.445 49.741 59.247 1.00 48.29 359 ARG B O 1
ATOM 5448 N N . LEU B 1 360 ? 6.182 47.608 59.124 1.00 47.67 360 LEU B N 1
ATOM 5449 C CA . LEU B 1 360 ? 7.300 47.893 58.236 1.00 49.49 360 LEU B CA 1
ATOM 5450 C C . LEU B 1 360 ? 6.897 47.539 56.809 1.00 53.04 360 LEU B C 1
ATOM 5451 O O . LEU B 1 360 ? 6.398 46.439 56.553 1.00 50.82 360 LEU B O 1
ATOM 5456 N N . MET B 1 361 ? 7.108 48.475 55.886 1.00 54.64 361 MET B N 1
ATOM 5457 C CA . MET B 1 361 ? 6.700 48.304 54.500 1.00 58.79 361 MET B CA 1
ATOM 5458 C C . MET B 1 361 ? 7.785 48.846 53.584 1.00 62.97 361 MET B C 1
ATOM 5459 O O . MET B 1 361 ? 8.649 49.623 53.999 1.00 62.17 361 MET B O 1
ATOM 5464 N N . ARG B 1 362 ? 7.733 48.425 52.325 1.00 68.44 362 ARG B N 1
ATOM 5465 C CA . ARG B 1 362 ? 8.600 48.953 51.281 1.00 74.49 362 ARG B CA 1
ATOM 5466 C C . ARG B 1 362 ? 7.774 49.876 50.396 1.00 79.75 362 ARG B C 1
ATOM 5467 O O . ARG B 1 362 ? 6.708 49.483 49.908 1.00 80.62 362 ARG B O 1
ATOM 5471 N N . ASP B 1 363 ? 8.260 51.098 50.195 1.00 81.95 363 ASP B N 1
ATOM 5472 C CA . ASP B 1 363 ? 7.553 52.068 49.365 1.00 88.61 363 ASP B CA 1
ATOM 5473 C C . ASP B 1 363 ? 7.744 51.712 47.896 1.00 92.49 363 ASP B C 1
ATOM 5474 O O . ASP B 1 363 ? 8.874 51.701 47.397 1.00 92.71 363 ASP B O 1
ATOM 5479 N N . ALA B 1 364 ? 6.638 51.422 47.205 1.00 95.14 364 ALA B N 1
ATOM 5480 C CA . ALA B 1 364 ? 6.724 50.975 45.818 1.00 98.02 364 ALA B CA 1
ATOM 5481 C C . ALA B 1 364 ? 7.368 52.024 44.921 1.00 98.62 364 ALA B C 1
ATOM 5482 O O . ALA B 1 364 ? 8.062 51.676 43.959 1.00 94.11 364 ALA B O 1
ATOM 5484 N N . GLU B 1 365 ? 7.164 53.307 45.224 1.00 106.11 365 GLU B N 1
ATOM 5485 C CA . GLU B 1 365 ? 7.663 54.373 44.366 1.00 100.02 365 GLU B CA 1
ATOM 5486 C C . GLU B 1 365 ? 9.162 54.604 44.508 1.00 95.18 365 GLU B C 1
ATOM 5487 O O . GLU B 1 365 ? 9.752 55.258 43.642 1.00 91.11 365 GLU B O 1
ATOM 5489 N N . THR B 1 366 ? 9.793 54.092 45.569 1.00 95.29 366 THR B N 1
ATOM 5490 C CA . THR B 1 366 ? 11.222 54.308 45.760 1.00 93.94 366 THR B CA 1
ATOM 5491 C C . THR B 1 366 ? 11.963 53.124 46.366 1.00 93.89 366 THR B C 1
ATOM 5492 O O . THR B 1 366 ? 13.168 53.244 46.612 1.00 93.37 366 THR B O 1
ATOM 5496 N N . GLN B 1 367 ? 11.296 51.998 46.620 1.00 93.81 367 GLN B N 1
ATOM 5497 C CA . GLN B 1 367 ? 11.868 50.828 47.283 1.00 93.79 367 GLN B CA 1
ATOM 5498 C C . GLN B 1 367 ? 12.417 51.151 48.668 1.00 89.91 367 GLN B C 1
ATOM 5499 O O . GLN B 1 367 ? 13.125 50.325 49.259 1.00 89.64 367 GLN B O 1
ATOM 5501 N N . ASP B 1 368 ? 12.102 52.327 49.203 1.00 89.11 368 ASP B N 1
ATOM 5502 C CA . ASP B 1 368 ? 12.556 52.713 50.528 1.00 85.12 368 ASP B CA 1
ATOM 5503 C C . ASP B 1 368 ? 11.680 52.071 51.595 1.00 77.01 368 ASP B C 1
ATOM 5504 O O . ASP B 1 368 ? 10.477 51.869 51.405 1.00 75.95 368 ASP B O 1
ATOM 5509 N N . TYR B 1 369 ? 12.294 51.758 52.730 1.00 72.04 369 TYR B N 1
ATOM 5510 C CA . TYR B 1 369 ? 11.557 51.196 53.850 1.00 65.66 369 TYR B CA 1
ATOM 5511 C C . TYR B 1 369 ? 10.814 52.314 54.568 1.00 60.11 369 TYR B C 1
ATOM 5512 O O . TYR B 1 369 ? 11.390 53.369 54.856 1.00 57.60 369 TYR B O 1
ATOM 5521 N N . LEU B 1 370 ? 9.527 52.101 54.813 1.00 59.61 370 LEU B N 1
ATOM 5522 C CA . LEU B 1 370 ? 8.716 53.003 55.613 1.0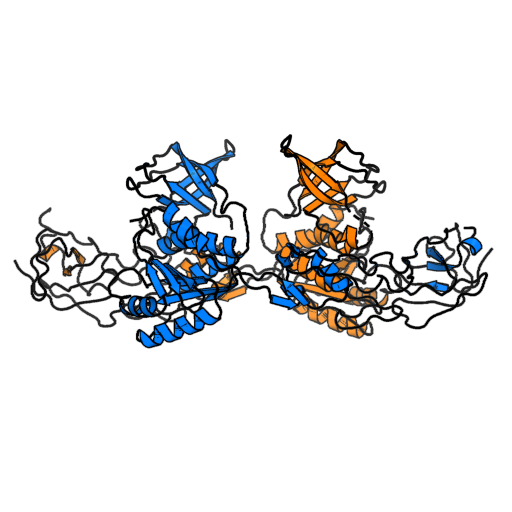0 55.87 370 LEU B CA 1
ATOM 5523 C C . LEU B 1 370 ? 8.195 52.247 56.822 1.00 54.08 370 LEU B C 1
ATOM 5524 O O . LEU B 1 370 ? 7.991 51.029 56.767 1.00 53.14 370 LEU B O 1
ATOM 5529 N N . VAL B 1 371 ? 7.985 52.968 57.920 1.00 49.06 371 VAL B N 1
ATOM 5530 C CA . VAL B 1 371 ? 7.528 52.344 59.154 1.00 47.22 371 VAL B CA 1
ATOM 5531 C C . VAL B 1 371 ? 6.420 53.194 59.762 1.00 47.44 371 VAL B C 1
ATOM 5532 O O . VAL B 1 371 ? 6.517 54.426 59.811 1.00 47.79 371 VAL B O 1
ATOM 5536 N N . GLU B 1 372 ? 5.345 52.533 60.181 1.00 46.07 372 GLU B N 1
ATOM 5537 C CA . GLU B 1 372 ? 4.209 53.168 60.831 1.00 45.95 372 GLU B CA 1
ATOM 5538 C C . GLU B 1 372 ? 4.037 52.578 62.223 1.00 45.70 372 GLU B C 1
ATOM 5539 O O . GLU B 1 372 ? 3.850 51.365 62.365 1.00 44.84 372 GLU B O 1
ATOM 5545 N N . ALA B 1 373 ? 4.092 53.431 63.241 1.00 44.12 373 ALA B N 1
ATOM 5546 C CA . ALA B 1 373 ? 3.880 52.994 64.614 1.00 45.38 373 ALA B CA 1
ATOM 5547 C C . ALA B 1 373 ? 2.398 52.737 64.854 1.00 46.43 373 ALA B C 1
ATOM 5548 O O . ALA B 1 373 ? 1.545 53.519 64.426 1.00 45.69 373 ALA B O 1
ATOM 5550 N N . LEU B 1 374 ? 2.093 51.646 65.552 1.00 44.67 374 LEU B N 1
ATOM 5551 C CA . LEU B 1 374 ? 0.699 51.313 65.852 1.00 48.19 374 LEU B CA 1
ATOM 5552 C C . LEU B 1 374 ? 0.295 51.711 67.266 1.00 48.49 374 LEU B C 1
ATOM 5553 O O . LEU B 1 374 ? 0.964 52.518 67.906 1.00 51.12 374 LEU B O 1
ATOM 5558 N N . HIS B 1 383 ? -6.996 50.278 73.856 1.00 78.68 383 HIS B N 1
ATOM 5559 C CA . HIS B 1 383 ? -5.632 50.422 73.361 1.00 77.40 383 HIS B CA 1
ATOM 5560 C C . HIS B 1 383 ? -5.005 49.051 73.132 1.00 78.93 383 HIS B C 1
ATOM 5561 O O . HIS B 1 383 ? -3.996 48.923 72.440 1.00 76.07 383 HIS B O 1
ATOM 5563 N N . LEU B 1 384 ? -5.611 48.027 73.735 1.00 72.92 384 LEU B N 1
ATOM 5564 C CA . LEU B 1 384 ? -5.095 46.670 73.589 1.00 70.61 384 LEU B CA 1
ATOM 5565 C C . LEU B 1 384 ? -5.187 46.206 72.142 1.00 64.46 384 LEU B C 1
ATOM 5566 O O . LEU B 1 384 ? -4.282 45.531 71.636 1.00 60.85 384 LEU B O 1
ATOM 5571 N N . LEU B 1 385 ? -6.285 46.554 71.466 1.00 65.22 385 LEU B N 1
ATOM 5572 C CA . LEU B 1 385 ? -6.475 46.152 70.077 1.00 64.30 385 LEU B CA 1
ATOM 5573 C C . LEU B 1 385 ? -5.363 46.695 69.188 1.00 65.99 385 LEU B C 1
ATOM 5574 O O . LEU B 1 385 ? -4.866 45.986 68.304 1.00 65.23 385 LEU B O 1
ATOM 5579 N N . ALA B 1 386 ? -4.950 47.947 69.407 1.00 65.81 386 ALA B N 1
ATOM 5580 C CA . ALA B 1 386 ? -3.871 48.504 68.598 1.00 63.97 386 ALA B CA 1
ATOM 5581 C C . ALA B 1 386 ? -2.534 47.854 68.933 1.00 62.12 386 ALA B C 1
ATOM 5582 O O . ALA B 1 386 ? -1.735 47.570 68.033 1.00 60.40 386 ALA B O 1
ATOM 5584 N N . GLY B 1 387 ? -2.276 47.600 70.217 1.00 59.72 387 GLY B N 1
ATOM 5585 C CA . GLY B 1 387 ? -1.002 47.010 70.605 1.00 56.23 387 GLY B CA 1
ATOM 5586 C C . GLY B 1 387 ? -0.832 45.581 70.120 1.00 54.27 387 GLY B C 1
ATOM 5587 O O . GLY B 1 387 ? 0.263 45.178 69.717 1.00 53.74 387 GLY B O 1
ATOM 5588 N N . LEU B 1 388 ? -1.904 44.794 70.169 1.00 54.81 388 LEU B N 1
ATOM 5589 C CA . LEU B 1 388 ? -1.900 43.400 69.749 1.00 54.40 388 LEU B CA 1
ATOM 5590 C C . LEU B 1 388 ? -2.206 43.218 68.264 1.00 54.61 388 LEU B C 1
ATOM 5591 O O . LEU B 1 388 ? -2.449 42.090 67.831 1.00 50.93 388 LEU B O 1
ATOM 5596 N N . SER B 1 389 ? -2.249 44.298 67.486 1.00 53.91 389 SER B N 1
ATOM 5597 C CA . SER B 1 389 ? -2.550 44.207 66.060 1.00 58.13 389 SER B CA 1
ATOM 5598 C C . SER B 1 389 ? -1.426 43.552 65.262 1.00 61.14 389 SER B C 1
ATOM 5599 O O . SER B 1 389 ? -0.491 42.973 65.827 1.00 60.58 389 SER B O 1
ATOM 5602 N N . GLU B 1 390 ? -1.481 43.720 63.944 1.00 63.72 390 GLU B N 1
ATOM 5603 C CA . GLU B 1 390 ? -0.613 43.020 62.998 1.00 60.35 390 GLU B CA 1
ATOM 5604 C C . GLU B 1 390 ? 0.676 43.821 62.846 1.00 55.88 390 GLU B C 1
ATOM 5605 O O . GLU B 1 390 ? 0.722 44.828 62.134 1.00 61.80 390 GLU B O 1
ATOM 5607 N N . ALA B 1 391 ? 1.715 43.398 63.559 1.00 53.89 391 ALA B N 1
ATOM 5608 C CA . ALA B 1 391 ? 3.003 44.075 63.568 1.00 51.31 391 ALA B CA 1
ATOM 5609 C C . ALA B 1 391 ? 4.086 43.155 63.022 1.00 50.51 391 ALA B C 1
ATOM 5610 O O . ALA B 1 391 ? 4.219 42.008 63.463 1.00 50.84 391 ALA B O 1
ATOM 5612 N N . ASN B 1 392 ? 4.866 43.669 62.073 1.00 46.25 392 ASN B N 1
ATOM 5613 C CA . ASN B 1 392 ? 6.027 42.960 61.554 1.00 47.19 392 ASN B CA 1
ATOM 5614 C C . ASN B 1 392 ? 7.317 43.706 61.857 1.00 46.76 392 ASN B C 1
ATOM 5615 O O . ASN B 1 392 ? 8.372 43.350 61.318 1.00 46.76 392 ASN B O 1
ATOM 5620 N N . GLY B 1 393 ? 7.260 44.732 62.709 1.00 44.91 393 GLY B N 1
ATOM 5621 C CA . GLY B 1 393 ? 8.446 45.482 63.058 1.00 42.65 393 GLY B CA 1
ATOM 5622 C C . GLY B 1 393 ? 8.307 46.137 64.415 1.00 43.94 393 GLY B C 1
ATOM 5623 O O . GLY B 1 393 ? 7.216 46.241 64.982 1.00 41.56 393 GLY B O 1
ATOM 5624 N N . MET B 1 394 ? 9.449 46.585 64.929 1.00 41.77 394 MET B N 1
ATOM 5625 C CA . MET B 1 394 ? 9.510 47.352 66.165 1.00 40.74 394 MET B CA 1
ATOM 5626 C C . MET B 1 394 ? 10.491 48.490 65.945 1.00 40.44 394 MET B C 1
ATOM 5627 O O . MET B 1 394 ? 11.671 48.241 65.684 1.00 41.71 394 MET B O 1
ATOM 5632 N N . ILE B 1 395 ? 10.026 49.733 66.059 1.00 37.00 395 ILE B N 1
ATOM 5633 C CA . ILE B 1 395 ? 10.960 50.853 66.048 1.00 42.21 395 ILE B CA 1
ATOM 5634 C C . ILE B 1 395 ? 11.791 50.803 67.320 1.00 39.27 395 ILE B C 1
ATOM 5635 O O . ILE B 1 395 ? 11.249 50.682 68.426 1.00 41.09 395 ILE B O 1
ATOM 5640 N N . ARG B 1 396 ? 13.113 50.847 67.170 1.00 40.39 396 ARG B N 1
ATOM 5641 C CA . ARG B 1 396 ? 14.024 50.856 68.310 1.00 41.76 396 ARG B CA 1
ATOM 5642 C C . ARG B 1 396 ? 14.507 52.286 68.526 1.00 41.08 396 ARG B C 1
ATOM 5643 O O . ARG B 1 396 ? 15.338 52.792 67.765 1.00 43.43 396 ARG B O 1
ATOM 5651 N N . ILE B 1 397 ? 14.003 52.923 69.574 1.00 40.60 397 ILE B N 1
ATOM 5652 C CA . ILE B 1 397 ? 14.273 54.332 69.852 1.00 39.69 397 ILE B CA 1
ATOM 5653 C C . ILE B 1 397 ? 15.392 54.414 70.881 1.00 38.60 397 ILE B C 1
ATOM 5654 O O . ILE B 1 397 ? 15.260 53.833 71.971 1.00 39.97 397 ILE B O 1
ATOM 5659 N N . PRO B 1 398 ? 16.497 55.108 70.595 1.00 40.72 398 PRO B N 1
ATOM 5660 C CA . PRO B 1 398 ? 17.581 55.219 71.580 1.00 39.64 398 PRO B CA 1
ATOM 5661 C C . PRO B 1 398 ? 17.106 55.874 72.871 1.00 41.91 398 PRO B C 1
ATOM 5662 O O . PRO B 1 398 ? 16.121 56.616 72.905 1.00 37.47 398 PRO B O 1
ATOM 5666 N N . GLU B 1 399 ? 17.848 55.596 73.946 1.00 38.73 399 GLU B N 1
ATOM 5667 C CA . GLU B 1 399 ? 17.455 56.050 75.278 1.00 42.87 399 GLU B CA 1
ATOM 5668 C C . GLU B 1 399 ? 17.214 57.555 75.333 1.00 43.15 399 GLU B C 1
ATOM 5669 O O . GLU B 1 399 ? 16.225 58.013 75.916 1.00 41.12 399 GLU B O 1
ATOM 5675 N N . ASP B 1 400 ? 18.119 58.341 74.746 1.00 41.48 400 ASP B N 1
ATOM 5676 C CA . ASP B 1 400 ? 18.044 59.793 74.855 1.00 45.35 400 ASP B CA 1
ATOM 5677 C C . ASP B 1 400 ? 17.071 60.437 73.871 1.00 42.35 400 ASP B C 1
ATOM 5678 O O . ASP B 1 400 ? 16.744 61.617 74.042 1.00 44.46 400 ASP B O 1
ATOM 5683 N N . VAL B 1 401 ? 16.587 59.702 72.873 1.00 39.55 401 VAL B N 1
ATOM 5684 C CA . VAL B 1 401 ? 15.641 60.254 71.906 1.00 43.09 401 VAL B CA 1
ATOM 5685 C C . VAL B 1 401 ? 14.246 60.257 72.518 1.00 42.16 401 VAL B C 1
ATOM 5686 O O . VAL B 1 401 ? 13.796 59.247 73.069 1.00 40.80 401 VAL B O 1
ATOM 5690 N N . THR B 1 402 ? 13.562 61.403 72.438 1.00 41.05 402 THR B N 1
ATOM 5691 C CA . THR B 1 402 ? 12.230 61.551 73.007 1.00 42.57 402 THR B CA 1
ATOM 5692 C C . THR B 1 402 ? 11.130 61.744 71.972 1.00 43.55 402 THR B C 1
ATOM 5693 O O . THR B 1 402 ? 9.950 61.640 72.328 1.00 41.47 402 THR B O 1
ATOM 5697 N N . GLU B 1 403 ? 11.470 62.028 70.713 1.00 43.00 403 GLU B N 1
ATOM 5698 C CA . GLU B 1 403 ? 10.468 62.297 69.690 1.00 45.03 403 GLU B CA 1
ATOM 5699 C C . GLU B 1 403 ? 10.918 61.743 68.351 1.00 45.73 403 GLU B C 1
ATOM 5700 O O . GLU B 1 403 ? 12.069 61.931 67.943 1.00 45.60 403 GLU B O 1
ATOM 5706 N N . ILE B 1 404 ? 9.985 61.098 67.658 1.00 45.48 404 ILE B N 1
ATOM 5707 C CA . ILE B 1 404 ? 10.131 60.722 66.259 1.00 46.10 404 ILE B CA 1
ATOM 5708 C C . ILE B 1 404 ? 9.111 61.522 65.463 1.00 47.64 404 ILE B C 1
ATOM 5709 O O . ILE B 1 404 ? 7.932 61.574 65.835 1.00 46.06 404 ILE B O 1
ATOM 5714 N N . ARG B 1 405 ? 9.562 62.156 64.381 1.00 47.72 405 ARG B N 1
ATOM 5715 C CA . ARG B 1 405 ? 8.655 62.889 63.518 1.00 48.84 405 ARG B CA 1
ATOM 5716 C C . ARG B 1 405 ? 8.627 62.255 62.132 1.00 50.13 405 ARG B C 1
ATOM 5717 O O . ARG B 1 405 ? 9.589 61.596 61.737 1.00 49.23 405 ARG B O 1
ATOM 5725 N N . PRO B 1 406 ? 7.541 62.435 61.377 1.00 51.25 406 PRO B N 1
ATOM 5726 C CA . PRO B 1 406 ? 7.499 61.897 60.010 1.00 50.29 406 PRO B CA 1
ATOM 5727 C C . PRO B 1 406 ? 8.697 62.360 59.197 1.00 52.41 406 PRO B C 1
ATOM 5728 O O . PRO B 1 406 ? 9.084 63.530 59.233 1.00 52.55 406 PRO B O 1
ATOM 5732 N N . GLY B 1 407 ? 9.304 61.422 58.473 1.00 53.23 407 GLY B N 1
ATOM 5733 C CA . GLY B 1 407 ? 10.497 61.686 57.705 1.00 53.26 407 GLY B CA 1
ATOM 5734 C C . GLY B 1 407 ? 11.791 61.326 58.406 1.00 52.70 407 GLY B C 1
ATOM 5735 O O . GLY B 1 407 ? 12.833 61.243 57.744 1.00 53.18 407 GLY B O 1
ATOM 5736 N N . ASP B 1 408 ? 11.751 61.111 59.719 1.00 51.12 408 ASP B N 1
ATOM 5737 C CA . ASP B 1 408 ? 12.938 60.686 60.444 1.00 50.95 408 ASP B CA 1
ATOM 5738 C C . ASP B 1 408 ? 13.293 59.259 60.051 1.00 51.46 408 ASP B C 1
ATOM 5739 O O . ASP B 1 408 ? 12.415 58.409 59.888 1.00 49.76 408 ASP B O 1
ATOM 5744 N N . VAL B 1 409 ? 14.586 58.999 59.897 1.00 50.50 409 VAL B N 1
ATOM 5745 C CA . VAL B 1 409 ? 15.080 57.652 59.634 1.00 50.83 409 VAL B CA 1
ATOM 5746 C C . VAL B 1 409 ? 15.354 56.978 60.973 1.00 49.82 409 VAL B C 1
ATOM 5747 O O . VAL B 1 409 ? 16.084 57.516 61.813 1.00 50.64 409 VAL B O 1
ATOM 5751 N N . VAL B 1 410 ? 14.752 55.809 61.185 1.00 49.22 410 VAL B N 1
ATOM 5752 C CA . VAL B 1 410 ? 14.819 55.124 62.467 1.00 48.47 410 VAL B CA 1
ATOM 5753 C C . VAL B 1 410 ? 15.247 53.678 62.249 1.00 49.03 410 VAL B C 1
ATOM 5754 O O . VAL B 1 410 ? 15.121 53.122 61.155 1.00 49.32 410 VAL B O 1
ATOM 5758 N N . ASP B 1 411 ? 15.764 53.075 63.317 1.00 46.20 411 ASP B N 1
ATOM 5759 C CA . ASP B 1 411 ? 16.071 51.652 63.320 1.00 48.07 411 ASP B CA 1
ATOM 5760 C C . ASP B 1 411 ? 14.789 50.863 63.548 1.00 46.16 411 ASP B C 1
ATOM 5761 O O . ASP B 1 411 ? 14.024 51.166 64.471 1.00 45.51 411 ASP B O 1
ATOM 5766 N N . VAL B 1 412 ? 14.542 49.865 62.704 1.00 45.07 412 VAL B N 1
ATOM 5767 C CA . VAL B 1 412 ? 13.358 49.020 62.823 1.00 46.77 412 VAL B CA 1
ATOM 5768 C C . VAL B 1 412 ? 13.804 47.570 62.948 1.00 49.11 412 VAL B C 1
ATOM 5769 O O . VAL B 1 412 ? 14.461 47.037 62.044 1.00 48.54 412 VAL B O 1
ATOM 5773 N N . ILE B 1 413 ? 13.463 46.942 64.072 1.00 46.07 413 ILE B N 1
ATOM 5774 C CA . ILE B 1 413 ? 13.673 45.506 64.235 1.00 46.82 413 ILE B CA 1
ATOM 5775 C C . ILE B 1 413 ? 12.633 44.768 63.402 1.00 46.51 413 ILE B C 1
ATOM 5776 O O . ILE B 1 413 ? 11.426 44.953 63.593 1.00 44.88 413 ILE B O 1
ATOM 5781 N N . PHE B 1 414 ? 13.095 43.937 62.470 1.00 47.32 414 PHE B N 1
ATOM 5782 C CA . PHE B 1 414 ? 12.215 43.224 61.544 1.00 50.06 414 PHE B CA 1
ATOM 5783 C C . PHE B 1 414 ? 11.756 41.913 62.178 1.00 50.66 414 PHE B C 1
ATOM 5784 O O . PHE B 1 414 ? 12.562 41.001 62.394 1.00 51.33 414 PHE B O 1
ATOM 5792 N N . LEU B 1 415 ? 10.454 41.805 62.445 1.00 50.27 415 LEU B N 1
ATOM 5793 C CA . LEU B 1 415 ? 9.882 40.607 63.057 1.00 51.13 415 LEU B CA 1
ATOM 5794 C C . LEU B 1 415 ? 9.492 39.616 61.961 1.00 54.77 415 LEU B C 1
ATOM 5795 O O . LEU B 1 415 ? 8.342 39.531 61.527 1.00 56.87 415 LEU B O 1
ATOM 5800 N N . ALA B 1 416 ? 10.485 38.850 61.515 1.00 58.49 416 ALA B N 1
ATOM 5801 C CA . ALA B 1 416 ? 10.309 37.847 60.464 1.00 61.66 416 ALA B CA 1
ATOM 5802 C C . ALA B 1 416 ? 9.487 36.646 60.934 1.00 67.67 416 ALA B C 1
ATOM 5803 O O . ALA B 1 416 ? 8.344 36.786 61.370 1.00 72.61 416 ALA B O 1
#

Organism: Corynebacterium glutamicum (strain ATCC 13032 / DSM 20300 / JCM 1318 / BCRC 11384 / CCUG 27702 / LMG 3730 / NBRC 12168 / NCIMB 10025 / NRRL B-2784 / 534) (NCBI:txid196627)

Radius of gyration: 33.19 Å; Cα contacts (8 Å, |Δi|>4): 2118; chains: 2; bounding box: 61×90×88 Å

Sequence (795 aa):
MRSVEQQLSIVTEAAVAPEPVRIAIAEALGLMCAEEVQASRALPGFAQAAIDGYAVRAVDVGGKSLPVVGEVAAGSQQPLRLQPKQAVMVHTGAPLPMLADAVLPMAWSDRGRKRVTAQRPVRSGEFVRKEGDDIQPGDIAVSAGAVLGPAQIGLLAAVGRSKVLVYPRPRMSVISVGAELVDIDRQPGLGQVYDVNSYSLAAAGREAGADVYRYGIAAGEPRRIKEIIESQMLRSEIIVITGAVGGAGSAGVRQVLNELGDIDTERVAMHPGSVQGFGLLGENKIPCFLLPSNPVASLVIFETFVRPVVRMSLGKSNAARRVVRARALNHVVSVAGRKGFIRSRLMRDAETQDYLVEALGSHLLAGLSEANGMIRIPEDVTEIRPGDVVDVIFLAQMRSVEQQLSIVTEAAVAPEPVRIAIAEALGLMCAEEVQASRALPGFAQAAIDGYAVRAVDVGGEKSLKSLPVVGEVAAGSQQPLRLQPKQAVMMVHTGAPLPMLADAVLPMAWSDRGRKRVTAQRPVRSGEFVRKEGDDIQPGDIAVSAGAVLGPAQIGLLAAVGRSKVLVYPRPRMSVISVGAELVDIDRQPGLGQVYDVNSYSLAAAGREAGADVYRYGIAAGEPRRIKEIIESQMLRSEIIVITGAVGGAGSAGVRQVLNELGDIDTERVAMHPGSVQGFGLLGENKIPCFLLPSNPVASLVIFETFVRPVVRMSLGKSNAARRVVRARALNHVVSVAGRKGFIRSRLMRDAETQDYLVEALHLLAGLSEANGMIRIPEDVTEIRPGDVVDVIFLA

InterPro domains:
  IPR001453 MoaB/Mog domain [PF00994] (188-325)
  IPR001453 MoaB/Mog domain [SM00852] (187-326)
  IPR005110 MoeA, N-terminal and linker domain [PF03453] (3-174)
  IPR005111 MoeA, C-terminal, domain IV [PF03454] (339-415)
  IPR036135 MoeA, N-terminal and linker domain superfamily [SSF63882] (1-183)
  IPR036425 MoaB/Mog-like domain superfamily [G3DSA:3.40.980.10] (182-325)
  IPR036425 MoaB/Mog-like domain superfamily [SSF53218] (184-330)
  IPR036688 MoeA, C-terminal, domain IV superfamily [G3DSA:2.40.340.10] (331-414)
  IPR036688 MoeA, C-terminal, domain IV superfamily [SSF63867] (335-415)
  IPR038987 Molybdopterin biosynthesis protein MoeA-like [PTHR10192] (1-415)
  IPR038987 Molybdopterin biosynthesis protein MoeA-like [cd00887] (4-415)

Nearest PDB structures (foldseek):
  8bve-assembly1_B  TM=1.003E+00  e=5.222E-93  Corynebacterium glutamicum ATCC 13032
  8bvf-assembly1_B  TM=9.918E-01  e=1.278E-85  Corynebacterium glutamicum ATCC 13032
  8bve-assembly1_A  TM=9.611E-01  e=2.807E-85  Corynebacterium glutamicum ATCC 13032
  8bvf-assembly1_A  TM=9.674E-01  e=8.333E-84  Corynebacterium glutamicum ATCC 13032
  1g8l-assembly1_B  TM=6.410E-01  e=9.735E-38  Escherichia coli

Solvent-accessible surface area: 34237 Å² total; per-residue (Å²): 101,38,34,10,137,101,3,60,67,73,0,46,162,20,25,45,75,12,137,54,61,118,35,37,2,34,125,0,38,34,20,68,0,18,31,86,0,97,4,93,95,18,23,2,37,20,34,7,0,38,59,20,0,0,0,0,59,2,107,11,16,64,51,130,42,7,36,21,71,26,107,11,46,21,18,32,100,136,95,70,129,2,79,75,126,44,0,0,27,2,26,52,14,0,8,20,4,113,121,16,46,0,0,2,6,46,75,76,13,84,135,16,114,76,129,3,59,28,85,113,62,0,172,82,26,56,66,14,84,100,104,6,57,19,1,87,79,45,48,73,9,5,56,62,40,34,87,0,12,18,7,20,0,0,3,0,0,2,20,19,66,45,105,0,41,0,96,26,88,0,99,3,1,0,0,0,8,16,94,29,27,2,47,10,112,137,148,22,37,100,2,20,36,13,2,12,12,0,16,2,0,1,3,14,0,96,69,6,10,8,75,15,127,67,65,4,46,2,68,55,133,40,128,121,6,48,101,10,0,76,55,11,28,152,77,8,12,0,0,0,0,4,12,0,10,72,38,80,71,4,56,23,8,64,90,1,0,86,97,22,17,109,28,54,67,73,78,2,17,0,29,43,7,26,65,4,2,11,1,46,0,26,166,106,98,8,0,0,3,0,0,14,58,83,24,31,8,0,14,0,1,3,28,17,0,0,24,26,0,0,30,82,9,38,53,98,120,98,88,49,45,63,66,31,140,2,111,3,78,49,99,4,107,9,63,68,41,78,48,0,7,15,27,0,77,22,66,89,18,114,111,77,71,39,92,20,0,53,7,14,52,98,104,23,40,34,4,4,30,95,22,50,0,2,2,69,0,65,58,115,50,63,91,4,139,58,46,54,87,14,35,0,18,73,28,52,131,85,47,28,11,99,97,4,63,52,64,1,28,147,25,29,25,73,10,137,55,63,118,33,40,1,35,122,0,34,27,18,48,0,18,34,96,0,88,4,89,40,8,15,2,20,30,30,11,2,46,49,70,0,1,0,0,69,2,72,24,12,34,12,100,91,111,179,134,41,15,35,28,58,23,104,7,51,40,12,30,118,68,102,52,140,1,80,78,128,41,0,0,42,1,52,81,22,0,20,10,6,107,102,16,54,0,0,1,12,41,66,68,6,70,148,18,83,176,127,2,44,34,120,144,84,1,90,76,42,61,60,30,71,120,103,7,48,20,1,109,80,38,48,63,3,4,61,63,37,36,56,0,12,20,6,25,0,1,0,0,0,2,0,22,56,39,98,0,41,0,91,23,89,0,97,2,1,1,0,0,9,21,89,22,31,22,53,10,108,79,128,12,32,58,0,42,34,14,1,12,12,0,15,0,0,1,3,14,0,91,103,3,8,7,79,16,91,64,63,4,47,2,67,55,96,56,168,109,6,57,102,7,0,72,50,7,27,156,103,6,12,0,0,0,0,4,12,0,13,45,23,56,56,6,50,29,15,60,93,5,0,79,97,22,17,85,35,54,66,71,109,0,14,0,23,43,9,12,66,6,2,7,1,45,0,22,185,97,91,13,0,0,3,0,0,17,57,80,25,32,7,0,16,1,0,2,30,17,0,0,30,12,0,0,37,79,10,18,46,87,122,78,35,81,58,159,59,20,145,2,86,3,65,46,129,16,119,12,62,74,36,65,26,0,7,30,36,0,90,18,75,93,36,110,99,65,74,69,85,12,0,62,12,64,95,14,55,48,16,0,32,62,26,51,0,3,1,72,1,69,50,128,52,54,117,10,142,58,43,52,84,9,37,0,18,53,26,100

B-factor: mean 50.42, std 15.59, range [18.7, 138.69]

CATH classification: 3.40.980.10 (+2 more: 2.170.190.11, 2.40.340.10)

Secondary structure (DSSP, 8-state):
-B-HHHHHHHHHHTPPPPPPEEEEGGGGTTSEE-S-EE--S-BSSS-EESSSEEEE-GGGGT---EEEEEEE-TT--S--BPPTT-EEEE-TTPBPPBT--EEEEGGGB---SSEE-BSS---TTTTEE-TTSSB-TT-EEE-TT-B--HHHHHHHHHTT-SEEEEEPPPEEEEEEE-TTEE-TTS---TT-EE--HHHHHHHHHHHHT-EEEEEEEE-SSHHHHHHHHHHHHTT-SEEEEESSSSSGGGHHHHHHHHHHEEEE---BSEES--S-EEEEETTTTEEEEEE-S-HHHHHHHIIIIIHHHHHHHTT--S-SS-EEEEEE-S-EE--TTSEEEEEEEEEE-TTT--EEEEE----HHHHHHS--EEEEE-TT--EE-TT-EEEEEE---/-B-HHHHHHHHHHTPPPPPPEEEEGGGGTTSEE-S-EE-SS-BSSS-EESSSEEEE-GGGGTTTTT--EEEEEEEE-TT--S--BPPTT-EEEE-TTPBPPBT--EEEEGGGB---SSEEEBSS---TTTTEE-TTSSB-TT-EEE-TT-B--HHHHHHHHHTT--EEEEEPPPEEEEEEE-TTEE-TTS---TT-EE--HHHHHHHHHHHHT-EEEEEEEE-SSHHHHHHHHHHHHTT-SEEEEESSSSSGGGHHHHHHHHHHEEEE---BSEES--S-EEEEETTTTEEEEEE-S-HHHHHHHIIIIIHHHHHHHTT-S--S--EEEEEE-S-EE--TTSEEEEEEEEEE-TTT--EEEEE--HHHHTS--SEEEEE-TT--EE-TT-EEEEEE--